Protein AF-0000000077538237 (afdb_homodimer)

Foldseek 3Di:
DFFAFPLPDPDPDFDWDKDWDWDDDPPAPAAIKIKIKIAGPPDAPLEEEEEADAAQAGDDDVSRQRRCVVVRYIYMTMRLRQVPVPDVDPVCSNLARLVQQAPDFVHGRVSSLQSSQADVLQVRLVVNQVVRCVVVVHGRPFYEYTEEARSLLHLLSCLVPVLQSGQEYEYELYCAQVLQALLQLQVLVLLLVVQCVQARDALVLLVVLLVVQLVVACCVQPDNQFFHQDLVPRPDQSVVQAQPKDQDPLAPVRIDGNHPSSRRSLCCQQATDAAPVGHHRDGHAGSNARQEDAQFRFYWHADHNGGIDTDGRSSNQNCCCCPQSNHPPDGPSPDHSNNSVVSSVVSCVPPCVRHNSQPLASVVSVVSNHAYEYEYESSERRRHVVVVVVSPVSNCVNPVCCCLHYWYWYWTQAYRSGDGQTFRQSCRVVQRCCCSVVVNHDQWTWGAGPVGQIEIIGTPPWGKHQQPDPDPSHNVRIDTD/DFFAFDLPDPDPDFDWDKDWDWDDDPPAPAAIKIKIKIAGPPDAPLEEEEEADAAQAGDDDVSRQRRCVVVRYIYMTMRLRQVPVPDPDPVCSNLARLVQQAPDFVHGRVSSLQSSQADVLQVRLVVNQVVVCVVVVHGRPFYEYTEEARSLLHLLSCLVPVLQSGQEYEYELYCAQVLQALLQLQVLVLLLVVQCVQARDALVLLVVLLVVQLVVACCVQPDNQAFHQDLVPRPDQSVVQAQPKDQDPLAPVRIDGNHPSSRRSLCCQQATDAAPVGHHRDGHAGSNARQEDAQFRFYWHADHNGGIDTDGRSSNQNCCCCPQSNHPPDGPSPDHSNNSVVSSVVSCVPPCVRHNSQPLASVVSVVSNHAYEYEYESSERRRHVVVVVVSPVSNCVNPVCCCLHYWYWYWTQAYRSGDGQTFRQSCRVVQRCCCSVVVNHDQWTWGAGPVGQIEIIGTPPWGKHQQPDPDPSHNVRIDTD

pLDDT: mean 94.21, std 9.21, range [36.06, 98.94]

Solvent-accessible surface area (backbone atoms only — not comparable to full-atom values): 48344 Å² total; per-residue (Å²): 113,63,67,70,51,77,62,86,57,85,80,71,86,80,59,63,48,78,48,72,49,75,46,73,63,67,69,61,90,54,51,67,23,43,30,41,29,36,35,34,72,62,67,57,68,48,34,34,35,37,42,42,21,40,66,52,22,41,21,60,46,65,69,74,53,49,47,47,31,80,75,8,27,25,25,25,20,25,15,28,28,55,43,54,86,71,47,96,37,67,75,51,34,29,34,41,52,80,91,49,40,48,53,31,81,70,32,63,27,62,62,37,46,36,22,58,40,49,52,33,57,54,51,36,44,54,50,36,47,52,51,45,18,66,75,72,73,44,62,57,79,43,34,34,37,48,21,31,32,39,6,7,25,47,32,51,31,36,39,58,76,36,28,76,64,39,42,32,29,30,18,27,36,47,47,42,39,34,30,64,48,42,56,48,43,36,47,17,42,46,49,20,54,71,58,23,77,84,54,46,56,54,49,48,45,47,51,50,50,28,49,51,30,37,69,71,31,16,47,76,66,75,47,79,68,76,35,40,69,54,53,86,75,52,77,73,57,58,69,79,51,54,62,41,75,42,76,18,86,71,35,80,77,39,51,47,54,31,43,72,22,45,33,49,14,51,49,35,40,34,68,18,42,52,42,87,86,63,49,77,77,46,63,27,30,36,68,56,26,60,39,47,51,95,59,7,34,51,16,37,49,59,40,84,88,47,56,32,38,86,40,63,18,49,48,28,43,38,44,38,16,38,72,57,68,20,28,94,81,56,61,62,84,74,52,48,66,64,56,44,45,54,41,48,53,48,29,42,48,59,30,38,38,45,42,12,60,71,73,40,72,43,61,66,17,48,74,57,68,23,37,37,44,34,38,28,21,50,24,12,37,73,54,37,47,58,58,55,52,52,48,53,52,46,22,37,72,69,33,79,66,41,70,78,34,43,45,48,30,60,30,39,18,12,15,64,57,45,62,61,54,18,38,44,56,49,53,52,59,60,45,48,47,38,24,66,78,67,68,45,70,73,64,59,48,58,13,34,20,93,88,60,39,42,34,70,32,19,39,61,92,34,38,65,39,64,69,74,42,92,49,80,61,40,42,83,17,45,42,69,86,112,61,66,70,49,76,65,85,57,85,80,72,87,79,58,64,47,76,50,74,49,75,46,73,62,68,69,59,88,54,52,67,22,43,28,42,29,38,35,34,73,62,68,57,68,49,34,34,35,37,41,42,22,40,66,53,24,42,21,61,47,65,68,73,52,48,46,47,32,80,74,8,27,24,25,24,21,26,14,28,29,54,40,61,80,68,51,98,36,66,72,52,34,26,33,42,52,78,91,50,40,46,54,31,81,70,32,64,26,61,64,39,46,38,23,57,41,51,53,33,58,56,51,36,44,55,50,38,46,52,51,45,18,67,73,71,72,44,63,56,78,43,33,34,36,48,22,28,33,39,5,6,23,46,32,52,32,35,40,58,76,36,28,75,65,39,42,32,29,31,18,27,38,47,47,43,38,34,31,66,49,42,56,48,43,38,46,17,41,47,50,20,55,71,58,24,76,83,54,48,57,56,48,46,44,47,51,49,49,27,49,51,30,35,70,70,32,16,47,76,64,77,48,79,68,76,36,40,69,55,54,87,74,50,78,74,56,59,69,80,51,53,63,42,77,42,75,18,86,71,33,80,78,40,52,48,54,31,43,71,21,44,34,49,14,51,49,36,39,35,67,17,40,51,41,86,86,63,49,77,78,46,63,25,31,36,67,58,27,63,40,46,49,94,59,8,33,51,17,37,48,59,40,87,88,47,56,33,39,86,40,62,20,50,48,28,42,40,45,38,15,40,70,57,66,20,28,94,82,55,59,61,82,74,52,47,67,65,56,44,46,54,41,48,53,47,28,42,48,61,30,38,38,45,42,12,62,70,75,40,71,43,62,66,16,48,73,57,68,23,36,37,43,34,38,28,21,50,24,12,39,72,55,36,46,56,56,55,52,53,47,52,51,46,23,38,72,70,34,78,65,41,70,79,35,44,44,49,31,60,30,40,19,12,14,64,57,44,61,60,54,17,37,44,57,48,52,51,60,58,45,49,47,38,24,68,77,66,67,46,71,72,63,58,47,58,13,34,21,92,89,60,40,41,34,68,31,18,39,61,91,32,39,65,37,65,70,75,41,94,49,80,64,40,43,84,18,46,44,69,86

Structure (mmCIF, N/CA/C/O backbone):
data_AF-0000000077538237-model_v1
#
loop_
_entity.id
_entity.type
_entity.pdbx_description
1 polymer 'Carboxylic ester hydrolase'
#
loop_
_atom_site.group_PDB
_atom_site.id
_atom_site.type_symbol
_atom_site.label_atom_id
_atom_site.label_alt_id
_atom_site.label_comp_id
_atom_site.label_asym_id
_atom_site.label_entity_id
_atom_site.label_seq_id
_atom_site.pdbx_PDB_ins_code
_atom_site.Cartn_x
_atom_site.Cartn_y
_atom_site.Cartn_z
_atom_site.occupancy
_atom_site.B_iso_or_equiv
_atom_site.auth_seq_id
_atom_site.auth_comp_id
_atom_site.auth_asym_id
_atom_site.auth_atom_id
_atom_site.pdbx_PDB_model_num
ATOM 1 N N . MET A 1 1 ? 2.092 29.438 8.43 1 36.06 1 MET A N 1
ATOM 2 C CA . MET A 1 1 ? 3.404 30.078 8.492 1 36.06 1 MET A CA 1
ATOM 3 C C . MET A 1 1 ? 4.512 29.031 8.625 1 36.06 1 MET A C 1
ATOM 5 O O . MET A 1 1 ? 4.43 28.141 9.469 1 36.06 1 MET A O 1
ATOM 9 N N . ARG A 1 2 ? 5.145 28.641 7.562 1 47.03 2 ARG A N 1
ATOM 10 C CA . ARG A 1 2 ? 6.305 27.766 7.508 1 47.03 2 ARG A CA 1
ATOM 11 C C . ARG A 1 2 ? 7.387 28.219 8.484 1 47.03 2 ARG A C 1
ATOM 13 O O . ARG A 1 2 ? 7.43 29.391 8.867 1 47.03 2 ARG A O 1
ATOM 20 N N . ASN A 1 3 ? 8.055 27.25 9.133 1 50.91 3 ASN A N 1
ATOM 21 C CA . ASN A 1 3 ? 9.031 27.406 10.211 1 50.91 3 ASN A CA 1
ATOM 22 C C . ASN A 1 3 ? 9.781 28.734 10.102 1 50.91 3 ASN A C 1
ATOM 24 O O . ASN A 1 3 ? 9.703 29.578 10.992 1 50.91 3 ASN A O 1
ATOM 28 N N . SER A 1 4 ? 10.75 28.797 9.234 1 55.16 4 SER A N 1
ATOM 29 C CA . SER A 1 4 ? 11.984 29.547 9.445 1 55.16 4 SER A CA 1
ATOM 30 C C . SER A 1 4 ? 11.953 30.875 8.711 1 55.16 4 SER A C 1
ATOM 32 O O . SER A 1 4 ? 12.836 31.719 8.898 1 55.16 4 SER A O 1
ATOM 34 N N . PHE A 1 5 ? 10.891 31.172 7.891 1 55.94 5 PHE A N 1
ATOM 35 C CA . PHE A 1 5 ? 11.016 32.438 7.199 1 55.94 5 PHE A CA 1
ATOM 36 C C . PHE A 1 5 ? 9.727 33.25 7.312 1 55.94 5 PHE A C 1
ATOM 38 O O . PHE A 1 5 ? 8.727 32.906 6.668 1 55.94 5 PHE A O 1
ATOM 45 N N . PRO A 1 6 ? 9.719 34.031 8.477 1 50.16 6 PRO A N 1
ATOM 46 C CA . PRO A 1 6 ? 8.492 34.844 8.594 1 50.16 6 PRO A CA 1
ATOM 47 C C . PRO A 1 6 ? 8.18 35.625 7.336 1 50.16 6 PRO A C 1
ATOM 49 O O . PRO A 1 6 ? 9.062 36.312 6.797 1 50.16 6 PRO A O 1
ATOM 52 N N . VAL A 1 7 ? 7.195 35.312 6.57 1 48.25 7 VAL A N 1
ATOM 53 C CA . VAL A 1 7 ? 6.75 35.906 5.32 1 48.25 7 VAL A CA 1
ATOM 54 C C . VAL A 1 7 ? 6.289 37.344 5.57 1 48.25 7 VAL A C 1
ATOM 56 O O . VAL A 1 7 ? 6.094 38.125 4.629 1 48.25 7 VAL A O 1
ATOM 59 N N . ASP A 1 8 ? 6.012 37.781 6.742 1 46.97 8 ASP A N 1
ATOM 60 C CA . ASP A 1 8 ? 5.348 39.062 6.914 1 46.97 8 ASP A CA 1
ATOM 61 C C . ASP A 1 8 ? 6.34 40.219 6.762 1 46.97 8 ASP A C 1
ATOM 63 O O . ASP A 1 8 ? 6.004 41.375 7.043 1 46.97 8 ASP A O 1
ATOM 67 N N . ARG A 1 9 ? 7.621 39.938 6.352 1 55.03 9 ARG A N 1
ATOM 68 C CA . ARG A 1 9 ? 8.539 41.062 6.203 1 55.03 9 ARG A CA 1
ATOM 69 C C . ARG A 1 9 ? 8.445 41.656 4.809 1 55.03 9 ARG A C 1
ATOM 71 O O . ARG A 1 9 ? 8.289 40.938 3.82 1 55.03 9 ARG A O 1
ATOM 78 N N . ASN A 1 10 ? 7.98 42.844 4.773 1 62.12 10 ASN A N 1
ATOM 79 C CA . ASN A 1 10 ? 8.094 43.625 3.531 1 62.12 10 ASN A CA 1
ATOM 80 C C . ASN A 1 10 ? 9.469 43.438 2.895 1 62.12 10 ASN A C 1
ATOM 82 O O . ASN A 1 10 ? 10.469 43.906 3.436 1 62.12 10 ASN A O 1
ATOM 86 N N . LEU A 1 11 ? 9.5 42.406 2.01 1 70.56 11 LEU A N 1
ATOM 87 C CA . LEU A 1 11 ? 10.758 42.188 1.312 1 70.56 11 LEU A CA 1
ATOM 88 C C . LEU A 1 11 ? 10.961 43.219 0.206 1 70.56 11 LEU A C 1
ATOM 90 O O . LEU A 1 11 ? 10.133 43.344 -0.699 1 70.56 11 LEU A O 1
ATOM 94 N N . THR A 1 12 ? 11.758 44.188 0.49 1 73.44 12 THR A N 1
ATOM 95 C CA . THR A 1 12 ? 12.07 45.188 -0.533 1 73.44 12 THR A CA 1
ATOM 96 C C . THR A 1 12 ? 13.477 44.969 -1.094 1 73.44 12 THR A C 1
ATOM 98 O O . THR A 1 12 ? 14.352 44.438 -0.394 1 73.44 12 THR A O 1
ATOM 101 N N . GLY A 1 13 ? 13.57 45.188 -2.361 1 77.31 13 GLY A N 1
ATOM 102 C CA . GLY A 1 13 ? 14.875 45.25 -2.994 1 77.31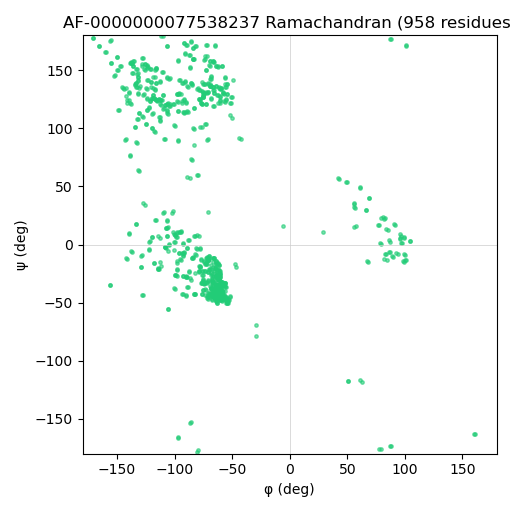 13 GLY A CA 1
ATOM 103 C C . GLY A 1 13 ? 15.461 43.875 -3.293 1 77.31 13 GLY A C 1
ATOM 104 O O . GLY A 1 13 ? 16.688 43.688 -3.283 1 77.31 13 GLY A O 1
ATOM 105 N N . LEU A 1 14 ? 14.477 42.906 -3.404 1 84.25 14 LEU A N 1
ATOM 106 C CA . LEU A 1 14 ? 15 41.594 -3.736 1 84.25 14 LEU A CA 1
ATOM 107 C C . LEU A 1 14 ? 15.375 41.5 -5.211 1 84.25 14 LEU A C 1
ATOM 109 O O . LEU A 1 14 ? 14.602 41.906 -6.078 1 84.25 14 LEU A O 1
ATOM 113 N N . SER A 1 15 ? 16.594 41.219 -5.57 1 89.88 15 SER A N 1
ATOM 114 C CA . SER A 1 15 ? 17.078 40.969 -6.926 1 89.88 15 SER A CA 1
ATOM 115 C C . SER A 1 15 ? 17.359 39.469 -7.133 1 89.88 15 SER A C 1
ATOM 117 O O . SER A 1 15 ? 18.25 38.906 -6.492 1 89.88 15 SER A O 1
ATOM 119 N N . TYR A 1 16 ? 16.547 38.875 -7.988 1 93.88 16 TYR A N 1
ATOM 120 C CA . TYR A 1 16 ? 16.703 37.438 -8.211 1 93.88 16 TYR A CA 1
ATOM 121 C C . TYR A 1 16 ? 16.359 37.062 -9.648 1 93.88 16 TYR A C 1
ATOM 123 O O . TYR A 1 16 ? 15.734 37.844 -10.367 1 93.88 16 TYR A O 1
ATOM 131 N N . CYS A 1 17 ? 16.938 36 -10.117 1 95.94 17 CYS A N 1
ATOM 132 C CA . CYS A 1 17 ? 16.578 35.375 -11.375 1 95.94 17 CYS A CA 1
ATOM 133 C C . CYS A 1 17 ? 15.617 34.219 -11.141 1 95.94 17 CYS A C 1
ATOM 135 O O . CYS A 1 17 ? 15.836 33.375 -10.25 1 95.94 17 CYS A O 1
ATOM 137 N N . ASN A 1 18 ? 14.547 34.188 -11.852 1 94.81 18 ASN A N 1
ATOM 138 C CA . ASN A 1 18 ? 13.617 33.062 -11.82 1 94.81 18 ASN A CA 1
ATOM 139 C C . ASN A 1 18 ? 13.734 32.219 -13.078 1 94.81 18 ASN A C 1
ATOM 141 O O . ASN A 1 18 ? 13.617 32.719 -14.195 1 94.81 18 ASN A O 1
ATOM 145 N N . VAL A 1 19 ? 14.039 30.969 -12.859 1 96.44 19 VAL A N 1
ATOM 146 C CA . VAL A 1 19 ? 13.977 29.969 -13.922 1 96.44 19 VAL A CA 1
ATOM 147 C C . VAL A 1 19 ? 12.812 29.016 -13.672 1 96.44 19 VAL A C 1
ATOM 149 O O . VAL A 1 19 ? 12.766 28.328 -12.641 1 96.44 19 VAL A O 1
ATOM 152 N N . THR A 1 20 ? 11.883 29 -14.539 1 94.56 20 THR A N 1
ATOM 153 C CA . THR A 1 20 ? 10.758 28.078 -14.461 1 94.56 20 THR A CA 1
ATOM 154 C C . THR A 1 20 ? 10.859 27 -15.547 1 94.56 20 THR A C 1
ATOM 156 O O . THR A 1 20 ? 10.938 27.312 -16.734 1 94.56 20 THR A O 1
ATOM 159 N N . VAL A 1 21 ? 10.922 25.781 -15.086 1 95.5 21 VAL A N 1
ATOM 160 C CA . VAL A 1 21 ? 10.977 24.641 -15.992 1 95.5 21 VAL A CA 1
ATOM 161 C C . VAL A 1 21 ? 9.617 23.953 -16.031 1 95.5 21 VAL A C 1
ATOM 163 O O . VAL A 1 21 ? 9.086 23.531 -14.992 1 95.5 21 VAL A O 1
ATOM 166 N N . THR A 1 22 ? 8.977 23.875 -17.172 1 94.5 22 THR A N 1
ATOM 167 C CA . THR A 1 22 ? 7.723 23.156 -17.375 1 94.5 22 THR A CA 1
ATOM 168 C C . THR A 1 22 ? 7.977 21.797 -18.016 1 94.5 22 THR A C 1
ATOM 170 O O . THR A 1 22 ? 8.602 21.719 -19.078 1 94.5 22 THR A O 1
ATOM 173 N N . THR A 1 23 ? 7.562 20.75 -17.312 1 93.75 23 THR A N 1
ATOM 174 C CA . THR A 1 23 ? 7.824 19.391 -17.797 1 93.75 23 THR A CA 1
ATOM 175 C C . THR A 1 23 ? 6.539 18.578 -17.828 1 93.75 23 THR A C 1
ATOM 177 O O . THR A 1 23 ? 5.516 19 -17.281 1 93.75 23 THR A O 1
ATOM 180 N N . ARG A 1 24 ? 6.559 17.5 -18.609 1 92.81 24 ARG A N 1
ATOM 181 C CA . ARG A 1 24 ? 5.629 16.375 -18.578 1 92.81 24 ARG A CA 1
ATOM 182 C C . ARG A 1 24 ? 6.363 15.055 -18.688 1 92.81 24 ARG A C 1
ATOM 184 O O . ARG A 1 24 ? 7.41 14.969 -19.328 1 92.81 24 ARG A O 1
ATOM 191 N N . HIS A 1 25 ? 5.82 14.078 -18.062 1 94.38 25 HIS A N 1
ATOM 192 C CA . HIS A 1 25 ? 6.383 12.75 -18.297 1 94.38 25 HIS A CA 1
ATOM 193 C C . HIS A 1 25 ? 5.918 12.172 -19.625 1 94.38 25 HIS A C 1
ATOM 195 O O . HIS A 1 25 ? 4.715 12.094 -19.891 1 94.38 25 HIS A O 1
ATOM 201 N N . PRO A 1 26 ? 6.848 11.781 -20.469 1 94.25 26 PRO A N 1
ATOM 202 C CA . PRO A 1 26 ? 6.438 11.32 -21.797 1 94.25 26 PRO A CA 1
ATOM 203 C C . PRO A 1 26 ? 5.422 10.18 -21.734 1 94.25 26 PRO A C 1
ATOM 205 O O . PRO A 1 26 ? 5.633 9.195 -21.031 1 94.25 26 PRO A O 1
ATOM 208 N N . GLY A 1 27 ? 4.309 10.328 -22.359 1 93.62 27 GLY A N 1
ATOM 209 C CA . GLY A 1 27 ? 3.258 9.328 -22.438 1 93.62 27 GLY A CA 1
ATOM 210 C C . GLY A 1 27 ? 2.139 9.555 -21.438 1 93.62 27 GLY A C 1
ATOM 211 O O . GLY A 1 27 ? 1.062 8.961 -21.562 1 93.62 27 GLY A O 1
ATOM 212 N N . TYR A 1 28 ? 2.383 10.375 -20.5 1 92.62 28 TYR A N 1
ATOM 213 C CA . TYR A 1 28 ? 1.348 10.672 -19.516 1 92.62 28 TYR A CA 1
ATOM 214 C C . TYR A 1 28 ? 0.437 11.797 -20 1 92.62 28 TYR A C 1
ATOM 216 O O . TYR A 1 28 ? 0.841 12.617 -20.828 1 92.62 28 TYR A O 1
ATOM 224 N N . ALA A 1 29 ? -0.793 11.797 -19.547 1 88.94 29 ALA A N 1
ATOM 225 C CA . ALA A 1 29 ? -1.764 12.852 -19.812 1 88.94 29 ALA A CA 1
ATOM 226 C C . ALA A 1 29 ? -1.905 13.781 -18.609 1 88.94 29 ALA A C 1
ATOM 228 O O . ALA A 1 29 ? -2.938 14.438 -18.438 1 88.94 29 ALA A O 1
ATOM 229 N N . GLU A 1 30 ? -0.957 13.938 -17.859 1 84.88 30 GLU A N 1
ATOM 230 C CA . GLU A 1 30 ? -0.931 14.758 -16.656 1 84.88 30 GLU A CA 1
ATOM 231 C C . GLU A 1 30 ? -0.898 16.25 -17 1 84.88 30 GLU A C 1
ATOM 233 O O . GLU A 1 30 ? -0.63 16.609 -18.141 1 84.88 30 GLU A O 1
ATOM 238 N N . GLY A 1 31 ? -1.232 17.109 -16.031 1 85.12 31 GLY A N 1
ATOM 239 C CA . GLY A 1 31 ? -1.032 18.531 -16.203 1 85.12 31 GLY A CA 1
ATOM 240 C C . GLY A 1 31 ? 0.431 18.922 -16.281 1 85.12 31 GLY A C 1
ATOM 241 O O . GLY A 1 31 ? 1.301 18.203 -15.781 1 85.12 31 GLY A O 1
ATOM 242 N N . ALA A 1 32 ? 0.622 20.016 -16.875 1 90.94 32 ALA A N 1
ATOM 243 C CA . ALA A 1 32 ? 1.995 20.5 -16.969 1 90.94 32 ALA A CA 1
ATOM 244 C C . ALA A 1 32 ? 2.582 20.766 -15.578 1 90.94 32 ALA A C 1
ATOM 246 O O . ALA A 1 32 ? 1.952 21.422 -14.75 1 90.94 32 ALA A O 1
ATOM 247 N N . ILE A 1 33 ? 3.713 20.234 -15.328 1 93.5 33 ILE A N 1
ATOM 248 C CA . ILE A 1 33 ? 4.395 20.406 -14.055 1 93.5 33 ILE A CA 1
ATOM 249 C C . ILE A 1 33 ? 5.344 21.609 -14.133 1 93.5 33 ILE A C 1
ATOM 251 O O . ILE A 1 33 ? 6.301 21.594 -14.914 1 93.5 33 ILE A O 1
ATOM 255 N N . SER A 1 34 ? 5.031 22.625 -13.383 1 93.44 34 SER A N 1
ATOM 256 C CA . SER A 1 34 ? 5.863 23.812 -13.312 1 93.44 34 SER A CA 1
ATOM 257 C C . SER A 1 34 ? 6.789 23.766 -12.102 1 93.44 34 SER A C 1
ATOM 259 O O . SER A 1 34 ? 6.324 23.719 -10.961 1 93.44 34 SER A O 1
ATOM 261 N N . THR A 1 35 ? 8.078 23.703 -12.336 1 94.62 35 THR A N 1
ATOM 262 C CA . THR A 1 35 ? 9.086 23.781 -11.289 1 94.62 35 THR A CA 1
ATOM 263 C C . THR A 1 35 ? 9.789 25.141 -11.336 1 94.62 35 THR A C 1
ATOM 265 O O . THR A 1 35 ? 10.469 25.469 -12.312 1 94.62 35 THR A O 1
ATOM 268 N N . GLY A 1 36 ? 9.594 25.922 -10.258 1 94.38 36 GLY A N 1
ATOM 269 C CA . GLY A 1 36 ? 10.242 27.219 -10.148 1 94.38 36 GLY A CA 1
ATOM 270 C C . GLY A 1 36 ? 11.531 27.172 -9.344 1 94.38 36 GLY A C 1
ATOM 271 O O . GLY A 1 36 ? 11.57 26.578 -8.258 1 94.38 36 GLY A O 1
ATOM 272 N N . VAL A 1 37 ? 12.586 27.703 -9.883 1 96.44 37 VAL A N 1
ATOM 273 C CA . VAL A 1 37 ? 13.859 27.906 -9.203 1 96.44 37 VAL A CA 1
ATOM 274 C C . VAL A 1 37 ? 14.172 29.391 -9.117 1 96.44 37 VAL A C 1
ATOM 276 O O . VAL A 1 37 ? 14.164 30.094 -10.133 1 96.44 37 VAL A O 1
ATOM 279 N N . TYR A 1 38 ? 14.414 29.891 -7.922 1 95.75 38 TYR A N 1
ATOM 280 C CA . TYR A 1 38 ? 14.68 31.297 -7.664 1 95.75 38 TYR A CA 1
ATOM 281 C C . TYR A 1 38 ? 16.094 31.5 -7.137 1 95.75 38 TYR A C 1
ATOM 283 O O . TYR A 1 38 ? 16.469 30.906 -6.125 1 95.75 38 TYR A O 1
ATOM 291 N N . LEU A 1 39 ? 16.797 32.344 -7.84 1 96.94 39 LEU A N 1
ATOM 292 C CA . LEU A 1 39 ? 18.25 32.438 -7.648 1 96.94 39 LEU A CA 1
ATOM 293 C C . LEU A 1 39 ? 18.641 33.875 -7.309 1 96.94 39 LEU A C 1
ATOM 295 O O . LEU A 1 39 ? 18.562 34.781 -8.156 1 96.94 39 LEU A O 1
ATOM 299 N N . PRO A 1 40 ? 19.188 34.031 -6.051 1 95.25 40 PRO A N 1
ATOM 300 C CA . PRO A 1 40 ? 19.703 35.375 -5.754 1 95.25 40 PRO A CA 1
ATOM 301 C C . PRO A 1 40 ? 20.812 35.812 -6.707 1 95.25 40 PRO A C 1
ATOM 303 O O . PRO A 1 40 ? 21.719 35 -7.016 1 95.25 40 PRO A O 1
ATOM 306 N N . LEU A 1 41 ? 20.688 37.094 -7.18 1 95.94 41 LEU A N 1
ATOM 307 C CA . LEU A 1 41 ? 21.719 37.594 -8.094 1 95.94 41 LEU A CA 1
ATOM 308 C C . LEU A 1 41 ? 23 37.938 -7.332 1 95.94 41 LEU A C 1
ATOM 310 O O . LEU A 1 41 ? 24.094 37.875 -7.898 1 95.94 41 LEU A O 1
ATOM 314 N N . LYS A 1 42 ? 22.766 38.312 -6.129 1 94.19 42 LYS A N 1
ATOM 315 C CA . LYS A 1 42 ? 23.891 38.594 -5.254 1 94.19 42 LYS A CA 1
ATOM 316 C C . LYS A 1 42 ? 23.734 37.906 -3.898 1 94.19 42 LYS A C 1
ATOM 318 O O . LYS A 1 42 ? 22.609 37.719 -3.43 1 94.19 42 LYS A O 1
ATOM 323 N N . GLY A 1 43 ? 24.828 37.469 -3.354 1 94.38 43 GLY A N 1
ATOM 324 C CA . GLY A 1 43 ? 24.844 37.031 -1.973 1 94.38 43 GLY A CA 1
ATOM 325 C C . GLY A 1 43 ? 24.359 35.594 -1.807 1 94.38 43 GLY A C 1
ATOM 326 O O . GLY A 1 43 ? 23.828 35.25 -0.758 1 94.38 43 GLY A O 1
ATOM 327 N N . TRP A 1 44 ? 24.438 34.812 -2.871 1 96.75 44 TRP A N 1
ATOM 328 C CA . TRP A 1 44 ? 24.078 33.406 -2.719 1 96.75 44 TRP A CA 1
ATOM 329 C C . TRP A 1 44 ? 24.938 32.719 -1.66 1 96.75 44 TRP A C 1
ATOM 331 O O . TRP A 1 44 ? 26.172 32.875 -1.672 1 96.75 44 TRP A O 1
ATOM 341 N N . ASN A 1 45 ? 24.328 32.031 -0.743 1 96.81 45 ASN A N 1
ATOM 342 C CA . ASN A 1 45 ? 25.047 31.453 0.388 1 96.81 45 ASN A CA 1
ATOM 343 C C . ASN A 1 45 ? 25.438 30 0.125 1 96.81 45 ASN A C 1
ATOM 345 O O . ASN A 1 45 ? 25.719 29.25 1.061 1 96.81 45 ASN A O 1
ATOM 349 N N . GLU A 1 46 ? 25.281 29.516 -1.157 1 98.19 46 GLU A N 1
ATOM 350 C CA . GLU A 1 46 ? 25.688 28.203 -1.651 1 98.19 46 GLU A CA 1
ATOM 351 C C . GLU A 1 46 ? 24.719 27.109 -1.206 1 98.19 46 GLU A C 1
ATOM 353 O O . GLU A 1 46 ? 25.062 25.922 -1.209 1 98.19 46 GLU A O 1
ATOM 358 N N . ARG A 1 47 ? 23.531 27.531 -0.765 1 98.12 47 ARG A N 1
ATOM 359 C CA . ARG A 1 47 ? 22.531 26.578 -0.317 1 98.12 47 ARG A CA 1
ATOM 360 C C . ARG A 1 47 ? 21.297 26.625 -1.208 1 98.12 47 ARG A C 1
ATOM 362 O O . ARG A 1 47 ? 21.016 27.641 -1.848 1 98.12 47 ARG A O 1
ATOM 369 N N . MET A 1 48 ? 20.609 25.516 -1.299 1 98.25 48 MET A N 1
ATOM 370 C CA . MET A 1 48 ? 19.328 25.406 -1.974 1 98.25 48 MET A CA 1
ATOM 371 C C . MET A 1 48 ? 18.25 24.922 -1.008 1 98.25 48 MET A C 1
ATOM 373 O O . MET A 1 48 ? 18.484 24.031 -0.188 1 98.25 48 MET A O 1
ATOM 377 N N . LEU A 1 49 ? 17.109 25.578 -1.079 1 97.25 49 LEU A N 1
ATOM 378 C CA . LEU A 1 49 ? 15.992 25.25 -0.205 1 97.25 49 LEU A CA 1
ATOM 379 C C . LEU A 1 49 ? 14.781 24.812 -1.019 1 97.25 49 LEU A C 1
ATOM 381 O O . LEU A 1 49 ? 14.266 25.578 -1.833 1 97.25 49 LEU A O 1
ATOM 385 N N . GLY A 1 50 ? 14.422 23.469 -0.854 1 97.12 50 GLY A N 1
ATOM 386 C CA . GLY A 1 50 ? 13.109 23.062 -1.33 1 97.12 50 GLY A CA 1
ATOM 387 C C . GLY A 1 50 ? 11.977 23.531 -0.437 1 97.12 50 GLY A C 1
ATOM 388 O O . GLY A 1 50 ? 12.094 23.5 0.79 1 97.12 50 GLY A O 1
ATOM 389 N N . ILE A 1 51 ? 10.906 24 -1.067 1 94.31 51 ILE A N 1
ATOM 390 C CA . ILE A 1 51 ? 9.766 24.562 -0.336 1 94.31 51 ILE A CA 1
ATOM 391 C C . ILE A 1 51 ? 8.547 23.656 -0.53 1 94.31 51 ILE A C 1
ATOM 393 O O . ILE A 1 51 ? 8.125 23.422 -1.662 1 94.31 51 ILE A O 1
ATOM 397 N N . GLY A 1 52 ? 7.98 23.234 0.585 1 92.69 52 GLY A N 1
ATOM 398 C CA . GLY A 1 52 ? 6.855 22.312 0.554 1 92.69 52 GLY A CA 1
ATOM 399 C C . GLY A 1 52 ? 5.523 23 0.325 1 92.69 52 GLY A C 1
ATOM 400 O O . GLY A 1 52 ? 5.461 24.234 0.262 1 92.69 52 GLY A O 1
ATOM 401 N N . GLY A 1 53 ? 4.516 22.188 0.112 1 91.94 53 GLY A N 1
ATOM 402 C CA . GLY A 1 53 ? 3.182 22.688 -0.179 1 91.94 53 GLY A CA 1
ATOM 403 C C . GLY A 1 53 ? 2.283 22.734 1.043 1 91.94 53 GLY A C 1
ATOM 404 O O . GLY A 1 53 ? 2.768 22.828 2.172 1 91.94 53 GLY A O 1
ATOM 405 N N . SER A 1 54 ? 0.984 22.891 0.796 1 91.44 54 SER A N 1
ATOM 406 C CA . SER A 1 54 ? -0.094 22.953 1.777 1 91.44 54 SER A CA 1
ATOM 407 C C . SER A 1 54 ? -1.374 22.328 1.239 1 91.44 54 SER A C 1
ATOM 409 O O . SER A 1 54 ? -1.789 22.625 0.114 1 91.44 54 SER A O 1
ATOM 411 N N . GLY A 1 55 ? -2.016 21.531 2.043 1 93.38 55 GLY A N 1
ATOM 412 C CA . GLY A 1 55 ? -3.215 20.859 1.563 1 93.38 55 GLY A CA 1
ATOM 413 C C . GLY A 1 55 ? -3.014 20.156 0.233 1 93.38 55 GLY A C 1
ATOM 414 O O . GLY A 1 55 ? -2.107 19.344 0.089 1 93.38 55 GLY A O 1
ATOM 415 N N . PHE A 1 56 ? -3.771 20.625 -0.784 1 94.38 56 PHE A N 1
ATOM 416 C CA . PHE A 1 56 ? -3.707 19.984 -2.096 1 94.38 56 PHE A CA 1
ATOM 417 C C . PHE A 1 56 ? -2.779 20.766 -3.025 1 94.38 56 PHE A C 1
ATOM 419 O O . PHE A 1 56 ? -2.639 20.422 -4.199 1 94.38 56 PHE A O 1
ATOM 426 N N . VAL A 1 57 ? -2.115 21.75 -2.486 1 91.5 57 VAL A N 1
ATOM 427 C CA . VAL A 1 57 ? -1.103 22.484 -3.238 1 91.5 57 VAL A CA 1
ATOM 428 C C . VAL A 1 57 ? 0.274 21.875 -2.982 1 91.5 57 VAL A C 1
ATOM 430 O O . VAL A 1 57 ? 0.731 21.812 -1.838 1 91.5 57 VAL A O 1
ATOM 433 N N . ALA A 1 58 ? 0.905 21.484 -4.043 1 92.38 58 ALA A N 1
ATOM 434 C CA . ALA A 1 58 ? 2.195 20.812 -3.92 1 92.38 58 ALA A CA 1
ATOM 435 C C . ALA A 1 58 ? 3.305 21.797 -3.592 1 92.38 58 ALA A C 1
ATOM 437 O O . ALA A 1 58 ? 4.297 21.453 -2.953 1 92.38 58 ALA A O 1
ATOM 438 N N . GLY A 1 59 ? 3.199 22.984 -4.035 1 88.88 59 GLY A N 1
ATOM 439 C CA . GLY A 1 59 ? 4.195 24.031 -3.846 1 88.88 59 GLY A CA 1
ATOM 440 C C . GLY A 1 59 ? 4.07 25.172 -4.848 1 88.88 59 GLY A C 1
ATOM 441 O O . GLY A 1 59 ? 2.98 25.438 -5.355 1 88.88 59 GLY A O 1
ATOM 442 N N . ASN A 1 60 ? 5.223 25.922 -4.867 1 72.5 60 ASN A N 1
ATOM 443 C CA . ASN A 1 60 ? 5.469 27 -5.812 1 72.5 60 ASN A CA 1
ATOM 444 C C . ASN A 1 60 ? 4.562 28.203 -5.543 1 72.5 60 ASN A C 1
ATOM 446 O O . ASN A 1 60 ? 4.012 28.797 -6.477 1 72.5 60 ASN A O 1
ATOM 450 N N . LEU A 1 61 ? 4.461 28.391 -4.254 1 69.25 61 LEU A N 1
ATOM 451 C CA . LEU A 1 61 ? 3.74 29.594 -3.842 1 69.25 61 LEU A CA 1
ATOM 452 C C . LEU A 1 61 ? 4.695 30.766 -3.652 1 69.25 61 LEU A C 1
ATOM 454 O O . LEU A 1 61 ? 5.68 30.656 -2.916 1 69.25 61 LEU A O 1
ATOM 458 N N . ARG A 1 62 ? 4.422 31.766 -4.289 1 68.94 62 ARG A N 1
ATOM 459 C CA . ARG A 1 62 ? 5.352 32.875 -4.492 1 68.94 62 ARG A CA 1
ATOM 460 C C . ARG A 1 62 ? 5.879 33.406 -3.16 1 68.94 62 ARG A C 1
ATOM 462 O O . ARG A 1 62 ? 7.09 33.531 -2.969 1 68.94 62 ARG A O 1
ATOM 469 N N . PRO A 1 63 ? 4.977 33.688 -2.236 1 67.88 63 PRO A N 1
ATOM 470 C CA . PRO A 1 63 ? 5.547 34.281 -1.014 1 67.88 63 PRO A CA 1
ATOM 471 C C . PRO A 1 63 ? 6.477 33.312 -0.285 1 67.88 63 PRO A C 1
ATOM 473 O O . PRO A 1 63 ? 7.469 33.719 0.313 1 67.88 63 PRO A O 1
ATOM 476 N N . ASP A 1 64 ? 6.254 32.094 -0.417 1 76.06 64 ASP A N 1
ATOM 477 C CA . ASP A 1 64 ? 7.027 31.078 0.306 1 76.06 64 ASP A CA 1
ATOM 478 C C . ASP A 1 64 ? 8.406 30.891 -0.317 1 76.06 64 ASP A C 1
ATOM 480 O O . ASP A 1 64 ? 9.375 30.594 0.385 1 76.06 64 ASP A O 1
ATOM 484 N N . VAL A 1 65 ? 8.438 31.203 -1.57 1 78.75 65 VAL A N 1
ATOM 485 C CA . VAL A 1 65 ? 9.672 30.891 -2.273 1 78.75 65 VAL A CA 1
ATOM 486 C C . VAL A 1 65 ? 10.578 32.125 -2.297 1 78.75 65 VAL A C 1
ATOM 488 O O . VAL A 1 65 ? 11.781 32.031 -2.539 1 78.75 65 VAL A O 1
ATOM 491 N N . LEU A 1 66 ? 10.047 33.281 -1.942 1 81.81 66 LEU A N 1
ATOM 492 C CA . LEU A 1 66 ? 10.844 34.5 -2.09 1 81.81 66 LEU A CA 1
ATOM 493 C C . LEU A 1 66 ? 11.469 34.906 -0.759 1 81.81 66 LEU A C 1
ATOM 495 O O . LEU A 1 66 ? 12.547 35.5 -0.731 1 81.81 66 LEU A O 1
ATOM 499 N N . ALA A 1 67 ? 10.875 34.531 0.342 1 83.56 67 ALA A N 1
ATOM 500 C CA . ALA A 1 67 ? 11.359 34.969 1.65 1 83.56 67 ALA A CA 1
ATOM 501 C C . ALA A 1 67 ? 12.773 34.469 1.916 1 83.56 67 ALA A C 1
ATOM 503 O O . ALA A 1 67 ? 13.641 35.219 2.357 1 83.56 67 ALA A O 1
ATOM 504 N N . PRO A 1 68 ? 13.062 33.281 1.58 1 89.44 68 PRO A N 1
ATOM 505 C CA . PRO A 1 68 ? 14.414 32.781 1.855 1 89.44 68 PRO A CA 1
ATOM 506 C C . PRO A 1 68 ? 15.477 33.438 0.982 1 89.44 68 PRO A C 1
ATOM 508 O O . PRO A 1 68 ? 16.656 33.406 1.324 1 89.44 68 PRO A O 1
ATOM 511 N N . ILE A 1 69 ? 15.117 34 -0.146 1 89.75 69 ILE A N 1
ATOM 512 C CA . ILE A 1 69 ? 16.062 34.594 -1.083 1 89.75 69 ILE A CA 1
ATOM 513 C C . ILE A 1 69 ? 16.781 35.75 -0.417 1 89.75 69 ILE A C 1
ATOM 515 O O . ILE A 1 69 ? 17.969 36 -0.666 1 89.75 69 ILE A O 1
ATOM 519 N N . ALA A 1 70 ? 16 36.438 0.425 1 86.62 70 ALA A N 1
ATOM 520 C CA . ALA A 1 70 ? 16.562 37.594 1.136 1 86.62 70 ALA A CA 1
ATOM 521 C C . ALA A 1 70 ? 17.734 37.156 2.014 1 86.62 70 ALA A C 1
ATOM 523 O O . ALA A 1 70 ? 18.625 37.969 2.322 1 86.62 70 ALA A O 1
ATOM 524 N N . SER A 1 71 ? 17.734 35.938 2.381 1 89.38 71 SER A N 1
ATOM 525 C CA . SER A 1 71 ? 18.812 35.406 3.227 1 89.38 71 SER A CA 1
ATOM 526 C C . SER A 1 71 ? 19.828 34.656 2.402 1 89.38 71 SER A C 1
ATOM 528 O O . SER A 1 71 ? 20.656 33.906 2.955 1 89.38 71 SER A O 1
ATOM 530 N N . GLY A 1 72 ? 19.703 34.719 1.049 1 92.94 72 GLY A N 1
ATOM 531 C CA . GLY A 1 72 ? 20.734 34.219 0.156 1 92.94 72 GLY A CA 1
ATOM 532 C C . GLY A 1 72 ? 20.453 32.812 -0.333 1 92.94 72 GLY A C 1
ATOM 533 O O . GLY A 1 72 ? 21.297 32.188 -1 1 92.94 72 GLY A O 1
ATOM 534 N N . TRP A 1 73 ? 19.312 32.281 -0.053 1 95.31 73 TRP A N 1
ATOM 535 C CA . TRP A 1 73 ? 18.984 30.938 -0.487 1 95.31 73 TRP A CA 1
ATOM 536 C C . TRP A 1 73 ? 18.547 30.922 -1.949 1 95.31 73 TRP A C 1
ATOM 538 O O . TRP A 1 73 ? 17.797 31.781 -2.385 1 95.31 73 TRP A O 1
ATOM 548 N N . ALA A 1 74 ? 19.062 29.984 -2.691 1 97.06 74 ALA A N 1
ATOM 549 C CA . ALA A 1 74 ? 18.281 29.578 -3.857 1 97.06 74 ALA A CA 1
ATOM 550 C C . ALA A 1 74 ? 17.109 28.688 -3.449 1 97.06 74 ALA A C 1
ATOM 552 O O . ALA A 1 74 ? 17.234 27.844 -2.553 1 97.06 74 ALA A O 1
ATOM 553 N N . THR A 1 75 ? 15.992 28.875 -4.055 1 96.31 75 THR A N 1
ATOM 554 C CA . THR A 1 75 ? 14.844 28.078 -3.668 1 96.31 75 THR A CA 1
ATOM 555 C C . THR A 1 75 ? 14.305 27.297 -4.863 1 96.31 75 THR A C 1
ATOM 557 O O . THR A 1 75 ? 14.508 27.688 -6.012 1 96.31 75 THR A O 1
ATOM 560 N N . VAL A 1 76 ? 13.711 26.156 -4.629 1 96.75 76 VAL A N 1
ATOM 561 C CA . VAL A 1 76 ? 13.039 25.344 -5.641 1 96.75 76 VAL A CA 1
ATOM 562 C C . VAL A 1 76 ? 11.688 24.875 -5.113 1 96.75 76 VAL A C 1
ATOM 564 O O . VAL A 1 76 ? 11.555 24.531 -3.936 1 96.75 76 VAL A O 1
ATOM 567 N N . SER A 1 77 ? 10.672 24.922 -5.93 1 94.5 77 SER A N 1
ATOM 568 C CA . SER A 1 77 ? 9.328 24.453 -5.598 1 94.5 77 SER A CA 1
ATOM 569 C C . SER A 1 77 ? 8.578 24 -6.848 1 94.5 77 SER A C 1
ATOM 571 O O . SER A 1 77 ? 8.812 24.531 -7.941 1 94.5 77 SER A O 1
ATOM 573 N N . SER A 1 78 ? 7.762 23 -6.688 1 94.31 78 SER A N 1
ATOM 574 C CA . SER A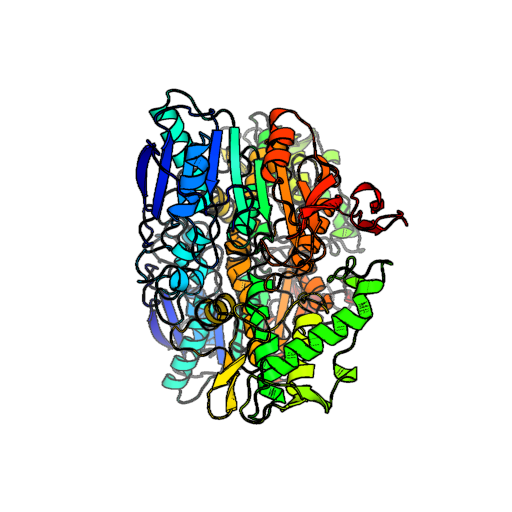 1 78 ? 7.047 22.406 -7.816 1 94.31 78 SER A CA 1
ATOM 575 C C . SER A 1 78 ? 5.535 22.531 -7.633 1 94.31 78 SER A C 1
ATOM 577 O O . SER A 1 78 ? 5.023 22.375 -6.523 1 94.31 78 SER A O 1
ATOM 579 N N . SER A 1 79 ? 4.855 22.75 -8.773 1 92.06 79 SER A N 1
ATOM 580 C CA . SER A 1 79 ? 3.396 22.703 -8.781 1 92.06 79 SER A CA 1
ATOM 581 C C . SER A 1 79 ? 2.887 21.266 -8.789 1 92.06 79 SER A C 1
ATOM 583 O O . SER A 1 79 ? 1.71 21.016 -8.523 1 92.06 79 SER A O 1
ATOM 585 N N . ALA A 1 80 ? 3.74 20.344 -9.164 1 94.06 80 ALA A N 1
ATOM 586 C CA . ALA A 1 80 ? 3.426 18.938 -9.367 1 94.06 80 ALA A CA 1
ATOM 587 C C . ALA A 1 80 ? 2.297 18.766 -10.375 1 94.06 80 ALA A C 1
ATOM 589 O O . ALA A 1 80 ? 1.603 17.734 -10.375 1 94.06 80 ALA A O 1
ATOM 590 N N . GLY A 1 81 ? 2.023 19.797 -11.094 1 91.25 81 GLY A N 1
ATOM 591 C CA . GLY A 1 81 ? 0.969 19.734 -12.094 1 91.25 81 GLY A CA 1
ATOM 592 C C . GLY A 1 81 ? -0.421 19.875 -11.508 1 91.25 81 GLY A C 1
ATOM 593 O O . GLY A 1 81 ? -1.419 19.734 -12.219 1 91.25 81 GLY A O 1
ATOM 594 N N . VAL A 1 82 ? -0.564 20.047 -10.25 1 87 82 VAL A N 1
ATOM 595 C CA . VAL A 1 82 ? -1.871 20.078 -9.602 1 87 82 VAL A CA 1
ATOM 596 C C . VAL A 1 82 ? -2.158 21.484 -9.078 1 87 82 VAL A C 1
ATOM 598 O O . VAL A 1 82 ? -3.287 21.781 -8.688 1 87 82 VAL A O 1
ATOM 601 N N . SER A 1 83 ? -1.159 22.25 -8.953 1 65.56 83 SER A N 1
ATOM 602 C CA . SER A 1 83 ? -1.304 23.578 -8.375 1 65.56 83 SER A CA 1
ATOM 603 C C . SER A 1 83 ? -1.682 24.594 -9.445 1 65.56 83 SER A C 1
ATOM 605 O O . SER A 1 83 ? -0.807 25.203 -10.07 1 65.56 83 SER A O 1
ATOM 607 N N . VAL A 1 84 ? -2.842 24.312 -10.164 1 58.28 84 VAL A N 1
ATOM 608 C CA . VAL A 1 84 ? -3.055 25.125 -11.352 1 58.28 84 VAL A CA 1
ATOM 609 C C . VAL A 1 84 ? -3.711 26.453 -10.953 1 58.28 84 VAL A C 1
ATOM 611 O O . VAL A 1 84 ? -4.52 26.5 -10.023 1 58.28 84 VAL A O 1
ATOM 614 N N . GLY A 1 85 ? -2.875 27.5 -10.555 1 58.06 85 GLY A N 1
ATOM 615 C CA . GLY A 1 85 ? -3.426 28.844 -10.625 1 58.06 85 GLY A CA 1
ATOM 616 C C . GLY A 1 85 ? -4.797 28.891 -11.273 1 58.06 85 GLY A C 1
ATOM 617 O O . GLY A 1 85 ? -5.188 29.906 -11.836 1 58.06 85 GLY A O 1
ATOM 618 N N . THR A 1 86 ? -5.297 27.594 -11.281 1 49.12 86 THR A N 1
ATOM 619 C CA . THR A 1 86 ? -6.547 27.562 -12.039 1 49.12 86 THR A CA 1
ATOM 620 C C . THR A 1 86 ? -7.715 28.016 -11.164 1 49.12 86 THR A C 1
ATOM 622 O O . THR A 1 86 ? -8.773 28.375 -11.68 1 49.12 86 THR A O 1
ATOM 625 N N . MET A 1 87 ? -7.402 27.797 -9.898 1 52.16 87 MET A N 1
ATOM 626 C CA . MET A 1 87 ? -8.484 28.297 -9.055 1 52.16 87 MET A CA 1
ATOM 627 C C . MET A 1 87 ? -8.195 29.719 -8.586 1 52.16 87 MET A C 1
ATOM 629 O O . MET A 1 87 ? -7.035 30.109 -8.438 1 52.16 87 MET A O 1
ATOM 633 N N . ALA A 1 88 ? -9.148 30.516 -8.781 1 51.28 88 ALA A N 1
ATOM 634 C CA . ALA A 1 88 ? -9.086 31.969 -8.609 1 51.28 88 ALA A CA 1
ATOM 635 C C . ALA A 1 88 ? -8.406 32.312 -7.289 1 51.28 88 ALA A C 1
ATOM 637 O O . ALA A 1 88 ? -7.863 33.438 -7.145 1 51.28 88 ALA A O 1
ATOM 638 N N . ASN A 1 89 ? -8.391 31.297 -6.398 1 64.5 89 ASN A N 1
ATOM 639 C CA . ASN A 1 89 ? -7.961 31.656 -5.051 1 64.5 89 ASN A CA 1
ATOM 640 C C . ASN A 1 89 ? -7.117 30.547 -4.418 1 64.5 89 ASN A C 1
ATOM 642 O O . ASN A 1 89 ? -7.5 29.375 -4.438 1 64.5 89 ASN A O 1
ATOM 646 N N . ARG A 1 90 ? -6.039 30.953 -3.977 1 67.88 90 ARG A N 1
ATOM 647 C CA . ARG A 1 90 ? -5.098 30.078 -3.301 1 67.88 90 ARG A CA 1
ATOM 648 C C . ARG A 1 90 ? -5.781 29.297 -2.174 1 67.88 90 ARG A C 1
ATOM 650 O O . ARG A 1 90 ? -5.562 28.109 -2.012 1 67.88 90 ARG A O 1
ATOM 657 N N . THR A 1 91 ? -6.512 30.062 -1.504 1 69.56 91 THR A N 1
ATOM 658 C CA . THR A 1 91 ? -7.188 29.453 -0.358 1 69.56 91 THR A CA 1
ATOM 659 C C . THR A 1 91 ? -8.086 28.312 -0.801 1 69.56 91 THR A C 1
ATOM 661 O O . THR A 1 91 ? -8.164 27.281 -0.128 1 69.56 91 THR A O 1
ATOM 664 N N . THR A 1 92 ? -8.562 28.531 -1.945 1 75.31 92 THR A N 1
ATOM 665 C CA . THR A 1 92 ? -9.445 27.5 -2.469 1 75.31 92 THR A CA 1
ATOM 666 C C . THR A 1 92 ? -8.633 26.297 -2.977 1 75.31 92 THR A C 1
ATOM 668 O O . THR A 1 92 ? -9 25.156 -2.738 1 75.31 92 THR A O 1
ATOM 671 N N . GLU A 1 93 ? -7.488 26.578 -3.471 1 79.75 93 GLU A N 1
ATOM 672 C CA . GLU A 1 93 ? -6.668 25.516 -4.047 1 79.75 93 GLU A CA 1
ATOM 673 C C . GLU A 1 93 ? -6.113 24.594 -2.963 1 79.75 93 GLU A C 1
ATOM 675 O O . GLU A 1 93 ? -5.98 23.391 -3.176 1 79.75 93 GLU A O 1
ATOM 680 N N . VAL A 1 94 ? -5.906 25.156 -1.858 1 83.19 94 VAL A N 1
ATOM 681 C CA . VAL A 1 94 ? -5.352 24.391 -0.743 1 83.19 94 VAL A CA 1
ATOM 682 C C . VAL A 1 94 ? -6.367 23.359 -0.268 1 83.19 94 VAL A C 1
ATOM 684 O O . VAL A 1 94 ? -5.992 22.25 0.13 1 83.19 94 VAL A O 1
ATOM 687 N N . GLN A 1 95 ? -7.605 23.688 -0.436 1 87.5 95 GLN A N 1
ATOM 688 C CA . GLN A 1 95 ? -8.625 22.844 0.17 1 87.5 95 GLN A CA 1
ATOM 689 C C . GLN A 1 95 ? -9.359 22.016 -0.888 1 87.5 95 GLN A C 1
ATOM 691 O O . GLN A 1 95 ? -10.227 21.203 -0.56 1 87.5 95 GLN A O 1
ATOM 696 N N . ASN A 1 96 ? -9.008 22.234 -2.111 1 92.25 96 ASN A N 1
ATOM 697 C CA . ASN A 1 96 ? -9.867 21.703 -3.164 1 92.25 96 ASN A CA 1
ATOM 698 C C . ASN A 1 96 ? -9.055 21.094 -4.301 1 92.25 96 ASN A C 1
ATOM 700 O O . ASN A 1 96 ? -8.281 21.797 -4.957 1 92.25 96 ASN A O 1
ATOM 704 N N . SER A 1 97 ? -9.297 19.812 -4.543 1 94.62 97 SER A N 1
ATOM 705 C CA . SER A 1 97 ? -8.578 19.109 -5.594 1 94.62 97 SER A CA 1
ATOM 706 C C . SER A 1 97 ? -9.461 18.859 -6.809 1 94.62 97 SER A C 1
ATOM 708 O O . SER A 1 97 ? -9.117 18.062 -7.688 1 94.62 97 SER A O 1
ATOM 710 N N . ASP A 1 98 ? -10.602 19.5 -6.977 1 94.12 98 ASP A N 1
ATOM 711 C CA . ASP A 1 98 ? -11.602 19.234 -8 1 94.12 98 ASP A CA 1
ATOM 712 C C . ASP A 1 98 ? -11.008 19.375 -9.398 1 94.12 98 ASP A C 1
ATOM 714 O O . ASP A 1 98 ? -11.406 18.656 -10.328 1 94.12 98 ASP A O 1
ATOM 718 N N . ALA A 1 99 ? -10.078 20.25 -9.516 1 91.31 99 ALA A N 1
ATOM 719 C CA . ALA A 1 99 ? -9.562 20.594 -10.836 1 91.31 99 ALA A CA 1
ATOM 720 C C . ALA A 1 99 ? -8.672 19.5 -11.391 1 91.31 99 ALA A C 1
ATOM 722 O O . ALA A 1 99 ? -8.391 19.453 -12.594 1 91.31 99 ALA A O 1
ATOM 723 N N . TRP A 1 100 ? -8.234 18.531 -10.523 1 92.94 100 TRP A N 1
ATOM 724 C CA . TRP A 1 100 ? -7.234 17.594 -11.047 1 92.94 100 TRP A CA 1
ATOM 725 C C . TRP A 1 100 ? -7.473 16.188 -10.531 1 92.94 100 TRP A C 1
ATOM 727 O O . TRP A 1 100 ? -6.891 15.227 -11.031 1 92.94 100 TRP A O 1
ATOM 737 N N . ALA A 1 101 ? -8.289 15.961 -9.578 1 96.25 101 ALA A N 1
ATOM 738 C CA . ALA A 1 101 ? -8.398 14.695 -8.852 1 96.25 101 ALA A CA 1
ATOM 739 C C . ALA A 1 101 ? -8.953 13.594 -9.75 1 96.25 101 ALA A C 1
ATOM 741 O O . ALA A 1 101 ? -8.508 12.445 -9.68 1 96.25 101 ALA A O 1
ATOM 742 N N . LEU A 1 102 ? -9.906 13.938 -10.594 1 97.12 102 LEU A N 1
ATOM 743 C CA . LEU A 1 102 ? -10.617 12.922 -11.375 1 97.12 102 LEU A CA 1
ATOM 744 C C . LEU A 1 102 ? -10.445 13.172 -12.867 1 97.12 102 LEU A C 1
ATOM 746 O O . LEU A 1 102 ? -10.469 14.32 -13.32 1 97.12 102 LEU A O 1
ATOM 750 N N . ARG A 1 103 ? -10.266 12.07 -13.625 1 96.38 103 ARG A N 1
ATOM 751 C CA . ARG A 1 103 ? -10.398 12.125 -15.078 1 96.38 103 ARG A CA 1
ATOM 752 C C . ARG A 1 103 ? -11.867 12.195 -15.5 1 96.38 103 ARG A C 1
ATOM 754 O O . ARG A 1 103 ? -12.211 12.852 -16.484 1 96.38 103 ARG A O 1
ATOM 761 N N . SER A 1 104 ? -12.664 11.477 -14.812 1 96.88 104 SER A N 1
ATOM 762 C CA . SER A 1 104 ? -14.117 11.414 -14.906 1 96.88 104 SER A CA 1
ATOM 763 C C . SER A 1 104 ? -14.727 10.82 -13.633 1 96.88 104 SER A C 1
ATOM 765 O O . SER A 1 104 ? -14 10.352 -12.758 1 96.88 104 SER A O 1
ATOM 767 N N . THR A 1 105 ? -16.031 10.984 -13.477 1 97.31 105 THR A N 1
ATOM 768 C CA . THR A 1 105 ? -16.688 10.406 -12.305 1 97.31 105 THR A CA 1
ATOM 769 C C . THR A 1 105 ? -16.312 8.93 -12.156 1 97.31 105 THR A C 1
ATOM 771 O O . THR A 1 105 ? -16.375 8.164 -13.117 1 97.31 105 THR A O 1
ATOM 774 N N . GLY A 1 106 ? -15.82 8.555 -10.969 1 96.75 106 GLY A N 1
ATOM 775 C CA . GLY A 1 106 ? -15.445 7.18 -10.68 1 96.75 106 GLY A CA 1
ATOM 776 C C . GLY A 1 106 ? -14.008 6.863 -11.039 1 96.75 106 GLY A C 1
ATOM 777 O O . GLY A 1 106 ? -13.492 5.801 -10.68 1 96.75 106 GLY A O 1
ATOM 778 N N . ASN A 1 107 ? -13.312 7.793 -11.758 1 97.19 107 ASN A N 1
ATOM 779 C CA . ASN A 1 107 ? -11.977 7.512 -12.281 1 97.19 107 ASN A CA 1
ATOM 780 C C . ASN A 1 107 ? -10.961 8.555 -11.828 1 97.19 107 ASN A C 1
ATOM 782 O O . ASN A 1 107 ? -10.891 9.648 -12.398 1 97.19 107 ASN A O 1
ATOM 786 N N . VAL A 1 108 ? -10.102 8.219 -10.852 1 97.88 108 VAL A N 1
ATOM 787 C CA . VAL A 1 108 ? -9.086 9.102 -10.297 1 97.88 108 VAL A CA 1
ATOM 788 C C . VAL A 1 108 ? -7.965 9.32 -11.312 1 97.88 108 VAL A C 1
ATOM 790 O O . VAL A 1 108 ? -7.582 8.391 -12.023 1 97.88 108 VAL A O 1
ATOM 793 N N . ASP A 1 109 ? -7.492 10.539 -11.43 1 97.31 109 ASP A N 1
ATOM 794 C CA . ASP A 1 109 ? -6.293 10.82 -12.211 1 97.31 109 ASP A CA 1
ATOM 795 C C . ASP A 1 109 ? -5.043 10.297 -11.508 1 97.31 109 ASP A C 1
ATOM 797 O O . ASP A 1 109 ? -4.379 11.031 -10.773 1 97.31 109 ASP A O 1
ATOM 801 N N . LEU A 1 110 ? -4.703 9.078 -11.82 1 97.5 110 LEU A N 1
ATOM 802 C CA . LEU A 1 110 ? -3.629 8.383 -11.109 1 97.5 110 LEU A CA 1
ATOM 803 C C . LEU A 1 110 ? -2.283 9.047 -11.383 1 97.5 110 LEU A C 1
ATOM 805 O O . LEU A 1 110 ? -1.41 9.07 -10.508 1 97.5 110 LEU A O 1
ATOM 809 N N . GLU A 1 111 ? -2.068 9.547 -12.539 1 96.75 111 GLU A N 1
ATOM 810 C CA . GLU A 1 111 ? -0.814 10.211 -12.883 1 96.75 111 GLU A CA 1
ATOM 811 C C . GLU A 1 111 ? -0.629 11.492 -12.07 1 96.75 111 GLU A C 1
ATOM 813 O O . GLU A 1 111 ? 0.449 11.734 -11.531 1 96.75 111 GLU A O 1
ATOM 818 N N . ALA A 1 112 ? -1.682 12.297 -11.945 1 96.25 112 ALA A N 1
ATOM 819 C CA . ALA A 1 112 ? -1.624 13.516 -11.141 1 96.25 112 ALA A CA 1
ATOM 820 C C . ALA A 1 112 ? -1.389 13.188 -9.672 1 96.25 112 ALA A C 1
ATOM 822 O O . ALA A 1 112 ? -0.623 13.875 -8.992 1 96.25 112 ALA A O 1
ATOM 823 N N . LEU A 1 113 ? -2.096 12.148 -9.234 1 97.62 113 LEU A N 1
ATOM 824 C CA . LEU A 1 113 ? -1.926 11.758 -7.836 1 97.62 113 LEU A CA 1
ATOM 825 C C . LEU A 1 113 ? -0.493 11.305 -7.57 1 97.62 113 LEU A C 1
ATOM 827 O O . LEU A 1 113 ? 0.068 11.602 -6.512 1 97.62 113 LEU A O 1
ATOM 831 N N . ALA A 1 114 ? 0.106 10.586 -8.523 1 97.44 114 ALA A N 1
ATOM 832 C CA . ALA A 1 114 ? 1.502 10.18 -8.391 1 97.44 114 ALA A CA 1
ATOM 833 C C . ALA A 1 114 ? 2.426 11.391 -8.328 1 97.44 114 ALA A C 1
ATOM 835 O O . ALA A 1 114 ? 3.352 11.43 -7.512 1 97.44 114 ALA A O 1
ATOM 836 N N . ASP A 1 115 ? 2.174 12.367 -9.172 1 96.81 115 ASP A N 1
ATOM 837 C CA . ASP A 1 115 ? 2.977 13.586 -9.164 1 96.81 115 ASP A CA 1
ATOM 838 C C . ASP A 1 115 ? 2.84 14.328 -7.832 1 96.81 115 ASP A C 1
ATOM 840 O O . ASP A 1 115 ? 3.838 14.758 -7.25 1 96.81 115 ASP A O 1
ATOM 844 N N . PHE A 1 116 ? 1.582 14.445 -7.352 1 97 116 PHE A N 1
ATOM 845 C CA . PHE A 1 116 ? 1.317 15.117 -6.086 1 97 116 PHE A CA 1
ATOM 846 C C . PHE A 1 116 ? 1.957 14.367 -4.926 1 97 116 PHE A C 1
ATOM 848 O O . PHE A 1 116 ? 2.525 14.977 -4.02 1 97 116 PHE A O 1
ATOM 855 N N . GLY A 1 117 ? 1.879 13.07 -4.988 1 97.75 117 GLY A N 1
ATOM 856 C CA . GLY A 1 117 ? 2.307 12.242 -3.877 1 97.75 117 GLY A CA 1
ATOM 857 C C . GLY A 1 117 ? 3.814 12.125 -3.766 1 97.75 117 GLY A C 1
ATOM 858 O O . GLY A 1 117 ? 4.367 12.195 -2.666 1 97.75 117 GLY A O 1
ATOM 859 N N . TYR A 1 118 ? 4.535 11.945 -4.938 1 97.38 118 TYR A N 1
ATOM 860 C CA . TYR A 1 118 ? 5.938 11.602 -4.734 1 97.38 118 TYR A CA 1
ATOM 861 C C . TYR A 1 118 ? 6.773 11.984 -5.949 1 97.38 118 TYR A C 1
ATOM 863 O O . TYR A 1 118 ? 7.914 12.43 -5.809 1 97.38 118 TYR A O 1
ATOM 871 N N . ARG A 1 119 ? 6.297 11.906 -7.184 1 96.81 119 ARG A N 1
ATOM 872 C CA . ARG A 1 119 ? 7.145 11.938 -8.367 1 96.81 119 ARG A CA 1
ATOM 873 C C . ARG A 1 119 ? 7.734 13.328 -8.586 1 96.81 119 ARG A C 1
ATOM 875 O O . ARG A 1 119 ? 8.922 13.461 -8.883 1 96.81 119 ARG A O 1
ATOM 882 N N . ALA A 1 120 ? 6.895 14.297 -8.453 1 96.69 120 ALA A N 1
ATOM 883 C CA . ALA A 1 120 ? 7.348 15.664 -8.719 1 96.69 120 ALA A CA 1
ATOM 884 C C . ALA A 1 120 ? 8.398 16.094 -7.703 1 96.69 120 ALA A C 1
ATOM 886 O O . ALA A 1 120 ? 9.172 17.031 -7.961 1 96.69 120 ALA A O 1
ATOM 887 N N . LEU A 1 121 ? 8.43 15.477 -6.543 1 98.06 121 LEU A N 1
ATOM 888 C CA . LEU A 1 121 ? 9.43 15.805 -5.531 1 98.06 121 LEU A CA 1
ATOM 889 C C . LEU A 1 121 ? 10.828 15.469 -6.027 1 98.06 121 LEU A C 1
ATOM 891 O O . LEU A 1 121 ? 11.742 16.281 -5.91 1 98.06 121 LEU A O 1
ATOM 895 N N . GLY A 1 122 ? 10.984 14.258 -6.578 1 97.62 122 GLY A N 1
ATOM 896 C CA . GLY A 1 122 ? 12.266 13.883 -7.152 1 97.62 122 GLY A CA 1
ATOM 897 C C . GLY A 1 122 ? 12.656 14.727 -8.352 1 97.62 122 GLY A C 1
ATOM 898 O O . GLY A 1 122 ? 13.805 15.164 -8.461 1 97.62 122 GLY A O 1
ATOM 899 N N . ASP A 1 123 ? 11.695 15.023 -9.227 1 97.38 123 ASP A N 1
ATOM 900 C CA . ASP A 1 123 ? 11.93 15.859 -10.398 1 97.38 123 ASP A CA 1
ATOM 901 C C . ASP A 1 123 ? 12.438 17.234 -9.992 1 97.38 123 ASP A C 1
ATOM 903 O O . ASP A 1 123 ? 13.422 17.734 -10.555 1 97.38 123 ASP A O 1
ATOM 907 N N . ALA A 1 124 ? 11.734 17.812 -9.023 1 97.75 124 ALA A N 1
ATOM 908 C CA . ALA A 1 124 ? 12.062 19.172 -8.617 1 97.75 124 ALA A CA 1
ATOM 909 C C . ALA A 1 124 ? 13.445 19.234 -7.984 1 97.75 124 ALA A C 1
ATOM 911 O O . ALA A 1 124 ? 14.188 20.203 -8.195 1 97.75 124 ALA A O 1
ATOM 912 N N . ALA A 1 125 ? 13.766 18.266 -7.16 1 98.44 125 ALA A N 1
ATOM 913 C CA . ALA A 1 125 ? 15.094 18.219 -6.555 1 98.44 125 ALA A CA 1
ATOM 914 C C . ALA A 1 125 ? 16.188 18.156 -7.621 1 98.44 125 ALA A C 1
ATOM 916 O O . ALA A 1 125 ? 17.172 18.891 -7.551 1 98.44 125 ALA A O 1
ATOM 917 N N . ALA A 1 126 ? 16.016 17.281 -8.641 1 98.25 126 ALA A N 1
ATOM 918 C CA . ALA A 1 126 ? 16.984 17.125 -9.703 1 98.25 126 ALA A CA 1
ATOM 919 C C . ALA A 1 126 ? 17.094 18.391 -10.555 1 98.25 126 ALA A C 1
ATOM 921 O O . ALA A 1 126 ? 18.188 18.844 -10.867 1 98.25 126 ALA A O 1
ATOM 922 N N . ILE A 1 127 ? 15.953 18.953 -10.914 1 98.12 127 ILE A N 1
ATOM 923 C CA . ILE A 1 127 ? 15.906 20.172 -11.727 1 98.12 127 ILE A CA 1
ATOM 924 C C . ILE A 1 127 ? 16.547 21.328 -10.961 1 98.12 127 ILE A C 1
ATOM 926 O O . ILE A 1 127 ? 17.359 22.078 -11.516 1 98.12 127 ILE A O 1
ATOM 930 N N . GLY A 1 128 ? 16.109 21.484 -9.664 1 98.31 128 GLY A N 1
ATOM 931 C CA . GLY A 1 128 ? 16.688 22.547 -8.844 1 98.31 128 GLY A CA 1
ATOM 932 C C . GLY A 1 128 ? 18.203 22.484 -8.781 1 98.31 128 GLY A C 1
ATOM 933 O O . GLY A 1 128 ? 18.875 23.5 -9 1 98.31 128 GLY A O 1
ATOM 934 N N . LYS A 1 129 ? 18.766 21.344 -8.516 1 98.44 129 LYS A N 1
ATOM 935 C CA . LYS A 1 129 ? 20.219 21.156 -8.445 1 98.44 129 LYS A CA 1
ATOM 936 C C . LYS A 1 129 ? 20.891 21.531 -9.766 1 98.44 129 LYS A C 1
ATOM 938 O O . LYS A 1 129 ? 21.891 22.234 -9.773 1 98.44 129 LYS A O 1
ATOM 943 N N . ALA A 1 130 ? 20.328 21.078 -10.883 1 98.56 130 ALA A N 1
ATOM 944 C CA . ALA A 1 130 ? 20.906 21.312 -12.203 1 98.56 130 ALA A CA 1
ATOM 945 C C . ALA A 1 130 ? 20.875 22.812 -12.547 1 98.56 130 ALA A C 1
ATOM 947 O O . ALA A 1 130 ? 21.844 23.344 -13.094 1 98.56 130 ALA A O 1
ATOM 948 N N . VAL A 1 131 ? 19.766 23.438 -12.258 1 98.56 131 VAL A N 1
ATOM 949 C CA . VAL A 1 131 ? 19.609 24.859 -12.578 1 98.56 131 VAL A CA 1
ATOM 950 C C . VAL A 1 131 ? 20.562 25.688 -11.734 1 98.56 131 VAL A C 1
ATOM 952 O O . VAL A 1 131 ? 21.219 26.594 -12.242 1 98.56 131 VAL A O 1
ATOM 955 N N . VAL A 1 132 ? 20.656 25.391 -10.445 1 98.62 132 VAL A N 1
ATOM 956 C CA . VAL A 1 132 ? 21.562 26.109 -9.555 1 98.62 132 VAL A CA 1
ATOM 957 C C . VAL A 1 132 ? 23 25.953 -10.039 1 98.62 132 VAL A C 1
ATOM 959 O O . VAL A 1 132 ? 23.75 26.922 -10.125 1 98.62 132 VAL A O 1
ATOM 962 N N . GLU A 1 133 ? 23.375 24.719 -10.352 1 98.56 133 GLU A N 1
ATOM 963 C CA . GLU A 1 133 ? 24.719 24.438 -10.828 1 98.56 133 GLU A CA 1
ATOM 964 C C . GLU A 1 133 ? 25.016 25.203 -12.117 1 98.56 133 GLU A C 1
ATOM 966 O O . GLU A 1 133 ? 26.094 25.766 -12.281 1 98.56 133 GLU A O 1
ATOM 971 N N . SER A 1 134 ? 24.109 25.219 -12.992 1 98.44 134 SER A N 1
ATOM 972 C CA . SER A 1 134 ? 24.281 25.906 -14.266 1 98.44 134 SER A CA 1
ATOM 973 C C . SER A 1 134 ? 24.422 27.406 -14.062 1 98.44 134 SER A C 1
ATOM 975 O O . SER A 1 134 ? 25.219 28.062 -14.734 1 98.44 134 SER A O 1
ATOM 977 N N . PHE A 1 135 ? 23.625 27.984 -13.227 1 98.25 135 PHE A N 1
ATOM 978 C CA . PHE A 1 135 ? 23.562 29.438 -13.031 1 98.25 135 PHE A CA 1
ATOM 979 C C . PHE A 1 135 ? 24.797 29.938 -12.297 1 98.25 135 PHE A C 1
ATOM 981 O O . PHE A 1 135 ? 25.375 30.953 -12.672 1 98.25 135 PHE A O 1
ATOM 988 N N . TYR A 1 136 ? 25.219 29.266 -11.266 1 98.19 136 TYR A N 1
ATOM 989 C CA . TYR A 1 136 ? 26.297 29.766 -10.406 1 98.19 136 TYR A CA 1
ATOM 990 C C . TYR A 1 136 ? 27.625 29.141 -10.789 1 98.19 136 TYR A C 1
ATOM 992 O O . TYR A 1 136 ? 28.672 29.547 -10.266 1 98.19 136 TYR A O 1
ATOM 1000 N N . GLY A 1 137 ? 27.641 28.047 -11.602 1 98.06 137 GLY A N 1
ATOM 1001 C CA . GLY A 1 137 ? 28.875 27.406 -12.031 1 98.06 137 GLY A CA 1
ATOM 1002 C C . GLY A 1 137 ? 29.375 26.359 -11.047 1 98.06 137 GLY A C 1
ATOM 1003 O O . GLY A 1 137 ? 30.453 25.797 -11.242 1 98.06 137 GLY A O 1
ATOM 1004 N N . GLN A 1 138 ? 28.609 26.172 -10.031 1 97.56 138 GLN A N 1
ATOM 1005 C CA . GLN A 1 138 ? 28.891 25.141 -9.039 1 97.56 138 GLN A CA 1
ATOM 1006 C C . GLN A 1 138 ? 27.609 24.594 -8.422 1 97.56 138 GLN A C 1
ATOM 1008 O O . GLN A 1 138 ? 26.609 25.312 -8.312 1 97.56 138 GLN A O 1
ATOM 1013 N N . PRO A 1 139 ? 27.609 23.344 -8 1 97.75 139 PRO A N 1
ATOM 1014 C CA . PRO A 1 139 ? 26.438 22.797 -7.328 1 97.75 139 PRO A CA 1
ATOM 1015 C C . PRO A 1 139 ? 26.203 23.406 -5.945 1 97.75 139 PRO A C 1
ATOM 1017 O O . PRO A 1 139 ? 27.141 23.938 -5.34 1 97.75 139 PRO A O 1
ATOM 1020 N N . PRO A 1 140 ? 24.984 23.328 -5.477 1 98.5 140 PRO A N 1
ATOM 1021 C CA . PRO A 1 140 ? 24.812 23.734 -4.078 1 98.5 140 PRO A CA 1
ATOM 1022 C C . PRO A 1 140 ? 25.641 22.875 -3.115 1 98.5 140 PRO A C 1
ATOM 1024 O O . PRO A 1 140 ? 25.656 21.641 -3.234 1 98.5 140 PRO A O 1
ATOM 1027 N N . ARG A 1 141 ? 26.266 23.547 -2.25 1 98.38 141 ARG A N 1
ATOM 1028 C CA . ARG A 1 141 ? 27.031 22.844 -1.233 1 98.38 141 ARG A CA 1
ATOM 1029 C C . ARG A 1 141 ? 26.109 22.047 -0.308 1 98.38 141 ARG A C 1
ATOM 1031 O O . ARG A 1 141 ? 26.453 20.938 0.106 1 98.38 141 ARG A O 1
ATOM 1038 N N . TYR A 1 142 ? 25.016 22.672 0.054 1 98.56 142 TYR A N 1
ATOM 1039 C CA . TYR A 1 142 ? 24.016 22.016 0.893 1 98.56 142 TYR A CA 1
ATOM 1040 C C . TYR A 1 142 ? 22.609 22.188 0.312 1 98.56 142 TYR A C 1
ATOM 1042 O O . TYR A 1 142 ? 22.281 23.25 -0.214 1 98.56 142 TYR A O 1
ATOM 1050 N N . ARG A 1 143 ? 21.812 21.188 0.394 1 98.81 143 ARG A N 1
ATOM 1051 C CA . ARG A 1 143 ? 20.422 21.156 -0.02 1 98.81 143 ARG A CA 1
ATOM 1052 C C . ARG A 1 143 ? 19.5 20.812 1.152 1 98.81 143 ARG A C 1
ATOM 1054 O O . ARG A 1 143 ? 19.719 19.812 1.839 1 98.81 143 ARG A O 1
ATOM 1061 N N . TYR A 1 144 ? 18.516 21.703 1.369 1 98.38 144 TYR A N 1
ATOM 1062 C CA . TYR A 1 144 ? 17.594 21.516 2.48 1 98.38 144 TYR A CA 1
ATOM 1063 C C . TYR A 1 144 ? 16.156 21.531 1.994 1 98.38 144 TYR A C 1
ATOM 1065 O O . TYR A 1 144 ? 15.859 22.031 0.908 1 98.38 144 TYR A O 1
ATOM 1073 N N . TRP A 1 145 ? 15.328 20.922 2.713 1 98 145 TRP A N 1
ATOM 1074 C CA . TRP A 1 145 ? 13.883 20.984 2.551 1 98 145 TRP A CA 1
ATOM 1075 C C . TRP A 1 145 ? 13.227 21.609 3.775 1 98 145 TRP A C 1
ATOM 1077 O O . TRP A 1 145 ? 13.625 21.344 4.91 1 98 145 TRP A O 1
ATOM 1087 N N . ASN A 1 146 ? 12.25 22.438 3.537 1 95.62 146 ASN A N 1
ATOM 1088 C CA . ASN A 1 146 ? 11.461 23.062 4.586 1 95.62 146 ASN A CA 1
ATOM 1089 C C . ASN A 1 146 ? 9.961 22.922 4.32 1 95.62 146 ASN A C 1
ATOM 1091 O O . ASN A 1 146 ? 9.445 23.469 3.342 1 95.62 146 ASN A O 1
ATOM 1095 N N . GLY A 1 147 ? 9.328 22.172 5.172 1 95.62 147 GLY A N 1
ATOM 1096 C CA . GLY A 1 147 ? 7.902 21.984 4.965 1 95.62 147 GLY A CA 1
ATOM 1097 C C . GLY A 1 147 ? 7.156 21.641 6.238 1 95.62 147 GLY A C 1
ATOM 1098 O O . GLY A 1 147 ? 7.762 21.188 7.211 1 95.62 147 GLY A O 1
ATOM 1099 N N . CYS A 1 148 ? 5.883 21.906 6.289 1 95.62 148 CYS A N 1
ATOM 1100 C CA . CYS A 1 148 ? 4.914 21.547 7.32 1 95.62 148 CYS A CA 1
ATOM 1101 C C . CYS A 1 148 ? 3.615 21.047 6.695 1 95.62 148 CYS A C 1
ATOM 1103 O O . CYS A 1 148 ? 3.314 21.359 5.543 1 95.62 148 CYS A O 1
ATOM 1105 N N . SER A 1 149 ? 2.844 20.172 7.438 1 96.94 149 SER A N 1
ATOM 1106 C CA . SER A 1 149 ? 1.601 19.656 6.887 1 96.94 149 SER A CA 1
ATOM 1107 C C . SER A 1 149 ? 1.858 18.828 5.637 1 96.94 149 SER A C 1
ATOM 1109 O O . SER A 1 149 ? 2.646 17.875 5.664 1 96.94 149 SER A O 1
ATOM 1111 N N . THR A 1 150 ? 1.322 19.25 4.469 1 96.31 150 THR A N 1
ATOM 1112 C CA . THR A 1 150 ? 1.663 18.625 3.201 1 96.31 150 THR A CA 1
ATOM 1113 C C . THR A 1 150 ? 3.164 18.703 2.938 1 96.31 150 THR A C 1
ATOM 1115 O O . THR A 1 150 ? 3.777 17.734 2.482 1 96.31 150 THR A O 1
ATOM 1118 N N . GLY A 1 151 ? 3.738 19.828 3.281 1 96.31 151 GLY A N 1
ATOM 1119 C CA . GLY A 1 151 ? 5.18 19.969 3.146 1 96.31 151 GLY A CA 1
ATOM 1120 C C . GLY A 1 151 ? 5.957 19.031 4.047 1 96.31 151 GLY A C 1
ATOM 1121 O O . GLY A 1 151 ? 7.051 18.578 3.697 1 96.31 151 GLY A O 1
ATOM 1122 N N . GLY A 1 152 ? 5.391 18.797 5.297 1 98.06 152 GLY A N 1
ATOM 1123 C CA . GLY A 1 152 ? 5.992 17.797 6.176 1 98.06 152 GLY A CA 1
ATOM 1124 C C . GLY A 1 152 ? 5.914 16.391 5.625 1 98.06 152 GLY A C 1
ATOM 1125 O O . GLY A 1 152 ? 6.883 15.633 5.715 1 98.06 152 GLY A O 1
ATOM 1126 N N . ARG A 1 153 ? 4.77 16.016 5.047 1 98.62 153 ARG A N 1
ATOM 1127 C CA . ARG A 1 153 ? 4.629 14.727 4.371 1 98.62 153 ARG A CA 1
ATOM 1128 C C . ARG A 1 153 ? 5.66 14.57 3.258 1 98.62 153 ARG A C 1
ATOM 1130 O O . ARG A 1 153 ? 6.273 13.516 3.113 1 98.62 153 ARG A O 1
ATOM 1137 N N . GLN A 1 154 ? 5.824 15.648 2.51 1 98.62 154 GLN A N 1
ATOM 1138 C CA . GLN A 1 154 ? 6.766 15.641 1.395 1 98.62 154 GLN A CA 1
ATOM 1139 C C . GLN A 1 154 ? 8.195 15.445 1.885 1 98.62 154 GLN A C 1
ATOM 1141 O O . GLN A 1 154 ? 8.992 14.773 1.233 1 98.62 154 GLN A O 1
ATOM 1146 N N . ALA A 1 155 ? 8.531 16.016 3.043 1 98.81 155 ALA A N 1
ATOM 1147 C CA . ALA A 1 155 ? 9.852 15.781 3.627 1 98.81 155 ALA A CA 1
ATOM 1148 C C . ALA A 1 155 ? 10.094 14.297 3.873 1 98.81 155 ALA A C 1
ATOM 1150 O O . ALA A 1 155 ? 11.133 13.758 3.492 1 98.81 155 ALA A O 1
ATOM 1151 N N . LEU A 1 156 ? 9.109 13.68 4.453 1 98.94 156 LEU A N 1
ATOM 1152 C CA . LEU A 1 156 ? 9.258 12.258 4.77 1 98.94 156 LEU A CA 1
ATOM 1153 C C . LEU A 1 156 ? 9.203 11.414 3.506 1 98.94 156 LEU A C 1
ATOM 1155 O O . LEU A 1 156 ? 9.867 10.375 3.418 1 98.94 156 LEU A O 1
ATOM 1159 N N . MET A 1 157 ? 8.438 11.828 2.512 1 98.88 157 MET A N 1
ATOM 1160 C CA . MET A 1 157 ? 8.438 11.125 1.231 1 98.88 157 MET A CA 1
ATOM 1161 C C . MET A 1 157 ? 9.805 11.211 0.564 1 98.88 157 MET A C 1
ATOM 1163 O O . MET A 1 157 ? 10.289 10.219 0.007 1 98.88 157 MET A O 1
ATOM 1167 N N . LEU A 1 158 ? 10.422 12.375 0.62 1 98.88 158 LEU A N 1
ATOM 1168 C CA . LEU A 1 158 ? 11.773 12.547 0.096 1 98.88 158 LEU A CA 1
ATOM 1169 C C . LEU A 1 158 ? 12.75 11.609 0.8 1 98.88 158 LEU A C 1
ATOM 1171 O O . LEU A 1 158 ? 13.578 10.969 0.15 1 98.88 158 LEU A O 1
ATOM 1175 N N . ALA A 1 159 ? 12.633 11.453 2.088 1 98.88 159 ALA A N 1
ATOM 1176 C CA . ALA A 1 159 ? 13.508 10.555 2.84 1 98.88 159 ALA A CA 1
ATOM 1177 C C . ALA A 1 159 ? 13.305 9.109 2.414 1 98.88 159 ALA A C 1
ATOM 1179 O O . ALA A 1 159 ? 14.258 8.32 2.375 1 98.88 159 ALA A O 1
ATOM 1180 N N . GLN A 1 160 ? 12.117 8.789 2.08 1 98.5 160 GLN A N 1
ATOM 1181 C CA . GLN A 1 160 ? 11.742 7.41 1.798 1 98.5 160 GLN A CA 1
ATOM 1182 C C . GLN A 1 160 ? 12.094 7.031 0.361 1 98.5 160 GLN A C 1
ATOM 1184 O O . GLN A 1 160 ? 12.648 5.957 0.113 1 98.5 160 GLN A O 1
ATOM 1189 N N . ARG A 1 161 ? 11.852 7.898 -0.624 1 98.12 161 ARG A N 1
ATOM 1190 C CA . ARG A 1 161 ? 11.898 7.484 -2.023 1 98.12 161 ARG A CA 1
ATOM 1191 C C . ARG A 1 161 ? 13.047 8.172 -2.754 1 98.12 161 ARG A C 1
ATOM 1193 O O . ARG A 1 161 ? 13.469 7.719 -3.824 1 98.12 161 ARG A O 1
ATOM 1200 N N . TYR A 1 162 ? 13.508 9.273 -2.225 1 98.12 162 TYR A N 1
ATOM 1201 C CA . TYR A 1 162 ? 14.609 10.023 -2.828 1 98.12 162 TYR A CA 1
ATOM 1202 C C . TYR A 1 162 ? 15.672 10.367 -1.788 1 98.12 162 TYR A C 1
ATOM 1204 O O . TYR A 1 162 ? 15.977 11.539 -1.57 1 98.12 162 TYR A O 1
ATOM 1212 N N . PRO A 1 163 ? 16.266 9.336 -1.247 1 97.5 163 PRO A N 1
ATOM 1213 C CA . PRO A 1 163 ? 17.109 9.516 -0.057 1 97.5 163 PRO A CA 1
ATOM 1214 C C . PRO A 1 163 ? 18.328 10.406 -0.316 1 97.5 163 PRO A C 1
ATOM 1216 O O . PRO A 1 163 ? 18.922 10.938 0.627 1 97.5 163 PRO A O 1
ATOM 1219 N N . ASP A 1 164 ? 18.734 10.672 -1.584 1 97.06 164 ASP A N 1
ATOM 1220 C CA . ASP A 1 164 ? 19.953 11.438 -1.865 1 97.06 164 ASP A CA 1
ATOM 1221 C C . ASP A 1 164 ? 19.609 12.844 -2.352 1 97.06 164 ASP A C 1
ATOM 1223 O O . ASP A 1 164 ? 20.5 13.602 -2.75 1 97.06 164 ASP A O 1
ATOM 1227 N N . ALA A 1 165 ? 18.344 13.219 -2.314 1 98.62 165 ALA A N 1
ATOM 1228 C CA . ALA A 1 165 ? 17.906 14.477 -2.918 1 98.62 165 ALA A CA 1
ATOM 1229 C C . ALA A 1 165 ? 18.328 15.672 -2.07 1 98.62 165 ALA A C 1
ATOM 1231 O O . ALA A 1 165 ? 18.625 16.734 -2.604 1 98.62 165 ALA A O 1
ATOM 1232 N N . TYR A 1 166 ? 18.375 15.516 -0.78 1 98.88 166 TYR A N 1
ATOM 1233 C CA . TYR A 1 166 ? 18.688 16.609 0.135 1 98.88 166 TYR A CA 1
ATOM 1234 C C . TYR A 1 166 ? 19.625 16.141 1.242 1 98.88 166 TYR A C 1
ATOM 1236 O O . TYR A 1 166 ? 19.688 14.953 1.551 1 98.88 166 TYR A O 1
ATOM 1244 N N . HIS A 1 167 ? 20.359 17.109 1.814 1 98.88 167 HIS A N 1
ATOM 1245 C CA . HIS A 1 167 ? 21.219 16.828 2.955 1 98.88 167 HIS A CA 1
ATOM 1246 C C . HIS A 1 167 ? 20.453 16.938 4.27 1 98.88 167 HIS A C 1
ATOM 1248 O O . HIS A 1 167 ? 20.828 16.312 5.262 1 98.88 167 HIS A O 1
ATOM 1254 N N . GLY A 1 168 ? 19.469 17.75 4.297 1 98.81 168 GLY A N 1
ATOM 1255 C CA . GLY A 1 168 ? 18.625 17.938 5.469 1 98.81 168 GLY A CA 1
ATOM 1256 C C . GLY A 1 168 ? 17.172 18.172 5.125 1 98.81 168 GLY A C 1
ATOM 1257 O O . GLY A 1 168 ? 16.844 18.953 4.227 1 98.81 168 GLY A O 1
ATOM 1258 N N . LEU A 1 169 ? 16.266 17.5 5.809 1 98.88 169 LEU A N 1
ATOM 1259 C CA . LEU A 1 169 ? 14.828 17.609 5.629 1 98.88 169 LEU A CA 1
ATOM 1260 C C . LEU A 1 169 ? 14.148 18.047 6.922 1 98.88 169 LEU A C 1
ATOM 1262 O O . LEU A 1 169 ? 14.336 17.422 7.969 1 98.88 169 LEU A O 1
ATOM 1266 N N . LEU A 1 170 ? 13.43 19.125 6.859 1 98.5 170 LEU A N 1
ATOM 1267 C CA . LEU A 1 170 ? 12.609 19.594 7.977 1 98.5 170 LEU A CA 1
ATOM 1268 C C . LEU A 1 170 ? 11.133 19.359 7.695 1 98.5 170 LEU A C 1
ATOM 1270 O O . LEU A 1 170 ? 10.602 19.828 6.684 1 98.5 170 LEU A O 1
ATOM 1274 N N . GLY A 1 171 ? 10.477 18.609 8.539 1 98.25 171 GLY A N 1
ATOM 1275 C CA . GLY A 1 171 ? 9.055 18.359 8.414 1 98.25 171 GLY A CA 1
ATOM 1276 C C . GLY A 1 171 ? 8.289 18.641 9.695 1 98.25 171 GLY A C 1
ATOM 1277 O O . GLY A 1 171 ? 8.438 17.938 10.688 1 98.25 171 GLY A O 1
ATOM 1278 N N . GLY A 1 172 ? 7.461 19.703 9.703 1 97.56 172 GLY A N 1
ATOM 1279 C CA . GLY A 1 172 ? 6.566 19.984 10.82 1 97.56 172 GLY A CA 1
ATOM 1280 C C . GLY A 1 172 ? 5.18 19.406 10.633 1 97.56 172 GLY A C 1
ATOM 1281 O O . GLY A 1 172 ? 4.652 19.375 9.516 1 97.56 172 GLY A O 1
ATOM 1282 N N . CYS A 1 173 ? 4.598 18.859 11.648 1 98.06 173 CYS A N 1
ATOM 1283 C CA . CYS A 1 173 ? 3.234 18.344 11.633 1 98.06 173 CYS A CA 1
ATOM 1284 C C . CYS A 1 173 ? 2.955 17.578 10.344 1 98.06 173 CYS A C 1
ATOM 1286 O O . CYS A 1 173 ? 1.982 17.875 9.641 1 98.06 173 CYS A O 1
ATOM 1288 N N . PRO A 1 174 ? 3.773 16.562 10.07 1 98.5 174 PRO A N 1
ATOM 1289 C CA . PRO A 1 174 ? 3.705 15.922 8.75 1 98.5 174 PRO A CA 1
ATOM 1290 C C . PRO A 1 174 ? 2.375 15.211 8.508 1 98.5 174 PRO A C 1
ATOM 1292 O O . PRO A 1 174 ? 1.94 14.406 9.336 1 98.5 174 PRO A O 1
ATOM 1295 N N . ALA A 1 175 ? 1.807 15.516 7.352 1 98.38 175 ALA A N 1
ATOM 1296 C CA . ALA A 1 175 ? 0.562 14.867 6.945 1 98.38 175 ALA A CA 1
ATOM 1297 C C . ALA A 1 175 ? 0.829 13.477 6.375 1 98.38 175 ALA A C 1
ATOM 1299 O O . ALA A 1 175 ? 0.392 13.156 5.266 1 98.38 175 ALA A O 1
ATOM 1300 N N . ILE A 1 176 ? 1.414 12.555 7.125 1 98.5 176 ILE A N 1
ATOM 1301 C CA . ILE A 1 176 ? 1.705 11.188 6.707 1 98.5 176 ILE A CA 1
ATOM 1302 C C . ILE A 1 176 ? 0.539 10.273 7.078 1 98.5 176 ILE A C 1
ATOM 1304 O O . ILE A 1 176 ? -0.431 10.719 7.699 1 98.5 176 ILE A O 1
ATOM 1308 N N . ASN A 1 177 ? 0.645 9.008 6.609 1 98.31 177 ASN A N 1
ATOM 1309 C CA . ASN A 1 177 ? -0.458 8.062 6.758 1 98.31 177 ASN A CA 1
ATOM 1310 C C . ASN A 1 177 ? -1.746 8.602 6.145 1 98.31 177 ASN A C 1
ATOM 1312 O O . ASN A 1 177 ? -2.836 8.367 6.672 1 98.31 177 ASN A O 1
ATOM 1316 N N . TRP A 1 178 ? -1.586 9.336 5.051 1 98.06 178 TRP A N 1
ATOM 1317 C CA . TRP A 1 178 ? -2.678 10.086 4.438 1 98.06 178 TRP A CA 1
ATOM 1318 C C . TRP A 1 178 ? -3.852 9.164 4.117 1 98.06 178 TRP A C 1
ATOM 1320 O O . TRP A 1 178 ? -5.012 9.531 4.336 1 98.06 178 TRP A O 1
ATOM 1330 N N . ALA A 1 179 ? -3.576 7.98 3.713 1 96.88 179 ALA A N 1
ATOM 1331 C CA . ALA A 1 179 ? -4.621 7.035 3.326 1 96.88 179 ALA A CA 1
ATOM 1332 C C . ALA A 1 179 ? -5.445 6.605 4.535 1 96.88 179 ALA A C 1
ATOM 1334 O O . ALA A 1 179 ? -6.621 6.258 4.398 1 96.88 179 ALA A O 1
ATOM 1335 N N . ARG A 1 180 ? -4.848 6.695 5.699 1 96.88 180 ARG A N 1
ATOM 1336 C CA . ARG A 1 180 ? -5.512 6.273 6.93 1 96.88 180 ARG A CA 1
ATOM 1337 C C . ARG A 1 180 ? -6.07 7.469 7.691 1 96.88 180 ARG A C 1
ATOM 1339 O O . ARG A 1 180 ? -7.152 7.395 8.273 1 96.88 180 ARG A O 1
ATOM 1346 N N . PHE A 1 181 ? -5.336 8.531 7.656 1 96.31 181 PHE A N 1
ATOM 1347 C CA . PHE A 1 181 ? -5.605 9.586 8.625 1 96.31 181 PHE A CA 1
ATOM 1348 C C . PHE A 1 181 ? -6.621 10.578 8.07 1 96.31 181 PHE A C 1
ATOM 1350 O O . PHE A 1 181 ? -7.598 10.914 8.742 1 96.31 181 PHE A O 1
ATOM 1357 N N . LEU A 1 182 ? -6.535 11.031 6.82 1 97.38 182 LEU A N 1
ATOM 1358 C CA . LEU A 1 182 ? -7.172 12.266 6.379 1 97.38 182 LEU A CA 1
ATOM 1359 C C . LEU A 1 182 ? -8.688 12.109 6.344 1 97.38 182 LEU A C 1
ATOM 1361 O O . LEU A 1 182 ? -9.414 12.977 6.848 1 97.38 182 LEU A O 1
ATOM 1365 N N . SER A 1 183 ? -9.133 10.977 5.848 1 97.94 183 SER A N 1
ATOM 1366 C CA . SER A 1 183 ? -10.578 10.797 5.734 1 97.94 183 SER A CA 1
ATOM 1367 C C . SER A 1 183 ? -11.234 10.781 7.109 1 97.94 183 SER A C 1
ATOM 1369 O O . SER A 1 183 ? -12.391 11.188 7.254 1 97.94 183 SER A O 1
ATOM 1371 N N . THR A 1 184 ? -10.523 10.383 8.117 1 98.38 184 THR A N 1
ATOM 1372 C CA . THR A 1 184 ? -11.117 10.219 9.445 1 98.38 184 THR A CA 1
ATOM 1373 C C . THR A 1 184 ? -11.469 11.57 10.055 1 98.38 184 THR A C 1
ATOM 1375 O O . THR A 1 184 ? -12.242 11.648 11.008 1 98.38 184 THR A O 1
ATOM 1378 N N . ASP A 1 185 ? -10.977 12.625 9.484 1 98.38 185 ASP A N 1
ATOM 1379 C CA . ASP A 1 185 ? -11.203 13.969 10.023 1 98.38 185 ASP A CA 1
ATOM 1380 C C . ASP A 1 185 ? -12.656 14.398 9.836 1 98.38 185 ASP A C 1
ATOM 1382 O O . ASP A 1 185 ? -13.102 15.383 10.43 1 98.38 185 ASP A O 1
ATOM 1386 N N . ILE A 1 186 ? -13.453 13.633 9.055 1 98.38 186 ILE A N 1
ATOM 1387 C CA . ILE A 1 186 ? -14.844 14.039 8.906 1 98.38 186 ILE A CA 1
ATOM 1388 C C . ILE A 1 186 ? -15.719 13.266 9.891 1 98.38 186 ILE A C 1
ATOM 1390 O O . ILE A 1 186 ? -16.906 13.562 10.055 1 98.38 186 ILE A O 1
ATOM 1394 N N . VAL A 1 187 ? -15.18 12.289 10.602 1 98.62 187 VAL A N 1
ATOM 1395 C CA . VAL A 1 187 ? -15.961 11.367 11.414 1 98.62 187 VAL A CA 1
ATOM 1396 C C . VAL A 1 187 ? -16.641 12.133 12.547 1 98.62 187 VAL A C 1
ATOM 1398 O O . VAL A 1 187 ? -17.828 11.93 12.82 1 98.62 187 VAL A O 1
ATOM 1401 N N . PRO A 1 188 ? -15.945 13.086 13.266 1 98.56 188 PRO A N 1
ATOM 1402 C CA . PRO A 1 188 ? -16.656 13.852 14.297 1 98.56 188 PRO A CA 1
ATOM 1403 C C . PRO A 1 188 ? -17.891 14.578 13.75 1 98.56 188 PRO A C 1
ATOM 1405 O O . PRO A 1 188 ? -18.891 14.719 14.453 1 98.56 188 PRO A O 1
ATOM 1408 N N . GLN A 1 189 ? -17.812 15.016 12.492 1 98.62 189 GLN A N 1
ATOM 1409 C CA . GLN A 1 189 ? -18.953 15.672 11.836 1 98.62 189 GLN A CA 1
ATOM 1410 C C . GLN A 1 189 ? -20.094 14.695 11.609 1 98.62 189 GLN A C 1
ATOM 1412 O O . GLN A 1 189 ? -21.266 15.023 11.844 1 98.62 189 GLN A O 1
ATOM 1417 N N . LEU A 1 190 ? -19.766 13.5 11.141 1 98.62 190 LEU A N 1
ATOM 1418 C CA . LEU A 1 190 ? -20.781 12.477 10.898 1 98.62 190 LEU A CA 1
ATOM 1419 C C . LEU A 1 190 ? -21.438 12.055 12.203 1 98.62 190 LEU A C 1
ATOM 1421 O O . LEU A 1 190 ? -22.672 11.898 12.25 1 98.62 190 LEU A O 1
ATOM 1425 N N . VAL A 1 191 ? -20.641 11.898 13.227 1 98.5 191 VAL A N 1
ATOM 1426 C CA . VAL A 1 191 ? -21.172 11.531 14.539 1 98.5 191 VAL A CA 1
ATOM 1427 C C . VAL A 1 191 ? -22.094 12.641 15.055 1 98.5 191 VAL A C 1
ATOM 1429 O O . VAL A 1 191 ? -23.203 12.375 15.531 1 98.5 191 VAL A O 1
ATOM 1432 N N . MET A 1 192 ? -21.625 13.883 14.953 1 98.62 192 MET A N 1
ATOM 1433 C CA . MET A 1 192 ? -22.406 15.047 15.344 1 98.62 192 MET A CA 1
ATOM 1434 C C . MET A 1 192 ? -23.766 15.062 14.641 1 98.62 192 MET A C 1
ATOM 1436 O O . MET A 1 192 ? -24.797 15.203 15.281 1 98.62 192 MET A O 1
ATOM 1440 N N . ARG A 1 193 ? -23.719 14.891 13.344 1 98.19 193 ARG A N 1
ATOM 1441 C CA . ARG A 1 193 ? -24.922 14.875 12.516 1 98.19 193 ARG A CA 1
ATOM 1442 C C . ARG A 1 193 ? -25.906 13.82 13.008 1 98.19 193 ARG A C 1
ATOM 1444 O O . ARG A 1 193 ? -27.094 14.102 13.172 1 98.19 193 ARG A O 1
ATOM 1451 N N . ASP A 1 194 ? -25.453 12.648 13.258 1 97.81 194 ASP A N 1
ATOM 1452 C CA . ASP A 1 194 ? -26.297 11.508 13.594 1 97.81 194 ASP A CA 1
ATOM 1453 C C . ASP A 1 194 ? -26.969 11.703 14.953 1 97.81 194 ASP A C 1
ATOM 1455 O O . ASP A 1 194 ? -28.094 11.242 15.164 1 97.81 194 ASP A O 1
ATOM 1459 N N . VAL A 1 195 ? -26.266 12.383 15.852 1 97.5 195 VAL A N 1
ATOM 1460 C CA . VAL A 1 195 ? -26.766 12.562 17.203 1 97.5 195 VAL A CA 1
ATOM 1461 C C . VAL A 1 195 ? -27.609 13.828 17.281 1 97.5 195 VAL A C 1
ATOM 1463 O O . VAL A 1 195 ? -28.531 13.93 18.109 1 97.5 195 VAL A O 1
ATOM 1466 N N . ALA A 1 196 ? -27.359 14.781 16.484 1 93.44 196 ALA A N 1
ATOM 1467 C CA . ALA A 1 196 ? -27.938 16.109 16.562 1 93.44 196 ALA A CA 1
ATOM 1468 C C . ALA A 1 196 ? -29.438 16.078 16.281 1 93.44 196 ALA A C 1
ATOM 1470 O O . ALA A 1 196 ? -30.188 16.938 16.766 1 93.44 196 ALA A O 1
ATOM 1471 N N . GLY A 1 197 ? -29.938 15.094 15.508 1 90.06 197 GLY A N 1
ATOM 1472 C CA . GLY A 1 197 ? -31.344 15.023 15.164 1 90.06 197 GLY A CA 1
ATOM 1473 C C . GLY A 1 197 ? -31.859 16.281 14.508 1 90.06 197 GLY A C 1
ATOM 1474 O O . GLY A 1 197 ? -32.969 16.75 14.82 1 90.06 197 GLY A O 1
ATOM 1475 N N . GLY A 1 198 ? -30.969 16.938 13.758 1 87.88 198 GLY A N 1
ATOM 1476 C CA . GLY A 1 198 ? -31.391 18.125 13.047 1 87.88 198 GLY A CA 1
ATOM 1477 C C . GLY A 1 198 ? -30.984 19.406 13.742 1 87.88 198 GLY A C 1
ATOM 1478 O O . GLY A 1 198 ? -31.062 20.5 13.164 1 87.88 198 GLY A O 1
ATOM 1479 N N . HIS A 1 199 ? -30.562 19.328 14.977 1 92.69 199 HIS A N 1
ATOM 1480 C CA . HIS A 1 199 ? -30.125 20.516 15.719 1 92.69 199 HIS A CA 1
ATOM 1481 C C . HIS A 1 199 ? -28.609 20.5 15.922 1 92.69 199 HIS A C 1
ATOM 1483 O O . HIS A 1 199 ? -28.125 20.078 16.969 1 92.69 199 HIS A O 1
ATOM 1489 N N . VAL A 1 200 ? -27.906 21.094 14.977 1 98 200 VAL A N 1
ATOM 1490 C CA . VAL A 1 200 ? -26.453 21.156 14.992 1 98 200 VAL A CA 1
ATOM 1491 C C . VAL A 1 200 ? -25.984 22.125 16.062 1 98 200 VAL A C 1
ATOM 1493 O O . VAL A 1 200 ? -26.469 23.25 16.156 1 98 200 VAL A O 1
ATOM 1496 N N . PRO A 1 201 ? -25.031 21.688 16.906 1 98.31 201 PRO A N 1
ATOM 1497 C CA . PRO A 1 201 ? -24.531 22.562 17.969 1 98.31 201 PRO A CA 1
ATOM 1498 C C . PRO A 1 201 ? -23.859 23.828 17.422 1 98.31 201 PRO A C 1
ATOM 1500 O O . PRO A 1 201 ? -23.344 23.828 16.297 1 98.31 201 PRO A O 1
ATOM 1503 N N . ALA A 1 202 ? -23.906 24.875 18.297 1 98.25 202 ALA A N 1
ATOM 1504 C CA . ALA A 1 202 ? -23.188 26.094 17.969 1 98.25 202 ALA A CA 1
ATOM 1505 C C . ALA A 1 202 ? -21.719 25.984 18.375 1 98.25 202 ALA A C 1
ATOM 1507 O O . ALA A 1 202 ? -21.375 25.203 19.25 1 98.25 202 ALA A O 1
ATOM 1508 N N . PRO A 1 203 ? -20.844 26.844 17.766 1 98.19 203 PRO A N 1
ATOM 1509 C CA . PRO A 1 203 ? -19.422 26.812 18.094 1 98.19 203 PRO A CA 1
ATOM 1510 C C . PRO A 1 203 ? -19.141 27.016 19.578 1 98.19 203 PRO A C 1
ATOM 1512 O O . PRO A 1 203 ? -18.172 26.453 20.109 1 98.19 203 PRO A O 1
ATOM 1515 N N . CYS A 1 204 ? -19.984 27.828 20.266 1 98.44 204 CYS A N 1
ATOM 1516 C CA . CYS A 1 204 ? -19.766 28.141 21.672 1 98.44 204 CYS A CA 1
ATOM 1517 C C . CYS A 1 204 ? -19.797 26.875 22.516 1 98.44 204 CYS A C 1
ATOM 1519 O O . CYS A 1 204 ? -19.125 26.797 23.547 1 98.44 204 CYS A O 1
ATOM 1521 N N . GLU A 1 205 ? -20.594 25.891 22.094 1 98.62 205 GLU A N 1
ATOM 1522 C CA . GLU A 1 205 ? -20.641 24.625 22.844 1 98.62 205 GLU A CA 1
ATOM 1523 C C . GLU A 1 205 ? -19.281 23.938 22.859 1 98.62 205 GLU A C 1
ATOM 1525 O O . GLU A 1 205 ? -18.828 23.484 23.906 1 98.62 205 GLU A O 1
ATOM 1530 N N . PHE A 1 206 ? -18.594 23.938 21.75 1 98.5 206 PHE A N 1
ATOM 1531 C CA . PHE A 1 206 ? -17.281 23.312 21.641 1 98.5 206 PHE A CA 1
ATOM 1532 C C . PHE A 1 206 ? -16.234 24.125 22.359 1 98.5 206 PHE A C 1
ATOM 1534 O O . PHE A 1 206 ? -15.328 23.578 22.984 1 98.5 206 PHE A O 1
ATOM 1541 N N . ARG A 1 207 ? -16.328 25.453 22.266 1 97.81 207 ARG A N 1
ATOM 1542 C CA . ARG A 1 207 ? -15.422 26.297 23.031 1 97.81 207 ARG A CA 1
ATOM 1543 C C . ARG A 1 207 ? -15.547 26.016 24.531 1 97.81 207 ARG A C 1
ATOM 1545 O O . ARG A 1 207 ? -14.547 25.953 25.25 1 97.81 207 ARG A O 1
ATOM 1552 N N . ALA A 1 208 ? -16.781 25.875 24.938 1 98.38 208 ALA A N 1
ATOM 1553 C CA . ALA A 1 208 ? -17.031 25.609 26.359 1 98.38 208 ALA A CA 1
ATOM 1554 C C . ALA A 1 208 ? -16.469 24.266 26.781 1 98.38 208 ALA A C 1
ATOM 1556 O O . ALA A 1 208 ? -15.867 24.141 27.844 1 98.38 208 ALA A O 1
ATOM 1557 N N . ILE A 1 209 ? -16.672 23.266 25.953 1 98.56 209 ILE A N 1
ATOM 1558 C CA . ILE A 1 209 ? -16.188 21.922 26.234 1 98.56 209 ILE A CA 1
ATOM 1559 C C . ILE A 1 209 ? -14.664 21.938 26.328 1 98.56 209 ILE A C 1
ATOM 1561 O O . ILE A 1 209 ? -14.086 21.422 27.281 1 98.56 209 ILE A O 1
ATOM 1565 N N . THR A 1 210 ? -13.961 22.578 25.406 1 97.25 210 THR A N 1
ATOM 1566 C CA . THR A 1 210 ? -12.5 22.609 25.375 1 97.25 210 THR A CA 1
ATOM 1567 C C . THR A 1 210 ? -11.953 23.438 26.531 1 97.25 210 THR A C 1
ATOM 1569 O O . THR A 1 210 ? -10.922 23.094 27.109 1 97.25 210 THR A O 1
ATOM 1572 N N . ALA A 1 211 ? -12.695 24.5 26.859 1 97.31 211 ALA A N 1
ATOM 1573 C CA . ALA A 1 211 ? -12.297 25.312 28 1 97.31 211 ALA A CA 1
ATOM 1574 C C . ALA A 1 211 ? -12.375 24.5 29.297 1 97.31 211 ALA A C 1
ATOM 1576 O O . ALA A 1 211 ? -11.508 24.641 30.156 1 97.31 211 ALA A O 1
ATOM 1577 N N . ALA A 1 212 ? -13.422 23.75 29.406 1 98.38 212 ALA A N 1
ATOM 1578 C CA . ALA A 1 212 ? -13.57 22.906 30.594 1 98.38 212 ALA A CA 1
ATOM 1579 C C . ALA A 1 212 ? -12.445 21.875 30.688 1 98.38 212 ALA A C 1
ATOM 1581 O O . ALA A 1 212 ? -11.922 21.625 31.781 1 98.38 212 ALA A O 1
ATOM 1582 N N . ALA A 1 213 ? -12.102 21.297 29.594 1 98.38 213 ALA A N 1
ATOM 1583 C CA . ALA A 1 213 ? -10.992 20.344 29.562 1 98.38 213 ALA A CA 1
ATOM 1584 C C . ALA A 1 213 ? -9.688 21.016 29.984 1 98.38 213 ALA A C 1
ATOM 1586 O O . ALA A 1 213 ? -8.922 20.453 30.766 1 98.38 213 ALA A O 1
ATOM 1587 N N . LEU A 1 214 ? -9.453 22.188 29.438 1 97.88 214 LEU A N 1
ATOM 1588 C CA . LEU A 1 214 ? -8.227 22.922 29.766 1 97.88 214 LEU A CA 1
ATOM 1589 C C . LEU A 1 214 ? -8.18 23.266 31.25 1 97.88 214 LEU A C 1
ATOM 1591 O O . LEU A 1 214 ? -7.137 23.141 31.891 1 97.88 214 LEU A O 1
ATOM 1595 N N . GLU A 1 215 ? -9.312 23.719 31.75 1 97.62 215 GLU A N 1
ATOM 1596 C CA . GLU A 1 215 ? -9.391 24.062 33.156 1 97.62 215 GLU A CA 1
ATOM 1597 C C . GLU A 1 215 ? -9.039 22.875 34.031 1 97.62 215 GLU A C 1
ATOM 1599 O O . GLU A 1 215 ? -8.336 23.016 35.062 1 97.62 215 GLU A O 1
ATOM 1604 N N . GLU A 1 216 ? -9.469 21.781 33.656 1 97.94 216 GLU A N 1
ATOM 1605 C CA . GLU A 1 216 ? -9.242 20.578 34.438 1 97.94 216 GLU A CA 1
ATOM 1606 C C . GLU A 1 216 ? -7.797 20.094 34.344 1 97.94 216 GLU A C 1
ATOM 1608 O O . GLU A 1 216 ? -7.238 19.547 35.281 1 97.94 216 GLU A O 1
ATOM 1613 N N . CYS A 1 217 ? -7.164 20.297 33.188 1 98.19 217 CYS A N 1
ATOM 1614 C CA . CYS A 1 217 ? -5.973 19.516 32.906 1 98.19 217 CYS A CA 1
ATOM 1615 C C . CYS A 1 217 ? -4.73 20.391 32.844 1 98.19 217 CYS A C 1
ATOM 1617 O O . CYS A 1 217 ? -3.607 19.891 32.938 1 98.19 217 CYS A O 1
ATOM 1619 N N . ASP A 1 218 ? -4.844 21.688 32.625 1 97.5 218 ASP A N 1
ATOM 1620 C CA . ASP A 1 218 ? -3.711 22.562 32.406 1 97.5 218 ASP A CA 1
ATOM 1621 C C . ASP A 1 218 ? -2.715 22.5 33.562 1 97.5 218 ASP A C 1
ATOM 1623 O O . ASP A 1 218 ? -1.502 22.484 33.344 1 97.5 218 ASP A O 1
ATOM 1627 N N . GLY A 1 219 ? -3.15 22.359 34.781 1 96 219 GLY A N 1
ATOM 1628 C CA . GLY A 1 219 ? -2.303 22.422 35.969 1 96 219 GLY A CA 1
ATOM 1629 C C . GLY A 1 219 ? -1.697 21.078 36.344 1 96 219 GLY A C 1
ATOM 1630 O O . GLY A 1 219 ? -0.954 20.984 37.312 1 96 219 GLY A O 1
ATOM 1631 N N . LEU A 1 220 ? -1.937 20.047 35.531 1 96.19 220 LEU A N 1
ATOM 1632 C CA . LEU A 1 220 ? -1.515 18.688 35.875 1 96.19 220 LEU A CA 1
ATOM 1633 C C . LEU A 1 220 ? 0.004 18.609 35.969 1 96.19 220 LEU A C 1
ATOM 1635 O O . LEU A 1 220 ? 0.535 17.719 36.656 1 96.19 220 LEU A O 1
ATOM 1639 N N . ASP A 1 221 ? 0.715 19.531 35.344 1 94.12 221 ASP A N 1
ATOM 1640 C CA . ASP A 1 221 ? 2.174 19.5 35.375 1 94.12 221 ASP A CA 1
ATOM 1641 C C . ASP A 1 221 ? 2.717 20.484 36.406 1 94.12 221 ASP A C 1
ATOM 1643 O O . ASP A 1 221 ? 3.928 20.703 36.5 1 94.12 221 ASP A O 1
ATOM 1647 N N . GLY A 1 222 ? 1.828 21.172 37.125 1 94.44 222 GLY A N 1
ATOM 1648 C CA . GLY A 1 222 ? 2.223 22.109 38.156 1 94.44 222 GLY A CA 1
ATOM 1649 C C . GLY A 1 222 ? 2.273 23.547 37.688 1 94.44 222 GLY A C 1
ATOM 1650 O O . GLY A 1 222 ? 2.609 24.438 38.469 1 94.44 222 GLY A O 1
ATOM 1651 N N . VAL A 1 223 ? 1.939 23.781 36.438 1 94.88 223 VAL A N 1
ATOM 1652 C CA . VAL A 1 223 ? 1.954 25.125 35.875 1 94.88 223 VAL A CA 1
ATOM 1653 C C . VAL A 1 223 ? 0.655 25.391 35.125 1 94.88 223 VAL A C 1
ATOM 1655 O O . VAL A 1 223 ? 0.214 24.562 34.344 1 94.88 223 VAL A O 1
ATOM 1658 N N . VAL A 1 224 ? 0.008 26.469 35.375 1 95.31 224 VAL A N 1
ATOM 1659 C CA . VAL A 1 224 ? -1.154 26.906 34.625 1 95.31 224 VAL A CA 1
ATOM 1660 C C . VAL A 1 224 ? -0.742 27.969 33.625 1 95.31 224 VAL A C 1
ATOM 1662 O O . VAL A 1 224 ? -0.481 29.125 34 1 95.31 224 VAL A O 1
ATOM 1665 N N . ASP A 1 225 ? -0.615 27.594 32.406 1 94.31 225 ASP A N 1
ATOM 1666 C CA . ASP A 1 225 ? -0.086 28.531 31.406 1 94.31 225 ASP A CA 1
ATOM 1667 C C . ASP A 1 225 ? -0.841 28.406 30.094 1 94.31 225 ASP A C 1
ATOM 1669 O O . ASP A 1 225 ? -0.354 28.844 29.047 1 94.31 225 ASP A O 1
ATOM 1673 N N . GLY A 1 226 ? -1.954 27.656 30.078 1 95.25 226 GLY A N 1
ATOM 1674 C CA . GLY A 1 226 ? -2.873 27.734 28.953 1 95.25 226 GLY A CA 1
ATOM 1675 C C . GLY A 1 226 ? -2.773 26.531 28.031 1 95.25 226 GLY A C 1
ATOM 1676 O O . GLY A 1 226 ? -3.41 26.5 26.969 1 95.25 226 GLY A O 1
ATOM 1677 N N . TYR A 1 227 ? -1.967 25.547 28.312 1 95.62 227 TYR A N 1
ATOM 1678 C CA . TYR A 1 227 ? -1.92 24.312 27.547 1 95.62 227 TYR A CA 1
ATOM 1679 C C . TYR A 1 227 ? -1.512 23.141 28.438 1 95.62 227 TYR A C 1
ATOM 1681 O O . TYR A 1 227 ? -1.054 23.344 29.578 1 95.62 227 TYR A O 1
ATOM 1689 N N . VAL A 1 228 ? -1.799 21.938 27.969 1 96.06 228 VAL A N 1
ATOM 1690 C CA . VAL A 1 228 ? -1.445 20.719 28.688 1 96.06 228 VAL A CA 1
ATOM 1691 C C . VAL A 1 228 ? -0.131 20.156 28.141 1 96.06 228 VAL A C 1
ATOM 1693 O O . VAL A 1 228 ? -0.016 19.875 26.953 1 96.06 228 VAL A O 1
ATOM 1696 N N . THR A 1 229 ? 0.809 20 28.984 1 94.5 229 THR A N 1
ATOM 1697 C CA . THR A 1 229 ? 2.139 19.578 28.562 1 94.5 229 THR A CA 1
ATOM 1698 C C . THR A 1 229 ? 2.123 18.125 28.109 1 94.5 229 THR A C 1
ATOM 1700 O O . THR A 1 229 ? 2.766 17.766 27.125 1 94.5 229 THR A O 1
ATOM 1703 N N . ASP A 1 230 ? 1.443 17.297 28.812 1 94.12 230 ASP A N 1
ATOM 1704 C CA . ASP A 1 230 ? 1.287 15.883 28.484 1 94.12 230 ASP A CA 1
ATOM 1705 C C . ASP A 1 230 ? -0.177 15.539 28.219 1 94.12 230 ASP A C 1
ATOM 1707 O O . ASP A 1 230 ? -0.911 15.18 29.141 1 94.12 230 ASP A O 1
ATOM 1711 N N . PRO A 1 231 ? -0.519 15.516 26.969 1 94.44 231 PRO A N 1
ATOM 1712 C CA . PRO A 1 231 ? -1.934 15.289 26.656 1 94.44 231 PRO A CA 1
ATOM 1713 C C . PRO A 1 231 ? -2.438 13.938 27.156 1 94.44 231 PRO A C 1
ATOM 1715 O O . PRO A 1 231 ? -3.627 13.789 27.438 1 94.44 231 PRO A O 1
ATOM 1718 N N . GLU A 1 232 ? -1.619 12.961 27.312 1 93 232 GLU A N 1
ATOM 1719 C CA . GLU A 1 232 ? -2.033 11.633 27.734 1 93 232 GLU A CA 1
ATOM 1720 C C . GLU A 1 232 ? -2.496 11.641 29.203 1 93 232 GLU A C 1
ATOM 1722 O O . GLU A 1 232 ? -3.26 10.773 29.625 1 93 232 GLU A O 1
ATOM 1727 N N . ALA A 1 233 ? -2.07 12.633 29.922 1 95.06 233 ALA A N 1
ATOM 1728 C CA . ALA A 1 233 ? -2.42 12.734 31.328 1 95.06 233 ALA A CA 1
ATOM 1729 C C . ALA A 1 233 ? -3.836 13.273 31.516 1 95.06 233 ALA A C 1
ATOM 1731 O O . ALA A 1 233 ? -4.445 13.102 32.562 1 95.06 233 ALA A O 1
ATOM 1732 N N . CYS A 1 234 ? -4.344 13.992 30.516 1 97.06 234 CYS A N 1
ATOM 1733 C CA . CYS A 1 234 ? -5.676 14.578 30.609 1 97.06 234 CYS A CA 1
ATOM 1734 C C . CYS A 1 234 ? -6.75 13.523 30.391 1 97.06 234 CYS A C 1
ATOM 1736 O O . CYS A 1 234 ? -6.789 12.883 29.344 1 97.06 234 CYS A O 1
ATOM 1738 N N . LYS A 1 235 ? -7.648 13.344 31.375 1 96.62 235 LYS A N 1
ATOM 1739 C CA . LYS A 1 235 ? -8.695 12.328 31.297 1 96.62 235 LYS A CA 1
ATOM 1740 C C . LYS A 1 235 ? -10.078 12.969 31.297 1 96.62 235 LYS A C 1
ATOM 1742 O O . LYS A 1 235 ? -11.07 12.328 31.656 1 96.62 235 LYS A O 1
ATOM 1747 N N . PHE A 1 236 ? -10.133 14.195 30.938 1 98 236 PHE A N 1
ATOM 1748 C CA . PHE A 1 236 ? -11.391 14.922 30.906 1 98 236 PHE A CA 1
ATOM 1749 C C . PHE A 1 236 ? -12.422 14.195 30.047 1 98 236 PHE A C 1
ATOM 1751 O O . PHE A 1 236 ? -12.086 13.672 28.984 1 98 236 PHE A O 1
ATOM 1758 N N . ASN A 1 237 ? -13.617 14.164 30.531 1 97.81 237 ASN A N 1
ATOM 1759 C CA . ASN A 1 237 ? -14.758 13.602 29.812 1 97.81 237 ASN A CA 1
ATOM 1760 C C . ASN A 1 237 ? -15.797 14.664 29.484 1 97.81 237 ASN A C 1
ATOM 1762 O O . ASN A 1 237 ? -16.359 15.289 30.391 1 97.81 237 ASN A O 1
ATOM 1766 N N . ALA A 1 238 ? -16.141 14.82 28.25 1 98.31 238 ALA A N 1
ATOM 1767 C CA . ALA A 1 238 ? -17.031 15.883 27.812 1 98.31 238 ALA A CA 1
ATOM 1768 C C . ALA A 1 238 ? -18.422 15.727 28.438 1 98.31 238 ALA A C 1
ATOM 1770 O O . ALA A 1 238 ? -19.156 16.703 28.578 1 98.31 238 ALA A O 1
ATOM 1771 N N . SER A 1 239 ? -18.781 14.531 28.812 1 98.19 239 SER A N 1
ATOM 1772 C CA . SER A 1 239 ? -20.109 14.281 29.375 1 98.19 239 SER A CA 1
ATOM 1773 C C . SER A 1 239 ? -20.281 15 30.703 1 98.19 239 SER A C 1
ATOM 1775 O O . SER A 1 239 ? -21.406 15.211 31.156 1 98.19 239 SER A O 1
ATOM 1777 N N . SER A 1 240 ? -19.219 15.359 31.328 1 98.38 240 SER A N 1
ATOM 1778 C CA . SER A 1 240 ? -19.281 16.016 32.625 1 98.38 240 SER A CA 1
ATOM 1779 C C . SER A 1 240 ? -19.906 17.406 32.531 1 98.38 240 SER A C 1
ATOM 1781 O O . SER A 1 240 ? -20.359 17.969 33.531 1 98.38 240 SER A O 1
ATOM 1783 N N . VAL A 1 241 ? -19.922 17.969 31.312 1 98.56 241 VAL A N 1
ATOM 1784 C CA . VAL A 1 241 ? -20.453 19.312 31.172 1 98.56 241 VAL A CA 1
ATOM 1785 C C . VAL A 1 241 ? -21.75 19.281 30.359 1 98.56 241 VAL A C 1
ATOM 1787 O O . VAL A 1 241 ? -22.281 20.328 29.984 1 98.56 241 VAL A O 1
ATOM 1790 N N . LEU A 1 242 ? -22.188 18.062 30.062 1 98.69 242 LEU A N 1
ATOM 1791 C CA . LEU A 1 242 ? -23.453 17.938 29.344 1 98.69 242 LEU A CA 1
ATOM 1792 C C . LEU A 1 242 ? -24.578 18.672 30.062 1 98.69 242 LEU A C 1
ATOM 1794 O O . LEU A 1 242 ? -24.719 18.562 31.281 1 98.69 242 LEU A O 1
ATOM 1798 N N . GLY A 1 243 ? -25.312 19.5 29.328 1 98.38 243 GLY A N 1
ATOM 1799 C CA . GLY A 1 243 ? -26.5 20.141 29.875 1 98.38 243 GLY A CA 1
ATOM 1800 C C . GLY A 1 243 ? -26.203 21.438 30.594 1 98.38 243 GLY A C 1
ATOM 1801 O O . GLY A 1 243 ? -27.109 22.172 30.969 1 98.38 243 GLY A O 1
ATOM 1802 N N . LYS A 1 244 ? -24.969 21.766 30.766 1 98.5 244 LYS A N 1
ATOM 1803 C CA . LYS A 1 244 ? -24.609 23.016 31.406 1 98.5 244 LYS A CA 1
ATOM 1804 C C . LYS A 1 244 ? -25.016 24.219 30.547 1 98.5 244 LYS A C 1
ATOM 1806 O O . LYS A 1 244 ? -24.812 24.203 29.328 1 98.5 244 LYS A O 1
ATOM 1811 N N . THR A 1 245 ? -25.594 25.203 31.172 1 98.56 245 THR A N 1
ATOM 1812 C CA . THR A 1 245 ? -25.938 26.453 30.484 1 98.56 245 THR A CA 1
ATOM 1813 C C . THR A 1 245 ? -24.703 27.344 30.328 1 98.56 245 THR A C 1
ATOM 1815 O O . THR A 1 245 ? -23.938 27.531 31.281 1 98.56 245 THR A O 1
ATOM 1818 N N . ILE A 1 246 ? -24.531 27.859 29.125 1 98.5 246 ILE A N 1
ATOM 1819 C CA . ILE A 1 246 ? -23.359 28.672 28.844 1 98.5 246 ILE A CA 1
ATOM 1820 C C . ILE A 1 246 ? -23.766 29.922 28.062 1 98.5 246 ILE A C 1
ATOM 1822 O O . ILE A 1 246 ? -24.812 29.938 27.406 1 98.5 246 ILE A O 1
ATOM 1826 N N . ASP A 1 247 ? -22.906 30.922 28.141 1 97.75 247 ASP A N 1
ATOM 1827 C CA . ASP A 1 247 ? -23.031 32.062 27.25 1 97.75 247 ASP A CA 1
ATOM 1828 C C . ASP A 1 247 ? -22.688 31.688 25.812 1 97.75 247 ASP A C 1
ATOM 1830 O O . ASP A 1 247 ? -21.75 30.922 25.562 1 97.75 247 ASP A O 1
ATOM 1834 N N . CYS A 1 248 ? -23.516 32.188 24.922 1 97.75 248 CYS A N 1
ATOM 1835 C CA . CYS A 1 248 ? -23.328 31.797 23.531 1 97.75 248 CYS A CA 1
ATOM 1836 C C . CYS A 1 248 ? -23.609 32.969 22.594 1 97.75 248 CYS A C 1
ATOM 1838 O O . CYS A 1 248 ? -24.672 33.031 22 1 97.75 248 CYS A O 1
ATOM 1840 N N . PRO A 1 249 ? -22.578 33.719 22.312 1 94.88 249 PRO A N 1
ATOM 1841 C CA . PRO A 1 249 ? -22.766 34.875 21.438 1 94.88 249 PRO A CA 1
ATOM 1842 C C . PRO A 1 249 ? -23.047 34.5 20 1 94.88 249 PRO A C 1
ATOM 1844 O O . PRO A 1 249 ? -23.469 35.344 19.188 1 94.88 249 PRO A O 1
ATOM 1847 N N . ASP A 1 250 ? -22.859 33.219 19.625 1 94.88 250 ASP A N 1
ATOM 1848 C CA . ASP A 1 250 ? -23.094 32.719 18.266 1 94.88 250 ASP A CA 1
ATOM 1849 C C . ASP A 1 250 ? -24.594 32.625 17.969 1 94.88 250 ASP A C 1
ATOM 1851 O O . ASP A 1 250 ? -24.984 32.5 16.812 1 94.88 250 ASP A O 1
ATOM 1855 N N . LEU A 1 251 ? -25.375 32.656 19.047 1 96.5 251 LEU A N 1
ATOM 1856 C CA . LEU A 1 251 ? -26.812 32.469 18.891 1 96.5 251 LEU A CA 1
ATOM 1857 C C . LEU A 1 251 ? -27.578 33.719 19.312 1 96.5 251 LEU A C 1
ATOM 1859 O O . LEU A 1 251 ? -27.156 34.438 20.219 1 96.5 251 LEU A O 1
ATOM 1863 N N . PRO A 1 252 ? -28.734 33.906 18.719 1 95.88 252 PRO A N 1
ATOM 1864 C CA . PRO A 1 252 ? -29.531 35.094 19.062 1 95.88 252 PRO A CA 1
ATOM 1865 C C . PRO A 1 252 ? -29.953 35.094 20.516 1 95.88 252 PRO A C 1
ATOM 1867 O O . PRO A 1 252 ? -30.062 36.188 21.125 1 95.88 252 PRO A O 1
ATOM 1870 N N . ALA A 1 253 ? -30.125 33.969 21.094 1 94.38 253 ALA A N 1
ATOM 1871 C CA . ALA A 1 253 ? -30.594 33.906 22.469 1 94.38 253 ALA A CA 1
ATOM 1872 C C . ALA A 1 253 ? -29.5 34.312 23.453 1 94.38 253 ALA A C 1
ATOM 1874 O O . ALA A 1 253 ? -29.781 34.594 24.609 1 94.38 253 ALA A O 1
ATOM 1875 N N . GLY A 1 254 ? -28.359 34.188 23 1 96.25 254 GLY A N 1
ATOM 1876 C CA . GLY A 1 254 ? -27.25 34.625 23.828 1 96.25 254 GLY A CA 1
ATOM 1877 C C . GLY A 1 254 ? -26.812 33.562 24.828 1 96.25 254 GLY A C 1
ATOM 1878 O O . GLY A 1 254 ? -25.797 33.719 25.516 1 96.25 254 GLY A O 1
ATOM 1879 N N . THR A 1 255 ? -27.594 32.562 25.016 1 97.31 255 THR A N 1
ATOM 1880 C CA . THR A 1 255 ? -27.281 31.422 25.859 1 97.31 255 THR A CA 1
ATOM 1881 C C . THR A 1 255 ? -27.719 30.109 25.203 1 97.31 255 THR A C 1
ATOM 1883 O O . THR A 1 255 ? -28.531 30.125 24.281 1 97.31 255 THR A O 1
ATOM 1886 N N . THR A 1 256 ? -27.062 29.062 25.625 1 97.5 256 THR A N 1
ATOM 1887 C CA . THR A 1 256 ? -27.469 27.719 25.219 1 97.5 256 THR A CA 1
ATOM 1888 C C . THR A 1 256 ? -27.016 26.688 26.234 1 97.5 256 THR A C 1
ATOM 1890 O O . THR A 1 256 ? -26.453 27.031 27.266 1 97.5 256 THR A O 1
ATOM 1893 N N . THR A 1 257 ? -27.406 25.469 26 1 97.81 257 THR A N 1
ATOM 1894 C CA . THR A 1 257 ? -26.938 24.344 26.797 1 97.81 257 THR A CA 1
ATOM 1895 C C . THR A 1 257 ? -26.062 23.422 25.969 1 97.81 257 THR A C 1
ATOM 1897 O O . THR A 1 257 ? -26.312 23.219 24.781 1 97.81 257 THR A O 1
ATOM 1900 N N . ILE A 1 258 ? -25.031 22.938 26.562 1 98.69 258 ILE A N 1
ATOM 1901 C CA . ILE A 1 258 ? -24.188 21.969 25.859 1 98.69 258 ILE A CA 1
ATOM 1902 C C . ILE A 1 258 ? -24.984 20.734 25.5 1 98.69 258 ILE A C 1
ATOM 1904 O O . ILE A 1 258 ? -25.547 20.062 26.391 1 98.69 258 ILE A O 1
ATOM 1908 N N . SER A 1 259 ? -25.047 20.422 24.297 1 98.62 259 SER A N 1
ATOM 1909 C CA . SER A 1 259 ? -25.938 19.391 23.766 1 98.62 259 SER A CA 1
ATOM 1910 C C . SER A 1 259 ? -25.25 18.031 23.734 1 98.62 259 SER A C 1
ATOM 1912 O O . SER A 1 259 ? -24.031 17.938 23.875 1 98.62 259 SER A O 1
ATOM 1914 N N . LYS A 1 260 ? -26.078 16.953 23.578 1 98.5 260 LYS A N 1
ATOM 1915 C CA . LYS A 1 260 ? -25.562 15.602 23.391 1 98.5 260 LYS A CA 1
ATOM 1916 C C . LYS A 1 260 ? -24.719 15.508 22.125 1 98.5 260 LYS A C 1
ATOM 1918 O O . LYS A 1 260 ? -23.719 14.789 22.094 1 98.5 260 LYS A O 1
ATOM 1923 N N . ALA A 1 261 ? -25.109 16.219 21.094 1 98.75 261 ALA A N 1
ATOM 1924 C CA . ALA A 1 261 ? -24.375 16.203 19.828 1 98.75 261 ALA A CA 1
ATOM 1925 C C . ALA A 1 261 ? -22.984 16.797 19.984 1 98.75 261 ALA A C 1
ATOM 1927 O O . ALA A 1 261 ? -22.016 16.266 19.438 1 98.75 261 ALA A O 1
ATOM 1928 N N . ALA A 1 262 ? -22.891 17.859 20.719 1 98.81 262 ALA A N 1
ATOM 1929 C CA . ALA A 1 262 ? -21.594 18.469 20.953 1 98.81 262 ALA A CA 1
ATOM 1930 C C . ALA A 1 262 ? -20.656 17.531 21.719 1 98.81 262 ALA A C 1
ATOM 1932 O O . ALA A 1 262 ? -19.484 17.391 21.375 1 98.81 262 ALA A O 1
ATOM 1933 N N . VAL A 1 263 ? -21.219 16.922 22.719 1 98.81 263 VAL A N 1
ATOM 1934 C CA . VAL A 1 263 ? -20.453 15.984 23.531 1 98.81 263 VAL A CA 1
ATOM 1935 C C . VAL A 1 263 ? -19.984 14.812 22.672 1 98.81 263 VAL A C 1
ATOM 1937 O O . VAL A 1 263 ? -18.812 14.43 22.719 1 98.81 263 VAL A O 1
ATOM 1940 N N . ALA A 1 264 ? -20.875 14.289 21.859 1 98.62 264 ALA A N 1
ATOM 1941 C CA . ALA A 1 264 ? -20.531 13.141 21.016 1 98.62 264 ALA A CA 1
ATOM 1942 C C . ALA A 1 264 ? -19.438 13.5 20.016 1 98.62 264 ALA A C 1
ATOM 1944 O O . ALA A 1 264 ? -18.5 12.727 19.797 1 98.62 264 ALA A O 1
ATOM 1945 N N . ALA A 1 265 ? -19.562 14.633 19.453 1 98.62 265 ALA A N 1
ATOM 1946 C CA . ALA A 1 265 ? -18.578 15.086 18.469 1 98.62 265 ALA A CA 1
ATOM 1947 C C . ALA A 1 265 ? -17.203 15.297 19.125 1 98.62 265 ALA A C 1
ATOM 1949 O O . ALA A 1 265 ? -16.172 14.914 18.562 1 98.62 265 ALA A O 1
ATOM 1950 N N . ALA A 1 266 ? -17.219 15.93 20.266 1 98.69 266 ALA A N 1
ATOM 1951 C CA . ALA A 1 266 ? -15.969 16.156 20.969 1 98.69 266 ALA A CA 1
ATOM 1952 C C . ALA A 1 266 ? -15.273 14.844 21.312 1 98.69 266 ALA A C 1
ATOM 1954 O O . ALA A 1 266 ? -14.078 14.688 21.062 1 98.69 266 ALA A O 1
ATOM 1955 N N . GLU A 1 267 ? -16.031 13.922 21.812 1 98.38 267 GLU A N 1
ATOM 1956 C CA . GLU A 1 267 ? -15.453 12.625 22.172 1 98.38 267 GLU A CA 1
ATOM 1957 C C . GLU A 1 267 ? -14.945 11.891 20.938 1 98.38 267 GLU A C 1
ATOM 1959 O O . GLU A 1 267 ? -13.906 11.227 20.984 1 98.38 267 GLU A O 1
ATOM 1964 N N . ALA A 1 268 ? -15.68 12.016 19.828 1 98 268 ALA A N 1
ATOM 1965 C CA . ALA A 1 268 ? -15.227 11.391 18.578 1 98 268 ALA A CA 1
ATOM 1966 C C . ALA A 1 268 ? -13.914 12.008 18.109 1 98 268 ALA A C 1
ATOM 1968 O O . ALA A 1 268 ? -13.031 11.297 17.625 1 98 268 ALA A O 1
ATOM 1969 N N . ALA A 1 269 ? -13.766 13.312 18.219 1 98 269 ALA A N 1
ATOM 1970 C CA . ALA A 1 269 ? -12.555 14.008 17.812 1 98 269 ALA A CA 1
ATOM 1971 C C . ALA A 1 269 ? -11.359 13.578 18.656 1 98 269 ALA A C 1
ATOM 1973 O O . ALA A 1 269 ? -10.242 13.453 18.141 1 98 269 ALA A O 1
ATOM 1974 N N . TRP A 1 270 ? -11.602 13.297 19.953 1 97.06 270 TRP A N 1
ATOM 1975 C CA . TRP A 1 270 ? -10.516 13.008 20.891 1 97.06 270 TRP A CA 1
ATOM 1976 C C . TRP A 1 270 ? -10.172 11.523 20.891 1 97.06 270 TRP A C 1
ATOM 1978 O O . TRP A 1 270 ? -9 11.148 21 1 97.06 270 TRP A O 1
ATOM 1988 N N . ALA A 1 271 ? -11.164 10.672 20.75 1 95.75 271 ALA A N 1
ATOM 1989 C CA . ALA A 1 271 ? -10.969 9.227 20.797 1 95.75 271 ALA A CA 1
ATOM 1990 C C . ALA A 1 271 ? -10.359 8.711 19.5 1 95.75 271 ALA A C 1
ATOM 1992 O O . ALA A 1 271 ? -9.719 7.652 19.5 1 95.75 271 ALA A O 1
ATOM 1993 N N . GLY A 1 272 ? -10.531 9.469 18.453 1 96.94 272 GLY A N 1
ATOM 1994 C CA . GLY A 1 272 ? -10.094 8.992 17.156 1 96.94 272 GLY A CA 1
ATOM 1995 C C . GLY A 1 272 ? -11.148 8.164 16.438 1 96.94 272 GLY A C 1
ATOM 1996 O O . GLY A 1 272 ? -12.305 8.133 16.844 1 96.94 272 GLY A O 1
ATOM 1997 N N . TYR A 1 273 ? -10.805 7.582 15.344 1 98.12 273 TYR A N 1
ATOM 1998 C CA . TYR A 1 273 ? -11.734 6.875 14.477 1 98.12 273 TYR A CA 1
ATOM 1999 C C . TYR A 1 273 ? -11.969 5.453 14.977 1 98.12 273 TYR A C 1
ATOM 2001 O O . TYR A 1 273 ? -11.023 4.664 15.078 1 98.12 273 TYR A O 1
ATOM 2009 N N . HIS A 1 274 ? -13.18 5.18 15.32 1 98.12 274 HIS A N 1
ATOM 2010 C CA . HIS A 1 274 ? -13.688 3.846 15.609 1 98.12 274 HIS A CA 1
ATOM 2011 C C . HIS A 1 274 ? -14.781 3.445 14.625 1 98.12 274 HIS A C 1
ATOM 2013 O O . HIS A 1 274 ? -15.664 4.246 14.312 1 98.12 274 HIS A O 1
ATOM 2019 N N . THR A 1 275 ? -14.672 2.25 14.133 1 97.44 275 THR A N 1
ATOM 2020 C CA . THR A 1 275 ? -15.711 1.743 13.25 1 97.44 275 THR A CA 1
ATOM 2021 C C . THR A 1 275 ? -17.031 1.593 13.992 1 97.44 275 THR A C 1
ATOM 2023 O O . THR A 1 275 ? -17.078 1.76 15.211 1 97.44 275 THR A O 1
ATOM 2026 N N . VAL A 1 276 ? -18.078 1.317 13.227 1 96.56 276 VAL A N 1
ATOM 2027 C CA . VAL A 1 276 ? -19.406 1.168 13.812 1 96.56 276 VAL A CA 1
ATOM 2028 C C . VAL A 1 276 ? -19.406 0.016 14.82 1 96.56 276 VAL A C 1
ATOM 2030 O O . VAL A 1 276 ? -20.188 0.011 15.773 1 96.56 276 VAL A O 1
ATOM 2033 N N . ASN A 1 277 ? -18.453 -0.914 14.672 1 93.88 277 ASN A N 1
ATOM 2034 C CA . ASN A 1 277 ? -18.359 -2.043 15.594 1 93.88 277 ASN A CA 1
ATOM 2035 C C . ASN A 1 277 ? -17.406 -1.748 16.75 1 93.88 277 ASN A C 1
ATOM 2037 O O . ASN A 1 277 ? -17.078 -2.641 17.531 1 93.88 277 ASN A O 1
ATOM 2041 N N . GLY A 1 278 ? -16.844 -0.571 16.781 1 96 278 GLY A N 1
ATOM 2042 C CA . GLY A 1 278 ? -16.062 -0.122 17.922 1 96 278 GLY A CA 1
ATOM 2043 C C . GLY A 1 278 ? -14.578 -0.35 17.766 1 96 278 GLY A C 1
ATOM 2044 O O . GLY A 1 278 ? -13.805 -0.094 18.703 1 96 278 GLY A O 1
ATOM 2045 N N . GLU A 1 279 ? -14.195 -0.796 16.656 1 96.69 279 GLU A N 1
ATOM 2046 C CA . GLU A 1 279 ? -12.773 -1.062 16.438 1 96.69 279 GLU A CA 1
ATOM 2047 C C . GLU A 1 279 ? -12.008 0.228 16.156 1 96.69 279 GLU A C 1
ATOM 2049 O O . GLU A 1 279 ? -12.359 0.98 15.25 1 96.69 279 GLU A O 1
ATOM 2054 N N . TRP A 1 280 ? -10.969 0.469 16.953 1 97.62 280 TRP A N 1
ATOM 2055 C CA . TRP A 1 280 ? -10.109 1.627 16.719 1 97.62 280 TRP A CA 1
ATOM 2056 C C . TRP A 1 280 ? -9.305 1.47 15.438 1 97.62 280 TRP A C 1
ATOM 2058 O O . TRP A 1 280 ? -8.758 0.398 15.164 1 97.62 280 TRP A O 1
ATOM 2068 N N . ARG A 1 281 ? -9.242 2.604 14.641 1 97.25 281 ARG A N 1
ATOM 2069 C CA . ARG A 1 281 ? -8.531 2.504 13.367 1 97.25 281 ARG A CA 1
ATOM 2070 C C . ARG A 1 281 ? -7.508 3.627 13.227 1 97.25 281 ARG A C 1
ATOM 2072 O O . ARG A 1 281 ? -6.551 3.506 12.461 1 97.25 281 ARG A O 1
ATOM 2079 N N . TYR A 1 282 ? -7.641 4.707 13.984 1 98 282 TYR A N 1
ATOM 2080 C CA . TYR A 1 282 ? -6.672 5.793 13.875 1 98 282 TYR A CA 1
ATOM 2081 C C . TYR A 1 282 ? -6.789 6.754 15.047 1 98 282 TYR A C 1
ATOM 2083 O O . TYR A 1 282 ? -7.785 6.738 15.773 1 98 282 TYR A O 1
ATOM 2091 N N . TYR A 1 283 ? -5.957 7.637 15.227 1 97.81 283 TYR A N 1
ATOM 2092 C CA . TYR A 1 283 ? -5.801 8.484 16.391 1 97.81 283 TYR A CA 1
ATOM 2093 C C . TYR A 1 283 ? -6.734 9.688 16.328 1 97.81 283 TYR A C 1
ATOM 2095 O O . TYR A 1 283 ? -7.25 10.023 15.258 1 97.81 283 TYR A O 1
ATOM 2103 N N . GLY A 1 284 ? -6.973 10.281 17.5 1 97.12 284 GLY A N 1
ATOM 2104 C CA . GLY A 1 284 ? -7.641 11.57 17.609 1 97.12 284 GLY A CA 1
ATOM 2105 C C . GLY A 1 284 ? -6.723 12.672 18.094 1 97.12 284 GLY A C 1
ATOM 2106 O O . GLY A 1 284 ? -5.523 12.453 18.297 1 97.12 284 GLY A O 1
ATOM 2107 N N . VAL A 1 285 ? -7.309 13.875 18.188 1 97.31 285 VAL A N 1
ATOM 2108 C CA . VAL A 1 285 ? -6.547 15.008 18.719 1 97.31 285 VAL A CA 1
ATOM 2109 C C . VAL A 1 285 ? -6.594 15.008 20.234 1 97.31 285 VAL A C 1
ATOM 2111 O O . VAL A 1 285 ? -7.348 14.234 20.844 1 97.31 285 VAL A O 1
ATOM 2114 N N . SER A 1 286 ? -5.766 15.844 20.859 1 95.31 286 SER A N 1
ATOM 2115 C CA . SER A 1 286 ? -5.73 15.922 22.328 1 95.31 286 SER A CA 1
ATOM 2116 C C . SER A 1 286 ? -7.039 16.484 22.875 1 95.31 286 SER A C 1
ATOM 2118 O O . SER A 1 286 ? -7.77 17.172 22.172 1 95.31 286 SER A O 1
ATOM 2120 N N . ARG A 1 287 ? -7.355 16.203 24.141 1 95.62 287 ARG A N 1
ATOM 2121 C CA . ARG A 1 287 ? -8.617 16.578 24.75 1 95.62 287 ARG A CA 1
ATOM 2122 C C . ARG A 1 287 ? -8.68 18.094 24.969 1 95.62 287 ARG A C 1
ATOM 2124 O O . ARG A 1 287 ? -9.758 18.641 25.234 1 95.62 287 ARG A O 1
ATOM 2131 N N . THR A 1 288 ? -7.578 18.75 24.859 1 93.94 288 THR A N 1
ATOM 2132 C CA . THR A 1 288 ? -7.578 20.203 25.062 1 93.94 288 THR A CA 1
ATOM 2133 C C . THR A 1 288 ? -7.383 20.938 23.734 1 93.94 288 THR A C 1
ATOM 2135 O O . THR A 1 288 ? -7.348 22.156 23.703 1 93.94 288 THR A O 1
ATOM 2138 N N . THR A 1 289 ? -7.211 20.188 22.672 1 95.56 289 THR A N 1
ATOM 2139 C CA . THR A 1 289 ? -7.094 20.781 21.344 1 95.56 289 THR A CA 1
ATOM 2140 C C . THR A 1 289 ? -8.391 21.484 20.938 1 95.56 289 THR A C 1
ATOM 2142 O O . THR A 1 289 ? -9.484 20.953 21.188 1 95.56 289 THR A O 1
ATOM 2145 N N . ASN A 1 290 ? -8.195 22.641 20.391 1 94.94 290 ASN A N 1
ATOM 2146 C CA . ASN A 1 290 ? -9.352 23.344 19.828 1 94.94 290 ASN A CA 1
ATOM 2147 C C . ASN A 1 290 ? -10.016 22.531 18.719 1 94.94 290 ASN A C 1
ATOM 2149 O O . ASN A 1 290 ? -9.359 22.156 17.734 1 94.94 290 ASN A O 1
ATOM 2153 N N . ILE A 1 291 ? -11.328 22.281 18.781 1 97.31 291 ILE A N 1
ATOM 2154 C CA . ILE A 1 291 ? -11.977 21.422 17.797 1 97.31 291 ILE A CA 1
ATOM 2155 C C . ILE A 1 291 ? -13.055 22.219 17.047 1 97.31 291 ILE A C 1
ATOM 2157 O O . ILE A 1 291 ? -13.844 21.641 16.297 1 97.31 291 ILE A O 1
ATOM 2161 N N . THR A 1 292 ? -13.141 23.5 17.281 1 96.62 292 THR A N 1
ATOM 2162 C CA . THR A 1 292 ? -14.078 24.344 16.562 1 96.62 292 THR A CA 1
ATOM 2163 C C . THR A 1 292 ? -13.352 25.5 15.883 1 96.62 292 THR A C 1
ATOM 2165 O O . THR A 1 292 ? -12.25 25.875 16.281 1 96.62 292 THR A O 1
ATOM 2168 N N . GLY A 1 293 ? -13.906 26.016 14.812 1 93.38 293 GLY A N 1
ATOM 2169 C CA . GLY A 1 293 ? -13.273 27 13.961 1 93.38 293 GLY A CA 1
ATOM 2170 C C . GLY A 1 293 ? -12.688 26.422 12.695 1 93.38 293 GLY A C 1
ATOM 2171 O O . GLY A 1 293 ? -12.555 25.203 12.562 1 93.38 293 GLY A O 1
ATOM 2172 N N . GLY A 1 294 ? -12.242 27.281 11.758 1 86.31 294 GLY A N 1
ATOM 2173 C CA . GLY A 1 294 ? -11.812 26.844 10.445 1 86.31 294 GLY A CA 1
ATOM 2174 C C . GLY A 1 294 ? -10.711 25.797 10.492 1 86.31 294 GLY A C 1
ATOM 2175 O O . GLY A 1 294 ? -9.688 26 11.148 1 86.31 294 GLY A O 1
ATOM 2176 N N . GLY A 1 295 ? -11.023 24.641 9.859 1 90.12 295 GLY A N 1
ATOM 2177 C CA . GLY A 1 295 ? -10.039 23.578 9.695 1 90.12 295 GLY A CA 1
ATOM 2178 C C . GLY A 1 295 ? -10.078 22.547 10.812 1 90.12 295 GLY A C 1
ATOM 2179 O O . GLY A 1 295 ? -9.398 21.531 10.742 1 90.12 295 GLY A O 1
ATOM 2180 N N . SER A 1 296 ? -10.883 22.812 11.859 1 95.88 296 SER A N 1
ATOM 2181 C CA . SER A 1 296 ? -10.945 21.906 12.992 1 95.88 296 SER A CA 1
ATOM 2182 C C . SER A 1 296 ? -11.945 20.781 12.742 1 95.88 296 SER A C 1
ATOM 2184 O O . SER A 1 296 ? -12.641 20.766 11.719 1 95.88 296 SER A O 1
ATOM 2186 N N . LEU A 1 297 ? -12.008 19.828 13.648 1 97.94 297 LEU A N 1
ATOM 2187 C CA . LEU A 1 297 ? -12.641 18.547 13.367 1 97.94 297 LEU A CA 1
ATOM 2188 C C . LEU A 1 297 ? -14.133 18.609 13.656 1 97.94 297 LEU A C 1
ATOM 2190 O O . LEU A 1 297 ? -14.906 17.812 13.102 1 97.94 297 LEU A O 1
ATOM 2194 N N . ALA A 1 298 ? -14.594 19.547 14.531 1 98.31 298 ALA A N 1
ATOM 2195 C CA . ALA A 1 298 ? -16 19.609 14.914 1 98.31 298 ALA A CA 1
ATOM 2196 C C . ALA A 1 298 ? -16.578 21 14.672 1 98.31 298 ALA A C 1
ATOM 2198 O O .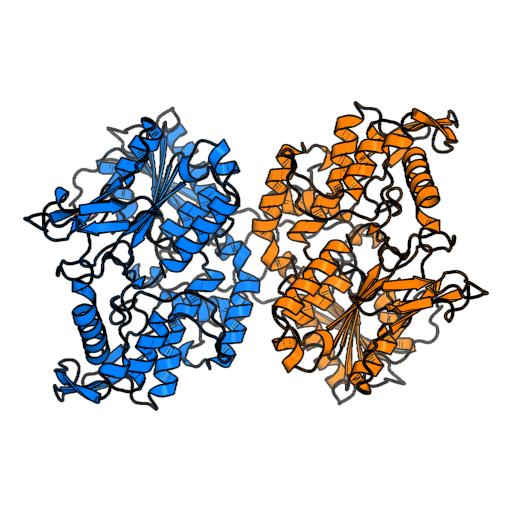 ALA A 1 298 ? -17.422 21.484 15.43 1 98.31 298 ALA A O 1
ATOM 2199 N N . ASN A 1 299 ? -16.109 21.641 13.656 1 98.06 299 ASN A N 1
ATOM 2200 C CA . ASN A 1 299 ? -16.547 23 13.352 1 98.06 299 ASN A CA 1
ATOM 2201 C C . ASN A 1 299 ? -18 23.031 12.898 1 98.06 299 ASN A C 1
ATOM 2203 O O . ASN A 1 299 ? -18.5 22.078 12.297 1 98.06 299 ASN A O 1
ATOM 2207 N N . THR A 1 300 ? -18.719 24.094 13.273 1 98.25 300 THR A N 1
ATOM 2208 C CA . THR A 1 300 ? -20.062 24.438 12.812 1 98.25 300 THR A CA 1
ATOM 2209 C C . THR A 1 300 ? -20.172 25.922 12.516 1 98.25 300 THR A C 1
ATOM 2211 O O . THR A 1 300 ? -19.328 26.719 12.945 1 98.25 300 THR A O 1
ATOM 2214 N N . ILE A 1 301 ? -21.094 26.266 11.695 1 97.62 301 ILE A N 1
ATOM 2215 C CA . ILE A 1 301 ? -21.344 27.656 11.352 1 97.62 301 ILE A CA 1
ATOM 2216 C C . ILE A 1 301 ? -22.812 27.984 11.578 1 97.62 301 ILE A C 1
ATOM 2218 O O . ILE A 1 301 ? -23.703 27.297 11.078 1 97.62 301 ILE A O 1
ATOM 2222 N N . CYS A 1 302 ? -23.047 29.047 12.281 1 96.94 302 CYS A N 1
ATOM 2223 C CA . CYS A 1 302 ? -24.422 29.438 12.586 1 96.94 302 CYS A CA 1
ATOM 2224 C C . CYS A 1 302 ? -24.844 30.656 11.758 1 96.94 302 CYS A C 1
ATOM 2226 O O . CYS A 1 302 ? -24.031 31.562 11.539 1 96.94 302 CYS A O 1
ATOM 2228 N N . GLN A 1 303 ? -26.078 30.641 11.375 1 96.06 303 GLN A N 1
ATOM 2229 C CA . GLN A 1 303 ? -26.688 31.781 10.695 1 96.06 303 GLN A CA 1
ATOM 2230 C C . GLN A 1 303 ? -27.312 32.75 11.695 1 96.06 303 GLN A C 1
ATOM 2232 O O . GLN A 1 303 ? -27.438 32.438 12.883 1 96.06 303 GLN A O 1
ATOM 2237 N N . ALA A 1 304 ? -27.688 33.812 11.125 1 94.81 304 ALA A N 1
ATOM 2238 C CA . ALA A 1 304 ? -28.234 34.875 11.961 1 94.81 304 ALA A CA 1
ATOM 2239 C C . ALA A 1 304 ? -29.516 34.438 12.656 1 94.81 304 ALA A C 1
ATOM 2241 O O . ALA A 1 304 ? -29.812 34.875 13.766 1 94.81 304 ALA A O 1
ATOM 2242 N N . ASN A 1 305 ? -30.266 33.562 12.047 1 94.94 305 ASN A N 1
ATOM 2243 C CA . ASN A 1 305 ? -31.531 33.094 12.594 1 94.94 305 ASN A CA 1
ATOM 2244 C C . ASN A 1 305 ? -31.344 32.031 13.648 1 94.94 305 ASN A C 1
ATOM 2246 O O . ASN A 1 305 ? -32.312 31.5 14.195 1 94.94 305 ASN A O 1
ATOM 2250 N N . GLY A 1 306 ? -30.062 31.641 13.852 1 93.75 306 GLY A N 1
ATOM 2251 C CA . GLY A 1 306 ? -29.766 30.688 14.906 1 93.75 306 GLY A CA 1
ATOM 2252 C C . GLY A 1 306 ? -29.594 29.266 14.398 1 93.75 306 GLY A C 1
ATOM 2253 O O . GLY A 1 306 ? -29.172 28.391 15.148 1 93.75 306 GLY A O 1
ATOM 2254 N N . THR A 1 307 ? -29.906 29.094 13.133 1 95.69 307 THR A N 1
ATOM 2255 C CA . THR A 1 307 ? -29.688 27.781 12.562 1 95.69 307 THR A CA 1
ATOM 2256 C C . THR A 1 307 ? -28.203 27.531 12.305 1 95.69 307 THR A C 1
ATOM 2258 O O . THR A 1 307 ? -27.531 28.344 11.68 1 95.69 307 THR A O 1
ATOM 2261 N N . CYS A 1 308 ? -27.75 26.391 12.812 1 97.44 308 CYS A N 1
ATOM 2262 C CA . CYS A 1 308 ? -26.344 26.031 12.609 1 97.44 308 CYS A CA 1
ATOM 2263 C C . CYS A 1 308 ? -26.219 24.844 11.656 1 97.44 308 CYS A C 1
ATOM 2265 O O . CYS A 1 308 ? -27.125 24 11.578 1 97.44 308 CYS A O 1
ATOM 2267 N N . ASN A 1 309 ? -25.109 24.859 10.914 1 97.31 309 ASN A N 1
ATOM 2268 C CA . ASN A 1 309 ? -24.812 23.797 9.953 1 97.31 309 ASN A CA 1
ATOM 2269 C C . ASN A 1 309 ? -23.438 23.188 10.195 1 97.31 309 ASN A C 1
ATOM 2271 O O . ASN A 1 309 ? -22.547 23.828 10.742 1 97.31 309 ASN A O 1
ATOM 2275 N N . LEU A 1 310 ? -23.359 21.906 9.828 1 97.75 310 LEU A N 1
ATOM 2276 C CA . LEU A 1 310 ? -22.047 21.25 9.812 1 97.75 310 LEU A CA 1
ATOM 2277 C C . LEU A 1 310 ? -21.078 22.016 8.93 1 97.75 310 LEU A C 1
ATOM 2279 O O . LEU A 1 310 ? -21.469 22.625 7.934 1 97.75 310 LEU A O 1
ATOM 2283 N N . ALA A 1 311 ? -19.828 22.062 9.328 1 97.62 311 ALA A N 1
ATOM 2284 C CA . ALA A 1 311 ? -18.75 22.656 8.555 1 97.62 311 ALA A CA 1
ATOM 2285 C C . ALA A 1 311 ? -17.484 21.812 8.625 1 97.62 311 ALA A C 1
ATOM 2287 O O . ALA A 1 311 ? -16.531 22.156 9.312 1 97.62 311 ALA A O 1
ATOM 2288 N N . PRO A 1 312 ? -17.469 20.688 7.855 1 97.31 312 PRO A N 1
ATOM 2289 C CA . PRO A 1 312 ? -16.312 19.781 7.926 1 97.31 312 PRO A CA 1
ATOM 2290 C C . PRO A 1 312 ? -15.023 20.438 7.434 1 97.31 312 PRO A C 1
ATOM 2292 O O . PRO A 1 312 ? -15.07 21.406 6.668 1 97.31 312 PRO A O 1
ATOM 2295 N N . PHE A 1 313 ? -13.852 19.938 7.965 1 96.88 313 PHE A N 1
ATOM 2296 C CA . PHE A 1 313 ? -12.547 20.328 7.445 1 96.88 313 PHE A CA 1
ATOM 2297 C C . PHE A 1 313 ? -12.492 20.156 5.934 1 96.88 313 PHE A C 1
ATOM 2299 O O . PHE A 1 313 ? -12.656 19.047 5.422 1 96.88 313 PHE A O 1
ATOM 2306 N N . GLY A 1 314 ? -12.211 21.25 5.25 1 96 314 GLY A N 1
ATOM 2307 C CA . GLY A 1 314 ? -12.344 21.297 3.803 1 96 314 GLY A CA 1
ATOM 2308 C C . GLY A 1 314 ? -11.477 20.281 3.09 1 96 314 GLY A C 1
ATOM 2309 O O . GLY A 1 314 ? -11.922 19.625 2.156 1 96 314 GLY A O 1
ATOM 2310 N N . ILE A 1 315 ? -10.25 20.078 3.463 1 96.75 315 ILE A N 1
ATOM 2311 C CA . ILE A 1 315 ? -9.312 19.172 2.812 1 96.75 315 ILE A CA 1
ATOM 2312 C C . ILE A 1 315 ? -9.789 17.719 2.99 1 96.75 315 ILE A C 1
ATOM 2314 O O . ILE A 1 315 ? -9.805 16.938 2.035 1 96.75 315 ILE A O 1
ATOM 2318 N N . ALA A 1 316 ? -10.234 17.406 4.18 1 97.81 316 ALA A N 1
ATOM 2319 C CA . ALA A 1 316 ? -10.695 16.062 4.473 1 97.81 316 ALA A CA 1
ATOM 2320 C C . ALA A 1 316 ? -11.977 15.734 3.701 1 97.81 316 ALA A C 1
ATOM 2322 O O . ALA A 1 316 ? -12.094 14.664 3.102 1 97.81 316 ALA A O 1
ATOM 2323 N N . SER A 1 317 ? -12.906 16.672 3.756 1 97.81 317 SER A N 1
ATOM 2324 C CA . SER A 1 317 ? -14.164 16.484 3.043 1 97.81 317 SER A CA 1
ATOM 2325 C C . SER A 1 317 ? -13.938 16.328 1.544 1 97.81 317 SER A C 1
ATOM 2327 O O . SER A 1 317 ? -14.562 15.477 0.901 1 97.81 317 SER A O 1
ATOM 2329 N N . ASN A 1 318 ? -13.062 17.125 1.023 1 97.81 318 ASN A N 1
ATOM 2330 C CA . ASN A 1 318 ? -12.734 17.047 -0.396 1 97.81 318 ASN A CA 1
ATOM 2331 C C . ASN A 1 318 ? -12.062 15.727 -0.748 1 97.81 318 ASN A C 1
ATOM 2333 O O . ASN A 1 318 ? -12.344 15.148 -1.795 1 97.81 318 ASN A O 1
ATOM 2337 N N . TRP A 1 319 ? -11.172 15.203 0.074 1 98.19 319 TRP A N 1
ATOM 2338 C CA . TRP A 1 319 ? -10.539 13.914 -0.154 1 98.19 319 TRP A CA 1
ATOM 2339 C C . TRP A 1 319 ? -11.57 12.797 -0.214 1 98.19 319 TRP A C 1
ATOM 2341 O O . TRP A 1 319 ? -11.539 11.961 -1.117 1 98.19 319 TRP A O 1
ATOM 2351 N N . VAL A 1 320 ? -12.508 12.797 0.733 1 98.69 320 VAL A N 1
ATOM 2352 C CA . VAL A 1 320 ? -13.555 11.781 0.739 1 98.69 320 VAL A CA 1
ATOM 2353 C C . VAL A 1 320 ? -14.383 11.891 -0.538 1 98.69 320 VAL A C 1
ATOM 2355 O O . VAL A 1 320 ? -14.672 10.883 -1.187 1 98.69 320 VAL A O 1
ATOM 2358 N N . LYS A 1 321 ? -14.688 13.094 -0.936 1 98.56 321 LYS A N 1
ATOM 2359 C CA . LYS A 1 321 ? -15.492 13.367 -2.121 1 98.56 321 LYS A CA 1
ATOM 2360 C C . LYS A 1 321 ? -14.797 12.867 -3.387 1 98.56 321 LYS A C 1
ATOM 2362 O O . LYS A 1 321 ? -15.391 12.117 -4.172 1 98.56 321 LYS A O 1
ATOM 2367 N N . ASN A 1 322 ? -13.547 13.234 -3.549 1 98.12 322 ASN A N 1
ATOM 2368 C CA . ASN A 1 322 ? -12.875 13.07 -4.836 1 98.12 322 ASN A CA 1
ATOM 2369 C C . ASN A 1 322 ? -12.133 11.742 -4.918 1 98.12 322 ASN A C 1
ATOM 2371 O O . ASN A 1 322 ? -11.977 11.18 -6.004 1 98.12 322 ASN A O 1
ATOM 2375 N N . PHE A 1 323 ? -11.68 11.148 -3.807 1 98.56 323 PHE A N 1
ATOM 2376 C CA . PHE A 1 323 ? -10.773 10 -3.895 1 98.56 323 PHE A CA 1
ATOM 2377 C C . PHE A 1 323 ? -11.414 8.758 -3.279 1 98.56 323 PHE A C 1
ATOM 2379 O O . PHE A 1 323 ? -10.938 7.645 -3.486 1 98.56 323 PHE A O 1
ATOM 2386 N N . LEU A 1 324 ? -12.453 8.945 -2.51 1 98.44 324 LEU A N 1
ATOM 2387 C CA . LEU A 1 324 ? -13.148 7.781 -1.976 1 98.44 324 LEU A CA 1
ATOM 2388 C C . LEU A 1 324 ? -14.477 7.562 -2.693 1 98.44 324 LEU A C 1
ATOM 2390 O O . LEU A 1 324 ? -14.695 6.508 -3.295 1 98.44 324 LEU A O 1
ATOM 2394 N N . VAL A 1 325 ? -15.336 8.648 -2.688 1 98.5 325 VAL A N 1
ATOM 2395 C CA . VAL A 1 325 ? -16.609 8.547 -3.393 1 98.5 325 VAL A CA 1
ATOM 2396 C C . VAL A 1 325 ? -16.375 8.68 -4.898 1 98.5 325 VAL A C 1
ATOM 2398 O O . VAL A 1 325 ? -17.094 8.078 -5.699 1 98.5 325 VAL A O 1
ATOM 2401 N N . LYS A 1 326 ? -15.391 9.461 -5.281 1 98.31 326 LYS A N 1
ATOM 2402 C CA . LYS A 1 326 ? -14.953 9.688 -6.656 1 98.31 326 LYS A CA 1
ATOM 2403 C C . LYS A 1 326 ? -16.078 10.289 -7.5 1 98.31 326 LYS A C 1
ATOM 2405 O O . LYS A 1 326 ? -16.359 9.805 -8.602 1 98.31 326 LYS A O 1
ATOM 2410 N N . ASP A 1 327 ? -16.656 11.305 -6.973 1 98.56 327 ASP A N 1
ATOM 2411 C CA . ASP A 1 327 ? -17.75 12.07 -7.578 1 98.56 327 ASP A CA 1
ATOM 2412 C C . ASP A 1 327 ? -17.703 13.531 -7.145 1 98.56 327 ASP A C 1
ATOM 2414 O O . ASP A 1 327 ? -17.906 13.844 -5.973 1 98.56 327 ASP A O 1
ATOM 2418 N N . LEU A 1 328 ? -17.469 14.469 -8.102 1 97.25 328 LEU A N 1
ATOM 2419 C CA . LEU A 1 328 ? -17.266 15.883 -7.812 1 97.25 328 LEU A CA 1
ATOM 2420 C C . LEU A 1 328 ? -18.547 16.516 -7.27 1 97.25 328 LEU A C 1
ATOM 2422 O O . LEU A 1 328 ? -18.516 17.609 -6.719 1 97.25 328 LEU A O 1
ATOM 2426 N N . GLU A 1 329 ? -19.656 15.75 -7.383 1 97.94 329 GLU A N 1
ATOM 2427 C CA . GLU A 1 329 ? -20.938 16.297 -6.945 1 97.94 329 GLU A CA 1
ATOM 2428 C C . GLU A 1 329 ? -21.359 15.688 -5.617 1 97.94 329 GLU A C 1
ATOM 2430 O O . GLU A 1 329 ? -22.406 16.047 -5.07 1 97.94 329 GLU A O 1
ATOM 2435 N N . ALA A 1 330 ? -20.547 14.805 -5.102 1 98.25 330 ALA A N 1
ATOM 2436 C CA . ALA A 1 330 ? -20.922 14.102 -3.881 1 98.25 330 ALA A CA 1
ATOM 2437 C C . ALA A 1 330 ? -20.844 15.016 -2.664 1 98.25 330 ALA A C 1
ATOM 2439 O O . ALA A 1 330 ? -20.062 15.977 -2.656 1 98.25 330 ALA A O 1
ATOM 2440 N N . ASP A 1 331 ? -21.641 14.766 -1.702 1 98.38 331 ASP A N 1
ATOM 2441 C CA . ASP A 1 331 ? -21.578 15.391 -0.385 1 98.38 331 ASP A CA 1
ATOM 2442 C C . ASP A 1 331 ? -21.188 14.375 0.685 1 98.38 331 ASP A C 1
ATOM 2444 O O . ASP A 1 331 ? -22.016 13.602 1.146 1 98.38 331 ASP A O 1
ATOM 2448 N N . PRO A 1 332 ? -20 14.422 1.184 1 98.25 332 PRO A N 1
ATOM 2449 C CA . PRO A 1 332 ? -19.531 13.43 2.154 1 98.25 332 PRO A CA 1
ATOM 2450 C C . PRO A 1 332 ? -20.344 13.43 3.439 1 98.25 332 PRO A C 1
ATOM 2452 O O . PRO A 1 332 ? -20.328 12.445 4.188 1 98.25 332 PRO A O 1
ATOM 2455 N N . MET A 1 333 ? -21.094 14.477 3.717 1 98 333 MET A N 1
ATOM 2456 C CA . MET A 1 333 ? -21.859 14.547 4.961 1 98 333 MET A CA 1
ATOM 2457 C C . MET A 1 333 ? -23.125 13.688 4.875 1 98 333 MET A C 1
ATOM 2459 O O . MET A 1 333 ? -23.797 13.477 5.879 1 98 333 MET A O 1
ATOM 2463 N N . THR A 1 334 ? -23.391 13.078 3.717 1 98 334 THR A N 1
ATOM 2464 C CA . THR A 1 334 ? -24.562 12.211 3.574 1 98 334 THR A CA 1
ATOM 2465 C C . THR A 1 334 ? -24.188 10.758 3.857 1 98 334 THR A C 1
ATOM 2467 O O . THR A 1 334 ? -25.062 9.898 3.941 1 98 334 THR A O 1
ATOM 2470 N N . LEU A 1 335 ? -22.953 10.484 4.027 1 98.5 335 LEU A N 1
ATOM 2471 C CA . LEU A 1 335 ? -22.5 9.125 4.281 1 98.5 335 LEU A CA 1
ATOM 2472 C C . LEU A 1 335 ? -22.953 8.648 5.656 1 98.5 335 LEU A C 1
ATOM 2474 O O . LEU A 1 335 ? -22.891 9.406 6.629 1 98.5 335 LEU A O 1
ATOM 2478 N N . THR A 1 336 ? -23.422 7.434 5.742 1 98.44 336 THR A N 1
ATOM 2479 C CA . THR A 1 336 ? -23.562 6.793 7.043 1 98.44 336 THR A CA 1
ATOM 2480 C C . THR A 1 336 ? -22.203 6.359 7.586 1 98.44 336 THR A C 1
ATOM 2482 O O . THR A 1 336 ? -21.234 6.246 6.828 1 98.44 336 THR A O 1
ATOM 2485 N N . LEU A 1 337 ? -22.172 6.18 8.875 1 98.31 337 LEU A N 1
ATOM 2486 C CA . LEU A 1 337 ? -20.922 5.727 9.477 1 98.31 337 LEU A CA 1
ATOM 2487 C C . LEU A 1 337 ? -20.531 4.355 8.938 1 98.31 337 LEU A C 1
ATOM 2489 O O . LEU A 1 337 ? -19.344 4.07 8.766 1 98.31 337 LEU A O 1
ATOM 2493 N N . SER A 1 338 ? -21.484 3.486 8.656 1 97.69 338 SER A N 1
ATOM 2494 C CA . SER A 1 338 ? -21.203 2.18 8.07 1 97.69 338 SER A CA 1
ATOM 2495 C C . SER A 1 338 ? -20.609 2.314 6.668 1 97.69 338 SER A C 1
ATOM 2497 O O . SER A 1 338 ? -19.672 1.605 6.312 1 97.69 338 SER A O 1
ATOM 2499 N N . GLU A 1 339 ? -21.219 3.176 5.871 1 97.88 339 GLU A N 1
ATOM 2500 C CA . GLU A 1 339 ? -20.672 3.449 4.543 1 97.88 339 GLU A CA 1
ATOM 2501 C C . GLU A 1 339 ? -19.25 3.996 4.637 1 97.88 339 GLU A C 1
ATOM 2503 O O . GLU A 1 339 ? -18.375 3.615 3.854 1 97.88 339 GLU A O 1
ATOM 2508 N N . PHE A 1 340 ? -19.031 4.863 5.598 1 98.5 340 PHE A N 1
ATOM 2509 C CA . PHE A 1 340 ? -17.703 5.438 5.77 1 98.5 340 PHE A CA 1
ATOM 2510 C C . PHE A 1 340 ? -16.688 4.363 6.133 1 98.5 340 PHE A C 1
ATOM 2512 O O . PHE A 1 340 ? -15.562 4.375 5.641 1 98.5 340 PHE A O 1
ATOM 2519 N N . ASP A 1 341 ? -17.094 3.414 6.996 1 97.94 341 ASP A N 1
ATOM 2520 C CA . ASP A 1 341 ? -16.219 2.311 7.359 1 97.94 341 ASP A CA 1
ATOM 2521 C C . ASP A 1 341 ? -15.68 1.603 6.117 1 97.94 341 ASP A C 1
ATOM 2523 O O . ASP A 1 341 ? -14.477 1.342 6.012 1 97.94 341 ASP A O 1
ATOM 2527 N N . ARG A 1 342 ? -16.516 1.306 5.223 1 97.44 342 ARG A N 1
ATOM 2528 C CA . ARG A 1 342 ? -16.109 0.625 3.994 1 97.44 342 ARG A CA 1
ATOM 2529 C C . ARG A 1 342 ? -15.227 1.519 3.137 1 97.44 342 ARG A C 1
ATOM 2531 O O . ARG A 1 342 ? -14.211 1.065 2.605 1 97.44 342 ARG A O 1
ATOM 2538 N N . LEU A 1 343 ? -15.602 2.766 3.021 1 98 343 LEU A N 1
ATOM 2539 C CA . LEU A 1 343 ? -14.82 3.689 2.201 1 98 343 LEU A CA 1
ATOM 2540 C C . LEU A 1 343 ? -13.422 3.881 2.775 1 98 343 LEU A C 1
ATOM 2542 O O . LEU A 1 343 ? -12.461 4.039 2.025 1 98 343 LEU A O 1
ATOM 2546 N N . TRP A 1 344 ? -13.359 3.906 4.098 1 98.25 344 TRP A N 1
ATOM 2547 C CA . TRP A 1 344 ? -12.047 4.035 4.727 1 98.25 344 TRP A CA 1
ATOM 2548 C C . TRP A 1 344 ? -11.148 2.863 4.352 1 98.25 344 TRP A C 1
ATOM 2550 O O . TRP A 1 344 ? -9.961 3.053 4.051 1 98.25 344 TRP A O 1
ATOM 2560 N N . GLN A 1 345 ? -11.672 1.617 4.391 1 97.31 345 GLN A N 1
ATOM 2561 C CA . GLN A 1 345 ? -10.906 0.444 3.979 1 97.31 345 GLN A CA 1
ATOM 2562 C C . GLN A 1 345 ? -10.438 0.572 2.531 1 97.31 345 GLN A C 1
ATOM 2564 O O . GLN A 1 345 ? -9.289 0.248 2.213 1 97.31 345 GLN A O 1
ATOM 2569 N N . VAL A 1 346 ? -11.32 1.061 1.729 1 95.38 346 VAL A N 1
ATOM 2570 C CA . VAL A 1 346 ? -11.008 1.253 0.317 1 95.38 346 VAL A CA 1
ATOM 2571 C C . VAL A 1 346 ? -9.898 2.295 0.172 1 95.38 346 VAL A C 1
ATOM 2573 O O . VAL A 1 346 ? -9.016 2.158 -0.676 1 95.38 346 VAL A O 1
ATOM 2576 N N . SER A 1 347 ? -9.953 3.33 1.008 1 97.62 347 SER A N 1
ATOM 2577 C CA . SER A 1 347 ? -8.898 4.344 1.01 1 97.62 347 SER A CA 1
ATOM 2578 C C . SER A 1 347 ? -7.527 3.719 1.226 1 97.62 347 SER A C 1
ATOM 2580 O O . SER A 1 347 ? -6.578 4.023 0.501 1 97.62 347 SER A O 1
ATOM 2582 N N . VAL A 1 348 ? -7.469 2.84 2.156 1 97.56 348 VAL A N 1
ATOM 2583 C CA . VAL A 1 348 ? -6.207 2.184 2.486 1 97.56 348 VAL A CA 1
ATOM 2584 C C . VAL A 1 348 ? -5.789 1.258 1.346 1 97.56 348 VAL A C 1
ATOM 2586 O O . VAL A 1 348 ? -4.633 1.269 0.919 1 97.56 348 VAL A O 1
ATOM 2589 N N . GLN A 1 349 ? -6.73 0.507 0.794 1 97 349 GLN A N 1
ATOM 2590 C CA . GLN A 1 349 ? -6.453 -0.421 -0.299 1 97 349 GLN A CA 1
ATOM 2591 C C . GLN A 1 349 ? -5.883 0.31 -1.511 1 97 349 GLN A C 1
ATOM 2593 O O . GLN A 1 349 ? -4.934 -0.166 -2.139 1 97 349 GLN A O 1
ATOM 2598 N N . GLU A 1 350 ? -6.387 1.495 -1.742 1 97.38 350 GLU A N 1
ATOM 2599 C CA . GLU A 1 350 ? -6.137 2.096 -3.049 1 97.38 350 GLU A CA 1
ATOM 2600 C C . GLU A 1 350 ? -5 3.111 -2.982 1 97.38 350 GLU A C 1
ATOM 2602 O O . GLU A 1 350 ? -4.273 3.303 -3.961 1 97.38 350 GLU A O 1
ATOM 2607 N N . TRP A 1 351 ? -4.75 3.734 -1.815 1 98.38 351 TRP A N 1
ATOM 2608 C CA . TRP A 1 351 ? -3.982 4.973 -1.913 1 98.38 351 TRP A CA 1
ATOM 2609 C C . TRP A 1 351 ? -2.701 4.887 -1.089 1 98.38 351 TRP A C 1
ATOM 2611 O O . TRP A 1 351 ? -1.896 5.816 -1.084 1 98.38 351 TRP A O 1
ATOM 2621 N N . VAL A 1 352 ? -2.369 3.791 -0.45 1 97.69 352 VAL A N 1
ATOM 2622 C CA . VAL A 1 352 ? -1.19 3.674 0.402 1 97.69 352 VAL A CA 1
ATOM 2623 C C . VAL A 1 352 ? 0.071 3.895 -0.429 1 97.69 352 VAL A C 1
ATOM 2625 O O . VAL A 1 352 ? 0.995 4.586 0.004 1 97.69 352 VAL A O 1
ATOM 2628 N N . SER A 1 353 ? 0.117 3.42 -1.632 1 97.88 353 SER A N 1
ATOM 2629 C CA . SER A 1 353 ? 1.313 3.525 -2.461 1 97.88 353 SER A CA 1
ATOM 2630 C C . SER A 1 353 ? 1.553 4.965 -2.908 1 97.88 353 SER A C 1
ATOM 2632 O O . SER A 1 353 ? 2.686 5.344 -3.211 1 97.88 353 SER A O 1
ATOM 2634 N N . PHE A 1 354 ? 0.51 5.766 -2.934 1 98.12 354 PHE A N 1
ATOM 2635 C CA . PHE A 1 354 ? 0.608 7.129 -3.439 1 98.12 354 PHE A CA 1
ATOM 2636 C C . PHE A 1 354 ? 0.893 8.109 -2.307 1 98.12 354 PHE A C 1
ATOM 2638 O O . PHE A 1 354 ? 1.744 8.984 -2.439 1 98.12 354 PHE A O 1
ATOM 2645 N N . MET A 1 355 ? 0.125 7.828 -1.158 1 98.19 355 MET A N 1
ATOM 2646 C CA . MET A 1 355 ? -0.009 8.977 -0.269 1 98.19 355 MET A CA 1
ATOM 2647 C C . MET A 1 355 ? 0.364 8.602 1.162 1 98.19 355 MET A C 1
ATOM 2649 O O . MET A 1 355 ? 0.474 9.477 2.025 1 98.19 355 MET A O 1
ATOM 2653 N N . ALA A 1 356 ? 0.557 7.359 1.497 1 97.5 356 ALA A N 1
ATOM 2654 C CA . ALA A 1 356 ? 0.703 6.98 2.9 1 97.5 356 ALA A CA 1
ATOM 2655 C C . ALA A 1 356 ? 2.006 7.52 3.482 1 97.5 356 ALA A C 1
ATOM 2657 O O . ALA A 1 356 ? 2.043 7.969 4.629 1 97.5 356 ALA A O 1
ATOM 2658 N N . THR A 1 357 ? 3.088 7.512 2.635 1 98.38 357 THR A N 1
ATOM 2659 C CA . THR A 1 357 ? 4.371 7.992 3.133 1 98.38 357 THR A CA 1
ATOM 2660 C C . THR A 1 357 ? 4.711 7.348 4.473 1 98.38 357 THR A C 1
ATOM 2662 O O . THR A 1 357 ? 5.047 8.039 5.438 1 98.38 357 THR A O 1
ATOM 2665 N N . ASP A 1 358 ? 4.688 5.992 4.508 1 98.06 358 ASP A N 1
ATOM 2666 C CA . ASP A 1 358 ? 4.785 5.352 5.816 1 98.06 358 ASP A CA 1
ATOM 2667 C C . ASP A 1 358 ? 5.805 4.215 5.797 1 98.06 358 ASP A C 1
ATOM 2669 O O . ASP A 1 358 ? 5.742 3.303 6.625 1 98.06 358 ASP A O 1
ATOM 2673 N N . ASP A 1 359 ? 6.699 4.203 4.773 1 98.25 359 ASP A N 1
ATOM 2674 C CA . ASP A 1 359 ? 7.781 3.221 4.793 1 98.25 359 ASP A CA 1
ATOM 2675 C C . ASP A 1 359 ? 8.742 3.486 5.949 1 98.25 359 ASP A C 1
ATOM 2677 O O . ASP A 1 359 ? 9.414 4.52 5.977 1 98.25 359 ASP A O 1
ATOM 2681 N N . PRO A 1 360 ? 8.898 2.559 6.852 1 98.44 360 PRO A N 1
ATOM 2682 C CA . PRO A 1 360 ? 9.734 2.83 8.023 1 98.44 360 PRO A CA 1
ATOM 2683 C C . PRO A 1 360 ? 11.219 2.572 7.758 1 98.44 360 PRO A C 1
ATOM 2685 O O . PRO A 1 360 ? 12.062 2.898 8.594 1 98.44 360 PRO A O 1
ATOM 2688 N N . ASP A 1 361 ? 11.523 1.936 6.637 1 98.12 361 ASP A N 1
ATOM 2689 C CA . ASP A 1 361 ? 12.93 1.639 6.363 1 98.12 361 ASP A CA 1
ATOM 2690 C C . ASP A 1 361 ? 13.633 2.838 5.727 1 98.12 361 ASP A C 1
ATOM 2692 O O . ASP A 1 361 ? 13.625 2.986 4.504 1 98.12 361 ASP A O 1
ATOM 2696 N N . LEU A 1 362 ? 14.375 3.588 6.531 1 98.62 362 LEU A N 1
ATOM 2697 C CA . LEU A 1 362 ? 15.047 4.801 6.078 1 98.62 362 LEU A CA 1
ATOM 2698 C C . LEU A 1 362 ? 16.562 4.574 5.98 1 98.62 362 LEU A C 1
ATOM 2700 O O . LEU A 1 362 ? 17.328 5.535 5.914 1 98.62 362 LEU A O 1
ATOM 2704 N N . ARG A 1 363 ? 17.047 3.369 6.012 1 97.75 363 ARG A N 1
ATOM 2705 C CA . ARG A 1 363 ? 18.469 3.043 6.008 1 97.75 363 ARG A CA 1
ATOM 2706 C C . ARG A 1 363 ? 19.141 3.547 4.734 1 97.75 363 ARG A C 1
ATOM 2708 O O . ARG A 1 363 ? 20.281 4 4.77 1 97.75 363 ARG A O 1
ATOM 2715 N N . PRO A 1 364 ? 18.375 3.531 3.51 1 97.06 364 PRO A N 1
ATOM 2716 C CA . PRO A 1 364 ? 19 4.199 2.361 1 97.06 364 PRO A CA 1
ATOM 2717 C C . PRO A 1 364 ? 19.266 5.68 2.613 1 97.06 364 PRO A C 1
ATOM 2719 O O . PRO A 1 364 ? 20.281 6.215 2.162 1 97.06 364 PRO A O 1
ATOM 2722 N N . PHE A 1 365 ? 18.391 6.34 3.322 1 98.5 365 PHE A N 1
ATOM 2723 C CA . PHE A 1 365 ? 18.531 7.738 3.697 1 98.5 365 PHE A CA 1
ATOM 2724 C C . PHE A 1 365 ? 19.75 7.93 4.602 1 98.5 365 PHE A C 1
ATOM 2726 O O . PHE A 1 365 ? 20.516 8.875 4.422 1 98.5 365 PHE A O 1
ATOM 2733 N N . ASP A 1 366 ? 19.891 7.023 5.527 1 98.25 366 ASP A N 1
ATOM 2734 C CA . ASP A 1 366 ? 21.062 7.031 6.406 1 98.25 366 ASP A CA 1
ATOM 2735 C C . ASP A 1 366 ? 22.344 6.871 5.605 1 98.25 366 ASP A C 1
ATOM 2737 O O . ASP A 1 366 ? 23.312 7.605 5.824 1 98.25 366 ASP A O 1
ATOM 2741 N N . ARG A 1 367 ? 22.375 5.953 4.672 1 96.81 367 ARG A N 1
ATOM 2742 C CA . ARG A 1 367 ? 23.562 5.68 3.877 1 96.81 367 ARG A CA 1
ATOM 2743 C C . ARG A 1 367 ? 23.953 6.887 3.029 1 96.81 367 ARG A C 1
ATOM 2745 O O . ARG A 1 367 ? 25.125 7.102 2.732 1 96.81 367 ARG A O 1
ATOM 2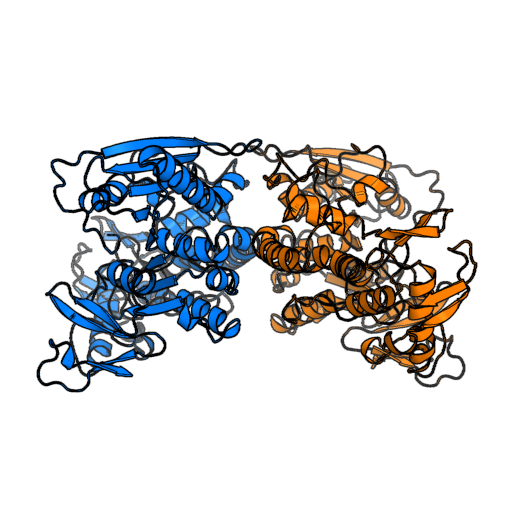752 N N . ALA A 1 368 ? 22.953 7.68 2.705 1 97.62 368 ALA A N 1
ATOM 2753 C CA . ALA A 1 368 ? 23.203 8.883 1.923 1 97.62 368 ALA A CA 1
ATOM 2754 C C . ALA A 1 368 ? 23.797 9.992 2.793 1 97.62 368 ALA A C 1
ATOM 2756 O O . ALA A 1 368 ? 24.25 11.023 2.281 1 97.62 368 ALA A O 1
ATOM 2757 N N . GLY A 1 369 ? 23.766 9.82 4.102 1 98.06 369 GLY A N 1
ATOM 2758 C CA . GLY A 1 369 ? 24.359 10.766 5.027 1 98.06 369 GLY A CA 1
ATOM 2759 C C . GLY A 1 369 ? 23.453 11.93 5.355 1 98.06 369 GLY A C 1
ATOM 2760 O O . GLY A 1 369 ? 23.891 12.938 5.922 1 98.06 369 GLY A O 1
ATOM 2761 N N . ALA A 1 370 ? 22.156 11.875 5.031 1 98.56 370 ALA A N 1
ATOM 2762 C CA . ALA A 1 370 ? 21.203 12.977 5.211 1 98.56 370 ALA A CA 1
ATOM 2763 C C . ALA A 1 370 ? 20.594 12.953 6.609 1 98.56 370 ALA A C 1
ATOM 2765 O O . ALA A 1 370 ? 20.766 11.984 7.352 1 98.56 370 ALA A O 1
ATOM 2766 N N . LYS A 1 371 ? 20 14.102 6.996 1 98.94 371 LYS A N 1
ATOM 2767 C CA . LYS A 1 371 ? 19.359 14.242 8.305 1 98.94 371 LYS A CA 1
ATOM 2768 C C . LYS A 1 371 ? 17.906 14.656 8.172 1 98.94 371 LYS A C 1
ATOM 2770 O O . LYS A 1 371 ? 17.547 15.43 7.285 1 98.94 371 LYS A O 1
ATOM 2775 N N . LEU A 1 372 ? 17.109 14.094 9.023 1 98.94 372 LEU A N 1
ATOM 2776 C CA . LEU A 1 372 ? 15.68 14.367 9.07 1 98.94 372 LEU A CA 1
ATOM 2777 C C . LEU A 1 372 ? 15.273 14.883 10.445 1 98.94 372 LEU A C 1
ATOM 2779 O O . LEU A 1 372 ? 15.516 14.227 11.461 1 98.94 372 LEU A O 1
ATOM 2783 N N . LEU A 1 373 ? 14.781 16.094 10.523 1 98.81 373 LEU A N 1
ATOM 2784 C CA . LEU A 1 373 ? 14.234 16.688 11.734 1 98.81 373 LEU A CA 1
ATOM 2785 C C . LEU A 1 373 ? 12.727 16.891 11.617 1 98.81 373 LEU A C 1
ATOM 2787 O O . LEU A 1 373 ? 12.266 17.594 10.719 1 98.81 373 LEU A O 1
ATOM 2791 N N . VAL A 1 374 ? 11.953 16.266 12.492 1 98.81 374 VAL A N 1
ATOM 2792 C CA . VAL A 1 374 ? 10.492 16.344 12.484 1 98.81 374 VAL A CA 1
ATOM 2793 C C . VAL A 1 374 ? 10 16.844 13.836 1 98.81 374 VAL A C 1
ATOM 2795 O O . VAL A 1 374 ? 10.484 16.406 14.883 1 98.81 374 VAL A O 1
ATOM 2798 N N . TRP A 1 375 ? 9.133 17.75 13.836 1 98.31 375 TRP A N 1
ATOM 2799 C CA . TRP A 1 375 ? 8.414 18.109 15.055 1 98.31 375 TRP A CA 1
ATOM 2800 C C . TRP A 1 375 ? 6.902 18.094 14.812 1 98.31 375 TRP A C 1
ATOM 2802 O O . TRP A 1 375 ? 6.445 18.203 13.672 1 98.31 375 TRP A O 1
ATOM 2812 N N . HIS A 1 376 ? 6.121 17.875 15.844 1 98.44 376 HIS A N 1
ATOM 2813 C CA . HIS A 1 376 ? 4.664 17.844 15.75 1 98.44 376 HIS A CA 1
ATOM 2814 C C . HIS A 1 376 ? 4.02 18.531 16.953 1 98.44 376 HIS A C 1
ATOM 2816 O O . HIS A 1 376 ? 4.316 18.188 18.109 1 98.44 376 HIS A O 1
ATOM 2822 N N . GLY A 1 377 ? 3.176 19.516 16.672 1 97.62 377 GLY A N 1
ATOM 2823 C CA . GLY A 1 377 ? 2.406 20.125 17.75 1 97.62 377 GLY A CA 1
ATOM 2824 C C . GLY A 1 377 ? 1.398 19.172 18.375 1 97.62 377 GLY A C 1
ATOM 2825 O O . GLY A 1 377 ? 0.634 18.516 17.656 1 97.62 377 GLY A O 1
ATOM 2826 N N . LEU A 1 378 ? 1.361 19.109 19.656 1 97.75 378 LEU A N 1
ATOM 2827 C CA . LEU A 1 378 ? 0.486 18.172 20.344 1 97.75 378 LEU A CA 1
ATOM 2828 C C . LEU A 1 378 ? -0.937 18.703 20.438 1 97.75 378 LEU A C 1
ATOM 2830 O O . LEU A 1 378 ? -1.869 17.969 20.75 1 97.75 378 LEU A O 1
ATOM 2834 N N . ASP A 1 379 ? -1.114 19.984 20.062 1 97.06 379 ASP A N 1
ATOM 2835 C CA . ASP A 1 379 ? -2.447 20.562 19.938 1 97.06 379 ASP A CA 1
ATOM 2836 C C . ASP A 1 379 ? -2.814 20.812 18.484 1 97.06 379 ASP A C 1
ATOM 2838 O O . ASP A 1 379 ? -3.498 21.781 18.156 1 97.06 379 ASP A O 1
ATOM 2842 N N . ASP A 1 380 ? -2.229 20.016 17.641 1 97.44 380 ASP A N 1
ATOM 2843 C CA . ASP A 1 380 ? -2.584 20.062 16.234 1 97.44 380 ASP A CA 1
ATOM 2844 C C . ASP A 1 380 ? -4.078 19.812 16.031 1 97.44 380 ASP A C 1
ATOM 2846 O O . ASP A 1 380 ? -4.605 18.781 16.484 1 97.44 380 ASP A O 1
ATOM 2850 N N . ILE A 1 381 ? -4.699 20.688 15.273 1 96.88 381 ILE A N 1
ATOM 2851 C CA . ILE A 1 381 ? -6.156 20.656 15.18 1 96.88 381 ILE A CA 1
ATOM 2852 C C . ILE A 1 381 ? -6.586 19.781 14.008 1 96.88 381 ILE A C 1
ATOM 2854 O O . ILE A 1 381 ? -7.777 19.516 13.82 1 96.88 381 ILE A O 1
ATOM 2858 N N . GLN A 1 382 ? -5.59 19.328 13.203 1 95.31 382 GLN A N 1
ATOM 2859 C CA . GLN A 1 382 ? -5.938 18.672 11.945 1 95.31 382 GLN A CA 1
ATOM 2860 C C . GLN A 1 382 ? -5.258 17.312 11.82 1 95.31 382 GLN A C 1
ATOM 2862 O O . GLN A 1 382 ? -5.844 16.359 11.297 1 95.31 382 GLN A O 1
ATOM 2867 N N . ILE A 1 383 ? -3.977 17.25 12.188 1 97 383 ILE A N 1
ATOM 2868 C CA . ILE A 1 383 ? -3.201 16.031 12.047 1 97 383 ILE A CA 1
ATOM 2869 C C . ILE A 1 383 ? -2.873 15.469 13.43 1 97 383 ILE A C 1
ATOM 2871 O O . ILE A 1 383 ? -2.234 16.141 14.242 1 97 383 ILE A O 1
ATOM 2875 N N . HIS A 1 384 ? -3.236 14.266 13.641 1 92.5 384 HIS A N 1
ATOM 2876 C CA . HIS A 1 384 ? -3.082 13.609 14.938 1 92.5 384 HIS A CA 1
ATOM 2877 C C . HIS A 1 384 ? -1.62 13.273 15.211 1 92.5 384 HIS A C 1
ATOM 2879 O O . HIS A 1 384 ? -1.017 12.469 14.5 1 92.5 384 HIS A O 1
ATOM 2885 N N . ALA A 1 385 ? -1.097 13.797 16.281 1 95.94 385 ALA A N 1
ATOM 2886 C CA . ALA A 1 385 ? 0.319 13.609 16.578 1 95.94 385 ALA A CA 1
ATOM 2887 C C . ALA A 1 385 ? 0.639 12.133 16.797 1 95.94 385 ALA A C 1
ATOM 2889 O O . ALA A 1 385 ? 1.771 11.695 16.578 1 95.94 385 ALA A O 1
ATOM 2890 N N . GLY A 1 386 ? -0.394 11.391 17.234 1 97.19 386 GLY A N 1
ATOM 2891 C CA . GLY A 1 386 ? -0.206 9.961 17.438 1 97.19 386 GLY A CA 1
ATOM 2892 C C . GLY A 1 386 ? 0.276 9.234 16.203 1 97.19 386 GLY A C 1
ATOM 2893 O O . GLY A 1 386 ? 1.011 8.25 16.297 1 97.19 386 GLY A O 1
ATOM 2894 N N . GLY A 1 387 ? -0.162 9.641 15.023 1 98.06 387 GLY A N 1
ATOM 2895 C CA . GLY A 1 387 ? 0.285 9.039 13.781 1 98.06 387 GLY A CA 1
ATOM 2896 C C . GLY A 1 387 ? 1.767 9.227 13.523 1 98.06 387 GLY A C 1
ATOM 2897 O O . GLY A 1 387 ? 2.441 8.312 13.039 1 98.06 387 GLY A O 1
ATOM 2898 N N . THR A 1 388 ? 2.299 10.406 13.812 1 98.56 388 THR A N 1
ATOM 2899 C CA . THR A 1 388 ? 3.723 10.68 13.664 1 98.56 388 THR A CA 1
ATOM 2900 C C . THR A 1 388 ? 4.543 9.859 14.656 1 98.56 388 THR A C 1
ATOM 2902 O O . THR A 1 388 ? 5.582 9.305 14.297 1 98.56 388 THR A O 1
ATOM 2905 N N . GLU A 1 389 ? 4.047 9.789 15.867 1 98.31 389 GLU A N 1
ATOM 2906 C CA . GLU A 1 389 ? 4.715 8.984 16.891 1 98.31 389 GLU A CA 1
ATOM 2907 C C . GLU A 1 389 ? 4.777 7.516 16.484 1 98.31 389 GLU A C 1
ATOM 2909 O O . GLU A 1 389 ? 5.828 6.879 16.594 1 98.31 389 GLU A O 1
ATOM 2914 N N . GLU A 1 390 ? 3.656 7.023 16.047 1 98.44 390 GLU A N 1
ATOM 2915 C CA . GLU A 1 390 ? 3.604 5.641 15.586 1 98.44 390 GLU A CA 1
ATOM 2916 C C . GLU A 1 390 ? 4.633 5.383 14.492 1 98.44 390 GLU A C 1
ATOM 2918 O O . GLU A 1 390 ? 5.332 4.363 14.508 1 98.44 390 GLU A O 1
ATOM 2923 N N . TYR A 1 391 ? 4.695 6.27 13.531 1 98.69 391 TYR A N 1
ATOM 2924 C CA . TYR A 1 391 ? 5.641 6.109 12.43 1 98.69 391 TYR A CA 1
ATOM 2925 C C . TYR A 1 391 ? 7.078 6.102 12.945 1 98.69 391 TYR A C 1
ATOM 2927 O O . TYR A 1 391 ? 7.883 5.258 12.547 1 98.69 391 TYR A O 1
ATOM 2935 N N . TYR A 1 392 ? 7.398 7.02 13.781 1 98.88 392 TYR A N 1
ATOM 2936 C CA . TYR A 1 392 ? 8.742 7.09 14.344 1 98.88 392 TYR A CA 1
ATOM 2937 C C . TYR A 1 392 ? 9.109 5.789 15.047 1 98.88 392 TYR A C 1
ATOM 2939 O O . TYR A 1 392 ? 10.219 5.273 14.875 1 98.88 392 TYR A O 1
ATOM 2947 N N . LYS A 1 393 ? 8.227 5.27 15.82 1 98.75 393 LYS A N 1
ATOM 2948 C CA . LYS A 1 393 ? 8.469 4.012 16.516 1 98.75 393 LYS A CA 1
ATOM 2949 C C . LYS A 1 393 ? 8.703 2.871 15.531 1 98.75 393 LYS A C 1
ATOM 2951 O O . LYS A 1 393 ? 9.539 1.995 15.773 1 98.75 393 LYS A O 1
ATOM 2956 N N . ARG A 1 394 ? 7.98 2.871 14.445 1 98.69 394 ARG A N 1
ATOM 2957 C CA . ARG A 1 394 ? 8.188 1.85 13.422 1 98.69 394 ARG A CA 1
ATOM 2958 C C . ARG A 1 394 ? 9.57 1.978 12.797 1 98.69 394 ARG A C 1
ATOM 2960 O O . ARG A 1 394 ? 10.203 0.972 12.461 1 98.69 394 ARG A O 1
ATOM 2967 N N . VAL A 1 395 ? 10.008 3.211 12.57 1 98.88 395 VAL A N 1
ATOM 2968 C CA . VAL A 1 395 ? 11.344 3.432 12.031 1 98.88 395 VAL A CA 1
ATOM 2969 C C . VAL A 1 395 ? 12.391 2.879 13 1 98.88 395 VAL A C 1
ATOM 2971 O O . VAL A 1 395 ? 13.32 2.188 12.586 1 98.88 395 VAL A O 1
ATOM 2974 N N . LEU A 1 396 ? 12.211 3.102 14.32 1 98.69 396 LEU A N 1
ATOM 2975 C CA . LEU A 1 396 ? 13.148 2.617 15.328 1 98.69 396 LEU A CA 1
ATOM 2976 C C . LEU A 1 396 ? 13.141 1.094 15.391 1 98.69 396 LEU A C 1
ATOM 2978 O O . LEU A 1 396 ? 14.18 0.476 15.656 1 98.69 396 LEU A O 1
ATOM 2982 N N . ALA A 1 397 ? 12.023 0.514 15.125 1 98.19 397 ALA A N 1
ATOM 2983 C CA . ALA A 1 397 ? 11.922 -0.943 15.133 1 98.19 397 ALA A CA 1
ATOM 2984 C C . ALA A 1 397 ? 12.727 -1.554 13.992 1 98.19 397 ALA A C 1
ATOM 2986 O O . ALA A 1 397 ? 13.289 -2.643 14.125 1 98.19 397 ALA A O 1
ATOM 2987 N N . VAL A 1 398 ? 12.805 -0.84 12.922 1 97.56 398 VAL A N 1
ATOM 2988 C CA . VAL A 1 398 ? 13.547 -1.312 11.75 1 97.56 398 VAL A CA 1
ATOM 2989 C C . VAL A 1 398 ? 15.031 -1.025 11.938 1 97.56 398 VAL A C 1
ATOM 2991 O O . VAL A 1 398 ? 15.875 -1.873 11.633 1 97.56 398 VAL A O 1
ATOM 2994 N N . ASP A 1 399 ? 15.312 0.144 12.43 1 97.88 399 ASP A N 1
ATOM 2995 C CA . ASP A 1 399 ? 16.688 0.568 12.672 1 97.88 399 ASP A CA 1
ATOM 2996 C C . ASP A 1 399 ? 16.828 1.223 14.047 1 97.88 399 ASP A C 1
ATOM 2998 O O . ASP A 1 399 ? 16.562 2.418 14.195 1 97.88 399 ASP A O 1
ATOM 3002 N N . PRO A 1 400 ? 17.312 0.553 14.977 1 97.19 400 PRO A N 1
ATOM 3003 C CA . PRO A 1 400 ? 17.469 1.11 16.312 1 97.19 400 PRO A CA 1
ATOM 3004 C C . PRO A 1 400 ? 18.422 2.303 16.359 1 97.19 400 PRO A C 1
ATOM 3006 O O . PRO A 1 400 ? 18.406 3.08 17.312 1 97.19 400 PRO A O 1
ATOM 3009 N N . ASN A 1 401 ? 19.219 2.479 15.312 1 97.38 401 ASN A N 1
ATOM 3010 C CA . ASN A 1 401 ? 20.172 3.588 15.266 1 97.38 401 ASN A CA 1
ATOM 3011 C C . ASN A 1 401 ? 19.578 4.793 14.531 1 97.38 401 ASN A C 1
ATOM 3013 O O . ASN A 1 401 ? 20.297 5.754 14.242 1 97.38 401 ASN A O 1
ATOM 3017 N N . ALA A 1 402 ? 18.312 4.781 14.266 1 98.44 402 ALA A N 1
ATOM 3018 C CA . ALA A 1 402 ? 17.688 5.836 13.469 1 98.44 402 ALA A CA 1
ATOM 3019 C C . ALA A 1 402 ? 17.828 7.191 14.156 1 98.44 402 ALA A C 1
ATOM 3021 O O . ALA A 1 402 ? 17.797 8.234 13.5 1 98.44 402 ALA A O 1
ATOM 3022 N N . THR A 1 403 ? 18.031 7.266 15.445 1 97.38 403 THR A N 1
ATOM 3023 C CA . THR A 1 403 ? 18.156 8.531 16.172 1 97.38 403 THR A CA 1
ATOM 3024 C C . THR A 1 403 ? 19.391 9.289 15.695 1 97.38 403 THR A C 1
ATOM 3026 O O . THR A 1 403 ? 19.531 10.484 15.969 1 97.38 403 THR A O 1
ATOM 3029 N N . GLU A 1 404 ? 20.266 8.641 14.984 1 98 404 GLU A N 1
ATOM 3030 C CA . GLU A 1 404 ? 21.484 9.273 14.477 1 98 404 GLU A CA 1
ATOM 3031 C C . GLU A 1 404 ? 21.188 10.117 13.242 1 98 404 GLU A C 1
ATOM 3033 O O . GLU A 1 404 ? 22 10.961 12.859 1 98 404 GLU A O 1
ATOM 3038 N N . TYR A 1 405 ? 20.031 9.844 12.625 1 98.75 405 TYR A N 1
ATOM 3039 C CA . TYR A 1 405 ? 19.781 10.594 11.406 1 98.75 405 TYR A CA 1
ATOM 3040 C C . TYR A 1 405 ? 18.328 11.07 11.344 1 98.75 405 TYR A C 1
ATOM 3042 O O . TYR A 1 405 ? 17.953 11.836 10.461 1 98.75 405 TYR A O 1
ATOM 3050 N N . PHE A 1 406 ? 17.484 10.703 12.227 1 98.88 406 PHE A N 1
ATOM 3051 C CA . PHE A 1 406 ? 16.078 11.094 12.336 1 98.88 406 PHE A CA 1
ATOM 3052 C C . PHE A 1 406 ? 15.742 11.531 13.758 1 98.88 406 PHE A C 1
ATOM 3054 O O . PHE A 1 406 ? 15.656 10.695 14.664 1 98.88 406 PHE A O 1
ATOM 3061 N N . ARG A 1 407 ? 15.547 12.836 13.938 1 98.69 407 ARG A N 1
ATOM 3062 C CA . ARG A 1 407 ? 15.188 13.367 15.25 1 98.69 407 ARG A CA 1
ATOM 3063 C C . ARG A 1 407 ? 13.742 13.867 15.258 1 98.69 407 ARG A C 1
ATOM 3065 O O . ARG A 1 407 ? 13.328 14.602 14.359 1 98.69 407 ARG A O 1
ATOM 3072 N N . PHE A 1 408 ? 12.969 13.422 16.219 1 98.81 408 PHE A N 1
ATOM 3073 C CA . PHE A 1 408 ? 11.547 13.711 16.359 1 98.81 408 PHE A CA 1
ATOM 3074 C C . PHE A 1 408 ? 11.266 14.438 17.672 1 98.81 408 PHE A C 1
ATOM 3076 O O . PHE A 1 408 ? 11.695 14 18.734 1 98.81 408 PHE A O 1
ATOM 3083 N N . PHE A 1 409 ? 10.562 15.547 17.594 1 98.38 409 PHE A N 1
ATOM 3084 C CA . PHE A 1 409 ? 10.211 16.359 18.75 1 98.38 409 PHE A CA 1
ATOM 3085 C C . PHE A 1 409 ? 8.703 16.547 18.828 1 98.38 409 PHE A C 1
ATOM 3087 O O . PHE A 1 409 ? 8.07 17 17.875 1 98.38 409 PHE A O 1
ATOM 3094 N N . GLN A 1 410 ? 8.133 16.203 19.953 1 97.56 410 GLN A N 1
ATOM 3095 C CA . GLN A 1 410 ? 6.762 16.578 20.266 1 97.56 410 GLN A CA 1
ATOM 3096 C C . GLN A 1 410 ? 6.711 17.938 20.953 1 97.56 410 GLN A C 1
ATOM 3098 O O . GLN A 1 410 ? 7.523 18.234 21.828 1 97.56 410 GLN A O 1
ATOM 3103 N N . VAL A 1 411 ? 5.773 18.75 20.5 1 97.56 411 VAL A N 1
ATOM 3104 C CA . VAL A 1 411 ? 5.762 20.141 20.969 1 97.56 411 VAL A CA 1
ATOM 3105 C C . VAL A 1 411 ? 4.449 20.438 21.688 1 97.56 411 VAL A C 1
ATOM 3107 O O . VAL A 1 411 ? 3.459 20.812 21.062 1 97.56 411 VAL A O 1
ATOM 3110 N N . PRO A 1 412 ? 4.449 20.422 23.031 1 96.69 412 PRO A N 1
ATOM 3111 C CA . PRO A 1 412 ? 3.221 20.641 23.797 1 96.69 412 PRO A CA 1
ATOM 3112 C C . PRO A 1 412 ? 2.611 22.016 23.531 1 96.69 412 PRO A C 1
ATOM 3114 O O . PRO A 1 412 ? 3.334 23.016 23.469 1 96.69 412 PRO A O 1
ATOM 3117 N N . GLY A 1 413 ? 1.333 22.062 23.344 1 96.38 413 GLY A N 1
ATOM 3118 C CA . GLY A 1 413 ? 0.585 23.297 23.297 1 96.38 413 GLY A CA 1
ATOM 3119 C C . GLY A 1 413 ? 0.622 23.984 21.938 1 96.38 413 GLY A C 1
ATOM 3120 O O . GLY A 1 413 ? -0.092 24.953 21.703 1 96.38 413 GLY A O 1
ATOM 3121 N N . VAL A 1 414 ? 1.444 23.469 21.031 1 96.69 414 VAL A N 1
ATOM 3122 C CA . VAL A 1 414 ? 1.516 24.062 19.703 1 96.69 414 VAL A CA 1
ATOM 3123 C C . VAL A 1 414 ? 0.514 23.375 18.781 1 96.69 414 VAL A C 1
ATOM 3125 O O . VAL A 1 414 ? 0.315 22.156 18.859 1 96.69 414 VAL A O 1
ATOM 3128 N N . GLY A 1 415 ? -0.12 24.219 17.922 1 96 415 GLY A N 1
ATOM 3129 C CA . GLY A 1 415 ? -1.13 23.719 17 1 96 415 GLY A CA 1
ATOM 3130 C C . GLY A 1 415 ? -0.547 23.203 15.695 1 96 415 GLY A C 1
ATOM 3131 O O . GLY A 1 415 ? 0.542 22.625 15.68 1 96 415 GLY A O 1
ATOM 3132 N N . HIS A 1 416 ? -1.335 23.25 14.648 1 96.19 416 HIS A N 1
ATOM 3133 C CA . HIS A 1 416 ? -0.927 22.812 13.32 1 96.19 416 HIS A CA 1
ATOM 3134 C C . HIS A 1 416 ? 0.042 23.797 12.68 1 96.19 416 HIS A C 1
ATOM 3136 O O . HIS A 1 416 ? -0.37 24.859 12.203 1 96.19 416 HIS A O 1
ATOM 3142 N N . CYS A 1 417 ? 1.279 23.469 12.664 1 94.25 417 CYS A N 1
ATOM 3143 C CA . CYS A 1 417 ? 2.377 24.172 12.008 1 94.25 417 CYS A CA 1
ATOM 3144 C C . CYS A 1 417 ? 2.643 25.516 12.688 1 94.25 417 CYS A C 1
ATOM 3146 O O . CYS A 1 417 ? 3.674 26.141 12.445 1 94.25 417 CYS A O 1
ATOM 3148 N N . SER A 1 418 ? 1.668 25.953 13.516 1 91.94 418 SER A N 1
ATOM 3149 C CA . SER A 1 418 ? 1.81 27.172 14.281 1 91.94 418 SER A CA 1
ATOM 3150 C C . SER A 1 418 ? 0.686 27.328 15.305 1 91.94 418 SER A C 1
ATOM 3152 O O . SER A 1 418 ? -0.143 26.422 15.453 1 91.94 418 SER A O 1
ATOM 3154 N N . GLY A 1 419 ? 0.826 28.344 16 1 90.56 419 GLY A N 1
ATOM 3155 C CA . GLY A 1 419 ? -0.248 28.688 16.922 1 90.56 419 GLY A CA 1
ATOM 3156 C C . GLY A 1 419 ? -0.233 27.859 18.203 1 90.56 419 GLY A C 1
ATOM 3157 O O . GLY A 1 419 ? 0.74 27.156 18.469 1 90.56 419 GLY A O 1
ATOM 3158 N N . GLY A 1 420 ? -1.312 28.141 19.016 1 93.31 420 GLY A N 1
ATOM 3159 C CA . GLY A 1 420 ? -1.396 27.5 20.328 1 93.31 420 GLY A CA 1
ATOM 3160 C C . GLY A 1 420 ? -0.673 28.281 21.406 1 93.31 420 GLY A C 1
ATOM 3161 O O . GLY A 1 420 ? -0.056 29.312 21.141 1 93.31 420 GLY A O 1
ATOM 3162 N N . ALA A 1 421 ? -0.792 27.75 22.578 1 95.31 421 ALA A N 1
ATOM 3163 C CA . ALA A 1 421 ? -0.243 28.469 23.734 1 95.31 421 ALA A CA 1
ATOM 3164 C C . ALA A 1 421 ? 1.182 28.016 24.031 1 95.31 421 ALA A C 1
ATOM 3166 O O . ALA A 1 421 ? 1.877 28.625 24.844 1 95.31 421 ALA A O 1
ATOM 3167 N N . GLY A 1 422 ? 1.567 26.969 23.344 1 95.75 422 GLY A N 1
ATOM 3168 C CA . GLY A 1 422 ? 2.877 26.391 23.609 1 95.75 422 GLY A CA 1
ATOM 3169 C C . GLY A 1 422 ? 4.004 27.141 22.922 1 95.75 422 GLY A C 1
ATOM 3170 O O . GLY A 1 422 ? 3.785 28.188 22.328 1 95.75 422 GLY A O 1
ATOM 3171 N N . ALA A 1 423 ? 5.227 26.594 23.125 1 95.94 423 ALA A N 1
ATOM 3172 C CA . ALA A 1 423 ? 6.426 27.234 22.594 1 95.94 423 ALA A CA 1
ATOM 3173 C C . ALA A 1 423 ? 6.754 26.719 21.188 1 95.94 423 ALA A C 1
ATOM 3175 O O . ALA A 1 423 ? 7.137 25.547 21.031 1 95.94 423 ALA A O 1
ATOM 3176 N N . TYR A 1 424 ? 6.648 27.594 20.203 1 96.38 424 TYR A N 1
ATOM 3177 C CA . TYR A 1 424 ? 6.844 27.266 18.797 1 96.38 424 TYR A CA 1
ATOM 3178 C C . TYR A 1 424 ? 8.328 27.125 18.484 1 96.38 424 TYR A C 1
ATOM 3180 O O . TYR A 1 424 ? 9.133 27.984 18.828 1 96.38 424 TYR A O 1
ATOM 3188 N N . PRO A 1 425 ? 8.695 26.016 17.781 1 95.56 425 PRO A N 1
ATOM 3189 C CA . PRO A 1 425 ? 10.109 25.797 17.469 1 95.56 425 PRO A CA 1
ATOM 3190 C C . PRO A 1 425 ? 10.547 26.516 16.188 1 95.56 425 PRO A C 1
ATOM 3192 O O . PRO A 1 425 ? 10.945 25.875 15.219 1 95.56 425 PRO A O 1
ATOM 3195 N N . GLY A 1 426 ? 10.672 27.766 16.266 1 92.5 426 GLY A N 1
ATOM 3196 C CA . GLY A 1 426 ? 10.922 28.609 15.102 1 92.5 426 GLY A CA 1
ATOM 3197 C C . GLY A 1 426 ? 12.336 28.469 14.555 1 92.5 426 GLY A C 1
ATOM 3198 O O . GLY A 1 426 ? 12.602 28.844 13.414 1 92.5 426 GLY A O 1
ATOM 3199 N N . GLU A 1 427 ? 13.266 27.891 15.32 1 92 427 GLU A N 1
ATOM 3200 C CA . GLU A 1 427 ? 14.664 27.812 14.898 1 92 427 GLU A CA 1
ATOM 3201 C C . GLU A 1 427 ? 15.023 26.375 14.492 1 92 427 GLU A C 1
ATOM 3203 O O . GLU A 1 427 ? 16.203 26.016 14.461 1 92 427 GLU A O 1
ATOM 3208 N N . SER A 1 428 ? 14.047 25.609 14.18 1 96.06 428 SER A N 1
ATOM 3209 C CA . SER A 1 428 ? 14.273 24.203 13.852 1 96.06 428 SER A CA 1
ATOM 3210 C C . SER A 1 428 ? 15.156 24.062 12.617 1 96.06 428 SER A C 1
ATOM 3212 O O . SER A 1 428 ? 16 23.156 12.547 1 96.06 428 SER A O 1
ATOM 3214 N N . LEU A 1 429 ? 15 24.922 11.602 1 95.94 429 LEU A N 1
ATOM 3215 C CA . LEU A 1 429 ? 15.82 24.828 10.398 1 95.94 429 LEU A CA 1
ATOM 3216 C C . LEU A 1 429 ? 17.281 25.109 10.727 1 95.94 429 LEU A C 1
ATOM 3218 O O . LEU A 1 429 ? 18.172 24.422 10.211 1 95.94 429 LEU A O 1
ATOM 3222 N N . GLN A 1 430 ? 17.5 26.141 11.555 1 94.88 430 GLN A N 1
ATOM 3223 C CA . GLN A 1 430 ? 18.875 26.406 11.961 1 94.88 430 GLN A CA 1
ATOM 3224 C C . GLN A 1 430 ? 19.484 25.219 12.68 1 94.88 430 GLN A C 1
ATOM 3226 O O . GLN A 1 430 ? 20.641 24.875 12.453 1 94.88 430 GLN A O 1
ATOM 3231 N N . SER A 1 431 ? 18.703 24.594 13.562 1 96.75 431 SER A N 1
ATOM 3232 C CA . SER A 1 431 ? 19.188 23.406 14.266 1 96.75 431 SER A CA 1
ATOM 3233 C C . SER A 1 431 ? 19.547 22.297 13.297 1 96.75 431 SER A C 1
ATOM 3235 O O . SER A 1 431 ? 20.562 21.609 13.477 1 96.75 431 SER A O 1
ATOM 3237 N N . LEU A 1 432 ? 18.75 22.141 12.273 1 98.25 432 LEU A N 1
ATOM 3238 C CA . LEU A 1 432 ? 19.016 21.141 11.242 1 98.25 432 LEU A CA 1
ATOM 3239 C C . LEU A 1 432 ? 20.297 21.469 10.484 1 98.25 432 LEU A C 1
ATOM 3241 O O . LEU A 1 432 ? 21.109 20.594 10.227 1 98.25 432 LEU A O 1
ATOM 3245 N N . MET A 1 433 ? 20.5 22.688 10.141 1 97.62 433 MET A N 1
ATOM 3246 C CA . MET A 1 433 ? 21.703 23.109 9.414 1 97.62 433 MET A CA 1
ATOM 3247 C C . MET A 1 433 ? 22.953 22.859 10.25 1 97.62 433 MET A C 1
ATOM 3249 O O . MET A 1 433 ? 23.969 22.391 9.727 1 97.62 433 MET A O 1
ATOM 3253 N N . ASP A 1 434 ? 22.844 23.188 11.547 1 98 434 ASP A N 1
ATOM 3254 C CA . ASP A 1 434 ? 23.984 22.922 12.43 1 98 434 ASP A CA 1
ATOM 3255 C C . ASP A 1 434 ? 24.297 21.422 12.492 1 98 434 ASP A C 1
ATOM 3257 O O . ASP A 1 434 ? 25.469 21.031 12.562 1 98 434 ASP A O 1
ATOM 3261 N N . TRP A 1 435 ? 23.25 20.672 12.523 1 98.69 435 TRP A N 1
ATOM 3262 C CA . TRP A 1 435 ? 23.422 19.219 12.539 1 98.69 435 TRP A CA 1
ATOM 3263 C C . TRP A 1 435 ? 24.109 18.75 11.258 1 98.69 435 TRP A C 1
ATOM 3265 O O . TRP A 1 435 ? 25.078 17.984 11.312 1 98.69 435 TRP A O 1
ATOM 3275 N N . VAL A 1 436 ? 23.672 19.203 10.07 1 98.62 436 VAL A N 1
ATOM 3276 C CA . VAL A 1 436 ? 24.172 18.781 8.773 1 98.62 436 VAL A CA 1
ATOM 3277 C C . VAL A 1 436 ? 25.594 19.328 8.562 1 98.62 436 VAL A C 1
ATOM 3279 O O . VAL A 1 436 ? 26.484 18.578 8.156 1 98.62 436 VAL A O 1
ATOM 3282 N N . GLU A 1 437 ? 25.828 20.578 8.836 1 98.38 437 GLU A N 1
ATOM 3283 C CA . GLU A 1 437 ? 27.047 21.266 8.422 1 98.38 437 GLU A CA 1
ATOM 3284 C C . GLU A 1 437 ? 28.125 21.141 9.484 1 98.38 437 GLU A C 1
ATOM 3286 O O . GLU A 1 437 ? 29.328 21.141 9.172 1 98.38 437 GLU A O 1
ATOM 3291 N N . LYS A 1 438 ? 27.672 21 10.766 1 98.19 438 LYS A N 1
ATOM 3292 C CA . LYS A 1 438 ? 28.656 21.031 11.852 1 98.19 438 LYS A CA 1
ATOM 3293 C C . LYS A 1 438 ? 28.594 19.75 12.68 1 98.19 438 LYS A C 1
ATOM 3295 O O . LYS A 1 438 ? 29.312 19.625 13.664 1 98.19 438 LYS A O 1
ATOM 3300 N N . ASP A 1 439 ? 27.688 18.875 12.406 1 97.62 439 ASP A N 1
ATOM 3301 C CA . ASP A 1 439 ? 27.5 17.594 13.102 1 97.62 439 ASP A CA 1
ATOM 3302 C C . ASP A 1 439 ? 27.062 17.812 14.547 1 97.62 439 ASP A C 1
ATOM 3304 O O . ASP A 1 439 ? 27.438 17.062 15.438 1 97.62 439 ASP A O 1
ATOM 3308 N N . THR A 1 440 ? 26.359 18.906 14.766 1 97.62 440 THR A N 1
ATOM 3309 C CA . THR A 1 440 ? 25.766 19.172 16.078 1 97.62 440 THR A CA 1
ATOM 3310 C C . THR A 1 440 ? 24.297 18.734 16.109 1 97.62 440 THR A C 1
ATOM 3312 O O . THR A 1 440 ? 23.406 19.547 15.867 1 97.62 440 THR A O 1
ATOM 3315 N N . ALA A 1 441 ? 24.094 17.547 16.469 1 97.5 441 ALA A N 1
ATOM 3316 C CA . ALA A 1 441 ? 22.75 17 16.516 1 97.5 441 ALA A CA 1
ATOM 3317 C C . ALA A 1 441 ? 21.938 17.594 17.656 1 97.5 441 ALA A C 1
ATOM 3319 O O . ALA A 1 441 ? 22.406 17.625 18.797 1 97.5 441 ALA A O 1
ATOM 3320 N N . PRO A 1 442 ? 20.766 18.031 17.391 1 97.25 442 PRO A N 1
ATOM 3321 C CA . PRO A 1 442 ? 19.984 18.594 18.484 1 97.25 442 PRO A CA 1
ATOM 3322 C C . PRO A 1 442 ? 19.406 17.531 19.422 1 97.25 442 PRO A C 1
ATOM 3324 O O . PRO A 1 442 ? 18.719 16.625 18.969 1 97.25 442 PRO A O 1
ATOM 3327 N N . ASN A 1 443 ? 19.641 17.656 20.688 1 96.19 443 ASN A N 1
ATOM 3328 C CA . ASN A 1 443 ? 18.969 16.844 21.719 1 96.19 443 ASN A CA 1
ATOM 3329 C C . ASN A 1 443 ? 17.812 17.594 22.344 1 96.19 443 ASN A C 1
ATOM 3331 O O . ASN A 1 443 ? 16.938 16.984 22.984 1 96.19 443 ASN A O 1
ATOM 3335 N N . THR A 1 444 ? 17.906 18.844 22.203 1 96.38 444 THR A N 1
ATOM 3336 C CA . THR A 1 444 ? 16.875 19.766 22.656 1 96.38 444 THR A CA 1
ATOM 3337 C C . THR A 1 444 ? 16.672 20.891 21.641 1 96.38 444 THR A C 1
ATOM 3339 O O . THR A 1 444 ? 17.641 21.422 21.109 1 96.38 444 THR A O 1
ATOM 3342 N N . LEU A 1 445 ? 15.453 21.125 21.297 1 96.5 445 LEU A N 1
ATOM 3343 C CA . LEU A 1 445 ? 15.102 22.375 20.641 1 96.5 445 LEU A CA 1
ATOM 3344 C C . LEU A 1 445 ? 14.562 23.391 21.641 1 96.5 445 LEU A C 1
ATOM 3346 O O . LEU A 1 445 ? 14.18 23.031 22.75 1 96.5 445 LEU A O 1
ATOM 3350 N N . TYR A 1 446 ? 14.633 24.609 21.266 1 94.69 446 TYR A N 1
ATOM 3351 C CA . TYR A 1 446 ? 13.992 25.641 22.078 1 94.69 446 TYR A CA 1
ATOM 3352 C C . TYR A 1 446 ? 12.914 26.375 21.281 1 94.69 446 TYR A C 1
ATOM 3354 O O . TYR A 1 446 ? 13.141 26.75 20.125 1 94.69 446 TYR A O 1
ATOM 3362 N N . GLY A 1 447 ? 11.766 26.375 21.875 1 95.62 447 GLY A N 1
ATOM 3363 C CA . GLY A 1 447 ? 10.656 27.141 21.297 1 95.62 447 GLY A CA 1
ATOM 3364 C C . GLY A 1 447 ? 10.336 28.406 22.078 1 95.62 447 GLY A C 1
ATOM 3365 O O . GLY A 1 447 ? 10.914 28.656 23.125 1 95.62 447 GLY A O 1
ATOM 3366 N N . ARG A 1 448 ? 9.469 29.188 21.453 1 95.19 448 ARG A N 1
ATOM 3367 C CA . ARG A 1 448 ? 9 30.406 22.109 1 95.19 448 ARG A CA 1
ATOM 3368 C C . ARG A 1 448 ? 7.484 30.531 22.016 1 95.19 448 ARG A C 1
ATOM 3370 O O . ARG A 1 448 ? 6.898 30.234 20.969 1 95.19 448 ARG A O 1
ATOM 3377 N N . THR A 1 449 ? 6.902 30.891 23.141 1 94.69 449 THR A N 1
ATOM 3378 C CA . THR A 1 449 ? 5.477 31.203 23.125 1 94.69 449 THR A CA 1
ATOM 3379 C C . THR A 1 449 ? 5.211 32.531 22.438 1 94.69 449 THR A C 1
ATOM 3381 O O . THR A 1 449 ? 6.148 33.25 22.094 1 94.69 449 THR A O 1
ATOM 3384 N N . ALA A 1 450 ? 3.973 32.844 22.219 1 92.31 450 ALA A N 1
ATOM 3385 C CA . ALA A 1 450 ? 3.607 34.094 21.578 1 92.31 450 ALA A CA 1
ATOM 3386 C C . ALA A 1 450 ? 4.09 35.281 22.406 1 92.31 450 ALA A C 1
ATOM 3388 O O . ALA A 1 450 ? 4.426 36.344 21.859 1 92.31 450 ALA A O 1
ATOM 3389 N N . SER A 1 451 ? 4.211 35.094 23.734 1 92.06 451 SER A N 1
ATOM 3390 C CA . SER A 1 451 ? 4.652 36.156 24.625 1 92.06 451 SER A CA 1
ATOM 3391 C C . SER A 1 451 ? 6.172 36.156 24.766 1 92.06 451 SER A C 1
ATOM 3393 O O . SER A 1 451 ? 6.723 36.938 25.531 1 92.06 451 SER A O 1
ATOM 3395 N N . GLY A 1 452 ? 6.816 35.219 24.156 1 92.12 452 GLY A N 1
ATOM 3396 C CA . GLY A 1 452 ? 8.273 35.25 24.078 1 92.12 452 GLY A CA 1
ATOM 3397 C C . GLY A 1 452 ? 8.938 34.344 25.109 1 92.12 452 GLY A C 1
ATOM 3398 O O . GLY A 1 452 ? 10.164 34.312 25.219 1 92.12 452 GLY A O 1
ATOM 3399 N N . LYS A 1 453 ? 8.164 33.594 25.812 1 93.69 453 LYS A N 1
ATOM 3400 C CA . LYS A 1 453 ? 8.742 32.688 26.812 1 93.69 453 LYS A CA 1
ATOM 3401 C C . LYS A 1 453 ? 9.383 31.484 26.156 1 93.69 453 LYS A C 1
ATOM 3403 O O . LYS A 1 453 ? 8.758 30.812 25.328 1 93.69 453 LYS A O 1
ATOM 3408 N N . GLU A 1 454 ? 10.555 31.297 26.516 1 94.81 454 GLU A N 1
ATOM 3409 C CA . GLU A 1 454 ? 11.297 30.172 25.938 1 94.81 454 GLU A CA 1
ATOM 3410 C C . GLU A 1 454 ? 11.039 28.891 26.719 1 94.81 454 GLU A C 1
ATOM 3412 O O . GLU A 1 454 ? 10.938 28.906 27.953 1 94.81 454 GLU A O 1
ATOM 3417 N N . ARG A 1 455 ? 10.867 27.75 26.047 1 95.62 455 ARG A N 1
ATOM 3418 C CA . ARG A 1 455 ? 10.719 26.422 26.625 1 95.62 455 ARG A CA 1
ATOM 3419 C C . ARG A 1 455 ? 11.602 25.406 25.891 1 95.62 455 ARG A C 1
ATOM 3421 O O . ARG A 1 455 ? 11.734 25.469 24.672 1 95.62 455 ARG A O 1
ATOM 3428 N N . PRO A 1 456 ? 12.227 24.516 26.656 1 96.31 456 PRO A N 1
ATOM 3429 C CA . PRO A 1 456 ? 12.867 23.406 25.953 1 96.31 456 PRO A CA 1
ATOM 3430 C C . PRO A 1 456 ? 11.859 22.438 25.328 1 96.31 456 PRO A C 1
ATOM 3432 O O . PRO A 1 456 ? 10.766 22.266 25.859 1 96.31 456 PRO A O 1
ATOM 3435 N N . LEU A 1 457 ? 12.18 21.953 24.188 1 97.81 457 LEU A N 1
ATOM 3436 C CA . LEU A 1 457 ? 11.492 20.859 23.5 1 97.81 457 LEU A CA 1
ATOM 3437 C C . LEU A 1 457 ? 12.383 19.625 23.422 1 97.81 457 LEU A C 1
ATOM 3439 O O . LEU A 1 457 ? 13.484 19.688 22.875 1 97.81 457 LEU A O 1
ATOM 3443 N N . CYS A 1 458 ? 11.875 18.5 23.938 1 97.56 458 CYS A N 1
ATOM 3444 C CA . CYS A 1 458 ? 12.742 17.375 24.234 1 97.56 458 CYS A CA 1
ATOM 3445 C C . CYS A 1 458 ? 12.734 16.359 23.094 1 97.56 458 CYS A C 1
ATOM 3447 O O . CYS A 1 458 ? 11.688 16.125 22.469 1 97.56 458 CYS A O 1
ATOM 3449 N N . LEU A 1 459 ? 13.852 15.867 22.875 1 98 459 LEU A N 1
ATOM 3450 C CA . LEU A 1 459 ? 13.961 14.766 21.922 1 98 459 LEU A CA 1
ATOM 3451 C C . LEU A 1 459 ? 13.117 13.578 22.391 1 98 459 LEU A C 1
ATOM 3453 O O . LEU A 1 459 ? 13.242 13.117 23.516 1 98 459 LEU A O 1
ATOM 3457 N N . TYR A 1 460 ? 12.227 13.125 21.578 1 97.19 460 TYR A N 1
ATOM 3458 C CA . TYR A 1 460 ? 11.43 11.945 21.891 1 97.19 460 TYR A CA 1
ATOM 3459 C C . TYR A 1 460 ? 12.328 10.75 22.188 1 97.19 460 TYR A C 1
ATOM 3461 O O . TYR A 1 460 ? 13.312 10.508 21.5 1 97.19 460 TYR A O 1
ATOM 3469 N N . PRO A 1 461 ? 12.078 9.969 23.219 1 96.69 461 PRO A N 1
ATOM 3470 C CA . PRO A 1 461 ? 10.805 9.844 23.938 1 96.69 461 PRO A CA 1
ATOM 3471 C C . PRO A 1 461 ? 10.758 10.672 25.219 1 96.69 461 PRO A C 1
ATOM 3473 O O . PRO A 1 461 ? 9.836 10.523 26.016 1 96.69 461 PRO A O 1
ATOM 3476 N N . LYS A 1 462 ? 11.773 11.562 25.375 1 96.44 462 LYS A N 1
ATOM 3477 C CA . LYS A 1 462 ? 11.75 12.414 26.562 1 96.44 462 LYS A CA 1
ATOM 3478 C C . LYS A 1 462 ? 10.625 13.438 26.484 1 96.44 462 LYS A C 1
ATOM 3480 O O . LYS A 1 462 ? 10.188 13.812 25.391 1 96.44 462 LYS A O 1
ATOM 3485 N N . LYS A 1 463 ? 10.188 13.867 27.656 1 94.5 463 LYS A N 1
ATOM 3486 C CA . LYS A 1 463 ? 9.117 14.852 27.781 1 94.5 463 LYS A CA 1
ATOM 3487 C C . LYS A 1 463 ? 9.57 16.062 28.594 1 94.5 463 LYS A C 1
ATOM 3489 O O . LYS A 1 463 ? 10.484 15.953 29.422 1 94.5 463 LYS A O 1
ATOM 3494 N N . VAL A 1 464 ? 8.961 17.172 28.281 1 94.19 464 VAL A N 1
ATOM 3495 C CA . VAL A 1 464 ? 9.211 18.375 29.062 1 94.19 464 VAL A CA 1
ATOM 3496 C C . VAL A 1 464 ? 8.508 18.281 30.406 1 94.19 464 VAL A C 1
ATOM 3498 O O . VAL A 1 464 ? 7.316 17.969 30.469 1 94.19 464 VAL A O 1
ATOM 3501 N N . ILE A 1 465 ? 9.273 18.562 31.469 1 93.75 465 ILE A N 1
ATOM 3502 C CA . ILE A 1 465 ? 8.688 18.562 32.812 1 93.75 465 ILE A CA 1
ATOM 3503 C C . ILE A 1 465 ? 9.055 19.844 33.531 1 93.75 465 ILE A C 1
ATOM 3505 O O . ILE A 1 465 ? 10.188 20.328 33.438 1 93.75 465 ILE A O 1
ATOM 3509 N N . TYR A 1 466 ? 8.086 20.422 34.188 1 95 466 TYR A N 1
ATOM 3510 C CA . TYR A 1 466 ? 8.367 21.5 35.125 1 95 466 TYR A CA 1
ATOM 3511 C C . TYR A 1 466 ? 9.109 20.984 36.344 1 95 466 TYR A C 1
ATOM 3513 O O . TYR A 1 466 ? 8.664 20.031 37 1 95 466 TYR A O 1
ATOM 3521 N N . ASN A 1 467 ? 10.227 21.625 36.562 1 94 467 ASN A N 1
ATOM 3522 C CA . ASN A 1 467 ? 11.078 21.078 37.625 1 94 467 ASN A CA 1
ATOM 3523 C C . ASN A 1 467 ? 10.938 21.859 38.938 1 94 467 ASN A C 1
ATOM 3525 O O . ASN A 1 467 ? 11.773 21.734 39.812 1 94 467 ASN A O 1
ATOM 3529 N N . GLY A 1 468 ? 9.992 22.766 39.062 1 91 468 GLY A N 1
ATOM 3530 C CA . GLY A 1 468 ? 9.75 23.484 40.281 1 91 468 GLY A CA 1
ATOM 3531 C C . GLY A 1 468 ? 10.523 24.797 40.375 1 91 468 GLY A C 1
ATOM 3532 O O . GLY A 1 468 ? 10.656 25.375 41.438 1 91 468 GLY A O 1
ATOM 3533 N N . GLY A 1 469 ? 10.984 25.25 39.312 1 89.06 469 GLY A N 1
ATOM 3534 C CA . GLY A 1 469 ? 11.68 26.531 39.312 1 89.06 469 GLY A CA 1
ATOM 3535 C C . GLY A 1 469 ? 10.82 27.672 39.812 1 89.06 469 GLY A C 1
ATOM 3536 O O . GLY A 1 469 ? 9.586 27.609 39.75 1 89.06 469 GLY A O 1
ATOM 3537 N N . LYS A 1 470 ? 11.484 28.688 40.344 1 90.44 470 LYS A N 1
ATOM 3538 C CA . LYS A 1 470 ? 10.805 29.797 41 1 90.44 470 LYS A CA 1
ATOM 3539 C C . LYS A 1 470 ? 9.938 30.578 40 1 90.44 470 LYS A C 1
ATOM 3541 O O . LYS A 1 470 ? 8.82 30.969 40.344 1 90.44 470 LYS A O 1
ATOM 3546 N N . ASN A 1 471 ? 10.492 30.75 38.812 1 94.06 471 ASN A N 1
ATOM 3547 C CA . ASN A 1 471 ? 9.758 31.422 37.781 1 94.06 471 ASN A CA 1
ATOM 3548 C C . ASN A 1 471 ? 9.406 30.484 36.625 1 94.06 471 ASN A C 1
ATOM 3550 O O . ASN A 1 471 ? 10.273 30.109 35.812 1 94.06 471 ASN A O 1
ATOM 3554 N N . PRO A 1 472 ? 8.172 30.172 36.5 1 93.38 472 PRO A N 1
ATOM 3555 C CA . PRO A 1 472 ? 7.773 29.219 35.469 1 93.38 472 PRO A CA 1
ATOM 3556 C C . PRO A 1 472 ? 8.008 29.75 34.031 1 93.38 472 PRO A C 1
ATOM 3558 O O . PRO A 1 472 ? 7.926 28.984 33.062 1 93.38 472 PRO A O 1
ATOM 3561 N N . ASP A 1 473 ? 8.289 30.984 33.938 1 93.44 473 ASP A N 1
ATOM 3562 C CA . ASP A 1 473 ? 8.5 31.562 32.594 1 93.44 473 ASP A CA 1
ATOM 3563 C C . ASP A 1 473 ? 9.93 31.344 32.125 1 93.44 473 ASP A C 1
ATOM 3565 O O . ASP A 1 473 ? 10.242 31.547 30.953 1 93.44 473 ASP A O 1
ATOM 3569 N N . ASP A 1 474 ? 10.742 30.922 33.031 1 94.19 474 ASP A N 1
ATOM 3570 C CA . ASP A 1 474 ? 12.148 30.688 32.719 1 94.19 474 ASP A CA 1
ATOM 3571 C C . ASP A 1 474 ? 12.359 29.312 32.125 1 94.19 474 ASP A C 1
ATOM 3573 O O . ASP A 1 474 ? 11.836 28.312 32.625 1 94.19 474 ASP A O 1
ATOM 3577 N N . ALA A 1 475 ? 13.18 29.297 31.094 1 94.62 475 ALA A N 1
ATOM 3578 C CA . ALA A 1 475 ? 13.477 28.016 30.453 1 94.62 475 ALA A CA 1
ATOM 3579 C C . ALA A 1 475 ? 14.148 27.062 31.422 1 94.62 475 ALA A C 1
ATOM 3581 O O . ALA A 1 475 ? 13.945 25.844 31.328 1 94.62 475 ALA A O 1
ATOM 3582 N N . SER A 1 476 ? 14.859 27.578 32.406 1 94.81 476 SER A N 1
ATOM 3583 C CA . SER A 1 476 ? 15.594 26.766 33.344 1 94.81 476 SER A CA 1
ATOM 3584 C C . SER A 1 476 ? 14.641 26.062 34.312 1 94.81 476 SER A C 1
ATOM 3586 O O . SER A 1 476 ? 15.047 25.141 35.031 1 94.81 476 SER A O 1
ATOM 3588 N N . SER A 1 477 ? 13.422 26.484 34.281 1 95.94 477 SER A N 1
ATOM 3589 C CA . SER A 1 477 ? 12.43 25.875 35.156 1 95.94 477 SER A CA 1
ATOM 3590 C C . SER A 1 477 ? 11.891 24.578 34.562 1 95.94 477 SER A C 1
ATOM 3592 O O . SER A 1 477 ? 10.961 23.984 35.094 1 95.94 477 SER A O 1
ATOM 3594 N N . TYR A 1 478 ? 12.438 24.125 33.5 1 95.94 478 TYR A N 1
ATOM 3595 C CA . TYR A 1 478 ? 11.977 22.938 32.812 1 95.94 478 TYR A CA 1
ATOM 3596 C C . TYR A 1 478 ? 13.148 22.016 32.469 1 95.94 478 TYR A C 1
ATOM 3598 O O . TYR A 1 478 ? 14.266 22.469 32.25 1 95.94 478 TYR A O 1
ATOM 3606 N N . ASN A 1 479 ? 12.859 20.672 32.5 1 94.25 479 ASN A N 1
ATOM 3607 C CA . ASN A 1 479 ? 13.836 19.641 32.125 1 94.25 479 ASN A CA 1
ATOM 3608 C C . ASN A 1 479 ? 13.227 18.609 31.188 1 94.25 479 ASN A C 1
ATOM 3610 O O . ASN A 1 479 ? 12.008 18.438 31.156 1 94.25 479 ASN A O 1
ATOM 3614 N N . CYS A 1 480 ? 14.117 18.094 30.406 1 95.5 480 CYS A N 1
ATOM 3615 C CA . CYS A 1 480 ? 13.742 16.938 29.609 1 95.5 480 CYS A CA 1
ATOM 3616 C C . CYS A 1 480 ? 14.023 15.641 30.359 1 95.5 480 CYS A C 1
ATOM 3618 O O . CYS A 1 480 ? 15.156 15.398 30.781 1 95.5 480 CYS A O 1
ATOM 3620 N N . VAL A 1 481 ? 13.016 14.852 30.547 1 91.62 481 VAL A N 1
ATOM 3621 C CA . VAL A 1 481 ? 13.219 13.609 31.281 1 91.62 481 VAL A CA 1
ATOM 3622 C C . VAL A 1 481 ? 12.57 12.445 30.531 1 91.62 481 VAL A C 1
ATOM 3624 O O . VAL A 1 481 ? 11.586 12.641 29.812 1 91.62 481 VAL A O 1
ATOM 3627 N N . MET B 1 1 ? -3.189 -25.953 -16.062 1 37.22 1 MET B N 1
ATOM 3628 C CA . MET B 1 1 ? -4.473 -26.656 -16.047 1 37.22 1 MET B CA 1
ATOM 3629 C C . MET B 1 1 ? -5.336 -26.156 -14.891 1 37.22 1 MET B C 1
ATOM 3631 O O . MET B 1 1 ? -4.879 -26.094 -13.75 1 37.22 1 MET B O 1
ATOM 3635 N N . ARG B 1 2 ? -6.23 -25.266 -15.141 1 47.97 2 ARG B N 1
ATOM 3636 C CA . ARG B 1 2 ? -7.203 -24.781 -14.156 1 47.97 2 ARG B CA 1
ATOM 3637 C C . ARG B 1 2 ? -8 -25.922 -13.57 1 47.97 2 ARG B C 1
ATOM 3639 O O . ARG B 1 2 ? -8.133 -26.984 -14.188 1 47.97 2 ARG B O 1
ATOM 3646 N N . ASN B 1 3 ? -8.234 -25.906 -12.266 1 51.28 3 ASN B N 1
ATOM 3647 C CA . ASN B 1 3 ? -8.789 -26.922 -11.391 1 51.28 3 ASN B CA 1
ATOM 3648 C C . ASN B 1 3 ? -9.758 -27.828 -12.141 1 51.28 3 ASN B C 1
ATOM 3650 O O . ASN B 1 3 ? -9.609 -29.062 -12.125 1 51.28 3 ASN B O 1
ATOM 3654 N N . SER B 1 4 ? -10.891 -27.344 -12.531 1 55.72 4 SER B N 1
ATOM 3655 C CA . SER B 1 4 ? -12.094 -28.156 -12.602 1 55.72 4 SER B CA 1
ATOM 3656 C C . SER B 1 4 ? -12.453 -28.484 -14.047 1 55.72 4 SER B C 1
ATOM 3658 O O . SER B 1 4 ? -13.328 -29.312 -14.297 1 55.72 4 SER B O 1
ATOM 3660 N N . PHE B 1 5 ? -11.75 -27.938 -15.047 1 56.59 5 PHE B N 1
ATOM 3661 C CA . PHE B 1 5 ? -12.234 -28.266 -16.375 1 56.59 5 PHE B CA 1
ATOM 3662 C C . PHE B 1 5 ? -11.086 -28.672 -17.297 1 56.59 5 PHE B C 1
ATOM 3664 O O . PHE B 1 5 ? -10.289 -27.828 -17.719 1 56.59 5 PHE B O 1
ATOM 3671 N N . PRO B 1 6 ? -10.852 -30.047 -17.188 1 51.03 6 PRO B N 1
ATOM 3672 C CA . PRO B 1 6 ? -9.766 -30.469 -18.078 1 51.03 6 PRO B CA 1
ATOM 3673 C C . PRO B 1 6 ? -9.969 -30 -19.516 1 51.03 6 PRO B C 1
ATOM 3675 O O . PRO B 1 6 ? -11.055 -30.172 -20.078 1 51.03 6 PRO B O 1
ATOM 3678 N N . VAL B 1 7 ? -9.211 -29.109 -20.047 1 49.28 7 VAL B N 1
ATOM 3679 C CA . VAL B 1 7 ? -9.266 -28.516 -21.375 1 49.28 7 VAL B CA 1
ATOM 3680 C C . VAL B 1 7 ? -8.945 -29.562 -22.438 1 49.28 7 VAL B C 1
ATOM 3682 O O . VAL B 1 7 ? -9.172 -29.344 -23.641 1 49.28 7 VAL B O 1
ATOM 3685 N N . ASP B 1 8 ? -8.398 -30.688 -22.141 1 47.38 8 ASP B N 1
ATOM 3686 C CA . ASP B 1 8 ? -7.895 -31.562 -23.203 1 47.38 8 ASP B CA 1
ATOM 3687 C C . ASP B 1 8 ? -9.031 -32.344 -23.828 1 47.38 8 ASP B C 1
ATOM 3689 O O . ASP B 1 8 ? -8.789 -33.281 -24.594 1 47.38 8 ASP B O 1
ATOM 3693 N N . ARG B 1 9 ? -10.328 -32.031 -23.484 1 55.5 9 ARG B N 1
ATOM 3694 C CA . ARG B 1 9 ? -11.398 -32.812 -24.109 1 55.5 9 ARG B CA 1
ATOM 3695 C C . ARG B 1 9 ? -11.836 -32.188 -25.422 1 55.5 9 ARG B C 1
ATOM 3697 O O . ARG B 1 9 ? -11.875 -30.953 -25.547 1 55.5 9 ARG B O 1
ATOM 3704 N N . ASN B 1 10 ? -11.609 -32.875 -26.453 1 62.5 10 ASN B N 1
ATOM 3705 C CA . ASN B 1 10 ? -12.219 -32.5 -27.719 1 62.5 10 ASN B CA 1
ATOM 3706 C C . ASN B 1 10 ? -13.688 -32.125 -27.547 1 62.5 10 ASN B C 1
ATOM 3708 O O . ASN B 1 10 ? -14.523 -32.969 -27.266 1 62.5 10 ASN B O 1
ATOM 3712 N N . LEU B 1 11 ? -13.859 -30.797 -27.328 1 70.56 11 LEU B N 1
ATOM 3713 C CA . LEU B 1 11 ? -15.227 -30.312 -27.172 1 70.56 11 LEU B CA 1
ATOM 3714 C C . LEU B 1 11 ? -15.914 -30.203 -28.516 1 70.56 11 LEU B C 1
ATOM 3716 O O . LEU B 1 11 ? -15.445 -29.484 -29.406 1 70.56 11 LEU B O 1
ATOM 3720 N N . THR B 1 12 ? -16.719 -31.156 -28.828 1 73.56 12 THR B N 1
ATOM 3721 C CA . THR B 1 12 ? -17.484 -31.094 -30.078 1 73.56 12 THR B CA 1
ATOM 3722 C C . THR B 1 12 ? -18.938 -30.734 -29.812 1 73.56 12 THR B C 1
ATOM 3724 O O . THR B 1 12 ? -19.469 -31.047 -28.75 1 73.56 12 THR B O 1
ATOM 3727 N N . GLY B 1 13 ? -19.453 -29.969 -30.719 1 77.62 13 GLY B N 1
ATOM 3728 C CA . GLY B 1 13 ? -20.891 -29.734 -30.734 1 77.62 13 GLY B CA 1
ATOM 3729 C C . GLY B 1 13 ? -21.344 -28.703 -29.719 1 77.62 13 GLY B C 1
ATOM 3730 O O . GLY B 1 13 ? -22.469 -28.766 -29.219 1 77.62 13 GLY B O 1
ATOM 3731 N N . LEU B 1 14 ? -20.312 -27.859 -29.375 1 84.38 14 LEU B N 1
ATOM 3732 C CA . LEU B 1 14 ? -20.719 -26.812 -28.438 1 84.38 14 LEU B CA 1
ATOM 3733 C C . LEU B 1 14 ? -21.516 -25.719 -29.141 1 84.38 14 LEU B C 1
ATOM 3735 O O . LEU B 1 14 ? -21.109 -25.234 -30.203 1 84.38 14 LEU B O 1
ATOM 3739 N N . SER B 1 15 ? -22.734 -25.438 -28.766 1 89.94 15 SER B N 1
ATOM 3740 C CA . SER B 1 15 ? -23.562 -24.344 -29.234 1 89.94 15 SER B CA 1
ATOM 3741 C C . SER B 1 15 ? -23.688 -23.25 -28.172 1 89.94 15 SER B C 1
ATOM 3743 O O . SER B 1 15 ? -24.234 -23.484 -27.109 1 89.94 15 SER B O 1
ATOM 3745 N N . TYR B 1 16 ? -23.094 -22.109 -28.516 1 93.88 16 TYR B N 1
ATOM 3746 C CA . TYR B 1 16 ? -23.094 -21.016 -27.531 1 93.88 16 TYR B CA 1
ATOM 3747 C C . TYR B 1 16 ? -23.172 -19.672 -28.234 1 93.88 16 TYR B C 1
ATOM 3749 O O . TYR B 1 16 ? -22.922 -19.562 -29.438 1 93.88 16 TYR B O 1
ATOM 3757 N N . CYS B 1 17 ? -23.703 -18.703 -27.547 1 95.81 17 CYS B N 1
ATOM 3758 C CA . CYS B 1 17 ? -23.656 -17.297 -27.953 1 95.81 17 CYS B CA 1
ATOM 3759 C C . CYS B 1 17 ? -22.516 -16.562 -27.234 1 95.81 17 CYS B C 1
ATOM 3761 O O . CYS B 1 17 ? -22.344 -16.703 -26.031 1 95.81 17 CYS B O 1
ATOM 3763 N N . ASN B 1 18 ? -21.719 -15.875 -27.984 1 94.81 18 ASN B N 1
ATOM 3764 C CA . ASN B 1 18 ? -20.688 -15.023 -27.422 1 94.81 18 ASN B CA 1
ATOM 3765 C C . ASN B 1 18 ? -21.062 -13.547 -27.5 1 94.81 18 ASN B C 1
ATOM 3767 O O . ASN B 1 18 ? -21.359 -13.039 -28.578 1 94.81 18 ASN B O 1
ATOM 3771 N N . VAL B 1 19 ? -21.109 -12.93 -26.359 1 96.38 19 VAL B N 1
ATOM 3772 C CA . VAL B 1 19 ? -21.25 -11.484 -26.281 1 96.38 19 VAL B CA 1
ATOM 3773 C C . VAL B 1 19 ? -19.938 -10.875 -25.781 1 96.38 19 VAL B C 1
ATOM 3775 O O . VAL B 1 19 ? -19.484 -11.172 -24.672 1 96.38 19 VAL B O 1
ATOM 3778 N N . THR B 1 20 ? -19.312 -10.086 -26.578 1 94.5 20 THR B N 1
ATOM 3779 C CA . THR B 1 20 ? -18.094 -9.383 -26.203 1 94.5 20 THR B CA 1
ATOM 3780 C C . THR B 1 20 ? -18.375 -7.891 -26.016 1 94.5 20 THR B C 1
ATOM 3782 O O . THR B 1 20 ? -18.875 -7.23 -26.938 1 94.5 20 THR B O 1
ATOM 3785 N N . VAL B 1 21 ? -18.109 -7.434 -24.828 1 95.38 21 VAL B N 1
ATOM 3786 C CA . VAL B 1 21 ? -18.281 -6.02 -24.5 1 95.38 21 VAL B CA 1
ATOM 3787 C C . VAL B 1 21 ? -16.906 -5.344 -24.438 1 95.38 21 VAL B C 1
ATOM 3789 O O . VAL B 1 21 ? -16.031 -5.77 -23.688 1 95.38 21 VAL B O 1
ATOM 3792 N N . THR B 1 22 ? -16.656 -4.359 -25.266 1 94.38 22 THR B N 1
ATOM 3793 C CA . THR B 1 22 ? -15.43 -3.566 -25.234 1 94.38 22 THR B CA 1
ATOM 3794 C C . THR B 1 22 ? -15.672 -2.227 -24.547 1 94.38 22 THR B C 1
ATOM 3796 O O . THR B 1 22 ? -16.562 -1.478 -24.938 1 94.38 22 THR B O 1
ATOM 3799 N N . THR B 1 23 ? -14.922 -1.995 -23.469 1 93.62 23 THR B N 1
ATOM 3800 C CA . THR B 1 23 ? -15.133 -0.789 -22.672 1 93.62 23 THR B CA 1
ATOM 3801 C C . THR B 1 23 ? -13.812 -0.039 -22.484 1 93.62 23 THR B C 1
ATOM 3803 O O . THR B 1 23 ? -12.742 -0.567 -22.781 1 93.62 23 THR B O 1
ATOM 3806 N N . ARG B 1 24 ? -13.922 1.247 -22.141 1 92.88 24 ARG B N 1
ATOM 3807 C CA . ARG B 1 24 ? -12.875 2.096 -21.578 1 92.88 24 ARG B CA 1
ATOM 3808 C C . ARG B 1 24 ? -13.414 2.953 -20.453 1 92.88 24 ARG B C 1
ATOM 3810 O O . ARG B 1 24 ? -14.586 3.33 -20.453 1 92.88 24 ARG B O 1
ATOM 3817 N N . HIS B 1 25 ? -12.578 3.217 -19.516 1 94.44 25 HIS B N 1
ATOM 3818 C CA . HIS B 1 25 ? -12.984 4.176 -18.5 1 94.44 25 HIS B CA 1
ATOM 3819 C C . HIS B 1 25 ? -12.875 5.609 -19.016 1 94.44 25 HIS B C 1
ATOM 3821 O O . HIS B 1 25 ? -11.812 6.023 -19.484 1 94.44 25 HIS B O 1
ATOM 3827 N N . PRO B 1 26 ? -13.953 6.352 -18.953 1 94.38 26 PRO B N 1
ATOM 3828 C CA . PRO B 1 26 ? -13.914 7.695 -19.531 1 94.38 26 PRO B CA 1
ATOM 3829 C C . PRO B 1 26 ? -12.781 8.547 -18.969 1 94.38 26 PRO B C 1
ATOM 3831 O O . PRO B 1 26 ? -12.625 8.641 -17.75 1 94.38 26 PRO B O 1
ATOM 3834 N N . GLY B 1 27 ? -11.945 9.07 -19.797 1 93.75 27 GLY B N 1
ATOM 3835 C CA . GLY B 1 27 ? -10.836 9.938 -19.422 1 93.75 27 GLY B CA 1
ATOM 3836 C C . GLY B 1 27 ? -9.508 9.219 -19.344 1 93.75 27 GLY B C 1
ATOM 3837 O O . GLY B 1 27 ? -8.453 9.852 -19.312 1 93.75 27 GLY B O 1
ATOM 3838 N N . TYR B 1 28 ? -9.562 7.941 -19.312 1 92.75 28 TYR B N 1
ATOM 3839 C CA . TYR B 1 28 ? -8.328 7.168 -19.266 1 92.75 28 TYR B CA 1
ATOM 3840 C C . TYR B 1 28 ? -7.781 6.914 -20.672 1 92.75 28 TYR B C 1
ATOM 3842 O O . TYR B 1 28 ? -8.531 6.93 -21.641 1 92.75 28 TYR B O 1
ATOM 3850 N N . ALA B 1 29 ? -6.488 6.75 -20.766 1 89.12 29 ALA B N 1
ATOM 3851 C CA . ALA B 1 29 ? -5.809 6.391 -22.016 1 89.12 29 ALA B CA 1
ATOM 3852 C C . ALA B 1 29 ? -5.441 4.91 -22.031 1 89.12 29 ALA B C 1
ATOM 3854 O O . ALA B 1 29 ? -4.527 4.496 -22.75 1 89.12 29 ALA B O 1
ATOM 3855 N N . GLU B 1 30 ? -6.117 4.113 -21.375 1 85.06 30 GLU B N 1
ATOM 3856 C CA . GLU B 1 30 ? -5.891 2.678 -21.266 1 85.06 30 GLU B CA 1
ATOM 3857 C C . GLU B 1 30 ? -6.242 1.953 -22.562 1 85.06 30 GLU B C 1
ATOM 3859 O O . GLU B 1 30 ? -6.906 2.518 -23.422 1 85.06 30 GLU B O 1
ATOM 3864 N N . GLY B 1 31 ? -5.75 0.721 -22.719 1 85.38 31 GLY B N 1
ATOM 3865 C CA . GLY B 1 31 ? -6.195 -0.124 -23.812 1 85.38 31 GLY B CA 1
ATOM 3866 C C . GLY B 1 31 ? -7.652 -0.529 -23.703 1 85.38 31 GLY B C 1
ATOM 3867 O O . GLY B 1 31 ? -8.219 -0.543 -22.594 1 85.38 31 GLY B O 1
ATOM 3868 N N . ALA B 1 32 ? -8.164 -0.85 -24.797 1 90.88 32 ALA B N 1
ATOM 3869 C CA . ALA B 1 32 ? -9.555 -1.296 -24.797 1 90.88 32 ALA B CA 1
ATOM 3870 C C . ALA B 1 32 ? -9.711 -2.578 -23.984 1 90.88 32 ALA B C 1
ATOM 3872 O O . ALA B 1 32 ? -8.961 -3.537 -24.172 1 90.88 32 ALA B O 1
ATOM 3873 N N . ILE B 1 33 ? -10.617 -2.58 -23.094 1 93.44 33 ILE B N 1
ATOM 3874 C CA . ILE B 1 33 ? -10.891 -3.736 -22.25 1 93.44 33 ILE B CA 1
ATOM 3875 C C . ILE B 1 33 ? -11.977 -4.598 -22.891 1 93.44 33 ILE B C 1
ATOM 3877 O O . ILE B 1 33 ? -13.117 -4.156 -23.047 1 93.44 33 ILE B O 1
ATOM 3881 N N . SER B 1 34 ? -11.594 -5.777 -23.281 1 93.31 34 SER B N 1
ATOM 3882 C CA . SER B 1 34 ? -12.531 -6.738 -23.859 1 93.31 34 SER B CA 1
ATOM 3883 C C . SER B 1 34 ? -13.023 -7.73 -22.812 1 93.31 34 SER B C 1
ATOM 3885 O O . SER B 1 34 ? -12.227 -8.477 -22.234 1 93.31 34 SER B O 1
ATOM 3887 N N . THR B 1 35 ? -14.289 -7.695 -22.516 1 94.5 35 THR B N 1
ATOM 3888 C CA . THR B 1 35 ? -14.93 -8.672 -21.641 1 94.5 35 THR B CA 1
ATOM 3889 C C . THR B 1 35 ? -15.797 -9.625 -22.453 1 94.5 35 THR B C 1
ATOM 3891 O O . THR B 1 35 ? -16.781 -9.211 -23.062 1 94.5 35 THR B O 1
ATOM 3894 N N . GLY B 1 36 ? -15.391 -10.906 -22.438 1 94.38 36 GLY B N 1
ATOM 3895 C CA . GLY B 1 36 ? -16.156 -11.93 -23.141 1 94.38 36 GLY B CA 1
ATOM 3896 C C . GLY B 1 36 ? -17.109 -12.68 -22.219 1 94.38 36 GLY B C 1
ATOM 3897 O O . GLY B 1 36 ? -16.734 -13.094 -21.125 1 94.38 36 GLY B O 1
ATOM 3898 N N . VAL B 1 37 ? -18.344 -12.789 -22.609 1 96.44 37 VAL B N 1
ATOM 3899 C CA . VAL B 1 37 ? -19.375 -13.602 -21.969 1 96.44 37 VAL B CA 1
ATOM 3900 C C . VAL B 1 37 ? -19.844 -14.688 -22.922 1 96.44 37 VAL B C 1
ATOM 3902 O O . VAL B 1 37 ? -20.266 -14.406 -24.047 1 96.44 37 VAL B O 1
ATOM 3905 N N . TYR B 1 38 ? -19.781 -15.93 -22.484 1 95.81 38 TYR B N 1
ATOM 3906 C CA . TYR B 1 38 ? -20.156 -17.094 -23.297 1 95.81 38 TYR B CA 1
ATOM 3907 C C . TYR B 1 38 ? -21.344 -17.812 -22.703 1 95.81 38 TYR B C 1
ATOM 3909 O O . TYR B 1 38 ? -21.312 -18.219 -21.531 1 95.81 38 TYR B O 1
ATOM 3917 N N . LEU B 1 39 ? -22.359 -17.953 -23.516 1 96.94 39 LEU B N 1
ATOM 3918 C CA . LEU B 1 39 ? -23.672 -18.375 -23.031 1 96.94 39 LEU B CA 1
ATOM 3919 C C . LEU B 1 39 ? -24.141 -19.625 -23.766 1 96.94 39 LEU B C 1
ATOM 3921 O O . LEU B 1 39 ? -24.438 -19.578 -24.969 1 96.94 39 LEU B O 1
ATOM 3925 N N . PRO B 1 40 ? -24.281 -20.75 -22.969 1 95.31 40 PRO B N 1
ATOM 3926 C CA . PRO B 1 40 ? -24.859 -21.922 -23.609 1 95.31 40 PRO B CA 1
ATOM 3927 C C . PRO B 1 40 ? -26.266 -21.656 -24.156 1 95.31 40 PRO B C 1
ATOM 3929 O O . PRO B 1 40 ? -27.094 -21.031 -23.469 1 95.31 40 PRO B O 1
ATOM 3932 N N . LEU B 1 41 ? -26.484 -22.125 -25.422 1 95.94 41 LEU B N 1
ATOM 3933 C CA . LEU B 1 41 ? -27.797 -21.938 -26.016 1 95.94 41 LEU B CA 1
ATOM 3934 C C . LEU B 1 41 ? -28.812 -22.906 -25.422 1 95.94 41 LEU B C 1
ATOM 3936 O O . LEU B 1 41 ? -30.016 -22.625 -25.406 1 95.94 41 LEU B O 1
ATOM 3940 N N . LYS B 1 42 ? -28.281 -24.016 -25.047 1 94.19 42 LYS B N 1
ATOM 3941 C CA . LYS B 1 42 ? -29.109 -25.016 -24.391 1 94.19 42 LYS B CA 1
ATOM 3942 C C . LYS B 1 42 ? -28.438 -25.547 -23.125 1 94.19 42 LYS B C 1
ATOM 3944 O O . LYS B 1 42 ? -27.219 -25.594 -23.031 1 94.19 42 LYS B O 1
ATOM 3949 N N . GLY B 1 43 ? -29.25 -25.812 -22.141 1 94.56 43 GLY B N 1
ATOM 3950 C CA . GLY B 1 43 ? -28.766 -26.531 -20.969 1 94.56 43 GLY B CA 1
ATOM 3951 C C . GLY B 1 43 ? -28.062 -25.641 -19.969 1 94.56 43 GLY B C 1
ATOM 3952 O O . GLY B 1 43 ? -27.156 -26.094 -19.25 1 94.56 43 GLY B O 1
ATOM 3953 N N . TRP B 1 44 ? -28.344 -24.344 -20.016 1 96.81 44 TRP B N 1
ATOM 3954 C CA . TRP B 1 44 ? -27.75 -23.469 -19 1 96.81 44 TRP B CA 1
ATOM 3955 C C . TRP B 1 44 ? -28.141 -23.938 -17.594 1 96.81 44 TRP B C 1
ATOM 3957 O O . TRP B 1 44 ? -29.312 -24.188 -17.312 1 96.81 44 TRP B O 1
ATOM 3967 N N . ASN B 1 45 ? -27.188 -24.062 -16.703 1 96.88 45 ASN B N 1
ATOM 3968 C CA . ASN B 1 45 ? -27.438 -24.625 -15.383 1 96.88 45 ASN B CA 1
ATOM 3969 C C . ASN B 1 45 ? -27.672 -23.531 -14.344 1 96.88 45 ASN B C 1
ATOM 3971 O O . ASN B 1 45 ? -27.547 -23.766 -13.141 1 96.88 45 ASN B O 1
ATOM 3975 N N . GLU B 1 46 ? -27.844 -22.234 -14.805 1 98.25 46 GLU B N 1
ATOM 3976 C CA . GLU B 1 46 ? -28.203 -21.062 -14.008 1 98.25 46 GLU B CA 1
ATOM 3977 C C . GLU B 1 46 ? -27 -20.531 -13.234 1 98.25 46 GLU B C 1
ATOM 3979 O O . GLU B 1 46 ? -27.156 -19.797 -12.258 1 98.25 46 GLU B O 1
ATOM 3984 N N . ARG B 1 47 ? -25.812 -20.969 -13.656 1 98.12 47 ARG B N 1
ATOM 3985 C CA . ARG B 1 47 ? -24.594 -20.531 -12.992 1 98.12 47 ARG B CA 1
ATOM 3986 C C . ARG B 1 47 ? -23.703 -19.734 -13.945 1 98.12 47 ARG B C 1
ATOM 3988 O O . ARG B 1 47 ? -23.797 -19.891 -15.164 1 98.12 47 ARG B O 1
ATOM 3995 N N . MET B 1 48 ? -22.953 -18.828 -13.391 1 98.25 48 MET B N 1
ATOM 3996 C CA . MET B 1 48 ? -21.922 -18.062 -14.102 1 98.25 48 MET B CA 1
ATOM 3997 C C . MET B 1 48 ? -20.547 -18.312 -13.5 1 98.25 48 MET B C 1
ATOM 3999 O O . MET B 1 48 ? -20.406 -18.375 -12.281 1 98.25 48 MET B O 1
ATOM 4003 N N . LEU B 1 49 ? -19.594 -18.531 -14.367 1 97.31 49 LEU B N 1
ATOM 4004 C CA . LEU B 1 49 ? -18.234 -18.797 -13.945 1 97.31 49 LEU B CA 1
ATOM 4005 C C . LEU B 1 49 ? -17.281 -17.75 -14.484 1 97.31 49 LEU B C 1
ATOM 4007 O O . LEU B 1 49 ? -17.141 -17.578 -15.703 1 97.31 49 LEU B O 1
ATOM 4011 N N . GLY B 1 50 ? -16.719 -16.922 -13.516 1 97.12 50 GLY B N 1
ATOM 4012 C CA . GLY B 1 50 ? -15.57 -16.125 -13.906 1 97.12 50 GLY B CA 1
ATOM 4013 C C . GLY B 1 50 ? -14.297 -16.922 -14.062 1 97.12 50 GLY B C 1
ATOM 4014 O O . GLY B 1 50 ? -14.023 -17.828 -13.266 1 97.12 50 GLY B O 1
ATOM 4015 N N . ILE B 1 51 ? -13.531 -16.625 -15.117 1 94.38 51 ILE B N 1
ATOM 4016 C CA . ILE B 1 51 ? -12.312 -17.359 -15.43 1 94.38 51 ILE B CA 1
ATOM 4017 C C . ILE B 1 51 ? -11.094 -16.453 -15.266 1 94.38 51 ILE B C 1
ATOM 4019 O O . ILE B 1 51 ? -11.016 -15.398 -15.898 1 94.38 51 ILE B O 1
ATOM 4023 N N . GLY B 1 52 ? -10.164 -16.906 -14.453 1 92.69 52 GLY B N 1
ATOM 4024 C CA . GLY B 1 52 ? -8.984 -16.125 -14.141 1 92.69 52 GLY B CA 1
ATOM 4025 C C . GLY B 1 52 ? -7.898 -16.219 -15.195 1 92.69 52 GLY B C 1
ATOM 4026 O O . GLY B 1 52 ? -8.031 -16.984 -16.156 1 92.69 52 GLY B O 1
ATOM 4027 N N . GLY B 1 53 ? -6.902 -15.375 -15.031 1 91.88 53 GLY B N 1
ATOM 4028 C CA . GLY B 1 53 ? -5.809 -15.297 -15.984 1 91.88 53 GLY B CA 1
ATOM 4029 C C . GLY B 1 53 ? -4.59 -16.094 -15.562 1 91.88 53 GLY B C 1
ATOM 4030 O O . GLY B 1 53 ? -4.707 -17.062 -14.805 1 91.88 53 GLY B O 1
ATOM 4031 N N . SER B 1 54 ? -3.465 -15.844 -16.234 1 91.44 54 SER B N 1
ATOM 4032 C CA . SER B 1 54 ? -2.158 -16.453 -16.031 1 91.44 54 SER B CA 1
ATOM 4033 C C . SER B 1 54 ? -1.031 -15.461 -16.281 1 91.44 54 SER B C 1
ATOM 4035 O O . SER B 1 54 ? -1.024 -14.766 -17.312 1 91.44 54 SER B O 1
ATOM 4037 N N . GLY B 1 55 ? -0.069 -15.43 -15.398 1 93.31 55 GLY B N 1
ATOM 4038 C CA . GLY B 1 55 ? 1.007 -14.469 -15.562 1 93.31 55 GLY B CA 1
ATOM 4039 C C . GLY B 1 55 ? 0.51 -13.047 -15.781 1 93.31 55 GLY B C 1
ATOM 4040 O O . GLY B 1 55 ? -0.273 -12.531 -14.984 1 93.31 55 GLY B O 1
ATOM 4041 N N . PHE B 1 56 ? 0.845 -12.5 -16.969 1 94.38 56 PHE B N 1
ATOM 4042 C CA . PHE B 1 56 ? 0.47 -11.125 -17.266 1 94.38 56 PHE B CA 1
ATOM 4043 C C . PHE B 1 56 ? -0.8 -11.078 -18.109 1 94.38 56 PHE B C 1
ATOM 4045 O O . PHE B 1 56 ? -1.246 -10 -18.516 1 94.38 56 PHE B O 1
ATOM 4052 N N . VAL B 1 57 ? -1.396 -12.211 -18.312 1 91.44 57 VAL B N 1
ATOM 4053 C CA . VAL B 1 57 ? -2.684 -12.289 -18.984 1 91.44 57 VAL B CA 1
ATOM 4054 C C . VAL B 1 57 ? -3.814 -12.273 -17.969 1 91.44 57 VAL B C 1
ATOM 4056 O O . VAL B 1 57 ? -3.885 -13.148 -17.094 1 91.44 57 VAL B O 1
ATOM 4059 N N . ALA B 1 58 ? -4.676 -11.32 -18.109 1 92.31 58 ALA B N 1
ATOM 4060 C CA . ALA B 1 58 ? -5.758 -11.156 -17.141 1 92.31 58 ALA B CA 1
ATOM 4061 C C . ALA B 1 58 ? -6.836 -12.219 -17.328 1 92.31 58 ALA B C 1
ATOM 4063 O O . ALA B 1 58 ? -7.516 -12.594 -16.375 1 92.31 58 ALA B O 1
ATOM 4064 N N . GLY B 1 59 ? -7.047 -12.648 -18.516 1 88.94 59 GLY B N 1
ATOM 4065 C CA . GLY B 1 59 ? -8.07 -13.617 -18.859 1 88.94 59 GLY B CA 1
ATOM 4066 C C . GLY B 1 59 ? -8.422 -13.617 -20.328 1 88.94 59 GLY B C 1
ATOM 4067 O O . GLY B 1 59 ? -7.586 -13.281 -21.172 1 88.94 59 GLY B O 1
ATOM 4068 N N . ASN B 1 60 ? -9.617 -14.258 -20.547 1 72.38 60 ASN B N 1
ATOM 4069 C CA . ASN B 1 60 ? -10.289 -14.312 -21.844 1 72.38 60 ASN B CA 1
ATOM 4070 C C . ASN B 1 60 ? -9.523 -15.172 -22.844 1 72.38 60 ASN B C 1
ATOM 4072 O O . ASN B 1 60 ? -9.383 -14.797 -24 1 72.38 60 ASN B O 1
ATOM 4076 N N . LEU B 1 61 ? -9.062 -16.234 -22.234 1 69.06 61 LEU B N 1
ATOM 4077 C CA . LEU B 1 61 ? -8.43 -17.234 -23.094 1 69.06 61 LEU B CA 1
ATOM 4078 C C . LEU B 1 61 ? -9.438 -18.281 -23.562 1 69.06 61 LEU B C 1
ATOM 4080 O O . LEU B 1 61 ? -10.125 -18.891 -22.734 1 69.06 61 LEU B O 1
ATOM 4084 N N . ARG B 1 62 ? -9.531 -18.422 -24.766 1 68.88 62 ARG B N 1
ATOM 4085 C CA . ARG B 1 62 ? -10.633 -19.125 -25.422 1 68.88 62 ARG B CA 1
ATOM 4086 C C . ARG B 1 62 ? -10.781 -20.547 -24.859 1 68.88 62 ARG B C 1
ATOM 4088 O O . ARG B 1 62 ? -11.883 -20.938 -24.453 1 68.88 62 ARG B O 1
ATOM 4095 N N . PRO B 1 63 ? -9.695 -21.281 -24.797 1 67.88 63 PRO B N 1
ATOM 4096 C CA . PRO B 1 63 ? -9.93 -22.656 -24.297 1 67.88 63 PRO B CA 1
ATOM 4097 C C . PRO B 1 63 ? -10.445 -22.688 -22.859 1 67.88 63 PRO B C 1
ATOM 4099 O O . PRO B 1 63 ? -11.25 -23.547 -22.516 1 67.88 63 PRO B O 1
ATOM 4102 N N . ASP B 1 64 ? -10.102 -21.75 -22.125 1 76.12 64 ASP B N 1
ATOM 4103 C CA . ASP B 1 64 ? -10.469 -21.719 -20.703 1 76.12 64 ASP B CA 1
ATOM 4104 C C . ASP B 1 64 ? -11.93 -21.344 -20.516 1 76.12 64 ASP B C 1
ATOM 4106 O O . ASP B 1 64 ? -12.586 -21.812 -19.578 1 76.12 64 ASP B O 1
ATOM 4110 N N . VAL B 1 65 ? -12.383 -20.625 -21.5 1 78.56 65 VAL B N 1
ATOM 4111 C CA . VAL B 1 65 ? -13.727 -20.078 -21.312 1 78.56 65 VAL B CA 1
ATOM 4112 C C . VAL B 1 65 ? -14.758 -21.016 -21.953 1 78.56 65 VAL B C 1
ATOM 4114 O O . VAL B 1 65 ? -15.945 -20.938 -21.641 1 78.56 65 VAL B O 1
ATOM 4117 N N . LEU B 1 66 ? -14.305 -21.953 -22.766 1 81.56 66 LEU B N 1
ATOM 4118 C CA . LEU B 1 66 ? -15.273 -22.766 -23.5 1 81.56 66 LEU B CA 1
ATOM 4119 C C . LEU B 1 66 ? -15.5 -24.094 -22.797 1 81.56 66 LEU B C 1
ATOM 4121 O O . LEU B 1 66 ? -16.594 -24.672 -22.906 1 81.56 66 LEU B O 1
ATOM 4125 N N . ALA B 1 67 ? -14.555 -24.594 -22.062 1 83.75 67 ALA B N 1
ATOM 4126 C CA . ALA B 1 67 ? -14.656 -25.906 -21.453 1 83.75 67 ALA B CA 1
ATOM 4127 C C . ALA B 1 67 ? -15.836 -25.984 -20.484 1 83.75 67 ALA B C 1
ATOM 4129 O O . ALA B 1 67 ? -16.625 -26.922 -20.516 1 83.75 67 ALA B O 1
ATOM 4130 N N . PRO B 1 68 ? -16.047 -24.984 -19.703 1 89.5 68 PRO B N 1
ATOM 4131 C CA . PRO B 1 68 ? -17.156 -25.062 -18.766 1 89.5 68 PRO B CA 1
ATOM 4132 C C . PRO B 1 68 ? -18.531 -25 -19.438 1 89.5 68 PRO B C 1
ATOM 4134 O O . PRO B 1 68 ? -19.531 -25.391 -18.859 1 89.5 68 PRO B O 1
ATOM 4137 N N . ILE B 1 69 ? -18.625 -24.484 -20.641 1 89.81 69 ILE B N 1
ATOM 4138 C CA . ILE B 1 69 ? -19.891 -24.312 -21.359 1 89.81 69 ILE B CA 1
ATOM 4139 C C . ILE B 1 69 ? -20.516 -25.672 -21.609 1 89.81 69 ILE B C 1
ATOM 4141 O O . ILE B 1 69 ? -21.734 -25.812 -21.562 1 89.81 69 ILE B O 1
ATOM 4145 N N . ALA B 1 70 ? -19.625 -26.641 -21.844 1 86.75 70 ALA B N 1
ATOM 4146 C CA . ALA B 1 70 ? -20.094 -28 -22.078 1 86.75 70 ALA B CA 1
ATOM 4147 C C . ALA B 1 70 ? -20.875 -28.531 -20.875 1 86.75 70 ALA B C 1
ATOM 4149 O O . ALA B 1 70 ? -21.719 -29.422 -21.031 1 86.75 70 ALA B O 1
ATOM 4150 N N . SER B 1 71 ? -20.578 -28 -19.766 1 89.56 71 SER B N 1
ATOM 4151 C CA . SER B 1 71 ? -21.25 -28.438 -18.531 1 89.56 71 SER B CA 1
ATOM 4152 C C . SER B 1 71 ? -22.359 -27.469 -18.141 1 89.56 71 SER B C 1
ATOM 4154 O O . SER B 1 71 ? -22.859 -27.5 -17.016 1 89.56 71 SER B O 1
ATOM 4156 N N . GLY B 1 72 ? -22.656 -26.5 -19.062 1 93.12 72 GLY B N 1
ATOM 4157 C CA . GLY B 1 72 ? -23.828 -25.656 -18.906 1 93.12 72 GLY B CA 1
ATOM 4158 C C . GLY B 1 72 ? -23.531 -24.328 -18.234 1 93.12 72 GLY B C 1
ATOM 4159 O O . GLY B 1 72 ? -24.438 -23.547 -17.938 1 93.12 72 GLY B O 1
ATOM 4160 N N . TRP B 1 73 ? -22.297 -24.031 -18.047 1 95.38 73 TRP B N 1
ATOM 4161 C CA . TRP B 1 73 ? -21.922 -22.766 -17.406 1 95.38 73 TRP B CA 1
ATOM 4162 C C . TRP B 1 73 ? -21.969 -21.609 -18.391 1 95.38 73 TRP B C 1
ATOM 4164 O O . TRP B 1 73 ? -21.516 -21.75 -19.531 1 95.38 73 TRP B O 1
ATOM 4174 N N . ALA B 1 74 ? -22.547 -20.516 -18 1 97.12 74 ALA B N 1
ATOM 4175 C CA . ALA B 1 74 ? -22.109 -19.266 -18.625 1 97.12 74 ALA B CA 1
ATOM 4176 C C . ALA B 1 74 ? -20.766 -18.812 -18.094 1 97.12 74 ALA B C 1
ATOM 4178 O O . ALA B 1 74 ? -20.484 -18.953 -16.891 1 97.12 74 ALA B O 1
ATOM 4179 N N . THR B 1 75 ? -19.922 -18.359 -18.938 1 96.38 75 THR B N 1
ATOM 4180 C CA . THR B 1 75 ? -18.609 -17.953 -18.469 1 96.38 75 THR B CA 1
ATOM 4181 C C . THR B 1 75 ? -18.359 -16.469 -18.781 1 96.38 75 THR B C 1
ATOM 4183 O O . THR B 1 75 ? -18.953 -15.914 -19.688 1 96.38 75 THR B O 1
ATOM 4186 N N . VAL B 1 76 ? -17.562 -15.805 -17.984 1 96.75 76 VAL B N 1
ATOM 4187 C CA . VAL B 1 76 ? -17.125 -14.422 -18.203 1 96.75 76 VAL B CA 1
ATOM 4188 C C . VAL B 1 76 ? -15.625 -14.312 -17.953 1 96.75 76 VAL B C 1
ATOM 4190 O O . VAL B 1 76 ? -15.094 -14.938 -17.031 1 96.75 76 VAL B O 1
ATOM 4193 N N . SER B 1 77 ? -14.93 -13.602 -18.781 1 94.5 77 SER B N 1
ATOM 4194 C CA . SER B 1 77 ? -13.5 -13.344 -18.641 1 94.5 77 SER B CA 1
ATOM 4195 C C . SER B 1 77 ? -13.109 -12.023 -19.297 1 94.5 77 SER B C 1
ATOM 4197 O O . SER B 1 77 ? -13.734 -11.594 -20.266 1 94.5 77 SER B O 1
ATOM 4199 N N . SER B 1 78 ? -12.164 -11.352 -18.703 1 94.25 78 SER B N 1
ATOM 4200 C CA . SER B 1 78 ? -11.75 -10.031 -19.172 1 94.25 78 SER B CA 1
ATOM 4201 C C . SER B 1 78 ? -10.297 -10.031 -19.625 1 94.25 78 SER B C 1
ATOM 4203 O O . SER B 1 78 ? -9.453 -10.68 -19 1 94.25 78 SER B O 1
ATOM 4205 N N . SER B 1 79 ? -10.039 -9.242 -20.672 1 92 79 SER B N 1
ATOM 4206 C CA . SER B 1 79 ? -8.656 -9 -21.094 1 92 79 SER B CA 1
ATOM 4207 C C . SER B 1 79 ? -7.98 -7.973 -20.188 1 92 79 SER B C 1
ATOM 4209 O O . SER B 1 79 ? -6.754 -7.84 -20.203 1 92 79 SER B O 1
ATOM 4211 N N . ALA B 1 80 ? -8.773 -7.207 -19.484 1 93.88 80 ALA B N 1
ATOM 4212 C CA . ALA B 1 80 ? -8.336 -6.082 -18.656 1 93.88 80 ALA B CA 1
ATOM 4213 C C . ALA B 1 80 ? -7.566 -5.059 -19.484 1 93.88 80 ALA B C 1
ATOM 4215 O O . ALA B 1 80 ? -6.762 -4.297 -18.938 1 93.88 80 ALA B O 1
ATOM 4216 N N . GLY B 1 81 ? -7.688 -5.164 -20.75 1 91.06 81 GLY B N 1
ATOM 4217 C CA . GLY B 1 81 ? -6.992 -4.23 -21.641 1 91.06 81 GLY B CA 1
ATOM 4218 C C . GLY B 1 81 ? -5.527 -4.566 -21.812 1 91.06 81 GLY B C 1
ATOM 4219 O O . GLY B 1 81 ? -4.785 -3.811 -22.453 1 91.06 81 GLY B O 1
ATOM 4220 N N . VAL B 1 82 ? -5.043 -5.59 -21.234 1 86.38 82 VAL B N 1
ATOM 4221 C CA . VAL B 1 82 ? -3.619 -5.902 -21.281 1 86.38 82 VAL B CA 1
ATOM 4222 C C . VAL B 1 82 ? -3.389 -7.172 -22.094 1 86.38 82 VAL B C 1
ATOM 4224 O O . VAL B 1 82 ? -2.248 -7.504 -22.422 1 86.38 82 VAL B O 1
ATOM 4227 N N . SER B 1 83 ? -4.473 -7.891 -22.312 1 66.38 83 SER B N 1
ATOM 4228 C CA . SER B 1 83 ? -4.344 -9.164 -23.016 1 66.38 83 SER B CA 1
ATOM 4229 C C . SER B 1 83 ? -4.469 -8.984 -24.516 1 66.38 83 SER B C 1
ATOM 4231 O O . SER B 1 83 ? -5.578 -8.883 -25.047 1 66.38 83 SER B O 1
ATOM 4233 N N . VAL B 1 84 ? -3.59 -8.125 -25.203 1 56.81 84 VAL B N 1
ATOM 4234 C CA . VAL B 1 84 ? -3.822 -7.535 -26.516 1 56.81 84 VAL B CA 1
ATOM 4235 C C . VAL B 1 84 ? -3.725 -8.617 -27.594 1 56.81 84 VAL B C 1
ATOM 4237 O O . VAL B 1 84 ? -4.082 -8.383 -28.75 1 56.81 84 VAL B O 1
ATOM 4240 N N . GLY B 1 85 ? -4.066 -9.938 -27.172 1 56.81 85 GLY B N 1
ATOM 4241 C CA . GLY B 1 85 ? -3.879 -10.727 -28.391 1 56.81 85 GLY B CA 1
ATOM 4242 C C . GLY B 1 85 ? -2.832 -10.148 -29.312 1 56.81 85 GLY B C 1
ATOM 4243 O O . GLY B 1 85 ? -2.879 -10.375 -30.531 1 56.81 85 GLY B O 1
ATOM 4244 N N . THR B 1 86 ? -2.123 -9.164 -28.75 1 49 86 THR B N 1
ATOM 4245 C CA . THR B 1 86 ? -1.191 -8.422 -29.594 1 49 86 THR B CA 1
ATOM 4246 C C . THR B 1 86 ? 0.091 -9.219 -29.812 1 49 86 THR B C 1
ATOM 4248 O O . THR B 1 86 ? 0.864 -8.922 -30.734 1 49 86 THR B O 1
ATOM 4251 N N . MET B 1 87 ? 0.207 -10.094 -28.812 1 51.06 87 MET B N 1
ATOM 4252 C CA . MET B 1 87 ? 1.405 -10.898 -29.062 1 51.06 87 MET B CA 1
ATOM 4253 C C . MET B 1 87 ? 1.049 -12.227 -29.719 1 51.06 87 MET B C 1
ATOM 4255 O O . MET B 1 87 ? -0.042 -12.758 -29.5 1 51.06 87 MET B O 1
ATOM 4259 N N . ALA B 1 88 ? 1.724 -12.484 -30.766 1 51.22 88 ALA B N 1
ATOM 4260 C CA . ALA B 1 88 ? 1.491 -13.609 -31.688 1 51.22 88 ALA B CA 1
ATOM 4261 C C . ALA B 1 88 ? 1.316 -14.914 -30.906 1 51.22 88 ALA B C 1
ATOM 4263 O O . ALA B 1 88 ? 0.716 -15.859 -31.422 1 51.22 88 ALA B O 1
ATOM 4264 N N . ASN B 1 89 ? 1.753 -14.82 -29.641 1 64.12 89 ASN B N 1
ATOM 4265 C CA . ASN B 1 89 ? 1.854 -16.094 -28.922 1 64.12 89 ASN B CA 1
ATOM 4266 C C . ASN B 1 89 ? 1.421 -15.945 -27.469 1 64.12 89 ASN B C 1
ATOM 4268 O O . ASN B 1 89 ? 1.932 -15.094 -26.75 1 64.12 89 ASN B O 1
ATOM 4272 N N . ARG B 1 90 ? 0.483 -16.688 -27.156 1 67.38 90 ARG B N 1
ATOM 4273 C CA . ARG B 1 90 ? -0.058 -16.734 -25.797 1 67.38 90 ARG B CA 1
ATOM 4274 C C . ARG B 1 90 ? 1.05 -16.953 -24.766 1 67.38 90 ARG B C 1
ATOM 4276 O O . ARG B 1 90 ? 1.069 -16.312 -23.719 1 67.38 90 ARG B O 1
ATOM 4283 N N . THR B 1 91 ? 1.843 -17.828 -25.141 1 69.25 91 THR B N 1
ATOM 4284 C CA . THR B 1 91 ? 2.92 -18.172 -24.234 1 69.25 91 THR B CA 1
ATOM 4285 C C . THR B 1 91 ? 3.791 -16.953 -23.938 1 69.25 91 THR B C 1
ATOM 4287 O O . THR B 1 91 ? 4.219 -16.75 -22.797 1 69.25 91 THR B O 1
ATOM 4290 N N . THR B 1 92 ? 3.869 -16.219 -24.938 1 75.19 92 THR B N 1
ATOM 4291 C CA . THR B 1 92 ? 4.684 -15.016 -24.766 1 75.19 92 THR B CA 1
ATOM 4292 C C . THR B 1 92 ? 3.934 -13.961 -23.953 1 75.19 92 THR B C 1
ATOM 4294 O O . THR B 1 92 ? 4.512 -13.312 -23.078 1 75.19 92 THR B O 1
ATOM 4297 N N . GLU B 1 93 ? 2.664 -13.938 -24.109 1 79.38 93 GLU B N 1
ATOM 4298 C CA . GLU B 1 93 ? 1.866 -12.93 -23.422 1 79.38 93 GLU B CA 1
ATOM 4299 C C . GLU B 1 93 ? 1.806 -13.188 -21.922 1 79.38 93 GLU B C 1
ATOM 4301 O O . GLU B 1 93 ? 1.795 -12.25 -21.125 1 79.38 93 GLU B O 1
ATOM 4306 N N . VAL B 1 94 ? 1.865 -14.398 -21.609 1 82.88 94 VAL B N 1
ATOM 4307 C CA . VAL B 1 94 ? 1.792 -14.797 -20.203 1 82.88 94 VAL B CA 1
ATOM 4308 C C . VAL B 1 94 ? 3.041 -14.32 -19.469 1 82.88 94 VAL B C 1
ATOM 4310 O O . VAL B 1 94 ? 2.969 -13.945 -18.297 1 82.88 94 VAL B O 1
ATOM 4313 N N . GLN B 1 95 ? 4.109 -14.227 -20.203 1 87.38 95 GLN B N 1
ATOM 4314 C CA . GLN B 1 95 ? 5.375 -13.977 -19.516 1 87.38 95 GLN B CA 1
ATOM 4315 C C . GLN B 1 95 ? 5.855 -12.547 -19.781 1 87.38 95 GLN B C 1
ATOM 4317 O O . GLN B 1 95 ? 6.887 -12.133 -19.25 1 87.38 95 GLN B O 1
ATOM 4322 N N . ASN B 1 96 ? 5.117 -11.836 -20.562 1 92.06 96 ASN B N 1
ATOM 4323 C CA . ASN B 1 96 ? 5.676 -10.586 -21.062 1 92.06 96 ASN B CA 1
ATOM 4324 C C . ASN B 1 96 ? 4.645 -9.461 -21.047 1 92.06 96 ASN B C 1
ATOM 4326 O O . ASN B 1 96 ? 3.607 -9.555 -21.703 1 92.06 96 ASN B O 1
ATOM 4330 N N . SER B 1 97 ? 4.984 -8.398 -20.328 1 94.62 97 SER B N 1
ATOM 4331 C CA . SER B 1 97 ? 4.082 -7.254 -20.203 1 94.62 97 SER B CA 1
ATOM 4332 C C . SER B 1 97 ? 4.578 -6.07 -21.031 1 94.62 97 SER B C 1
ATOM 4334 O O . SER B 1 97 ? 4.098 -4.945 -20.859 1 94.62 97 SER B O 1
ATOM 4336 N N . ASP B 1 98 ? 5.516 -6.219 -21.953 1 94.12 98 ASP B N 1
ATOM 4337 C CA . ASP B 1 98 ? 6.18 -5.137 -22.672 1 94.12 98 ASP B CA 1
ATOM 4338 C C . ASP B 1 98 ? 5.168 -4.277 -23.438 1 94.12 98 ASP B C 1
ATOM 4340 O O . ASP B 1 98 ? 5.363 -3.068 -23.578 1 94.12 98 ASP B O 1
ATOM 4344 N N . ALA B 1 99 ? 4.137 -4.895 -23.875 1 91.31 99 ALA B N 1
ATOM 4345 C CA . ALA B 1 99 ? 3.197 -4.227 -24.766 1 91.31 99 ALA B CA 1
ATOM 4346 C C . ALA B 1 99 ? 2.342 -3.217 -24 1 91.31 99 ALA B C 1
ATOM 4348 O O . ALA B 1 99 ? 1.714 -2.346 -24.609 1 91.31 99 ALA B O 1
ATOM 4349 N N . TRP B 1 100 ? 2.328 -3.289 -22.641 1 92.94 100 TRP B N 1
ATOM 4350 C CA . TRP B 1 100 ? 1.36 -2.432 -21.969 1 92.94 100 TRP B CA 1
ATOM 4351 C C . TRP B 1 100 ? 1.949 -1.854 -20.688 1 92.94 100 TRP B C 1
ATOM 4353 O O . TRP B 1 100 ? 1.384 -0.929 -20.094 1 92.94 100 TRP B O 1
ATOM 4363 N N . ALA B 1 101 ? 3.039 -2.293 -20.188 1 96.38 101 ALA B N 1
ATOM 4364 C CA . ALA B 1 101 ? 3.545 -1.979 -18.859 1 96.38 101 ALA B CA 1
ATOM 4365 C C . ALA B 1 101 ? 3.949 -0.511 -18.75 1 96.38 101 ALA B C 1
ATOM 4367 O O . ALA B 1 101 ? 3.723 0.132 -17.719 1 96.38 101 ALA B O 1
ATOM 4368 N N . LEU B 1 102 ? 4.543 0.022 -19.797 1 97.12 102 LEU B N 1
ATOM 4369 C CA . LEU B 1 102 ? 5.113 1.363 -19.734 1 97.12 102 LEU B CA 1
ATOM 4370 C C . LEU B 1 102 ? 4.457 2.279 -20.766 1 97.12 102 LEU B C 1
ATOM 4372 O O . LEU B 1 102 ? 4.18 1.856 -21.891 1 97.12 102 LEU B O 1
ATOM 4376 N N . ARG B 1 103 ? 4.207 3.541 -20.359 1 96.38 103 ARG B N 1
ATOM 4377 C CA . ARG B 1 103 ? 3.873 4.594 -21.312 1 96.38 103 ARG B CA 1
ATOM 4378 C C . ARG B 1 103 ? 5.113 5.066 -22.062 1 96.38 103 ARG B C 1
ATOM 4380 O O . ARG B 1 103 ? 5.039 5.402 -23.25 1 96.38 103 ARG B O 1
ATOM 4387 N N . SER B 1 104 ? 6.176 5.156 -21.375 1 96.88 104 SER B N 1
ATOM 4388 C CA . SER B 1 104 ? 7.527 5.473 -21.828 1 96.88 104 SER B CA 1
ATOM 4389 C C . SER B 1 104 ? 8.57 5.008 -20.812 1 96.88 104 SER B C 1
ATOM 4391 O O . SER B 1 104 ? 8.227 4.574 -19.719 1 96.88 104 SER B O 1
ATOM 4393 N N . THR B 1 105 ? 9.828 4.973 -21.25 1 97.31 105 THR B N 1
ATOM 4394 C CA . THR B 1 105 ? 10.883 4.586 -20.312 1 97.31 105 THR B CA 1
ATOM 4395 C C . THR B 1 105 ? 10.797 5.391 -19.031 1 97.31 105 THR B C 1
ATOM 4397 O O . THR B 1 105 ? 10.672 6.617 -19.062 1 97.31 105 THR B O 1
ATOM 4400 N N . GLY B 1 106 ? 10.75 4.691 -17.875 1 96.75 106 GLY B N 1
ATOM 4401 C CA . GLY B 1 106 ? 10.688 5.332 -16.578 1 96.75 106 GLY B CA 1
ATOM 4402 C C . GLY B 1 106 ? 9.273 5.602 -16.109 1 96.75 106 GLY B C 1
ATOM 4403 O O . GLY B 1 106 ? 9.047 5.957 -14.953 1 96.75 106 GLY B O 1
ATOM 4404 N N . ASN B 1 107 ? 8.258 5.426 -17.016 1 97.19 107 ASN B N 1
ATOM 4405 C CA . ASN B 1 107 ? 6.883 5.809 -16.719 1 97.19 107 ASN B CA 1
ATOM 4406 C C . ASN B 1 107 ? 5.918 4.641 -16.906 1 97.19 107 ASN B C 1
ATOM 4408 O O . ASN B 1 107 ? 5.531 4.324 -18.031 1 97.19 107 ASN B O 1
ATOM 4412 N N . VAL B 1 108 ? 5.453 4.02 -15.805 1 97.88 108 VAL B N 1
ATOM 4413 C CA . VAL B 1 108 ? 4.547 2.877 -15.812 1 97.88 108 VAL B CA 1
ATOM 4414 C C . VAL B 1 108 ? 3.15 3.326 -16.25 1 97.88 108 VAL B C 1
ATOM 4416 O O . VAL B 1 108 ? 2.701 4.414 -15.875 1 97.88 108 VAL B O 1
ATOM 4419 N N . ASP B 1 109 ? 2.494 2.545 -17.062 1 97.31 109 ASP B N 1
ATOM 4420 C CA . ASP B 1 109 ? 1.083 2.758 -17.375 1 97.31 109 ASP B CA 1
ATOM 4421 C C . ASP B 1 109 ? 0.204 2.406 -16.172 1 97.31 109 ASP B C 1
ATOM 4423 O O . ASP B 1 109 ? -0.302 1.286 -16.078 1 97.31 109 ASP B O 1
ATOM 4427 N N . LEU B 1 110 ? -0.036 3.383 -15.344 1 97.56 110 LEU B N 1
ATOM 4428 C CA . LEU B 1 110 ? -0.729 3.168 -14.078 1 97.56 110 LEU B CA 1
ATOM 4429 C C . LEU B 1 110 ? -2.172 2.732 -14.312 1 97.56 110 LEU B C 1
ATOM 4431 O O . LEU B 1 110 ? -2.725 1.952 -13.539 1 97.56 110 LEU B O 1
ATOM 4435 N N . GLU B 1 111 ? -2.803 3.236 -15.32 1 96.81 111 GLU B N 1
ATOM 4436 C CA . GLU B 1 111 ? -4.184 2.875 -15.625 1 96.81 111 GLU B CA 1
ATOM 4437 C C . GLU B 1 111 ? -4.293 1.407 -16.031 1 96.81 111 GLU B C 1
ATOM 4439 O O . GLU B 1 111 ? -5.176 0.692 -15.555 1 96.81 111 GLU B O 1
ATOM 4444 N N . ALA B 1 112 ? -3.379 0.929 -16.875 1 96.19 112 ALA B N 1
ATOM 4445 C CA . ALA B 1 112 ? -3.361 -0.476 -17.266 1 96.19 112 ALA B CA 1
ATOM 4446 C C . ALA B 1 112 ? -3.082 -1.382 -16.078 1 96.19 112 ALA B C 1
ATOM 4448 O O . ALA B 1 112 ? -3.691 -2.445 -15.938 1 96.19 112 ALA B O 1
ATOM 4449 N N . LEU B 1 113 ? -2.133 -0.925 -15.266 1 97.69 113 LEU B N 1
ATOM 4450 C CA . LEU B 1 113 ? -1.808 -1.721 -14.086 1 97.69 113 LEU B CA 1
ATOM 4451 C C . LEU B 1 113 ? -3.01 -1.827 -13.156 1 97.69 113 LEU B C 1
ATOM 4453 O O . LEU B 1 113 ? -3.256 -2.885 -12.57 1 97.69 113 LEU B O 1
ATOM 4457 N N . ALA B 1 114 ? -3.762 -0.735 -13 1 97.5 114 ALA B N 1
ATOM 4458 C CA . ALA B 1 114 ? -4.977 -0.762 -12.188 1 97.5 114 ALA B CA 1
ATOM 4459 C C . ALA B 1 114 ? -6 -1.738 -12.766 1 97.5 114 ALA B C 1
ATOM 4461 O O . ALA B 1 114 ? -6.625 -2.5 -12.023 1 97.5 114 ALA B O 1
ATOM 4462 N N . ASP B 1 115 ? -6.16 -1.725 -14.07 1 96.81 115 ASP B N 1
ATOM 4463 C CA . ASP B 1 115 ? -7.09 -2.645 -14.719 1 96.81 115 ASP B CA 1
ATOM 4464 C C . ASP B 1 115 ? -6.66 -4.094 -14.516 1 96.81 115 ASP B C 1
ATOM 4466 O O . ASP B 1 115 ? -7.484 -4.949 -14.172 1 96.81 115 ASP B O 1
ATOM 4470 N N . PHE B 1 116 ? -5.348 -4.348 -14.695 1 96.94 116 PHE B N 1
ATOM 4471 C CA . PHE B 1 116 ? -4.805 -5.688 -14.516 1 96.94 116 PHE B CA 1
ATOM 4472 C C . PHE B 1 116 ? -4.945 -6.141 -13.07 1 96.94 116 PHE B C 1
ATOM 4474 O O . PHE B 1 116 ? -5.293 -7.293 -12.805 1 96.94 116 PHE B O 1
ATOM 4481 N N . GLY B 1 117 ? -4.699 -5.23 -12.172 1 97.75 117 GLY B N 1
ATOM 4482 C CA . GLY B 1 117 ? -4.637 -5.57 -10.766 1 97.75 117 GLY B CA 1
ATOM 4483 C C . GLY B 1 117 ? -6.004 -5.785 -10.141 1 97.75 117 GLY B C 1
ATOM 4484 O O . GLY B 1 117 ? -6.195 -6.719 -9.359 1 97.75 117 GLY B O 1
ATOM 4485 N N . TYR B 1 118 ? -7.012 -4.898 -10.484 1 97.38 118 TYR B N 1
ATOM 4486 C CA . TYR B 1 118 ? -8.219 -5.02 -9.68 1 97.38 118 TYR B CA 1
ATOM 4487 C C . TYR B 1 118 ? -9.438 -4.496 -10.43 1 97.38 118 TYR B C 1
ATOM 4489 O O . TYR B 1 118 ? -10.531 -5.051 -10.32 1 97.38 118 TYR B O 1
ATOM 4497 N N . ARG B 1 119 ? -9.359 -3.461 -11.258 1 96.81 119 ARG B N 1
ATOM 4498 C CA . ARG B 1 119 ? -10.531 -2.729 -11.734 1 96.81 119 ARG B CA 1
ATOM 4499 C C . ARG B 1 119 ? -11.352 -3.574 -12.703 1 96.81 119 ARG B C 1
ATOM 4501 O O . ARG B 1 119 ? -12.578 -3.613 -12.625 1 96.81 119 ARG B O 1
ATOM 4508 N N . ALA B 1 120 ? -10.656 -4.195 -13.609 1 96.62 120 ALA B N 1
ATOM 4509 C CA . ALA B 1 120 ? -11.359 -4.965 -14.633 1 96.62 120 ALA B CA 1
ATOM 4510 C C . ALA B 1 120 ? -12.094 -6.152 -14.023 1 96.62 120 ALA B C 1
ATOM 4512 O O . ALA B 1 120 ? -13.031 -6.688 -14.625 1 96.62 120 ALA B O 1
ATOM 4513 N N . LEU B 1 121 ? -11.68 -6.605 -12.859 1 98.06 121 LEU B N 1
ATOM 4514 C CA . LEU B 1 121 ? -12.352 -7.707 -12.18 1 98.06 121 LEU B CA 1
ATOM 4515 C C . LEU B 1 121 ? -13.781 -7.324 -11.805 1 98.06 121 LEU B C 1
ATOM 4517 O O . LEU B 1 121 ? -14.719 -8.078 -12.055 1 98.06 121 LEU B O 1
ATOM 4521 N N . GLY B 1 122 ? -13.922 -6.133 -11.188 1 97.62 122 GLY B N 1
ATOM 4522 C CA . GLY B 1 122 ? -15.25 -5.645 -10.859 1 97.62 122 GLY B CA 1
ATOM 4523 C C . GLY B 1 122 ? -16.109 -5.371 -12.078 1 97.62 122 GLY B C 1
ATOM 4524 O O . GLY B 1 122 ? -17.281 -5.742 -12.117 1 97.62 122 GLY B O 1
ATOM 4525 N N . ASP B 1 123 ? -15.508 -4.789 -13.117 1 97.38 123 ASP B N 1
ATOM 4526 C CA . ASP B 1 123 ? -16.203 -4.504 -14.367 1 97.38 123 ASP B CA 1
ATOM 4527 C C . ASP B 1 123 ? -16.766 -5.785 -14.992 1 97.38 123 ASP B C 1
ATOM 4529 O O . ASP B 1 123 ? -17.922 -5.84 -15.383 1 97.38 123 ASP B O 1
ATOM 4533 N N . ALA B 1 124 ? -15.891 -6.777 -15.055 1 97.69 124 ALA B N 1
ATOM 4534 C CA . ALA B 1 124 ? -16.266 -8.023 -15.719 1 97.69 124 ALA B CA 1
ATOM 4535 C C . ALA B 1 124 ? -17.375 -8.734 -14.961 1 97.69 124 ALA B C 1
ATOM 4537 O O . ALA B 1 124 ? -18.281 -9.32 -15.57 1 97.69 124 ALA B O 1
ATOM 4538 N N . ALA B 1 125 ? -17.297 -8.742 -13.641 1 98.44 125 ALA B N 1
ATOM 4539 C CA . ALA B 1 125 ? -18.344 -9.359 -12.844 1 98.44 125 ALA B CA 1
ATOM 4540 C C . ALA B 1 125 ? -19.688 -8.688 -13.102 1 98.44 125 ALA B C 1
ATOM 4542 O O . ALA B 1 125 ? -20.703 -9.367 -13.305 1 98.44 125 ALA B O 1
ATOM 4543 N N . ALA B 1 126 ? -19.719 -7.324 -13.109 1 98.25 126 ALA B N 1
ATOM 4544 C CA . ALA B 1 126 ? -20.953 -6.57 -13.328 1 98.25 126 ALA B CA 1
ATOM 4545 C C . ALA B 1 126 ? -21.484 -6.797 -14.742 1 98.25 126 ALA B C 1
ATOM 4547 O O . ALA B 1 126 ? -22.672 -7.027 -14.938 1 98.25 126 ALA B O 1
ATOM 4548 N N . ILE B 1 127 ? -20.609 -6.742 -15.734 1 98.12 127 ILE B N 1
ATOM 4549 C CA . ILE B 1 127 ? -20.984 -6.934 -17.125 1 98.12 127 ILE B CA 1
ATOM 4550 C C . ILE B 1 127 ? -21.5 -8.352 -17.328 1 98.12 127 ILE B C 1
ATOM 4552 O O . ILE B 1 127 ? -22.547 -8.555 -17.969 1 98.12 127 ILE B O 1
ATOM 4556 N N . GLY B 1 128 ? -20.719 -9.359 -16.812 1 98.31 128 GLY B N 1
ATOM 4557 C CA . GLY B 1 128 ? -21.156 -10.742 -16.922 1 98.31 128 GLY B CA 1
ATOM 4558 C C . GLY B 1 128 ? -22.547 -10.969 -16.375 1 98.31 128 GLY B C 1
ATOM 4559 O O . GLY B 1 128 ? -23.391 -11.57 -17.047 1 98.31 128 GLY B O 1
ATOM 4560 N N . LYS B 1 129 ? -22.844 -10.484 -15.188 1 98.44 129 LYS B N 1
ATOM 4561 C CA . LYS B 1 129 ? -24.156 -10.625 -14.562 1 98.44 129 LYS B CA 1
ATOM 4562 C C . LYS B 1 129 ? -25.25 -10 -15.43 1 98.44 129 LYS B C 1
ATOM 4564 O O . LYS B 1 129 ? -26.297 -10.602 -15.648 1 98.44 129 LYS B O 1
ATOM 4569 N N . ALA B 1 130 ? -25 -8.789 -15.93 1 98.56 130 ALA B N 1
ATOM 4570 C CA . ALA B 1 130 ? -25.984 -8.055 -16.734 1 98.56 130 ALA B CA 1
ATOM 4571 C C . ALA B 1 130 ? -26.281 -8.781 -18.047 1 98.56 130 ALA B C 1
ATOM 4573 O O . ALA B 1 130 ? -27.438 -8.875 -18.469 1 98.56 130 ALA B O 1
ATOM 4574 N N . VAL B 1 131 ? -25.219 -9.25 -18.688 1 98.62 131 VAL B N 1
ATOM 4575 C CA . VAL B 1 131 ? -25.375 -9.93 -19.969 1 98.62 131 VAL B CA 1
ATOM 4576 C C . VAL B 1 131 ? -26.141 -11.234 -19.781 1 98.62 131 VAL B C 1
ATOM 4578 O O . VAL B 1 131 ? -27.047 -11.555 -20.562 1 98.62 131 VAL B O 1
ATOM 4581 N N . VAL B 1 132 ? -25.797 -12.016 -18.766 1 98.62 132 VAL B N 1
ATOM 4582 C CA . VAL B 1 132 ? -26.469 -13.273 -18.484 1 98.62 132 VAL B CA 1
ATOM 4583 C C . VAL B 1 132 ? -27.953 -13.016 -18.203 1 98.62 132 VAL B C 1
ATOM 4585 O O . VAL B 1 132 ? -28.812 -13.703 -18.75 1 98.62 132 VAL B O 1
ATOM 4588 N N . GLU B 1 133 ? -28.219 -12.023 -17.359 1 98.56 133 GLU B N 1
ATOM 4589 C CA . GLU B 1 133 ? -29.594 -11.688 -17.031 1 98.56 133 GLU B CA 1
ATOM 4590 C C . GLU B 1 133 ? -30.375 -11.273 -18.281 1 98.56 133 GLU B C 1
ATOM 4592 O O . GLU B 1 133 ? -31.531 -11.688 -18.453 1 98.56 133 GLU B O 1
ATOM 4597 N N . SER B 1 134 ? -29.797 -10.5 -19.094 1 98.44 134 SER B N 1
ATOM 4598 C CA . SER B 1 134 ? -30.469 -10.031 -20.312 1 98.44 134 SER B CA 1
ATOM 4599 C C . SER B 1 134 ? -30.734 -11.195 -21.266 1 98.44 134 SER B C 1
ATOM 4601 O O . SER B 1 134 ? -31.797 -11.25 -21.891 1 98.44 134 SER B O 1
ATOM 4603 N N . PHE B 1 135 ? -29.812 -12.086 -21.422 1 98.25 135 PHE B N 1
ATOM 4604 C CA . PHE B 1 135 ? -29.891 -13.172 -22.406 1 98.25 135 PHE B CA 1
ATOM 4605 C C . PHE B 1 135 ? -30.891 -14.227 -21.953 1 98.25 135 PHE B C 1
ATOM 4607 O O . PHE B 1 135 ? -31.703 -14.703 -22.75 1 98.25 135 PHE B O 1
ATOM 4614 N N . TYR B 1 136 ? -30.891 -14.609 -20.719 1 98.19 136 TYR B N 1
ATOM 4615 C CA . TYR B 1 136 ? -31.688 -15.719 -20.234 1 98.19 136 TYR B CA 1
ATOM 4616 C C . TYR B 1 136 ? -33 -15.227 -19.594 1 98.19 136 TYR B C 1
ATOM 4618 O O . TYR B 1 136 ? -33.875 -16.016 -19.266 1 98.19 136 TYR B O 1
ATOM 4626 N N . GLY B 1 137 ? -33.094 -13.898 -19.266 1 98.06 137 GLY B N 1
ATOM 4627 C CA . GLY B 1 137 ? -34.281 -13.328 -18.672 1 98.06 137 GLY B CA 1
ATOM 4628 C C . GLY B 1 137 ? -34.312 -13.445 -17.156 1 98.06 137 GLY B C 1
ATOM 4629 O O . GLY B 1 137 ? -35.281 -13.078 -16.516 1 98.06 137 GLY B O 1
ATOM 4630 N N . GLN B 1 138 ? -33.25 -13.953 -16.641 1 97.56 138 GLN B N 1
ATOM 4631 C CA . GLN B 1 138 ? -33.062 -14.055 -15.195 1 97.56 138 GLN B CA 1
ATOM 4632 C C . GLN B 1 138 ? -31.578 -13.969 -14.82 1 97.56 138 GLN B C 1
ATOM 4634 O O . GLN B 1 138 ? -30.719 -14.375 -15.586 1 97.56 138 GLN B O 1
ATOM 4639 N N . PRO B 1 139 ? -31.281 -13.445 -13.641 1 97.81 139 PRO B N 1
ATOM 4640 C CA . PRO B 1 139 ? -29.891 -13.414 -13.203 1 97.81 139 PRO B CA 1
ATOM 4641 C C . PRO B 1 139 ? -29.344 -14.805 -12.891 1 97.81 139 PRO B C 1
ATOM 4643 O O . PRO B 1 139 ? -30.109 -15.734 -12.633 1 97.81 139 PRO B O 1
ATOM 4646 N N . PRO B 1 140 ? -28.016 -14.938 -12.938 1 98.5 140 PRO B N 1
ATOM 4647 C CA . PRO B 1 140 ? -27.484 -16.203 -12.445 1 98.5 140 PRO B CA 1
ATOM 4648 C C . PRO B 1 140 ? -27.844 -16.469 -10.984 1 98.5 140 PRO B C 1
ATOM 4650 O O . PRO B 1 140 ? -27.719 -15.578 -10.148 1 98.5 140 PRO B O 1
ATOM 4653 N N . ARG B 1 141 ? -28.266 -17.641 -10.781 1 98.38 141 ARG B N 1
ATOM 4654 C CA . ARG B 1 141 ? -28.578 -18.031 -9.406 1 98.38 141 ARG B CA 1
ATOM 4655 C C . ARG B 1 141 ? -27.312 -18.062 -8.547 1 98.38 141 ARG B C 1
ATOM 4657 O O . ARG B 1 141 ? -27.344 -17.688 -7.375 1 98.38 141 ARG B O 1
ATOM 4664 N N . TYR B 1 142 ? -26.266 -18.578 -9.125 1 98.56 142 TYR B N 1
ATOM 4665 C CA . TYR B 1 142 ? -24.969 -18.625 -8.438 1 98.56 142 TYR B CA 1
ATOM 4666 C C . TYR B 1 142 ? -23.859 -18.109 -9.344 1 98.56 142 TYR B C 1
ATOM 4668 O O . TYR B 1 142 ? -23.859 -18.375 -10.547 1 98.56 142 TYR B O 1
ATOM 4676 N N . ARG B 1 143 ? -22.953 -17.391 -8.805 1 98.81 143 ARG B N 1
ATOM 4677 C CA . ARG B 1 143 ? -21.75 -16.875 -9.461 1 98.81 143 ARG B CA 1
ATOM 4678 C C . ARG B 1 143 ? -20.484 -17.391 -8.781 1 98.81 143 ARG B C 1
ATOM 4680 O O . ARG B 1 143 ? -20.328 -17.266 -7.566 1 98.81 143 ARG B O 1
ATOM 4687 N N . TYR B 1 144 ? -19.625 -17.984 -9.609 1 98.44 144 TYR B N 1
ATOM 4688 C CA . TYR B 1 144 ? -18.375 -18.547 -9.094 1 98.44 144 TYR B CA 1
ATOM 4689 C C . TYR B 1 144 ? -17.172 -17.984 -9.836 1 98.44 144 TYR B C 1
ATOM 4691 O O . TYR B 1 144 ? -17.312 -17.484 -10.953 1 98.44 144 TYR B O 1
ATOM 4699 N N . TRP B 1 145 ? -16.094 -18 -9.211 1 98.06 145 TRP B N 1
ATOM 4700 C CA . TRP B 1 145 ? -14.789 -17.719 -9.797 1 98.06 145 TRP B CA 1
ATOM 4701 C C . TRP B 1 145 ? -13.883 -18.938 -9.734 1 98.06 145 TRP B C 1
ATOM 4703 O O . TRP B 1 145 ? -13.875 -19.656 -8.727 1 98.06 145 TRP B O 1
ATOM 4713 N N . ASN B 1 146 ? -13.156 -19.172 -10.781 1 95.75 146 ASN B N 1
ATOM 4714 C CA . ASN B 1 146 ? -12.18 -20.25 -10.867 1 95.75 146 ASN B CA 1
ATOM 4715 C C . ASN B 1 146 ? -10.836 -19.75 -11.383 1 95.75 146 ASN B C 1
ATOM 4717 O O . ASN B 1 146 ? -10.734 -19.312 -12.531 1 95.75 146 ASN B O 1
ATOM 4721 N N . GLY B 1 147 ? -9.867 -19.797 -10.508 1 95.62 147 GLY B N 1
ATOM 4722 C CA . GLY B 1 147 ? -8.562 -19.312 -10.93 1 95.62 147 GLY B CA 1
ATOM 4723 C C . GLY B 1 147 ? -7.422 -19.922 -10.141 1 95.62 147 GLY B C 1
ATOM 4724 O O . GLY B 1 147 ? -7.625 -20.422 -9.031 1 95.62 147 GLY B O 1
ATOM 4725 N N . CYS B 1 148 ? -6.242 -19.953 -10.703 1 95.69 148 CYS B N 1
ATOM 4726 C CA . CYS B 1 148 ? -4.961 -20.344 -10.125 1 95.69 148 CYS B CA 1
ATOM 4727 C C . CYS B 1 148 ? -3.863 -19.359 -10.523 1 95.69 148 CYS B C 1
ATOM 4729 O O . CYS B 1 148 ? -3.986 -18.672 -11.539 1 95.69 148 CYS B O 1
ATOM 4731 N N . SER B 1 149 ? -2.785 -19.234 -9.68 1 96.88 149 SER B N 1
ATOM 4732 C CA . SER B 1 149 ? -1.709 -18.297 -10 1 96.88 149 SER B CA 1
ATOM 4733 C C . SER B 1 149 ? -2.221 -16.859 -10.062 1 96.88 149 SER B C 1
ATOM 4735 O O . SER B 1 149 ? -2.816 -16.375 -9.102 1 96.88 149 SER B O 1
ATOM 4737 N N . THR B 1 150 ? -2.141 -16.219 -11.25 1 96.19 150 THR B N 1
ATOM 4738 C CA . THR B 1 150 ? -2.762 -14.914 -11.43 1 96.19 150 THR B CA 1
ATOM 4739 C C . THR B 1 150 ? -4.266 -14.992 -11.188 1 96.19 150 THR B C 1
ATOM 4741 O O . THR B 1 150 ? -4.848 -14.109 -10.555 1 96.19 150 THR B O 1
ATOM 4744 N N . GLY B 1 151 ? -4.859 -16.062 -11.641 1 96.38 151 GLY B N 1
ATOM 4745 C CA . GLY B 1 151 ? -6.277 -16.266 -11.375 1 96.38 151 GLY B CA 1
ATOM 4746 C C . GLY B 1 151 ? -6.59 -16.422 -9.898 1 96.38 151 GLY B C 1
ATOM 4747 O O . GLY B 1 151 ? -7.668 -16.016 -9.445 1 96.38 151 GLY B O 1
ATOM 4748 N N . GLY B 1 152 ? -5.645 -17.094 -9.148 1 98.06 152 GLY B N 1
ATOM 4749 C CA . GLY B 1 152 ? -5.797 -17.188 -7.707 1 98.06 152 GLY B CA 1
ATOM 4750 C C . GLY B 1 152 ? -5.695 -15.836 -7.02 1 98.06 152 GLY B C 1
ATOM 4751 O O . GLY B 1 152 ? -6.465 -15.531 -6.109 1 98.06 152 GLY B O 1
ATOM 4752 N N . ARG B 1 153 ? -4.738 -14.992 -7.434 1 98.62 153 ARG B N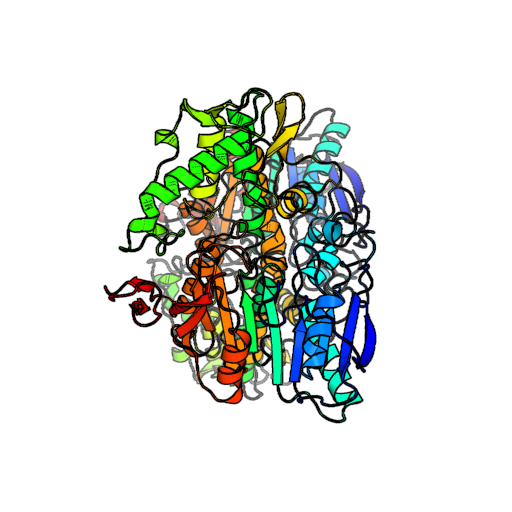 1
ATOM 4753 C CA . ARG B 1 153 ? -4.633 -13.625 -6.934 1 98.62 153 ARG B CA 1
ATOM 4754 C C . ARG B 1 153 ? -5.926 -12.852 -7.172 1 98.62 153 ARG B C 1
ATOM 4756 O O . ARG B 1 153 ? -6.395 -12.133 -6.285 1 98.62 153 ARG B O 1
ATOM 4763 N N . GLN B 1 154 ? -6.465 -13.023 -8.359 1 98.62 154 GLN B N 1
ATOM 4764 C CA . GLN B 1 154 ? -7.695 -12.336 -8.734 1 98.62 154 GLN B CA 1
ATOM 4765 C C . GLN B 1 154 ? -8.859 -12.773 -7.855 1 98.62 154 GLN B C 1
ATOM 4767 O O . GLN B 1 154 ? -9.719 -11.961 -7.5 1 98.62 154 GLN B O 1
ATOM 4772 N N . ALA B 1 155 ? -8.898 -14.047 -7.48 1 98.81 155 ALA B N 1
ATOM 4773 C CA . ALA B 1 155 ? -9.93 -14.516 -6.555 1 98.81 155 ALA B CA 1
ATOM 4774 C C . ALA B 1 155 ? -9.859 -13.758 -5.234 1 98.81 155 ALA B C 1
ATOM 4776 O O . ALA B 1 155 ? -10.883 -13.266 -4.746 1 98.81 155 ALA B O 1
ATOM 4777 N N . LEU B 1 156 ? -8.672 -13.633 -4.73 1 98.94 156 LEU B N 1
ATOM 4778 C CA . LEU B 1 156 ? -8.508 -12.961 -3.449 1 98.94 156 LEU B CA 1
ATOM 4779 C C . LEU B 1 156 ? -8.734 -11.453 -3.596 1 98.94 156 LEU B C 1
ATOM 4781 O O . LEU B 1 156 ? -9.234 -10.805 -2.678 1 98.94 156 LEU B O 1
ATOM 4785 N N . MET B 1 157 ? -8.375 -10.891 -4.734 1 98.88 157 MET B N 1
ATOM 4786 C CA . MET B 1 157 ? -8.672 -9.484 -4.984 1 98.88 157 MET B CA 1
ATOM 4787 C C . MET B 1 157 ? -10.18 -9.234 -5.023 1 98.88 157 MET B C 1
ATOM 4789 O O . MET B 1 157 ? -10.664 -8.25 -4.477 1 98.88 157 MET B O 1
ATOM 4793 N N . LEU B 1 158 ? -10.906 -10.133 -5.656 1 98.88 158 LEU B N 1
ATOM 4794 C CA . LEU B 1 158 ? -12.367 -10.055 -5.68 1 98.88 158 LEU B CA 1
ATOM 4795 C C . LEU B 1 158 ? -12.938 -10.094 -4.27 1 98.88 158 LEU B C 1
ATOM 4797 O O . LEU B 1 158 ? -13.82 -9.312 -3.928 1 98.88 158 LEU B O 1
ATOM 4801 N N . ALA B 1 159 ? -12.398 -10.93 -3.42 1 98.88 159 ALA B N 1
ATOM 4802 C CA . ALA B 1 159 ? -12.859 -11.016 -2.037 1 98.88 159 ALA B CA 1
ATOM 4803 C C . ALA B 1 159 ? -12.594 -9.719 -1.286 1 98.88 159 ALA B C 1
ATOM 4805 O O . ALA B 1 159 ? -13.391 -9.305 -0.438 1 98.88 159 ALA B O 1
ATOM 4806 N N . GLN B 1 160 ? -11.539 -9.094 -1.618 1 98.56 160 GLN B N 1
ATOM 4807 C CA . GLN B 1 160 ? -11.078 -7.922 -0.882 1 98.56 160 GLN B CA 1
ATOM 4808 C C . GLN B 1 160 ? -11.789 -6.66 -1.355 1 98.56 160 GLN B C 1
ATOM 4810 O O . GLN B 1 160 ? -12.234 -5.848 -0.541 1 98.56 160 GLN B O 1
ATOM 4815 N N . ARG B 1 161 ? -11.984 -6.465 -2.66 1 98.12 161 ARG B N 1
ATOM 4816 C CA . ARG B 1 161 ? -12.406 -5.168 -3.18 1 98.12 161 ARG B CA 1
ATOM 4817 C C . ARG B 1 161 ? -13.805 -5.242 -3.77 1 98.12 161 ARG B C 1
ATOM 4819 O O . ARG B 1 161 ? -14.469 -4.215 -3.951 1 98.12 161 ARG B O 1
ATOM 4826 N N . TYR B 1 162 ? -14.242 -6.43 -4.121 1 98.12 162 TYR B N 1
ATOM 4827 C CA . TYR B 1 162 ? -15.562 -6.633 -4.691 1 98.12 162 TYR B CA 1
ATOM 4828 C C . TYR B 1 162 ? -16.281 -7.781 -3.994 1 98.12 162 TYR B C 1
ATOM 4830 O O . TYR B 1 162 ? -16.688 -8.758 -4.637 1 98.12 162 TYR B O 1
ATOM 4838 N N . PRO B 1 163 ? -16.547 -7.59 -2.729 1 97.56 163 PRO B N 1
ATOM 4839 C CA . PRO B 1 163 ? -16.984 -8.711 -1.89 1 97.56 163 PRO B CA 1
ATOM 4840 C C . PRO B 1 163 ? -18.328 -9.281 -2.328 1 97.56 163 PRO B C 1
ATOM 4842 O O . PRO B 1 163 ? -18.672 -10.406 -1.971 1 97.56 163 PRO B O 1
ATOM 4845 N N . ASP B 1 164 ? -19.141 -8.578 -3.158 1 97.06 164 ASP B N 1
ATOM 4846 C CA . ASP B 1 164 ? -20.484 -9.047 -3.518 1 97.06 164 ASP B CA 1
ATOM 4847 C C . ASP B 1 164 ? -20.516 -9.562 -4.953 1 97.06 164 ASP B C 1
ATOM 4849 O O . ASP B 1 164 ? -21.578 -9.891 -5.477 1 97.06 164 ASP B O 1
ATOM 4853 N N . ALA B 1 165 ? -19.375 -9.656 -5.598 1 98.62 165 ALA B N 1
ATOM 4854 C CA . ALA B 1 165 ? -19.328 -9.969 -7.023 1 98.62 165 ALA B CA 1
ATOM 4855 C C . ALA B 1 165 ? -19.641 -11.445 -7.266 1 98.62 165 ALA B C 1
ATOM 4857 O O . ALA B 1 165 ? -20.234 -11.797 -8.281 1 98.62 165 ALA B O 1
ATOM 4858 N N . TYR B 1 166 ? -19.25 -12.305 -6.367 1 98.88 166 TYR B N 1
ATOM 4859 C CA . TYR B 1 166 ? -19.422 -13.75 -6.531 1 98.88 166 TYR B CA 1
ATOM 4860 C C . TYR B 1 166 ? -19.906 -14.391 -5.234 1 98.88 166 TYR B C 1
ATOM 4862 O O . TYR B 1 166 ? -19.688 -13.844 -4.152 1 98.88 166 TYR B O 1
ATOM 4870 N N . HIS B 1 167 ? -20.562 -15.547 -5.387 1 98.88 167 HIS B N 1
ATOM 4871 C CA . HIS B 1 167 ? -20.984 -16.328 -4.23 1 98.88 167 HIS B CA 1
ATOM 4872 C C . HIS B 1 167 ? -19.875 -17.25 -3.752 1 98.88 167 HIS B C 1
ATOM 4874 O O . HIS B 1 167 ? -19.828 -17.625 -2.578 1 98.88 167 HIS B O 1
ATOM 4880 N N . GLY B 1 168 ? -19.047 -17.688 -4.645 1 98.81 168 GLY B N 1
ATOM 4881 C CA . GLY B 1 168 ? -17.922 -18.547 -4.34 1 98.81 168 GLY B CA 1
ATOM 4882 C C . GLY B 1 168 ? -16.688 -18.234 -5.156 1 98.81 168 GLY B C 1
ATOM 4883 O O . GLY B 1 168 ? -16.766 -18.047 -6.371 1 98.81 168 GLY B O 1
ATOM 4884 N N . LEU B 1 169 ? -15.531 -18.172 -4.535 1 98.94 169 LEU B N 1
ATOM 4885 C CA . LEU B 1 169 ? -14.242 -17.906 -5.172 1 98.94 169 LEU B CA 1
ATOM 4886 C C . LEU B 1 169 ? -13.273 -19.062 -4.93 1 98.94 169 LEU B C 1
ATOM 4888 O O . LEU B 1 169 ? -13.031 -19.453 -3.785 1 98.94 169 LEU B O 1
ATOM 4892 N N . LEU B 1 170 ? -12.773 -19.625 -5.984 1 98.5 170 LEU B N 1
ATOM 4893 C CA . LEU B 1 170 ? -11.727 -20.625 -5.902 1 98.5 170 LEU B CA 1
ATOM 4894 C C . LEU B 1 170 ? -10.383 -20.062 -6.359 1 98.5 170 LEU B C 1
ATOM 4896 O O . LEU B 1 170 ? -10.266 -19.547 -7.477 1 98.5 170 LEU B O 1
ATOM 4900 N N . GLY B 1 171 ? -9.414 -20.094 -5.508 1 98.25 171 GLY B N 1
ATOM 4901 C CA . GLY B 1 171 ? -8.07 -19.641 -5.832 1 98.25 171 GLY B CA 1
ATOM 4902 C C . GLY B 1 171 ? -6.996 -20.656 -5.516 1 98.25 171 GLY B C 1
ATOM 4903 O O . GLY B 1 171 ? -6.727 -20.938 -4.344 1 98.25 171 GLY B O 1
ATOM 4904 N N . GLY B 1 172 ? -6.363 -21.25 -6.539 1 97.56 172 GLY B N 1
ATOM 4905 C CA . GLY B 1 172 ? -5.223 -22.125 -6.363 1 97.56 172 GLY B CA 1
ATOM 4906 C C . GLY B 1 172 ? -3.889 -21.406 -6.465 1 97.56 172 GLY B C 1
ATOM 4907 O O . GLY B 1 172 ? -3.73 -20.5 -7.277 1 97.56 172 GLY B O 1
ATOM 4908 N N . CYS B 1 173 ? -2.953 -21.719 -5.641 1 98.06 173 CYS B N 1
ATOM 4909 C CA . CYS B 1 173 ? -1.602 -21.172 -5.684 1 98.06 173 CYS B CA 1
ATOM 4910 C C . CYS B 1 173 ? -1.628 -19.672 -5.98 1 98.06 173 CYS B C 1
ATOM 4912 O O . CYS B 1 173 ? -0.973 -19.219 -6.918 1 98.06 173 CYS B O 1
ATOM 4914 N N . PRO B 1 174 ? -2.332 -18.922 -5.133 1 98.5 174 PRO B N 1
ATOM 4915 C CA . PRO B 1 174 ? -2.584 -17.516 -5.473 1 98.5 174 PRO B CA 1
ATOM 4916 C C . PRO B 1 174 ? -1.309 -16.688 -5.504 1 98.5 174 PRO B C 1
ATOM 4918 O O . PRO B 1 174 ? -0.53 -16.703 -4.547 1 98.5 174 PRO B O 1
ATOM 4921 N N . ALA B 1 175 ? -1.172 -15.953 -6.59 1 98.38 175 ALA B N 1
ATOM 4922 C CA . ALA B 1 175 ? -0.034 -15.047 -6.738 1 98.38 175 ALA B CA 1
ATOM 4923 C C . ALA B 1 175 ? -0.265 -13.742 -5.977 1 98.38 175 ALA B C 1
ATOM 4925 O O . ALA B 1 175 ? -0.151 -12.656 -6.547 1 98.38 175 ALA B O 1
ATOM 4926 N N . ILE B 1 176 ? -0.45 -13.781 -4.668 1 98.44 176 ILE B N 1
ATOM 4927 C CA . ILE B 1 176 ? -0.658 -12.609 -3.818 1 98.44 176 ILE B CA 1
ATOM 4928 C C . ILE B 1 176 ? 0.684 -12.117 -3.283 1 98.44 176 ILE B C 1
ATOM 4930 O O . ILE B 1 176 ? 1.725 -12.727 -3.537 1 98.44 176 ILE B O 1
ATOM 4934 N N . ASN B 1 177 ? 0.626 -10.953 -2.607 1 98.31 177 ASN B N 1
ATOM 4935 C CA . ASN B 1 177 ? 1.843 -10.281 -2.164 1 98.31 177 ASN B CA 1
ATOM 4936 C C . ASN B 1 177 ? 2.789 -10.008 -3.33 1 98.31 177 ASN B C 1
ATOM 4938 O O . ASN B 1 177 ? 4.008 -10.086 -3.178 1 98.31 177 ASN B O 1
ATOM 4942 N N . TRP B 1 178 ? 2.193 -9.695 -4.477 1 98.06 178 TRP B N 1
ATOM 4943 C CA . TRP B 1 178 ? 2.928 -9.578 -5.73 1 98.06 178 TRP B CA 1
ATOM 4944 C C . TRP B 1 178 ? 4.062 -8.562 -5.605 1 98.06 178 TRP B C 1
ATOM 4946 O O . TRP B 1 178 ? 5.172 -8.805 -6.09 1 98.06 178 TRP B O 1
ATOM 4956 N N . ALA B 1 179 ? 3.842 -7.523 -4.895 1 97 179 ALA B N 1
ATOM 4957 C CA . ALA B 1 179 ? 4.836 -6.465 -4.742 1 97 179 ALA B CA 1
ATOM 4958 C C . ALA B 1 179 ? 6.047 -6.957 -3.951 1 97 179 ALA B C 1
ATOM 4960 O O . ALA B 1 179 ? 7.16 -6.461 -4.137 1 97 179 ALA B O 1
ATOM 4961 N N . ARG B 1 180 ? 5.828 -7.957 -3.135 1 96.94 180 ARG B N 1
ATOM 4962 C CA . ARG B 1 180 ? 6.887 -8.492 -2.287 1 96.94 180 ARG B CA 1
ATOM 4963 C C . ARG B 1 180 ? 7.48 -9.766 -2.889 1 96.94 180 ARG B C 1
ATOM 4965 O O . ARG B 1 180 ? 8.695 -9.984 -2.816 1 96.94 180 ARG B O 1
ATOM 4972 N N . PHE B 1 181 ? 6.645 -10.555 -3.459 1 96.31 181 PHE B N 1
ATOM 4973 C CA . PHE B 1 181 ? 7.066 -11.922 -3.734 1 96.31 181 PHE B CA 1
ATOM 4974 C C . PHE B 1 181 ? 7.699 -12.023 -5.117 1 96.31 181 PHE B C 1
ATOM 4976 O O . PHE B 1 181 ? 8.781 -12.602 -5.27 1 96.31 181 PHE B O 1
ATOM 4983 N N . LEU B 1 182 ? 7.156 -11.406 -6.172 1 97.38 182 LEU B N 1
ATOM 4984 C CA . LEU B 1 182 ? 7.441 -11.805 -7.547 1 97.38 182 LEU B CA 1
ATOM 4985 C C . LEU B 1 182 ? 8.883 -11.461 -7.922 1 97.38 182 LEU B C 1
ATOM 4987 O O . LEU B 1 182 ? 9.594 -12.297 -8.477 1 97.38 182 LEU B O 1
ATOM 4991 N N . SER B 1 183 ? 9.305 -10.281 -7.516 1 97.94 183 SER B N 1
ATOM 4992 C CA . SER B 1 183 ? 10.656 -9.875 -7.895 1 97.94 183 SER B CA 1
ATOM 4993 C C . SER B 1 183 ? 11.703 -10.781 -7.266 1 97.94 183 SER B C 1
ATOM 4995 O O . SER B 1 183 ? 12.773 -10.992 -7.836 1 97.94 183 SER B O 1
ATOM 4997 N N . THR B 1 184 ? 11.398 -11.383 -6.148 1 98.38 184 THR B N 1
ATOM 4998 C CA . THR B 1 184 ? 12.391 -12.164 -5.418 1 98.38 184 THR B CA 1
ATOM 4999 C C . THR B 1 184 ? 12.719 -13.453 -6.168 1 98.38 184 THR B C 1
ATOM 5001 O O . THR B 1 184 ? 13.734 -14.094 -5.891 1 98.38 184 THR B O 1
ATOM 5004 N N . ASP B 1 185 ? 11.922 -13.797 -7.137 1 98.44 185 ASP B N 1
ATOM 5005 C CA . ASP B 1 185 ? 12.109 -15.039 -7.875 1 98.44 185 ASP B CA 1
ATOM 5006 C C . ASP B 1 185 ? 13.359 -14.977 -8.75 1 98.44 185 ASP B C 1
ATOM 5008 O O . ASP B 1 185 ? 13.82 -16 -9.258 1 98.44 185 ASP B O 1
ATOM 5012 N N . ILE B 1 186 ? 13.977 -13.789 -8.898 1 98.38 186 ILE B N 1
ATOM 5013 C CA . ILE B 1 186 ? 15.188 -13.742 -9.711 1 98.38 186 ILE B CA 1
ATOM 5014 C C . ILE B 1 186 ? 16.422 -13.836 -8.82 1 98.38 186 ILE B C 1
ATOM 5016 O O . ILE B 1 186 ? 17.547 -13.984 -9.312 1 98.38 186 ILE B O 1
ATOM 5020 N N . VAL B 1 187 ? 16.266 -13.797 -7.508 1 98.62 187 VAL B N 1
ATOM 5021 C CA . VAL B 1 187 ? 17.391 -13.68 -6.578 1 98.62 187 VAL B CA 1
ATOM 5022 C C . VAL B 1 187 ? 18.266 -14.93 -6.676 1 98.62 187 VAL B C 1
ATOM 5024 O O . VAL B 1 187 ? 19.5 -14.82 -6.727 1 98.62 187 VAL B O 1
ATOM 5027 N N . PRO B 1 188 ? 17.703 -16.172 -6.738 1 98.56 188 PRO B N 1
ATOM 5028 C CA . PRO B 1 188 ? 18.578 -17.344 -6.906 1 98.56 188 PRO B CA 1
ATOM 5029 C C . PRO B 1 188 ? 19.453 -17.234 -8.148 1 98.56 188 PRO B C 1
ATOM 5031 O O . PRO B 1 188 ? 20.609 -17.703 -8.141 1 98.56 188 PRO B O 1
ATOM 5034 N N . GLN B 1 189 ? 18.953 -16.609 -9.203 1 98.62 189 GLN B N 1
ATOM 5035 C CA . GLN B 1 189 ? 19.719 -16.391 -10.43 1 98.62 189 GLN B CA 1
ATOM 5036 C C . GLN B 1 189 ? 20.859 -15.422 -10.195 1 98.62 189 GLN B C 1
ATOM 5038 O O . GLN B 1 189 ? 21.984 -15.648 -10.656 1 98.62 189 GLN B O 1
ATOM 5043 N N . LEU B 1 190 ? 20.578 -14.336 -9.492 1 98.62 190 LEU B N 1
ATOM 5044 C CA . LEU B 1 190 ? 21.594 -13.344 -9.195 1 98.62 190 LEU B CA 1
ATOM 5045 C C . LEU B 1 190 ? 22.688 -13.93 -8.305 1 98.62 190 LEU B C 1
ATOM 5047 O O . LEU B 1 190 ? 23.875 -13.695 -8.539 1 98.62 190 LEU B O 1
ATOM 5051 N N . VAL B 1 191 ? 22.281 -14.703 -7.328 1 98.5 191 VAL B N 1
ATOM 5052 C CA . VAL B 1 191 ? 23.234 -15.359 -6.438 1 98.5 191 VAL B CA 1
ATOM 5053 C C . VAL B 1 191 ? 24.094 -16.344 -7.23 1 98.5 191 VAL B C 1
ATOM 5055 O O . VAL B 1 191 ? 25.312 -16.359 -7.086 1 98.5 191 VAL B O 1
ATOM 5058 N N . MET B 1 192 ? 23.453 -17.141 -8.07 1 98.62 192 MET B N 1
ATOM 5059 C CA . MET B 1 192 ? 24.141 -18.094 -8.938 1 98.62 192 MET B CA 1
ATOM 5060 C C . MET B 1 192 ? 25.203 -17.391 -9.789 1 98.62 192 MET B C 1
ATOM 5062 O O . MET B 1 192 ? 26.359 -17.812 -9.828 1 98.62 192 MET B O 1
ATOM 5066 N N . ARG B 1 193 ? 24.781 -16.328 -10.422 1 98.19 193 ARG B N 1
ATOM 5067 C CA . ARG B 1 193 ? 25.656 -15.531 -11.273 1 98.19 193 ARG B CA 1
ATOM 5068 C C . ARG B 1 193 ? 26.891 -15.062 -10.508 1 98.19 193 ARG B C 1
ATOM 5070 O O . ARG B 1 193 ? 28.016 -15.195 -10.984 1 98.19 193 ARG B O 1
ATOM 5077 N N . ASP B 1 194 ? 26.703 -14.539 -9.352 1 97.81 194 ASP B N 1
ATOM 5078 C CA . ASP B 1 194 ? 27.766 -13.914 -8.57 1 97.81 194 ASP B CA 1
ATOM 5079 C C . ASP B 1 194 ? 28.781 -14.953 -8.102 1 97.81 194 ASP B C 1
ATOM 5081 O O . ASP B 1 194 ? 29.969 -14.648 -7.977 1 97.81 194 ASP B O 1
ATOM 5085 N N . VAL B 1 195 ? 28.297 -16.172 -7.852 1 97.44 195 VAL B N 1
ATOM 5086 C CA . VAL B 1 195 ? 29.172 -17.219 -7.32 1 97.44 195 VAL B CA 1
ATOM 5087 C C . VAL B 1 195 ? 29.797 -17.984 -8.469 1 97.44 195 VAL B C 1
ATOM 5089 O O . VAL B 1 195 ? 30.891 -18.531 -8.328 1 97.44 195 VAL B O 1
ATOM 5092 N N . ALA B 1 196 ? 29.188 -18.047 -9.586 1 93.38 196 ALA B N 1
ATOM 5093 C CA . ALA B 1 196 ? 29.578 -18.922 -10.695 1 93.38 196 ALA B CA 1
ATOM 5094 C C . ALA B 1 196 ? 30.906 -18.469 -11.297 1 93.38 196 ALA B C 1
ATOM 5096 O O . ALA B 1 196 ? 31.625 -19.281 -11.891 1 93.38 196 ALA B O 1
ATOM 5097 N N . GLY B 1 197 ? 31.266 -17.172 -11.188 1 90 197 GLY B N 1
ATOM 5098 C CA . GLY B 1 197 ? 32.5 -16.672 -11.773 1 90 197 GLY B CA 1
ATOM 5099 C C . GLY B 1 197 ? 32.594 -16.938 -13.258 1 90 197 GLY B C 1
ATOM 5100 O O . GLY B 1 197 ? 33.656 -17.328 -13.75 1 90 197 GLY B O 1
ATOM 5101 N N . GLY B 1 198 ? 31.438 -16.938 -13.906 1 87.88 198 GLY B N 1
ATOM 5102 C CA . GLY B 1 198 ? 31.438 -17.141 -15.352 1 87.88 198 GLY B CA 1
ATOM 5103 C C . GLY B 1 198 ? 31.094 -18.562 -15.75 1 87.88 198 GLY B C 1
ATOM 5104 O O . GLY B 1 198 ? 30.828 -18.828 -16.922 1 87.88 198 GLY B O 1
ATOM 5105 N N . HIS B 1 199 ? 31.094 -19.484 -14.828 1 92.75 199 HIS B N 1
ATOM 5106 C CA . HIS B 1 199 ? 30.734 -20.875 -15.117 1 92.75 199 HIS B CA 1
ATOM 5107 C C . HIS B 1 199 ? 29.375 -21.234 -14.523 1 92.75 199 HIS B C 1
ATOM 5109 O O . HIS B 1 199 ? 29.312 -21.781 -13.43 1 92.75 199 HIS B O 1
ATOM 5115 N N . VAL B 1 200 ? 28.344 -21.031 -15.32 1 98 200 VAL B N 1
ATOM 5116 C CA . VAL B 1 200 ? 26.969 -21.281 -14.898 1 98 200 VAL B CA 1
ATOM 5117 C C . VAL B 1 200 ? 26.719 -22.797 -14.828 1 98 200 VAL B C 1
ATOM 5119 O O . VAL B 1 200 ? 27.047 -23.531 -15.758 1 98 200 VAL B O 1
ATOM 5122 N N . PRO B 1 201 ? 26.141 -23.25 -13.719 1 98.31 201 PRO B N 1
ATOM 5123 C CA . PRO B 1 201 ? 25.875 -24.672 -13.57 1 98.31 201 PRO B CA 1
ATOM 5124 C C . PRO B 1 201 ? 24.906 -25.203 -14.617 1 98.31 201 PRO B C 1
ATOM 5126 O O . PRO B 1 201 ? 24.062 -24.453 -15.125 1 98.31 201 PRO B O 1
ATOM 5129 N N . ALA B 1 202 ? 25.062 -26.531 -14.898 1 98.25 202 ALA B N 1
ATOM 5130 C CA . ALA B 1 202 ? 24.109 -27.203 -15.773 1 98.25 202 ALA B CA 1
ATOM 5131 C C . ALA B 1 202 ? 22.875 -27.641 -14.992 1 98.25 202 ALA B C 1
ATOM 5133 O O . ALA B 1 202 ? 22.922 -27.797 -13.773 1 98.25 202 ALA B O 1
ATOM 5134 N N . PRO B 1 203 ? 21.75 -27.875 -15.703 1 98.19 203 PRO B N 1
ATOM 5135 C CA . PRO B 1 203 ? 20.5 -28.297 -15.047 1 98.19 203 PRO B CA 1
ATOM 5136 C C . PRO B 1 203 ? 20.672 -29.562 -14.227 1 98.19 203 PRO B C 1
ATOM 5138 O O . PRO B 1 203 ? 20.016 -29.734 -13.195 1 98.19 203 PRO B O 1
ATOM 5141 N N . CYS B 1 204 ? 21.562 -30.5 -14.672 1 98.44 204 CYS B N 1
ATOM 5142 C CA . CYS B 1 204 ? 21.75 -31.766 -13.992 1 98.44 204 CYS B CA 1
ATOM 5143 C C . CYS B 1 204 ? 22.219 -31.562 -12.562 1 98.44 204 CYS B C 1
ATOM 5145 O O . CYS B 1 204 ? 21.906 -32.375 -11.68 1 98.44 204 CYS B O 1
ATOM 5147 N N . GLU B 1 205 ? 22.984 -30.484 -12.336 1 98.62 205 GLU B N 1
ATOM 5148 C CA . GLU B 1 205 ? 23.438 -30.203 -10.977 1 98.62 205 GLU B CA 1
ATOM 5149 C C . GLU B 1 205 ? 22.25 -29.953 -10.039 1 98.62 205 GLU B C 1
ATOM 5151 O O . GLU B 1 205 ? 22.203 -30.5 -8.93 1 98.62 205 GLU B O 1
ATOM 5156 N N . PHE B 1 206 ? 21.266 -29.234 -10.492 1 98.5 206 PHE B N 1
ATOM 5157 C CA . PHE B 1 206 ? 20.094 -28.922 -9.688 1 98.5 206 PHE B CA 1
ATOM 5158 C C . PHE B 1 206 ? 19.203 -30.141 -9.539 1 98.5 206 PHE B C 1
ATOM 5160 O O . PHE B 1 206 ? 18.625 -30.375 -8.469 1 98.5 206 PHE B O 1
ATOM 5167 N N . ARG B 1 207 ? 19.078 -30.938 -10.602 1 97.88 207 ARG B N 1
ATOM 5168 C CA . ARG B 1 207 ? 18.344 -32.188 -10.484 1 97.88 207 ARG B CA 1
ATOM 5169 C C . ARG B 1 207 ? 18.969 -33.094 -9.422 1 97.88 207 ARG B C 1
ATOM 5171 O O . ARG B 1 207 ? 18.25 -33.719 -8.633 1 97.88 207 ARG B O 1
ATOM 5178 N N . ALA B 1 208 ? 20.266 -33.125 -9.453 1 98.44 208 ALA B N 1
ATOM 5179 C CA . ALA B 1 208 ? 20.969 -33.969 -8.484 1 98.44 208 ALA B CA 1
ATOM 5180 C C . ALA B 1 208 ? 20.766 -33.469 -7.059 1 98.44 208 ALA B C 1
ATOM 5182 O O . ALA B 1 208 ? 20.547 -34.25 -6.141 1 98.44 208 ALA B O 1
ATOM 5183 N N . ILE B 1 209 ? 20.859 -32.156 -6.883 1 98.56 209 ILE B N 1
ATOM 5184 C CA . ILE B 1 209 ? 20.672 -31.578 -5.562 1 98.56 209 ILE B CA 1
ATOM 5185 C C . ILE B 1 209 ? 19.266 -31.859 -5.055 1 98.56 209 ILE B C 1
ATOM 5187 O O . ILE B 1 209 ? 19.078 -32.312 -3.92 1 98.56 209 ILE B O 1
ATOM 5191 N N . THR B 1 210 ? 18.234 -31.688 -5.852 1 97.31 210 THR B N 1
ATOM 5192 C CA . THR B 1 210 ? 16.844 -31.891 -5.453 1 97.31 210 THR B CA 1
ATOM 5193 C C . THR B 1 210 ? 16.562 -33.375 -5.191 1 97.31 210 THR B C 1
ATOM 5195 O O . THR B 1 210 ? 15.828 -33.719 -4.27 1 97.31 210 THR B O 1
ATOM 5198 N N . ALA B 1 211 ? 17.203 -34.219 -6.023 1 97.31 211 ALA B N 1
ATOM 5199 C CA . ALA B 1 211 ? 17.062 -35.656 -5.812 1 97.31 211 ALA B CA 1
ATOM 5200 C C . ALA B 1 211 ? 17.656 -36.062 -4.465 1 97.31 211 ALA B C 1
ATOM 5202 O O . ALA B 1 211 ? 17.094 -36.906 -3.77 1 97.31 211 ALA B O 1
ATOM 5203 N N . ALA B 1 212 ? 18.781 -35.5 -4.156 1 98.38 212 ALA B N 1
ATOM 5204 C CA . ALA B 1 212 ? 19.406 -35.781 -2.873 1 98.38 212 ALA B CA 1
ATOM 5205 C C . ALA B 1 212 ? 18.516 -35.344 -1.711 1 98.38 212 ALA B C 1
ATOM 5207 O O . ALA B 1 212 ? 18.391 -36.062 -0.712 1 98.38 212 ALA B O 1
ATOM 5208 N N . ALA B 1 213 ? 17.953 -34.219 -1.821 1 98.38 213 ALA B N 1
ATOM 5209 C CA . ALA B 1 213 ? 17.031 -33.719 -0.797 1 98.38 213 ALA B CA 1
ATOM 5210 C C . ALA B 1 213 ? 15.844 -34.656 -0.637 1 98.38 213 ALA B C 1
ATOM 5212 O O . ALA B 1 213 ? 15.445 -34.969 0.485 1 98.38 213 ALA B O 1
ATOM 5213 N N . LEU B 1 214 ? 15.289 -35.062 -1.76 1 97.81 214 LEU B N 1
ATOM 5214 C CA . LEU B 1 214 ? 14.133 -35.969 -1.729 1 97.81 214 LEU B CA 1
ATOM 5215 C C . LEU B 1 214 ? 14.5 -37.281 -1.084 1 97.81 214 LEU B C 1
ATOM 5217 O O . LEU B 1 214 ? 13.734 -37.812 -0.28 1 97.81 214 LEU B O 1
ATOM 5221 N N . GLU B 1 215 ? 15.656 -37.812 -1.468 1 97.62 215 GLU B N 1
ATOM 5222 C CA . GLU B 1 215 ? 16.125 -39.062 -0.897 1 97.62 215 GLU B CA 1
ATOM 5223 C C . GLU B 1 215 ? 16.219 -38.969 0.623 1 97.62 215 GLU B C 1
ATOM 5225 O O . GLU B 1 215 ? 15.852 -39.906 1.332 1 97.62 215 GLU B O 1
ATOM 5230 N N . GLU B 1 216 ? 16.656 -37.906 1.062 1 97.88 216 GLU B N 1
ATOM 5231 C CA . GLU B 1 216 ? 16.859 -37.719 2.496 1 97.88 216 GLU B CA 1
ATOM 5232 C C . GLU B 1 216 ? 15.531 -37.531 3.221 1 97.88 216 GLU B C 1
ATOM 5234 O O . GLU B 1 216 ? 15.375 -37.969 4.367 1 97.88 216 GLU B O 1
ATOM 5239 N N . CYS B 1 217 ? 14.547 -36.906 2.572 1 98.19 217 CYS B N 1
ATOM 5240 C CA . CYS B 1 217 ? 13.453 -36.344 3.354 1 98.19 217 CYS B CA 1
ATOM 5241 C C . CYS B 1 217 ? 12.141 -37.062 3.045 1 98.19 217 CYS B C 1
ATOM 5243 O O . CYS B 1 217 ? 11.18 -36.969 3.805 1 98.19 217 CYS B O 1
ATOM 5245 N N . ASP B 1 218 ? 12 -37.75 1.938 1 97.5 218 ASP B N 1
ATOM 5246 C CA . ASP B 1 218 ? 10.742 -38.312 1.487 1 97.5 218 ASP B CA 1
ATOM 5247 C C . ASP B 1 218 ? 10.172 -39.281 2.535 1 97.5 218 ASP B C 1
ATOM 5249 O O . ASP B 1 218 ? 8.961 -39.25 2.801 1 97.5 218 ASP B O 1
ATOM 5253 N N . GLY B 1 219 ? 10.984 -40.031 3.242 1 95.94 219 GLY B N 1
ATOM 5254 C CA . GLY B 1 219 ? 10.539 -41.062 4.16 1 95.94 219 GLY B CA 1
ATOM 5255 C C . GLY B 1 219 ? 10.281 -40.531 5.562 1 95.94 219 GLY B C 1
ATOM 5256 O O . GLY B 1 219 ? 9.891 -41.312 6.449 1 95.94 219 GLY B O 1
ATOM 5257 N N . LEU B 1 220 ? 10.398 -39.219 5.781 1 96.19 220 LEU B N 1
ATOM 5258 C CA . LEU B 1 220 ? 10.305 -38.656 7.121 1 96.19 220 LEU B CA 1
ATOM 5259 C C . LEU B 1 220 ? 8.922 -38.875 7.715 1 96.19 220 LEU B C 1
ATOM 5261 O O . LEU B 1 220 ? 8.75 -38.875 8.938 1 96.19 220 LEU B O 1
ATOM 5265 N N . ASP B 1 221 ? 7.918 -39.125 6.855 1 94.06 221 ASP B N 1
ATOM 5266 C CA . ASP B 1 221 ? 6.566 -39.344 7.355 1 94.06 221 ASP B CA 1
ATOM 5267 C C . ASP B 1 221 ? 6.227 -40.812 7.41 1 94.06 221 ASP B C 1
ATOM 5269 O O . ASP B 1 221 ? 5.082 -41.188 7.676 1 94.06 221 ASP B O 1
ATOM 5273 N N . GLY B 1 222 ? 7.188 -41.656 7.047 1 94.38 222 GLY B N 1
ATOM 5274 C CA . GLY B 1 222 ? 7.004 -43.125 7.109 1 94.38 222 GLY B CA 1
ATOM 5275 C C . GLY B 1 222 ? 6.609 -43.719 5.781 1 94.38 222 GLY B C 1
ATOM 5276 O O . GLY B 1 222 ? 6.398 -44.938 5.684 1 94.38 222 GLY B O 1
ATOM 5277 N N . VAL B 1 223 ? 6.504 -42.906 4.75 1 94.88 223 VAL B N 1
ATOM 5278 C CA . VAL B 1 223 ? 6.129 -43.375 3.428 1 94.88 223 VAL B CA 1
ATOM 5279 C C . VAL B 1 223 ? 7.078 -42.812 2.379 1 94.88 223 VAL B C 1
ATOM 5281 O O . VAL B 1 223 ? 7.363 -41.594 2.377 1 94.88 223 VAL B O 1
ATOM 5284 N N . VAL B 1 224 ? 7.613 -43.625 1.538 1 95.31 224 VAL B N 1
ATOM 5285 C CA . VAL B 1 224 ? 8.414 -43.156 0.401 1 95.31 224 VAL B CA 1
ATOM 5286 C C . VAL B 1 224 ? 7.562 -43.188 -0.869 1 95.31 224 VAL B C 1
ATOM 5288 O O . VAL B 1 224 ? 7.277 -44.281 -1.405 1 95.31 224 VAL B O 1
ATOM 5291 N N . ASP B 1 225 ? 7.125 -42.062 -1.268 1 94.19 225 ASP B N 1
ATOM 5292 C CA . ASP B 1 225 ? 6.191 -42.031 -2.389 1 94.19 225 ASP B CA 1
ATOM 5293 C C . ASP B 1 225 ? 6.512 -40.875 -3.328 1 94.19 225 ASP B C 1
ATOM 5295 O O . ASP B 1 225 ? 5.676 -40.469 -4.141 1 94.19 225 ASP B O 1
ATOM 5299 N N . GLY B 1 226 ? 7.656 -40.219 -3.115 1 95.19 226 GLY B N 1
ATOM 5300 C CA . GLY B 1 226 ? 8.164 -39.312 -4.125 1 95.19 226 GLY B CA 1
ATOM 5301 C C . GLY B 1 226 ? 7.953 -37.844 -3.768 1 95.19 226 GLY B C 1
ATOM 5302 O O . GLY B 1 226 ? 8.234 -36.938 -4.574 1 95.19 226 GLY B O 1
ATOM 5303 N N . TYR B 1 227 ? 7.418 -37.531 -2.627 1 95.56 227 TYR B N 1
ATOM 5304 C CA . TYR B 1 227 ? 7.312 -36.156 -2.15 1 95.56 227 TYR B CA 1
ATOM 5305 C C . TYR B 1 227 ? 7.367 -36.094 -0.629 1 95.56 227 TYR B C 1
ATOM 5307 O O . TYR B 1 227 ? 7.258 -37.125 0.041 1 95.56 227 TYR B O 1
ATOM 5315 N N . VAL B 1 228 ? 7.656 -34.906 -0.104 1 96 228 VAL B N 1
ATOM 5316 C CA . VAL B 1 228 ? 7.719 -34.688 1.336 1 96 228 VAL B CA 1
ATOM 5317 C C . VAL B 1 228 ? 6.391 -34.094 1.822 1 96 228 VAL B C 1
ATOM 5319 O O . VAL B 1 228 ? 5.953 -33.062 1.345 1 96 228 VAL B O 1
ATOM 5322 N N . THR B 1 229 ? 5.797 -34.75 2.734 1 94.5 229 THR B N 1
ATOM 5323 C CA . THR B 1 229 ? 4.473 -34.344 3.203 1 94.5 229 THR B CA 1
ATOM 5324 C C . THR B 1 229 ? 4.555 -33.062 4.004 1 94.5 229 THR B C 1
ATOM 5326 O O . THR B 1 229 ? 3.697 -32.188 3.869 1 94.5 229 THR B O 1
ATOM 5329 N N . ASP B 1 230 ? 5.535 -32.938 4.832 1 94.06 230 ASP B N 1
ATOM 5330 C CA . ASP B 1 230 ? 5.781 -31.734 5.629 1 94.06 230 ASP B CA 1
ATOM 5331 C C . ASP B 1 230 ? 7.125 -31.094 5.277 1 94.06 230 ASP B C 1
ATOM 5333 O O . ASP B 1 230 ? 8.156 -31.438 5.867 1 94.06 230 ASP B O 1
ATOM 5337 N N . PRO B 1 231 ? 7.062 -30.125 4.441 1 94.38 231 PRO B N 1
ATOM 5338 C CA . PRO B 1 231 ? 8.328 -29.547 3.986 1 94.38 231 PRO B CA 1
ATOM 5339 C C . PRO B 1 231 ? 9.148 -28.953 5.129 1 94.38 231 PRO B C 1
ATOM 5341 O O . PRO B 1 231 ? 10.383 -28.891 5.043 1 94.38 231 PRO B O 1
ATOM 5344 N N . GLU B 1 232 ? 8.57 -28.531 6.188 1 93 232 GLU B N 1
ATOM 5345 C CA . GLU B 1 232 ? 9.281 -27.906 7.305 1 93 232 GLU B CA 1
ATOM 5346 C C . GLU B 1 232 ? 10.164 -28.922 8.023 1 93 232 GLU B C 1
ATOM 5348 O O . GLU B 1 232 ? 11.133 -28.562 8.688 1 93 232 GLU B O 1
ATOM 5353 N N . ALA B 1 233 ? 9.844 -30.172 7.848 1 95.06 233 ALA B N 1
ATOM 5354 C CA . ALA B 1 233 ? 10.594 -31.234 8.508 1 95.06 233 ALA B CA 1
ATOM 5355 C C . ALA B 1 233 ? 11.906 -31.516 7.781 1 95.06 233 ALA B C 1
ATOM 5357 O O . ALA B 1 233 ? 12.836 -32.094 8.359 1 95.06 233 ALA B O 1
ATOM 5358 N N . CYS B 1 234 ? 11.977 -31.188 6.508 1 97.06 234 CYS B N 1
ATOM 5359 C CA . CYS B 1 234 ? 13.172 -31.453 5.719 1 97.06 234 CYS B CA 1
ATOM 5360 C C . CYS B 1 234 ? 14.266 -30.438 6.035 1 97.06 234 CYS B C 1
ATOM 5362 O O . CYS B 1 234 ? 14.062 -29.234 5.875 1 97.06 234 CYS B O 1
ATOM 5364 N N . LYS B 1 235 ? 15.438 -30.922 6.488 1 96.5 235 LYS B N 1
ATOM 5365 C CA . LYS B 1 235 ? 16.547 -30.047 6.863 1 96.5 235 LYS B CA 1
ATOM 5366 C C . LYS B 1 235 ? 17.75 -30.266 5.957 1 96.5 235 LYS B C 1
ATOM 5368 O O . LYS B 1 235 ? 18.891 -29.969 6.352 1 96.5 235 LYS B O 1
ATOM 5373 N N . PHE B 1 236 ? 17.531 -30.797 4.828 1 97.94 236 PHE B N 1
ATOM 5374 C CA . PHE B 1 236 ? 18.594 -31.078 3.879 1 97.94 236 PHE B CA 1
ATOM 5375 C C . PHE B 1 236 ? 19.406 -29.812 3.588 1 97.94 236 PHE B C 1
ATOM 5377 O O . PHE B 1 236 ? 18.828 -28.734 3.436 1 97.94 236 PHE B O 1
ATOM 5384 N N . ASN B 1 237 ? 20.672 -29.969 3.529 1 97.81 237 ASN B N 1
ATOM 5385 C CA . ASN B 1 237 ? 21.609 -28.922 3.166 1 97.81 237 ASN B CA 1
ATOM 5386 C C . ASN B 1 237 ? 22.328 -29.234 1.858 1 97.81 237 ASN B C 1
ATOM 5388 O O . ASN B 1 237 ? 23.062 -30.219 1.766 1 97.81 237 ASN B O 1
ATOM 5392 N N . ALA B 1 238 ? 22.25 -28.375 0.905 1 98.31 238 ALA B N 1
ATOM 5393 C CA . ALA B 1 238 ? 22.797 -28.609 -0.423 1 98.31 238 ALA B CA 1
ATOM 5394 C C . ALA B 1 238 ? 24.328 -28.766 -0.363 1 98.31 238 ALA B C 1
ATOM 5396 O O . ALA B 1 238 ? 24.922 -29.406 -1.229 1 98.31 238 ALA B O 1
ATOM 5397 N N . SER B 1 239 ? 24.953 -28.203 0.639 1 98.12 239 SER B N 1
ATOM 5398 C CA . SER B 1 239 ? 26.406 -28.281 0.759 1 98.12 239 SER B CA 1
ATOM 5399 C C . SER B 1 239 ? 26.875 -29.703 0.971 1 98.12 239 SER B C 1
ATOM 5401 O O . SER B 1 239 ? 28.047 -30.016 0.741 1 98.12 239 SER B O 1
ATOM 5403 N N . SER B 1 240 ? 26.016 -30.562 1.401 1 98.31 240 SER B N 1
ATOM 5404 C CA . SER B 1 240 ? 26.391 -31.938 1.679 1 98.31 240 SER B CA 1
ATOM 5405 C C . SER B 1 240 ? 26.734 -32.688 0.396 1 98.31 240 SER B C 1
ATOM 5407 O O . SER B 1 240 ? 27.391 -33.719 0.44 1 98.31 240 SER B O 1
ATOM 5409 N N . VAL B 1 241 ? 26.312 -32.156 -0.748 1 98.56 241 VAL B N 1
ATOM 5410 C CA . VAL B 1 241 ? 26.578 -32.875 -1.991 1 98.56 241 VAL B CA 1
ATOM 5411 C C . VAL B 1 241 ? 27.531 -32.062 -2.857 1 98.56 241 VAL B C 1
ATOM 5413 O O . VAL B 1 241 ? 27.781 -32.406 -4.02 1 98.56 241 VAL B O 1
ATOM 5416 N N . LEU B 1 242 ? 28.047 -30.984 -2.279 1 98.69 242 LEU B N 1
ATOM 5417 C CA . LEU B 1 242 ? 29.031 -30.188 -2.998 1 98.69 242 LEU B CA 1
ATOM 5418 C C . LEU B 1 242 ? 30.203 -31.047 -3.461 1 98.69 242 LEU B C 1
ATOM 5420 O O . LEU B 1 242 ? 30.719 -31.859 -2.688 1 98.69 242 LEU B O 1
ATOM 5424 N N . GLY B 1 243 ? 30.547 -30.938 -4.734 1 98.38 243 GLY B N 1
ATOM 5425 C CA . GLY B 1 243 ? 31.734 -31.609 -5.25 1 98.38 243 GLY B CA 1
ATOM 5426 C C . GLY B 1 243 ? 31.484 -33.031 -5.68 1 98.38 243 GLY B C 1
ATOM 5427 O O . GLY B 1 243 ? 32.375 -33.688 -6.27 1 98.38 243 GLY B O 1
ATOM 5428 N N . LYS B 1 244 ? 30.344 -33.531 -5.438 1 98.5 244 LYS B N 1
ATOM 5429 C CA . LYS B 1 244 ? 30.016 -34.906 -5.871 1 98.5 244 LYS B CA 1
ATOM 5430 C C . LYS B 1 244 ? 29.969 -35 -7.395 1 98.5 244 LYS B C 1
ATOM 5432 O O . LYS B 1 244 ? 29.406 -34.125 -8.062 1 98.5 244 LYS B O 1
ATOM 5437 N N . THR B 1 245 ? 30.562 -36.031 -7.93 1 98.56 245 THR B N 1
ATOM 5438 C CA . THR B 1 245 ? 30.5 -36.312 -9.359 1 98.56 245 THR B CA 1
ATOM 5439 C C . THR B 1 245 ? 29.156 -36.938 -9.734 1 98.56 245 THR B C 1
ATOM 5441 O O . THR B 1 245 ? 28.703 -37.875 -9.07 1 98.56 245 THR B O 1
ATOM 5444 N N . ILE B 1 246 ? 28.562 -36.406 -10.797 1 98.5 246 ILE B N 1
ATOM 5445 C CA . ILE B 1 246 ? 27.25 -36.906 -11.195 1 98.5 246 ILE B CA 1
ATOM 5446 C C . ILE B 1 246 ? 27.203 -37.094 -12.711 1 98.5 246 ILE B C 1
ATOM 5448 O O . ILE B 1 246 ? 28 -36.469 -13.438 1 98.5 246 ILE B O 1
ATOM 5452 N N . ASP B 1 247 ? 26.281 -37.938 -13.148 1 97.75 247 ASP B N 1
ATOM 5453 C CA . ASP B 1 247 ? 25.969 -38 -14.57 1 97.75 247 ASP B CA 1
ATOM 5454 C C . ASP B 1 247 ? 25.266 -36.75 -15.039 1 97.75 247 ASP B C 1
ATOM 5456 O O . ASP B 1 247 ? 24.406 -36.188 -14.336 1 97.75 247 ASP B O 1
ATOM 5460 N N . CYS B 1 248 ? 25.688 -36.312 -16.188 1 97.75 248 CYS B N 1
ATOM 5461 C CA . CYS B 1 248 ? 25.141 -35.031 -16.672 1 97.75 248 CYS B CA 1
ATOM 5462 C C . CYS B 1 248 ? 24.938 -35.094 -18.188 1 97.75 248 CYS B C 1
ATOM 5464 O O . CYS B 1 248 ? 25.75 -34.531 -18.938 1 97.75 248 CYS B O 1
ATOM 5466 N N . PRO B 1 249 ? 23.781 -35.5 -18.594 1 94.94 249 PRO B N 1
ATOM 5467 C CA . PRO B 1 249 ? 23.531 -35.594 -20.031 1 94.94 249 PRO B CA 1
ATOM 5468 C C . PRO B 1 249 ? 23.406 -34.219 -20.688 1 94.94 249 PRO B C 1
ATOM 5470 O O . PRO B 1 249 ? 23.422 -34.125 -21.922 1 94.94 249 PRO B O 1
ATOM 5473 N N . ASP B 1 250 ? 23.297 -33.156 -19.922 1 95.06 250 ASP B N 1
ATOM 5474 C CA . ASP B 1 250 ? 23.172 -31.797 -20.438 1 95.06 250 ASP B CA 1
ATOM 5475 C C . ASP B 1 250 ? 24.484 -31.297 -21 1 95.06 250 ASP B C 1
ATOM 5477 O O . ASP B 1 250 ? 24.516 -30.297 -21.719 1 95.06 250 ASP B O 1
ATOM 5481 N N . LEU B 1 251 ? 25.562 -31.984 -20.641 1 96.5 251 LEU B N 1
ATOM 5482 C CA . LEU B 1 251 ? 26.891 -31.547 -21.016 1 96.5 251 LEU B CA 1
ATOM 5483 C C . LEU B 1 251 ? 27.562 -32.562 -21.938 1 96.5 251 LEU B C 1
ATOM 5485 O O . LEU B 1 251 ? 27.344 -33.781 -21.797 1 96.5 251 LEU B O 1
ATOM 5489 N N . PRO B 1 252 ? 28.438 -32.094 -22.781 1 95.88 252 PRO B N 1
ATOM 5490 C CA . PRO B 1 252 ? 29.125 -33 -23.703 1 95.88 252 PRO B CA 1
ATOM 5491 C C . PRO B 1 252 ? 29.969 -34.062 -22.984 1 95.88 252 PRO B C 1
ATOM 5493 O O . PRO B 1 252 ? 30.094 -35.188 -23.453 1 95.88 252 PRO B O 1
ATOM 5496 N N . ALA B 1 253 ? 30.469 -33.719 -21.859 1 94.31 253 ALA B N 1
ATOM 5497 C CA . ALA B 1 253 ? 31.359 -34.625 -21.109 1 94.31 253 ALA B CA 1
ATOM 5498 C C . ALA B 1 253 ? 30.562 -35.75 -20.5 1 94.31 253 ALA B C 1
ATOM 5500 O O . ALA B 1 253 ? 31.141 -36.781 -20.094 1 94.31 253 ALA B O 1
ATOM 5501 N N . GLY B 1 254 ? 29.359 -35.531 -20.328 1 96.19 254 GLY B N 1
ATOM 5502 C CA . GLY B 1 254 ? 28.5 -36.562 -19.797 1 96.19 254 GLY B CA 1
ATOM 5503 C C . GLY B 1 254 ? 28.562 -36.656 -18.281 1 96.19 254 GLY B C 1
ATOM 5504 O O . GLY B 1 254 ? 27.797 -37.438 -17.672 1 96.19 254 GLY B O 1
ATOM 5505 N N . THR B 1 255 ? 29.5 -36.031 -17.672 1 97.31 255 THR B N 1
ATOM 5506 C CA . THR B 1 255 ? 29.625 -35.969 -16.234 1 97.31 255 THR B CA 1
ATOM 5507 C C . THR B 1 255 ? 30.016 -34.562 -15.789 1 97.31 255 THR B C 1
ATOM 5509 O O . THR B 1 255 ? 30.5 -33.75 -16.594 1 97.31 255 THR B O 1
ATOM 5512 N N . THR B 1 256 ? 29.703 -34.25 -14.555 1 97.44 256 THR B N 1
ATOM 5513 C CA . THR B 1 256 ? 30.141 -33 -13.938 1 97.44 256 THR B CA 1
ATOM 5514 C C . THR B 1 256 ? 30.172 -33.156 -12.414 1 97.44 256 THR B C 1
ATOM 5516 O O . THR B 1 256 ? 29.906 -34.219 -11.875 1 97.44 256 THR B O 1
ATOM 5519 N N . THR B 1 257 ? 30.641 -32.125 -11.781 1 97.81 257 THR B N 1
ATOM 5520 C CA . THR B 1 257 ? 30.609 -32.031 -10.328 1 97.81 257 THR B CA 1
ATOM 5521 C C . THR B 1 257 ? 29.656 -30.938 -9.867 1 97.81 257 THR B C 1
ATOM 5523 O O . THR B 1 257 ? 29.547 -29.891 -10.516 1 97.81 257 THR B O 1
ATOM 5526 N N . ILE B 1 258 ? 28.953 -31.203 -8.836 1 98.69 258 ILE B N 1
ATOM 5527 C CA . ILE B 1 258 ? 28.062 -30.188 -8.289 1 98.69 258 ILE B CA 1
ATOM 5528 C C . ILE B 1 258 ? 28.891 -28.984 -7.828 1 98.69 258 ILE B C 1
ATOM 5530 O O . ILE B 1 258 ? 29.766 -29.125 -6.984 1 98.69 258 ILE B O 1
ATOM 5534 N N . SER B 1 259 ? 28.609 -27.875 -8.352 1 98.62 259 SER B N 1
ATOM 5535 C CA . SER B 1 259 ? 29.438 -26.672 -8.18 1 98.62 259 SER B CA 1
ATOM 5536 C C . SER B 1 259 ? 28.984 -25.844 -6.98 1 98.62 259 SER B C 1
ATOM 5538 O O . SER B 1 259 ? 27.891 -26.062 -6.457 1 98.62 259 SER B O 1
ATOM 5540 N N . LYS B 1 260 ? 29.859 -24.906 -6.535 1 98.5 260 LYS B N 1
ATOM 5541 C CA . LYS B 1 260 ? 29.5 -23.953 -5.488 1 98.5 260 LYS B CA 1
ATOM 5542 C C . LYS B 1 260 ? 28.328 -23.078 -5.914 1 98.5 260 LYS B C 1
ATOM 5544 O O . LYS B 1 260 ? 27.469 -22.719 -5.094 1 98.5 260 LYS B O 1
ATOM 5549 N N . ALA B 1 261 ? 28.281 -22.75 -7.184 1 98.75 261 ALA B N 1
ATOM 5550 C CA . ALA B 1 261 ? 27.203 -21.891 -7.703 1 98.75 261 ALA B CA 1
ATOM 5551 C C . ALA B 1 261 ? 25.859 -22.594 -7.617 1 98.75 261 ALA B C 1
ATOM 5553 O O . ALA B 1 261 ? 24.859 -21.984 -7.254 1 98.75 261 ALA B O 1
ATOM 5554 N N . ALA B 1 262 ? 25.844 -23.859 -7.938 1 98.81 262 ALA B N 1
ATOM 5555 C CA . ALA B 1 262 ? 24.609 -24.625 -7.855 1 98.81 262 ALA B CA 1
ATOM 5556 C C . ALA B 1 262 ? 24.109 -24.703 -6.414 1 98.81 262 ALA B C 1
ATOM 5558 O O . ALA B 1 262 ? 22.922 -24.516 -6.148 1 98.81 262 ALA B O 1
ATOM 5559 N N . VAL B 1 263 ? 25.016 -24.938 -5.527 1 98.81 263 VAL B N 1
ATOM 5560 C CA . VAL B 1 263 ? 24.688 -25.047 -4.113 1 98.81 263 VAL B CA 1
ATOM 5561 C C . VAL B 1 263 ? 24.141 -23.703 -3.611 1 98.81 263 VAL B C 1
ATOM 5563 O O . VAL B 1 263 ? 23.109 -23.656 -2.941 1 98.81 263 VAL B O 1
ATOM 5566 N N . ALA B 1 264 ? 24.797 -22.625 -3.992 1 98.62 264 ALA B N 1
ATOM 5567 C CA . ALA B 1 264 ? 24.391 -21.297 -3.549 1 98.62 264 ALA B CA 1
ATOM 5568 C C . ALA B 1 264 ? 23 -20.938 -4.074 1 98.62 264 ALA B C 1
ATOM 5570 O O . ALA B 1 264 ? 22.172 -20.406 -3.34 1 98.62 264 ALA B O 1
ATOM 5571 N N . ALA B 1 265 ? 22.781 -21.266 -5.285 1 98.62 265 ALA B N 1
ATOM 5572 C CA . ALA B 1 265 ? 21.484 -20.984 -5.902 1 98.62 265 ALA B CA 1
ATOM 5573 C C . ALA B 1 265 ? 20.375 -21.797 -5.25 1 98.62 265 ALA B C 1
ATOM 5575 O O . ALA B 1 265 ? 19.281 -21.266 -4.984 1 98.62 265 ALA B O 1
ATOM 5576 N N . ALA B 1 266 ? 20.641 -23.047 -5.039 1 98.75 266 ALA B N 1
ATOM 5577 C CA . ALA B 1 266 ? 19.641 -23.906 -4.398 1 98.75 266 ALA B CA 1
ATOM 5578 C C . ALA B 1 266 ? 19.281 -23.391 -3.01 1 98.75 266 ALA B C 1
ATOM 5580 O O . ALA B 1 266 ? 18.109 -23.266 -2.67 1 98.75 266 ALA B O 1
ATOM 5581 N N . GLU B 1 267 ? 20.281 -23.047 -2.258 1 98.38 267 GLU B N 1
ATOM 5582 C CA . GLU B 1 267 ? 20.031 -22.531 -0.912 1 98.38 267 GLU B CA 1
ATOM 5583 C C . GLU B 1 267 ? 19.281 -21.203 -0.953 1 98.38 267 GLU B C 1
ATOM 5585 O O . GLU B 1 267 ? 18.406 -20.953 -0.118 1 98.38 267 GLU B O 1
ATOM 5590 N N . ALA B 1 268 ? 19.625 -20.359 -1.929 1 98 268 ALA B N 1
ATOM 5591 C CA . ALA B 1 268 ? 18.906 -19.109 -2.078 1 98 268 ALA B CA 1
ATOM 5592 C C . ALA B 1 268 ? 17.438 -19.344 -2.414 1 98 268 ALA B C 1
ATOM 5594 O O . ALA B 1 268 ? 16.547 -18.641 -1.909 1 98 268 ALA B O 1
ATOM 5595 N N . ALA B 1 269 ? 17.141 -20.312 -3.26 1 98 269 ALA B N 1
ATOM 5596 C CA . ALA B 1 269 ? 15.773 -20.641 -3.652 1 98 269 ALA B CA 1
ATOM 5597 C C . ALA B 1 269 ? 14.969 -21.141 -2.461 1 98 269 ALA B C 1
ATOM 5599 O O . ALA B 1 269 ? 13.773 -20.844 -2.34 1 98 269 ALA B O 1
ATOM 5600 N N . TRP B 1 270 ? 15.641 -21.875 -1.544 1 97 270 TRP B N 1
ATOM 5601 C CA . TRP B 1 270 ? 14.945 -22.531 -0.443 1 97 270 TRP B CA 1
ATOM 5602 C C . TRP B 1 270 ? 14.836 -21.609 0.763 1 97 270 TRP B C 1
ATOM 5604 O O . TRP B 1 270 ? 13.82 -21.609 1.462 1 97 270 TRP B O 1
ATOM 5614 N N . ALA B 1 271 ? 15.859 -20.812 1 1 95.69 271 ALA B N 1
ATOM 5615 C CA . ALA B 1 271 ? 15.891 -19.922 2.166 1 95.69 271 ALA B CA 1
ATOM 5616 C C . ALA B 1 271 ? 14.992 -18.719 1.963 1 95.69 271 ALA B C 1
ATOM 5618 O O . ALA B 1 271 ? 14.531 -18.109 2.932 1 95.69 271 ALA B O 1
ATOM 5619 N N . GLY B 1 272 ? 14.734 -18.406 0.707 1 97 272 GLY B N 1
ATOM 5620 C CA . GLY B 1 272 ? 13.984 -17.188 0.414 1 97 272 GLY B CA 1
ATOM 5621 C C . GLY B 1 272 ? 14.875 -15.969 0.277 1 97 272 GLY B C 1
ATOM 5622 O O . GLY B 1 272 ? 16.094 -16.094 0.209 1 97 272 GLY B O 1
ATOM 5623 N N . TYR B 1 273 ? 14.297 -14.836 0.154 1 98.12 273 TYR B N 1
ATOM 5624 C CA . TYR B 1 273 ? 15.008 -13.594 -0.128 1 98.12 273 TYR B CA 1
ATOM 5625 C C . TYR B 1 273 ? 15.578 -12.992 1.149 1 98.12 273 TYR B C 1
ATOM 5627 O O . TYR B 1 273 ? 14.836 -12.68 2.082 1 98.12 273 TYR B O 1
ATOM 5635 N N . HIS B 1 274 ? 16.859 -12.898 1.18 1 98.12 274 HIS B N 1
ATOM 5636 C CA . HIS B 1 274 ? 17.625 -12.164 2.184 1 98.12 274 HIS B CA 1
ATOM 5637 C C . HIS B 1 274 ? 18.406 -11.008 1.551 1 98.12 274 HIS B C 1
ATOM 5639 O O . HIS B 1 274 ? 19.016 -11.18 0.499 1 98.12 274 HIS B O 1
ATOM 5645 N N . THR B 1 275 ? 18.312 -9.883 2.17 1 97.44 275 THR B N 1
ATOM 5646 C CA . THR B 1 275 ? 19.094 -8.742 1.693 1 97.44 275 THR B CA 1
ATOM 5647 C C . THR B 1 275 ? 20.594 -9.008 1.842 1 97.44 275 THR B C 1
ATOM 5649 O O . THR B 1 275 ? 20.984 -10.016 2.43 1 97.44 275 THR B O 1
ATOM 5652 N N . VAL B 1 276 ? 21.375 -8.102 1.273 1 96.56 276 VAL B N 1
ATOM 5653 C CA . VAL B 1 276 ? 22.828 -8.25 1.326 1 96.56 276 VAL B CA 1
ATOM 5654 C C . VAL B 1 276 ? 23.297 -8.234 2.779 1 96.56 276 VAL B C 1
ATOM 5656 O O . VAL B 1 276 ? 24.328 -8.82 3.111 1 96.56 276 VAL B O 1
ATOM 5659 N N . ASN B 1 277 ? 22.5 -7.66 3.67 1 93.94 277 ASN B N 1
ATOM 5660 C CA . ASN B 1 277 ? 22.844 -7.613 5.086 1 93.94 277 ASN B CA 1
ATOM 5661 C C . ASN B 1 277 ? 22.266 -8.797 5.848 1 93.94 277 ASN B C 1
ATOM 5663 O O . ASN B 1 277 ? 22.312 -8.836 7.078 1 93.94 277 ASN B O 1
ATOM 5667 N N . GLY B 1 278 ? 21.578 -9.672 5.172 1 96 278 GLY B N 1
ATOM 5668 C CA . GLY B 1 278 ? 21.141 -10.93 5.762 1 96 278 GLY B CA 1
ATOM 5669 C C . GLY B 1 278 ? 19.719 -10.867 6.301 1 96 278 GLY B C 1
ATOM 5670 O O . GLY B 1 278 ? 19.234 -11.828 6.906 1 96 278 GLY B O 1
ATOM 5671 N N . GLU B 1 279 ? 19.078 -9.797 6.07 1 96.62 279 GLU B N 1
ATOM 5672 C CA . GLU B 1 279 ? 17.719 -9.664 6.578 1 96.62 279 GLU B CA 1
ATOM 5673 C C . GLU B 1 279 ? 16.734 -10.414 5.691 1 96.62 279 GLU B C 1
ATOM 5675 O O . GLU B 1 279 ? 16.672 -10.18 4.484 1 96.62 279 GLU B O 1
ATOM 5680 N N . TRP B 1 280 ? 15.953 -11.305 6.305 1 97.56 280 TRP B N 1
ATOM 5681 C CA . TRP B 1 280 ? 14.914 -12.023 5.582 1 97.56 280 TRP B CA 1
ATOM 5682 C C . TRP B 1 280 ? 13.781 -11.086 5.176 1 97.56 280 TRP B C 1
ATOM 5684 O O . TRP B 1 280 ? 13.344 -10.25 5.977 1 97.56 280 TRP B O 1
ATOM 5694 N N . ARG B 1 281 ? 13.305 -11.258 3.885 1 97.25 281 ARG B N 1
ATOM 5695 C CA . ARG B 1 281 ? 12.258 -10.352 3.416 1 97.25 281 ARG B CA 1
ATOM 5696 C C . ARG B 1 281 ? 11.094 -11.133 2.818 1 97.25 281 ARG B C 1
ATOM 5698 O O . ARG B 1 281 ? 9.969 -10.625 2.748 1 97.25 281 ARG B O 1
ATOM 5705 N N . TYR B 1 282 ? 11.289 -12.391 2.438 1 98 282 TYR B N 1
ATOM 5706 C CA . TYR B 1 282 ? 10.188 -13.156 1.868 1 98 282 TYR B CA 1
ATOM 5707 C C . TYR B 1 282 ? 10.523 -14.648 1.828 1 98 282 TYR B C 1
ATOM 5709 O O . TYR B 1 282 ? 11.688 -15.031 1.97 1 98 282 TYR B O 1
ATOM 5717 N N . TYR B 1 283 ? 9.68 -15.469 1.539 1 97.81 283 TYR B N 1
ATOM 5718 C CA . TYR B 1 283 ? 9.766 -16.922 1.661 1 97.81 283 TYR B CA 1
ATOM 5719 C C . TYR B 1 283 ? 10.453 -17.531 0.444 1 97.81 283 TYR B C 1
ATOM 5721 O O . TYR B 1 283 ? 10.555 -16.891 -0.604 1 97.81 283 TYR B O 1
ATOM 5729 N N . GLY B 1 284 ? 10.961 -18.75 0.632 1 97.12 284 GLY B N 1
ATOM 5730 C CA . GLY B 1 284 ? 11.438 -19.594 -0.452 1 97.12 284 GLY B CA 1
ATOM 5731 C C . GLY B 1 284 ? 10.555 -20.797 -0.697 1 97.12 284 GLY B C 1
ATOM 5732 O O . GLY B 1 284 ? 9.516 -20.969 -0.054 1 97.12 284 GLY B O 1
ATOM 5733 N N . VAL B 1 285 ? 10.969 -21.578 -1.705 1 97.31 285 VAL B N 1
ATOM 5734 C CA . VAL B 1 285 ? 10.25 -22.828 -1.992 1 97.31 285 VAL B CA 1
ATOM 5735 C C . VAL B 1 285 ? 10.773 -23.938 -1.092 1 97.31 285 VAL B C 1
ATOM 5737 O O . VAL B 1 285 ? 11.773 -23.766 -0.391 1 97.31 285 VAL B O 1
ATOM 5740 N N . SER B 1 286 ? 10.07 -25.078 -1.075 1 95.31 286 SER B N 1
ATOM 5741 C CA . SER B 1 286 ? 10.469 -26.203 -0.25 1 95.31 286 SER B CA 1
ATOM 5742 C C . SER B 1 286 ? 11.797 -26.797 -0.729 1 95.31 286 SER B C 1
ATOM 5744 O O . SER B 1 286 ? 12.164 -26.641 -1.896 1 95.31 286 SER B O 1
ATOM 5746 N N . ARG B 1 287 ? 12.523 -27.5 0.125 1 95.62 287 ARG B N 1
ATOM 5747 C CA . ARG B 1 287 ? 13.852 -28.031 -0.183 1 95.62 287 ARG B CA 1
ATOM 5748 C C . ARG B 1 287 ? 13.758 -29.172 -1.183 1 95.62 287 ARG B C 1
ATOM 5750 O O . ARG B 1 287 ? 14.766 -29.578 -1.768 1 95.62 287 ARG B O 1
ATOM 5757 N N . THR B 1 288 ? 12.594 -29.672 -1.397 1 93.94 288 THR B N 1
ATOM 5758 C CA . THR B 1 288 ? 12.445 -30.781 -2.342 1 93.94 288 THR B CA 1
ATOM 5759 C C . THR B 1 288 ? 11.75 -30.312 -3.615 1 93.94 288 THR B C 1
ATOM 5761 O O . THR B 1 288 ? 11.523 -31.109 -4.531 1 93.94 288 THR B O 1
ATOM 5764 N N . THR B 1 289 ? 11.359 -29.062 -3.656 1 95.62 289 THR B N 1
ATOM 5765 C CA . THR B 1 289 ? 10.758 -28.484 -4.852 1 95.62 289 THR B CA 1
ATOM 5766 C C . THR B 1 289 ? 11.758 -28.469 -6.004 1 95.62 289 THR B C 1
ATOM 5768 O O . THR B 1 289 ? 12.93 -28.141 -5.809 1 95.62 289 THR B O 1
ATOM 5771 N N . ASN B 1 290 ? 11.242 -28.844 -7.145 1 95.06 290 ASN B N 1
ATOM 5772 C CA . ASN B 1 290 ? 12.062 -28.719 -8.352 1 95.06 290 ASN B CA 1
ATOM 5773 C C . ASN B 1 290 ? 12.453 -27.281 -8.617 1 95.06 290 ASN B C 1
ATOM 5775 O O . ASN B 1 290 ? 11.594 -26.406 -8.727 1 95.06 290 ASN B O 1
ATOM 5779 N N . ILE B 1 291 ? 13.758 -26.984 -8.805 1 97.38 291 ILE B N 1
ATOM 5780 C CA . ILE B 1 291 ? 14.18 -25.594 -8.961 1 97.38 291 ILE B CA 1
ATOM 5781 C C . ILE B 1 291 ? 14.844 -25.406 -10.32 1 97.38 291 ILE B C 1
ATOM 5783 O O . ILE B 1 291 ? 15.438 -24.359 -10.594 1 97.38 291 ILE B O 1
ATOM 5787 N N . THR B 1 292 ? 14.812 -26.422 -11.156 1 96.69 292 THR B N 1
ATOM 5788 C CA . THR B 1 292 ? 15.352 -26.297 -12.508 1 96.69 292 THR B CA 1
ATOM 5789 C C . THR B 1 292 ? 14.297 -26.656 -13.547 1 96.69 292 THR B C 1
ATOM 5791 O O . THR B 1 292 ? 13.336 -27.375 -13.242 1 96.69 292 THR B O 1
ATOM 5794 N N . GLY B 1 293 ? 14.422 -26.125 -14.734 1 93.44 293 GLY B N 1
ATOM 5795 C CA . GLY B 1 293 ? 13.422 -26.234 -15.789 1 93.44 293 GLY B CA 1
ATOM 5796 C C . GLY B 1 293 ? 12.562 -25 -15.93 1 93.44 293 GLY B C 1
ATOM 5797 O O . GLY B 1 293 ? 12.594 -24.109 -15.078 1 93.44 293 GLY B O 1
ATOM 5798 N N . GLY B 1 294 ? 11.742 -24.953 -16.984 1 86.5 294 GLY B N 1
ATOM 5799 C CA . GLY B 1 294 ? 11 -23.734 -17.312 1 86.5 294 GLY B CA 1
ATOM 5800 C C . GLY B 1 294 ? 10.117 -23.25 -16.188 1 86.5 294 GLY B C 1
ATOM 5801 O O . GLY B 1 294 ? 9.328 -24.016 -15.633 1 86.5 294 GLY B O 1
ATOM 5802 N N . GLY B 1 295 ? 10.375 -21.969 -15.797 1 90.25 295 GLY B N 1
ATOM 5803 C CA . GLY B 1 295 ? 9.539 -21.312 -14.812 1 90.25 295 GLY B CA 1
ATOM 5804 C C . GLY B 1 295 ? 10.062 -21.438 -13.391 1 90.25 295 GLY B C 1
ATOM 5805 O O . GLY B 1 295 ? 9.539 -20.812 -12.469 1 90.25 295 GLY B O 1
ATOM 5806 N N . SER B 1 296 ? 11.109 -22.266 -13.211 1 95.94 296 SER B N 1
ATOM 5807 C CA . SER B 1 296 ? 11.648 -22.484 -11.875 1 95.94 296 SER B CA 1
ATOM 5808 C C . SER B 1 296 ? 12.664 -21.422 -11.5 1 95.94 296 SER B C 1
ATOM 5810 O O . SER B 1 296 ? 12.984 -20.547 -12.312 1 95.94 296 SER B O 1
ATOM 5812 N N . LEU B 1 297 ? 13.148 -21.469 -10.273 1 97.94 297 LEU B N 1
ATOM 5813 C CA . LEU B 1 297 ? 13.844 -20.328 -9.688 1 97.94 297 LEU B CA 1
ATOM 5814 C C . LEU B 1 297 ? 15.336 -20.359 -10.016 1 97.94 297 LEU B C 1
ATOM 5816 O O . LEU B 1 297 ? 16 -19.328 -10.008 1 97.94 297 LEU B O 1
ATOM 5820 N N . ALA B 1 298 ? 15.898 -21.578 -10.344 1 98.31 298 ALA B N 1
ATOM 5821 C CA . ALA B 1 298 ? 17.328 -21.688 -10.602 1 98.31 298 ALA B CA 1
ATOM 5822 C C . ALA B 1 298 ? 17.594 -22.359 -11.945 1 98.31 298 ALA B C 1
ATOM 5824 O O . ALA B 1 298 ? 18.562 -23.109 -12.102 1 98.31 298 ALA B O 1
ATOM 5825 N N . ASN B 1 299 ? 16.766 -22.094 -12.875 1 98.12 299 ASN B N 1
ATOM 5826 C CA . ASN B 1 299 ? 16.875 -22.688 -14.203 1 98.12 299 ASN B CA 1
ATOM 5827 C C . ASN B 1 299 ? 18.109 -22.172 -14.945 1 98.12 299 ASN B C 1
ATOM 5829 O O . ASN B 1 299 ? 18.516 -21.031 -14.75 1 98.12 299 ASN B O 1
ATOM 5833 N N . THR B 1 300 ? 18.734 -23.047 -15.727 1 98.25 300 THR B N 1
ATOM 5834 C CA . THR B 1 300 ? 19.812 -22.734 -16.656 1 98.25 300 THR B CA 1
ATOM 5835 C C . THR B 1 300 ? 19.625 -23.484 -17.984 1 98.25 300 THR B C 1
ATOM 5837 O O . THR B 1 300 ? 18.859 -24.453 -18.047 1 98.25 300 THR B O 1
ATOM 5840 N N . ILE B 1 301 ? 20.188 -22.984 -19 1 97.69 301 ILE B N 1
ATOM 5841 C CA . ILE B 1 301 ? 20.125 -23.609 -20.312 1 97.69 301 ILE B CA 1
ATOM 5842 C C . ILE B 1 301 ? 21.531 -23.781 -20.891 1 97.69 301 ILE B C 1
ATOM 5844 O O . ILE B 1 301 ? 22.297 -22.828 -20.953 1 97.69 301 ILE B O 1
ATOM 5848 N N . CYS B 1 302 ? 21.812 -24.969 -21.312 1 96.94 302 CYS B N 1
ATOM 5849 C CA . CYS B 1 302 ? 23.141 -25.25 -21.844 1 96.94 302 CYS B CA 1
ATOM 5850 C C . CYS B 1 302 ? 23.094 -25.391 -23.359 1 96.94 302 CYS B C 1
ATOM 5852 O O . CYS B 1 302 ? 22.156 -25.938 -23.922 1 96.94 302 CYS B O 1
ATOM 5854 N N . GLN B 1 303 ? 24.156 -24.906 -23.953 1 96 303 GLN B N 1
ATOM 5855 C CA . GLN B 1 303 ? 24.359 -25.062 -25.391 1 96 303 GLN B CA 1
ATOM 5856 C C . GLN B 1 303 ? 25.109 -26.359 -25.703 1 96 303 GLN B C 1
ATOM 5858 O O . GLN B 1 303 ? 25.641 -27 -24.797 1 96 303 GLN B O 1
ATOM 5863 N N . ALA B 1 304 ? 25.141 -26.594 -26.938 1 94.81 304 ALA B N 1
ATOM 5864 C CA . ALA B 1 304 ? 25.75 -27.844 -27.391 1 94.81 304 ALA B CA 1
ATOM 5865 C C . ALA B 1 304 ? 27.234 -27.859 -27.031 1 94.81 304 ALA B C 1
ATOM 5867 O O . ALA B 1 304 ? 27.812 -28.938 -26.797 1 94.81 304 ALA B O 1
ATOM 5868 N N . ASN B 1 305 ? 27.875 -26.734 -26.984 1 94.94 305 ASN B N 1
ATOM 5869 C CA . ASN B 1 305 ? 29.312 -26.656 -26.719 1 94.94 305 ASN B CA 1
ATOM 5870 C C . ASN B 1 305 ? 29.609 -26.75 -25.219 1 94.94 305 ASN B C 1
ATOM 5872 O O . ASN B 1 305 ? 30.766 -26.672 -24.812 1 94.94 305 ASN B O 1
ATOM 5876 N N . GLY B 1 306 ? 28.516 -26.828 -24.438 1 93.75 306 GLY B N 1
ATOM 5877 C CA . GLY B 1 306 ? 28.703 -27.031 -23 1 93.75 306 GLY B CA 1
ATOM 5878 C C . GLY B 1 306 ? 28.578 -25.734 -22.203 1 93.75 306 GLY B C 1
ATOM 5879 O O . GLY B 1 306 ? 28.547 -25.766 -20.984 1 93.75 306 GLY B O 1
ATOM 5880 N N . THR B 1 307 ? 28.516 -24.641 -22.938 1 95.69 307 THR B N 1
ATOM 5881 C CA . THR B 1 307 ? 28.328 -23.375 -22.234 1 95.69 307 THR B CA 1
ATOM 5882 C C . THR B 1 307 ? 26.891 -23.234 -21.75 1 95.69 307 THR B C 1
ATOM 5884 O O . THR B 1 307 ? 25.938 -23.422 -22.531 1 95.69 307 THR B O 1
ATOM 5887 N N . CYS B 1 308 ? 26.75 -22.922 -20.484 1 97.44 308 CYS B N 1
ATOM 5888 C CA . CYS B 1 308 ? 25.422 -22.734 -19.906 1 97.44 308 CYS B CA 1
ATOM 5889 C C . CYS B 1 308 ? 25.188 -21.266 -19.562 1 97.44 308 CYS B C 1
ATOM 5891 O O . CYS B 1 308 ? 26.125 -20.531 -19.266 1 97.44 308 CYS B O 1
ATOM 5893 N N . ASN B 1 309 ? 23.906 -20.891 -19.672 1 97.38 309 ASN B N 1
ATOM 5894 C CA . ASN B 1 309 ? 23.5 -19.531 -19.375 1 97.38 309 ASN B CA 1
ATOM 5895 C C . ASN B 1 309 ? 22.359 -19.484 -18.344 1 97.38 309 ASN B C 1
ATOM 5897 O O . ASN B 1 309 ? 21.594 -20.453 -18.234 1 97.38 309 ASN B O 1
ATOM 5901 N N . LEU B 1 310 ? 22.344 -18.406 -17.609 1 97.75 310 LEU B N 1
ATOM 5902 C CA . LEU B 1 310 ? 21.219 -18.141 -16.734 1 97.75 310 LEU B CA 1
ATOM 5903 C C . LEU B 1 310 ? 19.906 -18.125 -17.516 1 97.75 310 LEU B C 1
ATOM 5905 O O . LEU B 1 310 ? 19.891 -17.734 -18.688 1 97.75 310 LEU B O 1
ATOM 5909 N N . ALA B 1 311 ? 18.859 -18.625 -16.922 1 97.62 311 ALA B N 1
ATOM 5910 C CA . ALA B 1 311 ? 17.516 -18.609 -17.5 1 97.62 311 ALA B CA 1
ATOM 5911 C C . ALA B 1 311 ? 16.469 -18.266 -16.438 1 97.62 311 ALA B C 1
ATOM 5913 O O . ALA B 1 311 ? 15.734 -19.156 -15.984 1 97.62 311 ALA B O 1
ATOM 5914 N N . PRO B 1 312 ? 16.375 -16.969 -16.062 1 97.25 312 PRO B N 1
ATOM 5915 C CA . PRO B 1 312 ? 15.438 -16.594 -15.008 1 97.25 312 PRO B CA 1
ATOM 5916 C C . PRO B 1 312 ? 13.984 -16.844 -15.383 1 97.25 312 PRO B C 1
ATOM 5918 O O . PRO B 1 312 ? 13.648 -16.906 -16.578 1 97.25 312 PRO B O 1
ATOM 5921 N N . PHE B 1 313 ? 13.109 -17.062 -14.336 1 96.75 313 PHE B N 1
ATOM 5922 C CA . PHE B 1 313 ? 11.672 -17.125 -14.539 1 96.75 313 PHE B CA 1
ATOM 5923 C C . PHE B 1 313 ? 11.172 -15.906 -15.297 1 96.75 313 PHE B C 1
ATOM 5925 O O . PHE B 1 313 ? 11.328 -14.773 -14.828 1 96.75 313 PHE B O 1
ATOM 5932 N N . GLY B 1 314 ? 10.555 -16.156 -16.422 1 96 314 GLY B N 1
ATOM 5933 C CA . GLY B 1 314 ? 10.227 -15.102 -17.375 1 96 314 GLY B CA 1
ATOM 5934 C C . GLY B 1 314 ? 9.328 -14.031 -16.781 1 96 314 GLY B C 1
ATOM 5935 O O . GLY B 1 314 ? 9.555 -12.844 -16.984 1 96 314 GLY B O 1
ATOM 5936 N N . ILE B 1 315 ? 8.32 -14.352 -16.016 1 96.75 315 ILE B N 1
ATOM 5937 C CA . ILE B 1 315 ? 7.367 -13.406 -15.445 1 96.75 315 ILE B CA 1
ATOM 5938 C C . ILE B 1 315 ? 8.07 -12.523 -14.422 1 96.75 315 ILE B C 1
ATOM 5940 O O . ILE B 1 315 ? 7.902 -11.305 -14.422 1 96.75 315 ILE B O 1
ATOM 5944 N N . ALA B 1 316 ? 8.898 -13.133 -13.617 1 97.81 316 ALA B N 1
ATOM 5945 C CA . ALA B 1 316 ? 9.625 -12.391 -12.578 1 97.81 316 ALA B CA 1
ATOM 5946 C C . ALA B 1 316 ? 10.633 -11.43 -13.203 1 97.81 316 ALA B C 1
ATOM 5948 O O . ALA B 1 316 ? 10.711 -10.266 -12.805 1 97.81 316 ALA B O 1
ATOM 5949 N N . SER B 1 317 ? 11.391 -11.945 -14.148 1 97.81 317 SER B N 1
ATOM 5950 C CA . SER B 1 317 ? 12.383 -11.117 -14.828 1 97.81 317 SER B CA 1
ATOM 5951 C C . SER B 1 317 ? 11.727 -9.938 -15.531 1 97.81 317 SER B C 1
ATOM 5953 O O . SER B 1 317 ? 12.234 -8.812 -15.492 1 97.81 317 SER B O 1
ATOM 5955 N N . ASN B 1 318 ? 10.633 -10.203 -16.172 1 97.81 318 ASN B N 1
ATOM 5956 C CA . ASN B 1 318 ? 9.898 -9.156 -16.859 1 97.81 318 ASN B CA 1
ATOM 5957 C C . ASN B 1 318 ? 9.344 -8.117 -15.891 1 97.81 318 ASN B C 1
ATOM 5959 O O . ASN B 1 318 ? 9.367 -6.918 -16.172 1 97.81 318 ASN B O 1
ATOM 5963 N N . TRP B 1 319 ? 8.844 -8.516 -14.734 1 98.19 319 TRP B N 1
ATOM 5964 C CA . TRP B 1 319 ? 8.352 -7.586 -13.719 1 98.19 319 TRP B CA 1
ATOM 5965 C C . TRP B 1 319 ? 9.469 -6.66 -13.25 1 98.19 319 TRP B C 1
ATOM 5967 O O . TRP B 1 319 ? 9.281 -5.445 -13.164 1 98.19 319 TRP B O 1
ATOM 5977 N N . VAL B 1 320 ? 10.641 -7.223 -12.969 1 98.69 320 VAL B N 1
ATOM 5978 C CA . VAL B 1 320 ? 11.773 -6.41 -12.539 1 98.69 320 VAL B CA 1
ATOM 5979 C C . VAL B 1 320 ? 12.148 -5.418 -13.641 1 98.69 320 VAL B C 1
ATOM 5981 O O . VAL B 1 320 ? 12.359 -4.234 -13.375 1 98.69 320 VAL B O 1
ATOM 5984 N N . LYS B 1 321 ? 12.133 -5.871 -14.859 1 98.56 321 LYS B N 1
ATOM 5985 C CA . LYS B 1 321 ? 12.484 -5.062 -16.016 1 98.56 321 LYS B CA 1
ATOM 5986 C C . LYS B 1 321 ? 11.516 -3.898 -16.203 1 98.56 321 LYS B C 1
ATOM 5988 O O . LYS B 1 321 ? 11.93 -2.742 -16.297 1 98.56 321 LYS B O 1
ATOM 5993 N N . ASN B 1 322 ? 10.227 -4.195 -16.188 1 98.19 322 ASN B N 1
ATOM 5994 C CA . ASN B 1 322 ? 9.227 -3.234 -16.625 1 98.19 322 ASN B CA 1
ATOM 5995 C C . ASN B 1 322 ? 8.695 -2.4 -15.461 1 98.19 322 ASN B C 1
ATOM 5997 O O . ASN B 1 322 ? 8.297 -1.25 -15.648 1 98.19 322 ASN B O 1
ATOM 6001 N N . PHE B 1 323 ? 8.695 -2.898 -14.219 1 98.56 323 PHE B N 1
ATOM 6002 C CA . PHE B 1 323 ? 7.984 -2.209 -13.148 1 98.56 323 PHE B CA 1
ATOM 6003 C C . PHE B 1 323 ? 8.953 -1.756 -12.055 1 98.56 323 PHE B C 1
ATOM 6005 O O . PHE B 1 323 ? 8.594 -0.94 -11.203 1 98.56 323 PHE B O 1
ATOM 6012 N N . LEU B 1 324 ? 10.141 -2.295 -12.055 1 98.44 324 LEU B N 1
ATOM 6013 C CA . LEU B 1 324 ? 11.125 -1.825 -11.086 1 98.44 324 LEU B CA 1
ATOM 6014 C C . LEU B 1 324 ? 12.188 -0.961 -11.766 1 98.44 324 LEU B C 1
ATOM 6016 O O . LEU B 1 324 ? 12.352 0.21 -11.414 1 98.44 324 LEU B O 1
ATOM 6020 N N . VAL B 1 325 ? 12.844 -1.553 -12.828 1 98.5 325 VAL B N 1
ATOM 6021 C CA . VAL B 1 325 ? 13.836 -0.782 -13.57 1 98.5 325 VAL B CA 1
ATOM 6022 C C . VAL B 1 325 ? 13.133 0.206 -14.5 1 98.5 325 VAL B C 1
ATOM 6024 O O . VAL B 1 325 ? 13.648 1.296 -14.758 1 98.5 325 VAL B O 1
ATOM 6027 N N . LYS B 1 326 ? 11.961 -0.179 -15.008 1 98.31 326 LYS B N 1
ATOM 6028 C CA . LYS B 1 326 ? 11.094 0.623 -15.859 1 98.31 326 LYS B CA 1
ATOM 6029 C C . LYS B 1 326 ? 11.797 1.015 -17.156 1 98.31 326 LYS B C 1
ATOM 6031 O O . LYS B 1 326 ? 11.789 2.184 -17.547 1 98.31 326 LYS B O 1
ATOM 6036 N N . ASP B 1 327 ? 12.375 0.036 -17.766 1 98.56 327 ASP B N 1
ATOM 6037 C CA . ASP B 1 327 ? 13.102 0.138 -19.031 1 98.56 327 ASP B CA 1
ATOM 6038 C C . ASP B 1 327 ? 12.984 -1.153 -19.844 1 98.56 327 ASP B C 1
ATOM 6040 O O . ASP B 1 327 ? 13.508 -2.193 -19.438 1 98.56 327 ASP B O 1
ATOM 6044 N N . LEU B 1 328 ? 12.328 -1.097 -21.047 1 97.31 328 LEU B N 1
ATOM 6045 C CA . LEU B 1 328 ? 12.039 -2.273 -21.859 1 97.31 328 LEU B CA 1
ATOM 6046 C C . LEU B 1 328 ? 13.32 -2.898 -22.391 1 97.31 328 LEU B C 1
ATOM 6048 O O . LEU B 1 328 ? 13.312 -4.035 -22.859 1 97.31 328 LEU B O 1
ATOM 6052 N N . GLU B 1 329 ? 14.438 -2.143 -22.234 1 97.94 329 GLU B N 1
ATOM 6053 C CA . GLU B 1 329 ? 15.703 -2.643 -22.766 1 97.94 329 GLU B CA 1
ATOM 6054 C C . GLU B 1 329 ? 16.609 -3.164 -21.641 1 97.94 329 GLU B C 1
ATOM 6056 O O . GLU B 1 329 ? 17.703 -3.662 -21.906 1 97.94 329 GLU B O 1
ATOM 6061 N N . ALA B 1 330 ? 16.125 -3.082 -20.438 1 98.25 330 ALA B N 1
ATOM 6062 C CA . ALA B 1 330 ? 16.953 -3.467 -19.281 1 98.25 330 ALA B CA 1
ATOM 6063 C C . ALA B 1 330 ? 17.109 -4.98 -19.219 1 98.25 330 ALA B C 1
ATOM 6065 O O . ALA B 1 330 ? 16.234 -5.727 -19.672 1 98.25 330 ALA B O 1
ATOM 6066 N N . ASP B 1 331 ? 18.188 -5.418 -18.703 1 98.38 331 ASP B N 1
ATOM 6067 C CA . ASP B 1 331 ? 18.438 -6.812 -18.344 1 98.38 331 ASP B CA 1
ATOM 6068 C C . ASP B 1 331 ? 18.547 -6.992 -16.828 1 98.38 331 ASP B C 1
ATOM 6070 O O . ASP B 1 331 ? 19.594 -6.699 -16.25 1 98.38 331 ASP B O 1
ATOM 6074 N N . PRO B 1 332 ? 17.578 -7.566 -16.203 1 98.25 332 PRO B N 1
ATOM 6075 C CA . PRO B 1 332 ? 17.578 -7.699 -14.75 1 98.25 332 PRO B CA 1
ATOM 6076 C C . PRO B 1 332 ? 18.75 -8.531 -14.234 1 98.25 332 PRO B C 1
ATOM 6078 O O . PRO B 1 332 ? 19.109 -8.438 -13.055 1 98.25 332 PRO B O 1
ATOM 6081 N N . MET B 1 333 ? 19.391 -9.312 -15.07 1 98 333 MET B N 1
ATOM 6082 C CA . MET B 1 333 ? 20.484 -10.164 -14.617 1 98 333 MET B CA 1
ATOM 6083 C C . MET B 1 333 ? 21.766 -9.359 -14.422 1 98 333 MET B C 1
ATOM 6085 O O . MET B 1 333 ? 22.75 -9.867 -13.867 1 98 333 MET B O 1
ATOM 6089 N N . THR B 1 334 ? 21.75 -8.062 -14.75 1 97.94 334 THR B N 1
ATOM 6090 C CA . THR B 1 334 ? 22.922 -7.223 -14.562 1 97.94 334 THR B CA 1
ATOM 6091 C C . THR B 1 334 ? 22.875 -6.527 -13.203 1 97.94 334 THR B C 1
ATOM 6093 O O . THR B 1 334 ? 23.844 -5.898 -12.789 1 97.94 334 THR B O 1
ATOM 6096 N N . LEU B 1 335 ? 21.797 -6.652 -12.516 1 98.5 335 LEU B N 1
ATOM 6097 C CA . LEU B 1 335 ? 21.656 -6.004 -11.219 1 98.5 335 LEU B CA 1
ATOM 6098 C C . LEU B 1 335 ? 22.562 -6.645 -10.18 1 98.5 335 LEU B C 1
ATOM 6100 O O . LEU B 1 335 ? 22.703 -7.871 -10.141 1 98.5 335 LEU B O 1
ATOM 6104 N N . THR B 1 336 ? 23.219 -5.844 -9.375 1 98.44 336 THR B N 1
ATOM 6105 C CA . THR B 1 336 ? 23.844 -6.363 -8.164 1 98.44 336 THR B CA 1
ATOM 6106 C C . THR B 1 336 ? 22.781 -6.672 -7.102 1 98.44 336 THR B C 1
ATOM 6108 O O . THR B 1 336 ? 21.656 -6.18 -7.176 1 98.44 336 THR B O 1
ATOM 6111 N N . LEU B 1 337 ? 23.188 -7.508 -6.184 1 98.31 337 LEU B N 1
ATOM 6112 C CA . LEU B 1 337 ? 22.266 -7.828 -5.105 1 98.31 337 LEU B CA 1
ATOM 6113 C C . LEU B 1 337 ? 21.922 -6.582 -4.297 1 98.31 337 LEU B C 1
ATOM 6115 O O . LEU B 1 337 ? 20.781 -6.438 -3.82 1 98.31 337 LEU B O 1
ATOM 6119 N N . SER B 1 338 ? 22.844 -5.664 -4.117 1 97.69 338 SER B N 1
ATOM 6120 C CA . SER B 1 338 ? 22.594 -4.41 -3.414 1 97.69 338 SER B CA 1
ATOM 6121 C C . SER B 1 338 ? 21.594 -3.551 -4.176 1 97.69 338 SER B C 1
ATOM 6123 O O . SER B 1 338 ? 20.688 -2.953 -3.576 1 97.69 338 SER B O 1
ATOM 6125 N N . GLU B 1 339 ? 21.781 -3.445 -5.477 1 97.88 339 GLU B N 1
ATOM 6126 C CA . GLU B 1 339 ? 20.812 -2.725 -6.305 1 97.88 339 GLU B CA 1
ATOM 6127 C C . GLU B 1 339 ? 19.438 -3.355 -6.215 1 97.88 339 GLU B C 1
ATOM 6129 O O . GLU B 1 339 ? 18.422 -2.646 -6.129 1 97.88 339 GLU B O 1
ATOM 6134 N N . PHE B 1 340 ? 19.406 -4.668 -6.215 1 98.5 340 PHE B N 1
ATOM 6135 C CA . PHE B 1 340 ? 18.125 -5.363 -6.125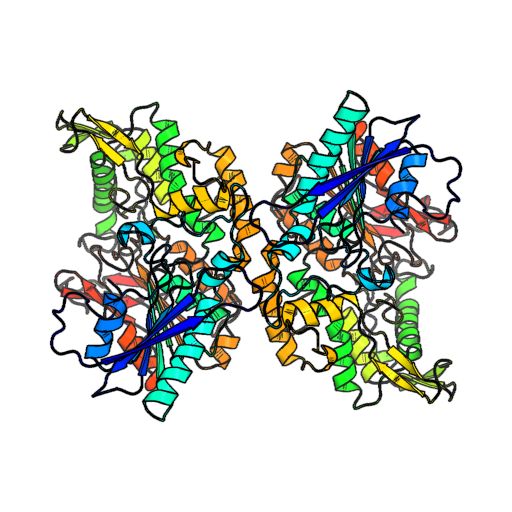 1 98.5 340 PHE B CA 1
ATOM 6136 C C . PHE B 1 340 ? 17.438 -5.062 -4.797 1 98.5 340 PHE B C 1
ATOM 6138 O O . PHE B 1 340 ? 16.219 -4.867 -4.754 1 98.5 340 PHE B O 1
ATOM 6145 N N . ASP B 1 341 ? 18.219 -5.023 -3.707 1 97.94 341 ASP B N 1
ATOM 6146 C CA . ASP B 1 341 ? 17.656 -4.691 -2.402 1 97.94 341 ASP B CA 1
ATOM 6147 C C . ASP B 1 341 ? 16.891 -3.379 -2.459 1 97.94 341 ASP B C 1
ATOM 6149 O O . ASP B 1 341 ? 15.758 -3.297 -1.958 1 97.94 341 ASP B O 1
ATOM 6153 N N . ARG B 1 342 ? 17.438 -2.4 -3.031 1 97.44 342 ARG B N 1
ATOM 6154 C CA . ARG B 1 342 ? 16.781 -1.101 -3.143 1 97.44 342 ARG B CA 1
ATOM 6155 C C . ARG B 1 342 ? 15.555 -1.181 -4.039 1 97.44 342 ARG B C 1
ATOM 6157 O O . ARG B 1 342 ? 14.5 -0.634 -3.709 1 97.44 342 ARG B O 1
ATOM 6164 N N . LEU B 1 343 ? 15.688 -1.873 -5.141 1 98 343 LEU B N 1
ATOM 6165 C CA . LEU B 1 343 ? 14.578 -1.981 -6.074 1 98 343 LEU B CA 1
ATOM 6166 C C . LEU B 1 343 ? 13.406 -2.73 -5.438 1 98 343 LEU B C 1
ATOM 6168 O O . LEU B 1 343 ? 12.242 -2.42 -5.711 1 98 343 LEU B O 1
ATOM 6172 N N . TRP B 1 344 ? 13.742 -3.734 -4.645 1 98.25 344 TRP B N 1
ATOM 6173 C CA . TRP B 1 344 ? 12.688 -4.469 -3.955 1 98.25 344 TRP B CA 1
ATOM 6174 C C . TRP B 1 344 ? 11.891 -3.545 -3.039 1 98.25 344 TRP B C 1
ATOM 6176 O O . TRP B 1 344 ? 10.656 -3.613 -3 1 98.25 344 TRP B O 1
ATOM 6186 N N . GLN B 1 345 ? 12.578 -2.674 -2.258 1 97.25 345 GLN B N 1
ATOM 6187 C CA . GLN B 1 345 ? 11.898 -1.704 -1.404 1 97.25 345 GLN B CA 1
ATOM 6188 C C . GLN B 1 345 ? 11 -0.787 -2.225 1 97.25 345 GLN B C 1
ATOM 6190 O O . GLN B 1 345 ? 9.867 -0.495 -1.824 1 97.25 345 GLN B O 1
ATOM 6195 N N . VAL B 1 346 ? 11.508 -0.394 -3.342 1 95.44 346 VAL B N 1
ATOM 6196 C CA . VAL B 1 346 ? 10.75 0.474 -4.238 1 95.44 346 VAL B CA 1
ATOM 6197 C C . VAL B 1 346 ? 9.516 -0.264 -4.75 1 95.44 346 VAL B C 1
ATOM 6199 O O . VAL B 1 346 ? 8.438 0.327 -4.883 1 95.44 346 VAL B O 1
ATOM 6202 N N . SER B 1 347 ? 9.672 -1.552 -5.027 1 97.62 347 SER B N 1
ATOM 6203 C CA . SER B 1 347 ? 8.547 -2.369 -5.453 1 97.62 347 SER B CA 1
ATOM 6204 C C . SER B 1 347 ? 7.406 -2.309 -4.441 1 97.62 347 SER B C 1
ATOM 6206 O O . SER B 1 347 ? 6.246 -2.105 -4.809 1 97.62 347 SER B O 1
ATOM 6208 N N . VAL B 1 348 ? 7.754 -2.432 -3.209 1 97.56 348 VAL B N 1
ATOM 6209 C CA . VAL B 1 348 ? 6.762 -2.422 -2.139 1 97.56 348 VAL B CA 1
ATOM 6210 C C . VAL B 1 348 ? 6.152 -1.028 -2.012 1 97.56 348 VAL B C 1
ATOM 6212 O O . VAL B 1 348 ? 4.93 -0.885 -1.918 1 97.56 348 VAL B O 1
ATOM 6215 N N . GLN B 1 349 ? 6.973 0.01 -2.082 1 97 349 GLN B N 1
ATOM 6216 C CA . GLN B 1 349 ? 6.508 1.39 -1.97 1 97 349 GLN B CA 1
ATOM 6217 C C . GLN B 1 349 ? 5.496 1.721 -3.062 1 97 349 GLN B C 1
ATOM 6219 O O . GLN B 1 349 ? 4.48 2.367 -2.799 1 97 349 GLN B O 1
ATOM 6224 N N . GLU B 1 350 ? 5.73 1.179 -4.227 1 97.38 350 GLU B N 1
ATOM 6225 C CA . GLU B 1 350 ? 5.012 1.713 -5.383 1 97.38 350 GLU B CA 1
ATOM 6226 C C . GLU B 1 350 ? 3.818 0.835 -5.742 1 97.38 350 GLU B C 1
ATOM 6228 O O . GLU B 1 350 ? 2.811 1.328 -6.254 1 97.38 350 GLU B O 1
ATOM 6233 N N . TRP B 1 351 ? 3.852 -0.475 -5.414 1 98.38 351 TRP B N 1
ATOM 6234 C CA . TRP B 1 351 ? 2.926 -1.327 -6.152 1 98.38 351 TRP B CA 1
ATOM 6235 C C . TRP B 1 351 ? 1.984 -2.059 -5.203 1 98.38 351 TRP B C 1
ATOM 6237 O O . TRP B 1 351 ? 1.092 -2.789 -5.641 1 98.38 351 TRP B O 1
ATOM 6247 N N . VAL B 1 352 ? 2.025 -1.862 -3.91 1 97.69 352 VAL B N 1
ATOM 6248 C CA . VAL B 1 352 ? 1.194 -2.588 -2.955 1 97.69 352 VAL B CA 1
ATOM 6249 C C . VAL B 1 352 ? -0.279 -2.293 -3.225 1 97.69 352 VAL B C 1
ATOM 6251 O O . VAL B 1 352 ? -1.117 -3.197 -3.186 1 97.69 352 VAL B O 1
ATOM 6254 N N . SER B 1 353 ? -0.621 -1.094 -3.58 1 97.94 353 SER B N 1
ATOM 6255 C CA . SER B 1 353 ? -2.016 -0.721 -3.785 1 97.94 353 SER B CA 1
ATOM 6256 C C . SER B 1 353 ? -2.584 -1.372 -5.043 1 97.94 353 SER B C 1
ATOM 6258 O O . SER B 1 353 ? -3.797 -1.557 -5.16 1 97.94 353 SER B O 1
ATOM 6260 N N . PHE B 1 354 ? -1.728 -1.736 -5.969 1 98.12 354 PHE B N 1
ATOM 6261 C CA . PHE B 1 354 ? -2.172 -2.277 -7.25 1 98.12 354 PHE B CA 1
ATOM 6262 C C . PHE B 1 354 ? -2.227 -3.799 -7.203 1 98.12 354 PHE B C 1
ATOM 6264 O O . PHE B 1 354 ? -3.193 -4.406 -7.672 1 98.12 354 PHE B O 1
ATOM 6271 N N . MET B 1 355 ? -1.107 -4.348 -6.551 1 98.12 355 MET B N 1
ATOM 6272 C CA . MET B 1 355 ? -0.871 -5.746 -6.902 1 98.12 355 MET B CA 1
ATOM 6273 C C . MET B 1 355 ? -0.724 -6.605 -5.648 1 98.12 355 MET B C 1
ATOM 6275 O O . MET B 1 355 ? -0.673 -7.832 -5.738 1 98.12 355 MET B O 1
ATOM 6279 N N . ALA B 1 356 ? -0.637 -6.059 -4.473 1 97.5 356 ALA B N 1
ATOM 6280 C CA . ALA B 1 356 ? -0.294 -6.859 -3.301 1 97.5 356 ALA B CA 1
ATOM 6281 C C . ALA B 1 356 ? -1.414 -7.84 -2.959 1 97.5 356 ALA B C 1
ATOM 6283 O O . ALA B 1 356 ? -1.152 -8.992 -2.607 1 97.5 356 ALA B O 1
ATOM 6284 N N . THR B 1 357 ? -2.693 -7.363 -3.117 1 98.38 357 THR B N 1
ATOM 6285 C CA . THR B 1 357 ? -3.814 -8.234 -2.783 1 98.38 357 THR B CA 1
ATOM 6286 C C . THR B 1 357 ? -3.627 -8.852 -1.398 1 98.38 357 THR B C 1
ATOM 6288 O O . THR B 1 357 ? -3.742 -10.062 -1.232 1 98.38 357 THR B O 1
ATOM 6291 N N . ASP B 1 358 ? -3.406 -7.988 -0.379 1 98.12 358 ASP B N 1
ATOM 6292 C CA . ASP B 1 358 ? -3.002 -8.547 0.906 1 98.12 358 ASP B CA 1
ATOM 6293 C C . ASP B 1 358 ? -3.801 -7.93 2.051 1 98.12 358 ASP B C 1
ATOM 6295 O O . ASP B 1 358 ? -3.357 -7.941 3.201 1 98.12 358 ASP B O 1
ATOM 6299 N N . ASP B 1 359 ? -4.965 -7.289 1.719 1 98.25 359 ASP B N 1
ATOM 6300 C CA . ASP B 1 359 ? -5.832 -6.812 2.791 1 98.25 359 ASP B CA 1
ATOM 6301 C C . ASP B 1 359 ? -6.422 -7.98 3.58 1 98.25 359 ASP B C 1
ATOM 6303 O O . ASP B 1 359 ? -7.195 -8.773 3.041 1 98.25 359 ASP B O 1
ATOM 6307 N N . PRO B 1 360 ? -6.152 -8.062 4.855 1 98.44 360 PRO B N 1
ATOM 6308 C CA . PRO B 1 360 ? -6.621 -9.227 5.609 1 98.44 360 PRO B CA 1
ATOM 6309 C C . PRO B 1 360 ? -8.062 -9.07 6.098 1 98.44 360 PRO B C 1
ATOM 6311 O O . PRO B 1 360 ? -8.648 -10.023 6.613 1 98.44 360 PRO B O 1
ATOM 6314 N N . ASP B 1 361 ? -8.594 -7.863 5.996 1 98.12 361 ASP B N 1
ATOM 6315 C CA . ASP B 1 361 ? -9.961 -7.664 6.484 1 98.12 361 ASP B CA 1
ATOM 6316 C C . ASP B 1 361 ? -10.984 -8.086 5.438 1 98.12 361 ASP B C 1
ATOM 6318 O O . ASP B 1 361 ? -11.391 -7.281 4.598 1 98.12 361 ASP B O 1
ATOM 6322 N N . LEU B 1 362 ? -11.539 -9.289 5.59 1 98.62 362 LEU B N 1
ATOM 6323 C CA . LEU B 1 362 ? -12.492 -9.844 4.637 1 98.62 362 LEU B CA 1
ATOM 6324 C C . LEU B 1 362 ? -13.906 -9.844 5.207 1 98.62 362 LEU B C 1
ATOM 6326 O O . LEU B 1 362 ? -14.789 -10.531 4.695 1 98.62 362 LEU B O 1
ATOM 6330 N N . ARG B 1 363 ? -14.188 -9.141 6.266 1 97.81 363 ARG B N 1
ATOM 6331 C CA . ARG B 1 363 ? -15.477 -9.133 6.945 1 97.81 363 ARG B CA 1
ATOM 6332 C C . ARG B 1 363 ? -16.578 -8.617 6.02 1 97.81 363 ARG B C 1
ATOM 6334 O O . ARG B 1 363 ? -17.703 -9.102 6.055 1 97.81 363 ARG B O 1
ATOM 6341 N N . PRO B 1 364 ? -16.234 -7.578 5.066 1 97.12 364 PRO B N 1
ATOM 6342 C CA . PRO B 1 364 ? -17.266 -7.254 4.074 1 97.12 364 PRO B CA 1
ATOM 6343 C C . PRO B 1 364 ? -17.656 -8.453 3.213 1 97.12 364 PRO B C 1
ATOM 6345 O O . PRO B 1 364 ? -18.828 -8.617 2.859 1 97.12 364 PRO B O 1
ATOM 6348 N N . PHE B 1 365 ? -16.703 -9.297 2.877 1 98.5 365 PHE B N 1
ATOM 6349 C CA . PHE B 1 365 ? -16.922 -10.516 2.111 1 98.5 365 PHE B CA 1
ATOM 6350 C C . PHE B 1 365 ? -17.812 -11.484 2.885 1 98.5 365 PHE B C 1
ATOM 6352 O O . PHE B 1 365 ? -18.734 -12.086 2.318 1 98.5 365 PHE B O 1
ATOM 6359 N N . ASP B 1 366 ? -17.531 -11.594 4.156 1 98.31 366 ASP B N 1
ATOM 6360 C CA . ASP B 1 366 ? -18.359 -12.414 5.035 1 98.31 366 ASP B CA 1
ATOM 6361 C C . ASP B 1 366 ? -19.797 -11.898 5.07 1 98.31 366 ASP B C 1
ATOM 6363 O O . ASP B 1 366 ? -20.75 -12.688 4.949 1 98.31 366 ASP B O 1
ATOM 6367 N N . ARG B 1 367 ? -19.984 -10.609 5.207 1 96.81 367 ARG B N 1
ATOM 6368 C CA . ARG B 1 367 ? -21.312 -10.016 5.297 1 96.81 367 ARG B CA 1
ATOM 6369 C C . ARG B 1 367 ? -22.094 -10.234 4.012 1 96.81 367 ARG B C 1
ATOM 6371 O O . ARG B 1 367 ? -23.328 -10.32 4.039 1 96.81 367 ARG B O 1
ATOM 6378 N N . ALA B 1 368 ? -21.375 -10.367 2.922 1 97.69 368 ALA B N 1
ATOM 6379 C CA . ALA B 1 368 ? -22.031 -10.617 1.64 1 97.69 368 ALA B CA 1
ATOM 6380 C C . ALA B 1 368 ? -22.484 -12.07 1.528 1 97.69 368 ALA B C 1
ATOM 6382 O O . ALA B 1 368 ? -23.203 -12.438 0.594 1 97.69 368 ALA B O 1
ATOM 6383 N N . GLY B 1 369 ? -22 -12.93 2.424 1 98.06 369 GLY B N 1
ATOM 6384 C CA . GLY B 1 369 ? -22.422 -14.32 2.461 1 98.06 369 GLY B CA 1
ATOM 6385 C C . GLY B 1 369 ? -21.625 -15.203 1.511 1 98.06 369 GLY B C 1
ATOM 6386 O O . GLY B 1 369 ? -22.016 -16.344 1.244 1 98.06 369 GLY B O 1
ATOM 6387 N N . ALA B 1 370 ? -20.516 -14.742 0.962 1 98.56 370 ALA B N 1
ATOM 6388 C CA . ALA B 1 370 ? -19.719 -15.461 -0.036 1 98.56 370 ALA B CA 1
ATOM 6389 C C . ALA B 1 370 ? -18.719 -16.391 0.628 1 98.56 370 ALA B C 1
ATOM 6391 O O . ALA B 1 370 ? -18.5 -16.328 1.842 1 98.56 370 ALA B O 1
ATOM 6392 N N . LYS B 1 371 ? -18.188 -17.344 -0.164 1 98.94 371 LYS B N 1
ATOM 6393 C CA . LYS B 1 371 ? -17.219 -18.312 0.321 1 98.94 371 LYS B CA 1
ATOM 6394 C C . LYS B 1 371 ? -15.938 -18.281 -0.514 1 98.94 371 LYS B C 1
ATOM 6396 O O . LYS B 1 371 ? -15.992 -18.094 -1.731 1 98.94 371 LYS B O 1
ATOM 6401 N N . LEU B 1 372 ? -14.859 -18.422 0.165 1 98.94 372 LEU B N 1
ATOM 6402 C CA . LEU B 1 372 ? -13.539 -18.438 -0.451 1 98.94 372 LEU B CA 1
ATOM 6403 C C . LEU B 1 372 ? -12.805 -19.734 -0.137 1 98.94 372 LEU B C 1
ATOM 6405 O O . LEU B 1 372 ? -12.625 -20.094 1.032 1 98.94 372 LEU B O 1
ATOM 6409 N N . LEU B 1 373 ? -12.477 -20.516 -1.123 1 98.81 373 LEU B N 1
ATOM 6410 C CA . LEU B 1 373 ? -11.672 -21.719 -1.001 1 98.81 373 LEU B CA 1
ATOM 6411 C C . LEU B 1 373 ? -10.32 -21.547 -1.689 1 98.81 373 LEU B C 1
ATOM 6413 O O . LEU B 1 373 ? -10.266 -21.281 -2.891 1 98.81 373 LEU B O 1
ATOM 6417 N N . VAL B 1 374 ? -9.242 -21.688 -0.947 1 98.81 374 VAL B N 1
ATOM 6418 C CA . VAL B 1 374 ? -7.891 -21.531 -1.46 1 98.81 374 VAL B CA 1
ATOM 6419 C C . VAL B 1 374 ? -7.078 -22.781 -1.173 1 98.81 374 VAL B C 1
ATOM 6421 O O . VAL B 1 374 ? -7.148 -23.344 -0.075 1 98.81 374 VAL B O 1
ATOM 6424 N N . TRP B 1 375 ? -6.375 -23.25 -2.104 1 98.38 375 TRP B N 1
ATOM 6425 C CA . TRP B 1 375 ? -5.375 -24.281 -1.868 1 98.38 375 TRP B CA 1
ATOM 6426 C C . TRP B 1 375 ? -4.027 -23.875 -2.457 1 98.38 375 TRP B C 1
ATOM 6428 O O . TRP B 1 375 ? -3.963 -23.047 -3.359 1 98.38 375 TRP B O 1
ATOM 6438 N N . HIS B 1 376 ? -2.947 -24.406 -1.93 1 98.5 376 HIS B N 1
ATOM 6439 C CA . HIS B 1 376 ? -1.603 -24.109 -2.41 1 98.5 376 HIS B CA 1
ATOM 6440 C C . HIS B 1 376 ? -0.721 -25.344 -2.393 1 98.5 376 HIS B C 1
ATOM 6442 O O . HIS B 1 376 ? -0.597 -26.016 -1.361 1 98.5 376 HIS B O 1
ATOM 6448 N N . GLY B 1 377 ? -0.158 -25.672 -3.551 1 97.69 377 GLY B N 1
ATOM 6449 C CA . GLY B 1 377 ? 0.811 -26.75 -3.596 1 97.69 377 GLY B CA 1
ATOM 6450 C C . GLY B 1 377 ? 2.086 -26.438 -2.834 1 97.69 377 GLY B C 1
ATOM 6451 O O . GLY B 1 377 ? 2.68 -25.375 -3.012 1 97.69 377 GLY B O 1
ATOM 6452 N N . LEU B 1 378 ? 2.533 -27.359 -2.033 1 97.75 378 LEU B N 1
ATOM 6453 C CA . LEU B 1 378 ? 3.701 -27.109 -1.193 1 97.75 378 LEU B CA 1
ATOM 6454 C C . LEU B 1 378 ? 4.988 -27.328 -1.979 1 97.75 378 LEU B C 1
ATOM 6456 O O . LEU B 1 378 ? 6.07 -26.953 -1.525 1 97.75 378 LEU B O 1
ATOM 6460 N N . ASP B 1 379 ? 4.859 -27.859 -3.199 1 97.06 379 ASP B N 1
ATOM 6461 C CA . ASP B 1 379 ? 5.992 -27.969 -4.109 1 97.06 379 ASP B CA 1
A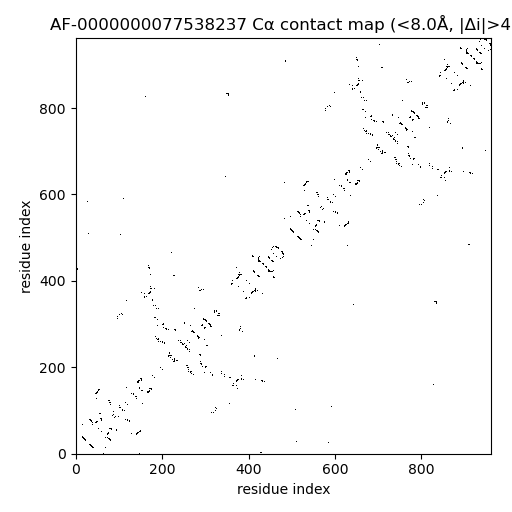TOM 6462 C C . ASP B 1 379 ? 5.855 -27 -5.281 1 97.06 379 ASP B C 1
ATOM 6464 O O . ASP B 1 379 ? 6.266 -27.312 -6.402 1 97.06 379 ASP B O 1
ATOM 6468 N N . ASP B 1 380 ? 5.164 -25.938 -5.016 1 97.44 380 ASP B N 1
ATOM 6469 C CA . ASP B 1 380 ? 5.055 -24.875 -6.008 1 97.44 380 ASP B CA 1
ATOM 6470 C C . ASP B 1 380 ? 6.43 -24.344 -6.398 1 97.44 380 ASP B C 1
ATOM 6472 O O . ASP B 1 380 ? 7.211 -23.938 -5.539 1 97.44 380 ASP B O 1
ATOM 6476 N N . ILE B 1 381 ? 6.66 -24.266 -7.688 1 96.94 381 ILE B N 1
ATOM 6477 C CA . ILE B 1 381 ? 8 -23.984 -8.18 1 96.94 381 ILE B CA 1
ATOM 6478 C C . ILE B 1 381 ? 8.172 -22.469 -8.359 1 96.94 381 ILE B C 1
ATOM 6480 O O . ILE B 1 381 ? 9.273 -21.984 -8.641 1 96.94 381 ILE B O 1
ATOM 6484 N N . GLN B 1 382 ? 7.051 -21.719 -8.188 1 95.25 382 GLN B N 1
ATOM 6485 C CA . GLN B 1 382 ? 7.082 -20.312 -8.57 1 95.25 382 GLN B CA 1
ATOM 6486 C C . GLN B 1 382 ? 6.598 -19.422 -7.43 1 95.25 382 GLN B C 1
ATOM 6488 O O . GLN B 1 382 ? 7.109 -18.328 -7.234 1 95.25 382 GLN B O 1
ATOM 6493 N N . ILE B 1 383 ? 5.512 -19.844 -6.781 1 96.94 383 ILE B N 1
ATOM 6494 C CA . ILE B 1 383 ? 4.91 -19.047 -5.719 1 96.94 383 ILE B CA 1
ATOM 6495 C C . ILE B 1 383 ? 5.109 -19.75 -4.375 1 96.94 383 ILE B C 1
ATOM 6497 O O . ILE B 1 383 ? 4.664 -20.875 -4.184 1 96.94 383 ILE B O 1
ATOM 6501 N N . HIS B 1 384 ? 5.691 -19.062 -3.469 1 92.56 384 HIS B N 1
ATOM 6502 C CA . HIS B 1 384 ? 6.039 -19.609 -2.162 1 92.56 384 HIS B CA 1
ATOM 6503 C C . HIS B 1 384 ? 4.801 -19.797 -1.298 1 92.56 384 HIS B C 1
ATOM 6505 O O . HIS B 1 384 ? 4.129 -18.828 -0.939 1 92.56 384 HIS B O 1
ATOM 6511 N N . ALA B 1 385 ? 4.559 -21.016 -0.885 1 95.94 385 ALA B N 1
ATOM 6512 C CA . ALA B 1 385 ? 3.35 -21.312 -0.124 1 95.94 385 ALA B CA 1
ATOM 6513 C C . ALA B 1 385 ? 3.326 -20.547 1.195 1 95.94 385 ALA B C 1
ATOM 6515 O O . ALA B 1 385 ? 2.254 -20.25 1.729 1 95.94 385 ALA B O 1
ATOM 6516 N N . GLY B 1 386 ? 4.539 -20.219 1.691 1 97.19 386 GLY B N 1
ATOM 6517 C CA . GLY B 1 386 ? 4.629 -19.469 2.93 1 97.19 386 GLY B CA 1
ATOM 6518 C C . GLY B 1 386 ? 3.898 -18.141 2.871 1 97.19 386 GLY B C 1
ATOM 6519 O O . GLY B 1 386 ? 3.381 -17.672 3.885 1 97.19 386 GLY B O 1
ATOM 6520 N N . GLY B 1 387 ? 3.887 -17.484 1.724 1 98.06 387 GLY B N 1
ATOM 6521 C CA . GLY B 1 387 ? 3.17 -16.219 1.564 1 98.06 387 GLY B CA 1
ATOM 6522 C C . GLY B 1 387 ? 1.668 -16.375 1.724 1 98.06 387 GLY B C 1
ATOM 6523 O O . GLY B 1 387 ? 1.017 -15.508 2.322 1 98.06 387 GLY B O 1
ATOM 6524 N N . THR B 1 388 ? 1.091 -17.438 1.192 1 98.56 388 THR B N 1
ATOM 6525 C CA . THR B 1 388 ? -0.336 -17.703 1.337 1 98.56 388 THR B CA 1
ATOM 6526 C C . THR B 1 388 ? -0.684 -18.016 2.791 1 98.56 388 THR B C 1
ATOM 6528 O O . THR B 1 388 ? -1.693 -17.531 3.309 1 98.56 388 THR B O 1
ATOM 6531 N N . GLU B 1 389 ? 0.166 -18.797 3.418 1 98.31 389 GLU B N 1
ATOM 6532 C CA . GLU B 1 389 ? -0.036 -19.125 4.828 1 98.31 389 GLU B CA 1
ATOM 6533 C C . GLU B 1 389 ? -0.013 -17.859 5.691 1 98.31 389 GLU B C 1
ATOM 6535 O O . GLU B 1 389 ? -0.877 -17.672 6.551 1 98.31 389 GLU B O 1
ATOM 6540 N N . GLU B 1 390 ? 0.977 -17.047 5.453 1 98.44 390 GLU B N 1
ATOM 6541 C CA . GLU B 1 390 ? 1.079 -15.789 6.188 1 98.44 390 GLU B CA 1
ATOM 6542 C C . GLU B 1 390 ? -0.192 -14.961 6.035 1 98.44 390 GLU B C 1
ATOM 6544 O O . GLU B 1 390 ? -0.698 -14.406 7.016 1 98.44 390 GLU B O 1
ATOM 6549 N N . TYR B 1 391 ? -0.674 -14.844 4.824 1 98.69 391 TYR B N 1
ATOM 6550 C CA . TYR B 1 391 ? -1.88 -14.062 4.574 1 98.69 391 TYR B CA 1
ATOM 6551 C C . TYR B 1 391 ? -3.07 -14.641 5.328 1 98.69 391 TYR B C 1
ATOM 6553 O O . TYR B 1 391 ? -3.83 -13.906 5.961 1 98.69 391 TYR B O 1
ATOM 6561 N N . TYR B 1 392 ? -3.24 -15.914 5.258 1 98.88 392 TYR B N 1
ATOM 6562 C CA . TYR B 1 392 ? -4.344 -16.562 5.953 1 98.88 392 TYR B CA 1
ATOM 6563 C C . TYR B 1 392 ? -4.285 -16.281 7.449 1 98.88 392 TYR B C 1
ATOM 6565 O O . TYR B 1 392 ? -5.305 -15.961 8.07 1 98.88 392 TYR B O 1
ATOM 6573 N N . LYS B 1 393 ? -3.145 -16.391 8.023 1 98.81 393 LYS B N 1
ATOM 6574 C CA . LYS B 1 393 ? -2.979 -16.109 9.453 1 98.81 393 LYS B CA 1
ATOM 6575 C C . LYS B 1 393 ? -3.338 -14.664 9.773 1 98.81 393 LYS B C 1
ATOM 6577 O O . LYS B 1 393 ? -3.924 -14.383 10.82 1 98.81 393 LYS B O 1
ATOM 6582 N N . ARG B 1 394 ? -2.99 -13.75 8.898 1 98.69 394 ARG B N 1
ATOM 6583 C CA . ARG B 1 394 ? -3.352 -12.352 9.109 1 98.69 394 ARG B CA 1
ATOM 6584 C C . ARG B 1 394 ? -4.863 -12.164 9.062 1 98.69 394 ARG B C 1
ATOM 6586 O O . ARG B 1 394 ? -5.418 -11.352 9.805 1 98.69 394 ARG B O 1
ATOM 6593 N N . VAL B 1 395 ? -5.527 -12.875 8.148 1 98.88 395 VAL B N 1
ATOM 6594 C CA . VAL B 1 395 ? -6.98 -12.812 8.078 1 98.88 395 VAL B CA 1
ATOM 6595 C C . VAL B 1 395 ? -7.59 -13.312 9.383 1 98.88 395 VAL B C 1
ATOM 6597 O O . VAL B 1 395 ? -8.492 -12.688 9.938 1 98.88 395 VAL B O 1
ATOM 6600 N N . LEU B 1 396 ? -7.047 -14.406 9.953 1 98.69 396 LEU B N 1
ATOM 6601 C CA . LEU B 1 396 ? -7.547 -14.969 11.203 1 98.69 396 LEU B CA 1
ATOM 6602 C C . LEU B 1 396 ? -7.309 -14.016 12.367 1 98.69 396 LEU B C 1
ATOM 6604 O O . LEU B 1 396 ? -8.109 -13.953 13.297 1 98.69 396 LEU B O 1
ATOM 6608 N N . ALA B 1 397 ? -6.246 -13.281 12.297 1 98.25 397 ALA B N 1
ATOM 6609 C CA . ALA B 1 397 ? -5.945 -12.32 13.352 1 98.25 397 ALA B CA 1
ATOM 6610 C C . ALA B 1 397 ? -6.965 -11.18 13.359 1 98.25 397 ALA B C 1
ATOM 6612 O O . ALA B 1 397 ? -7.297 -10.648 14.422 1 98.25 397 ALA B O 1
ATOM 6613 N N . VAL B 1 398 ? -7.477 -10.867 12.211 1 97.62 398 VAL B N 1
ATOM 6614 C CA . VAL B 1 398 ? -8.469 -9.805 12.094 1 97.62 398 VAL B CA 1
ATOM 6615 C C . VAL B 1 398 ? -9.852 -10.344 12.453 1 97.62 398 VAL B C 1
ATOM 6617 O O . VAL B 1 398 ? -10.617 -9.68 13.164 1 97.62 398 VAL B O 1
ATOM 6620 N N . ASP B 1 399 ? -10.125 -11.516 11.969 1 97.94 399 ASP B N 1
ATOM 6621 C CA . ASP B 1 399 ? -11.398 -12.172 12.227 1 97.94 399 ASP B CA 1
ATOM 6622 C C . ASP B 1 399 ? -11.203 -13.641 12.609 1 97.94 399 ASP B C 1
ATOM 6624 O O . ASP B 1 399 ? -11.078 -14.5 11.734 1 97.94 399 ASP B O 1
ATOM 6628 N N . PRO B 1 400 ? -11.273 -13.969 13.805 1 97.12 400 PRO B N 1
ATOM 6629 C CA . PRO B 1 400 ? -11.086 -15.352 14.242 1 97.12 400 PRO B CA 1
ATOM 6630 C C . PRO B 1 400 ? -12.141 -16.297 13.672 1 97.12 400 PRO B C 1
ATOM 6632 O O . PRO B 1 400 ? -11.938 -17.516 13.656 1 97.12 400 PRO B O 1
ATOM 6635 N N . ASN B 1 401 ? -13.242 -15.742 13.164 1 97.44 401 ASN B N 1
ATOM 6636 C CA . ASN B 1 401 ? -14.305 -16.562 12.602 1 97.44 401 ASN B CA 1
ATOM 6637 C C . ASN B 1 401 ? -14.156 -16.734 11.094 1 97.44 401 ASN B C 1
ATOM 6639 O O . ASN B 1 401 ? -15.047 -17.25 10.43 1 97.44 401 ASN B O 1
ATOM 6643 N N . ALA B 1 402 ? -13.047 -16.344 10.562 1 98.5 402 ALA B N 1
ATOM 6644 C CA . ALA B 1 402 ? -12.859 -16.359 9.109 1 98.5 402 ALA B CA 1
ATOM 6645 C C . ALA B 1 402 ? -12.961 -17.781 8.562 1 98.5 402 ALA B C 1
ATOM 6647 O O . ALA B 1 402 ? -13.281 -17.984 7.387 1 98.5 402 ALA B O 1
ATOM 6648 N N . THR B 1 403 ? -12.773 -18.812 9.344 1 97.44 403 THR B N 1
ATOM 6649 C CA . THR B 1 403 ? -12.859 -20.188 8.883 1 97.44 403 THR B CA 1
ATOM 6650 C C . THR B 1 403 ? -14.273 -20.516 8.422 1 97.44 403 THR B C 1
ATOM 6652 O O . THR B 1 403 ? -14.492 -21.531 7.746 1 97.44 403 THR B O 1
ATOM 6655 N N . GLU B 1 404 ? -15.219 -19.703 8.742 1 98.06 404 GLU B N 1
ATOM 6656 C CA . GLU B 1 404 ? -16.609 -19.906 8.344 1 98.06 404 GLU B CA 1
ATOM 6657 C C . GLU B 1 404 ? -16.828 -19.516 6.891 1 98.06 404 GLU B C 1
ATOM 6659 O O . GLU B 1 404 ? -17.828 -19.906 6.285 1 98.06 404 GLU B O 1
ATOM 6664 N N . TYR B 1 405 ? -15.891 -18.719 6.367 1 98.75 405 TYR B N 1
ATOM 6665 C CA . TYR B 1 405 ? -16.125 -18.266 5 1 98.75 405 TYR B CA 1
ATOM 6666 C C . TYR B 1 405 ? -14.852 -18.328 4.172 1 98.75 405 TYR B C 1
ATOM 6668 O O . TYR B 1 405 ? -14.883 -18.125 2.955 1 98.75 405 TYR B O 1
ATOM 6676 N N . PHE B 1 406 ? -13.734 -18.625 4.695 1 98.88 406 PHE B N 1
ATOM 6677 C CA . PHE B 1 406 ? -12.438 -18.766 4.043 1 98.88 406 PHE B CA 1
ATOM 6678 C C . PHE B 1 406 ? -11.742 -20.047 4.473 1 98.88 406 PHE B C 1
ATOM 6680 O O . PHE B 1 406 ? -11.266 -20.156 5.605 1 98.88 406 PHE B O 1
ATOM 6687 N N . ARG B 1 407 ? -11.68 -21.016 3.553 1 98.75 407 ARG B N 1
ATOM 6688 C CA . ARG B 1 407 ? -11.016 -22.281 3.838 1 98.75 407 ARG B CA 1
ATOM 6689 C C . ARG B 1 407 ? -9.727 -22.406 3.031 1 98.75 407 ARG B C 1
ATOM 6691 O O . ARG B 1 407 ? -9.719 -22.172 1.82 1 98.75 407 ARG B O 1
ATOM 6698 N N . PHE B 1 408 ? -8.641 -22.719 3.695 1 98.81 408 PHE B N 1
ATOM 6699 C CA . PHE B 1 408 ? -7.301 -22.812 3.129 1 98.81 408 PHE B CA 1
ATOM 6700 C C . PHE B 1 408 ? -6.734 -24.219 3.285 1 98.81 408 PHE B C 1
ATOM 6702 O O . PHE B 1 408 ? -6.746 -24.781 4.383 1 98.81 408 PHE B O 1
ATOM 6709 N N . PHE B 1 409 ? -6.254 -24.781 2.203 1 98.38 409 PHE B N 1
ATOM 6710 C CA . PHE B 1 409 ? -5.68 -26.125 2.191 1 98.38 409 PHE B CA 1
ATOM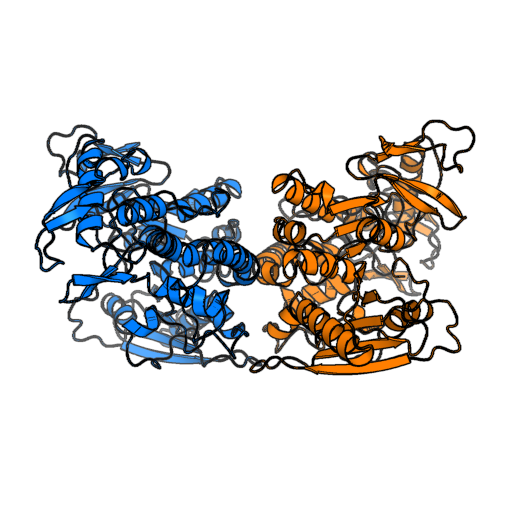 6711 C C . PHE B 1 409 ? -4.262 -26.094 1.637 1 98.38 409 PHE B C 1
ATOM 6713 O O . PHE B 1 409 ? -4.027 -25.594 0.538 1 98.38 409 PHE B O 1
ATOM 6720 N N . GLN B 1 410 ? -3.346 -26.625 2.389 1 97.56 410 GLN B N 1
ATOM 6721 C CA . GLN B 1 410 ? -2.012 -26.906 1.867 1 97.56 410 GLN B CA 1
ATOM 6722 C C . GLN B 1 410 ? -1.946 -28.312 1.254 1 97.56 410 GLN B C 1
ATOM 6724 O O . GLN B 1 410 ? -2.479 -29.266 1.818 1 97.56 410 GLN B O 1
ATOM 6729 N N . VAL B 1 411 ? -1.312 -28.375 0.104 1 97.56 411 VAL B N 1
ATOM 6730 C CA . VAL B 1 411 ? -1.355 -29.625 -0.646 1 97.56 411 VAL B CA 1
ATOM 6731 C C . VAL B 1 411 ? 0.061 -30.172 -0.831 1 97.56 411 VAL B C 1
ATOM 6733 O O . VAL B 1 411 ? 0.743 -29.828 -1.798 1 97.56 411 VAL B O 1
ATOM 6736 N N . PRO B 1 412 ? 0.477 -31.141 -0.028 1 96.69 412 PRO B N 1
ATOM 6737 C CA . PRO B 1 412 ? 1.838 -31.672 -0.112 1 96.69 412 PRO B CA 1
ATOM 6738 C C . PRO B 1 412 ? 2.139 -32.312 -1.468 1 96.69 412 PRO B C 1
ATOM 6740 O O . PRO B 1 412 ? 1.298 -33.031 -2.02 1 96.69 412 PRO B O 1
ATOM 6743 N N . GLY B 1 413 ? 3.275 -32 -2.004 1 96.38 413 GLY B N 1
ATOM 6744 C CA . GLY B 1 413 ? 3.789 -32.688 -3.18 1 96.38 413 GLY B CA 1
ATOM 6745 C C . GLY B 1 413 ? 3.24 -32.156 -4.48 1 96.38 413 GLY B C 1
ATOM 6746 O O . GLY B 1 413 ? 3.709 -32.5 -5.562 1 96.38 413 GLY B O 1
ATOM 6747 N N . VAL B 1 414 ? 2.254 -31.266 -4.395 1 96.69 414 VAL B N 1
ATOM 6748 C CA . VAL B 1 414 ? 1.692 -30.672 -5.605 1 96.69 414 VAL B CA 1
ATOM 6749 C C . VAL B 1 414 ? 2.447 -29.391 -5.953 1 96.69 414 VAL B C 1
ATOM 6751 O O . VAL B 1 414 ? 2.83 -28.625 -5.066 1 96.69 414 VAL B O 1
ATOM 6754 N N . GLY B 1 415 ? 2.662 -29.234 -7.289 1 96.06 415 GLY B N 1
ATOM 6755 C CA . GLY B 1 415 ? 3.396 -28.078 -7.793 1 96.06 415 GLY B CA 1
ATOM 6756 C C . GLY B 1 415 ? 2.52 -26.859 -8.008 1 96.06 415 GLY B C 1
ATOM 6757 O O . GLY B 1 415 ? 1.573 -26.625 -7.254 1 96.06 415 GLY B O 1
ATOM 6758 N N . HIS B 1 416 ? 2.924 -26.016 -8.914 1 96.19 416 HIS B N 1
ATOM 6759 C CA . HIS B 1 416 ? 2.193 -24.797 -9.258 1 96.19 416 HIS B CA 1
ATOM 6760 C C . HIS B 1 416 ? 0.942 -25.109 -10.062 1 96.19 416 HIS B C 1
ATOM 6762 O O . HIS B 1 416 ? 1.029 -25.406 -11.258 1 96.19 416 HIS B O 1
ATOM 6768 N N . CYS B 1 417 ? -0.179 -25.047 -9.453 1 94.31 417 CYS B N 1
ATOM 6769 C CA . CYS B 1 417 ? -1.515 -25.188 -10.023 1 94.31 417 CYS B CA 1
ATOM 6770 C C . CYS B 1 417 ? -1.748 -26.609 -10.531 1 94.31 417 CYS B C 1
ATOM 6772 O O . CYS B 1 417 ? -2.881 -26.984 -10.836 1 94.31 417 CYS B O 1
ATOM 6774 N N . SER B 1 418 ? -0.643 -27.359 -10.641 1 92 418 SER B N 1
ATOM 6775 C CA . SER B 1 418 ? -0.714 -28.75 -11.055 1 92 418 SER B CA 1
ATOM 6776 C C . SER B 1 418 ? 0.634 -29.453 -10.891 1 92 418 SER B C 1
ATOM 6778 O O . SER B 1 418 ? 1.583 -28.859 -10.367 1 92 418 SER B O 1
ATOM 6780 N N . GLY B 1 419 ? 0.583 -30.656 -11.203 1 90.62 419 GLY B N 1
ATOM 6781 C CA . GLY B 1 419 ? 1.826 -31.406 -11.234 1 90.62 419 GLY B CA 1
ATOM 6782 C C . GLY B 1 419 ? 2.324 -31.812 -9.859 1 90.62 419 GLY B C 1
ATOM 6783 O O . GLY B 1 419 ? 1.594 -31.688 -8.875 1 90.62 419 GLY B O 1
ATOM 6784 N N . GLY B 1 420 ? 3.553 -32.438 -9.898 1 93.31 420 GLY B N 1
ATOM 6785 C CA . GLY B 1 420 ? 4.125 -32.969 -8.68 1 93.31 420 GLY B CA 1
ATOM 6786 C C . GLY B 1 420 ? 3.672 -34.375 -8.375 1 93.31 420 GLY B C 1
ATOM 6787 O O . GLY B 1 420 ? 2.861 -34.969 -9.117 1 93.31 420 GLY B O 1
ATOM 6788 N N . ALA B 1 421 ? 4.219 -34.875 -7.324 1 95.25 421 ALA B N 1
ATOM 6789 C CA . ALA B 1 421 ? 3.959 -36.281 -6.992 1 95.25 421 ALA B CA 1
ATOM 6790 C C . ALA B 1 421 ? 2.775 -36.406 -6.035 1 95.25 421 ALA B C 1
ATOM 6792 O O . ALA B 1 421 ? 2.285 -37.5 -5.785 1 95.25 421 ALA B O 1
ATOM 6793 N N . GLY B 1 422 ? 2.355 -35.281 -5.547 1 95.81 422 GLY B N 1
ATOM 6794 C CA . GLY B 1 422 ? 1.286 -35.281 -4.562 1 95.81 422 GLY B CA 1
ATOM 6795 C C . GLY B 1 422 ? -0.092 -35.438 -5.18 1 95.81 422 GLY B C 1
ATOM 6796 O O . GLY B 1 422 ? -0.218 -35.656 -6.387 1 95.81 422 GLY B O 1
ATOM 6797 N N . ALA B 1 423 ? -1.107 -35.375 -4.285 1 95.94 423 ALA B N 1
ATOM 6798 C CA . ALA B 1 423 ? -2.488 -35.594 -4.711 1 95.94 423 ALA B CA 1
ATOM 6799 C C . ALA B 1 423 ? -3.154 -34.25 -5.066 1 95.94 423 ALA B C 1
ATOM 6801 O O . ALA B 1 423 ? -3.406 -33.438 -4.188 1 95.94 423 ALA B O 1
ATOM 6802 N N . TYR B 1 424 ? -3.471 -34.094 -6.34 1 96.38 424 TYR B N 1
ATOM 6803 C CA . TYR B 1 424 ? -4.043 -32.875 -6.875 1 96.38 424 TYR B CA 1
ATOM 6804 C C . TYR B 1 424 ? -5.516 -32.75 -6.504 1 96.38 424 TYR B C 1
ATOM 6806 O O . TYR B 1 424 ? -6.289 -33.688 -6.672 1 96.38 424 TYR B O 1
ATOM 6814 N N . PRO B 1 425 ? -5.93 -31.562 -5.984 1 95.56 425 PRO B N 1
ATOM 6815 C CA . PRO B 1 425 ? -7.324 -31.375 -5.578 1 95.56 425 PRO B CA 1
ATOM 6816 C C . PRO B 1 425 ? -8.234 -30.969 -6.742 1 95.56 425 PRO B C 1
ATOM 6818 O O . PRO B 1 425 ? -8.805 -29.875 -6.73 1 95.56 425 PRO B O 1
ATOM 6821 N N . GLY B 1 426 ? -8.516 -31.859 -7.586 1 92.56 426 GLY B N 1
ATOM 6822 C CA . GLY B 1 426 ? -9.234 -31.594 -8.828 1 92.56 426 GLY B CA 1
ATOM 6823 C C . GLY B 1 426 ? -10.703 -31.297 -8.609 1 92.56 426 GLY B C 1
ATOM 6824 O O . GLY B 1 426 ? -11.367 -30.766 -9.5 1 92.56 426 GLY B O 1
ATOM 6825 N N . GLU B 1 427 ? -11.258 -31.625 -7.438 1 92.19 427 GLU B N 1
ATOM 6826 C CA . GLU B 1 427 ? -12.688 -31.453 -7.199 1 92.19 427 GLU B CA 1
ATOM 6827 C C . GLU B 1 427 ? -12.953 -30.266 -6.277 1 92.19 427 GLU B C 1
ATOM 6829 O O . GLU B 1 427 ? -14.016 -30.188 -5.66 1 92.19 427 GLU B O 1
ATOM 6834 N N . SER B 1 428 ? -12.016 -29.391 -6.191 1 96.12 428 SER B N 1
ATOM 6835 C CA . SER B 1 428 ? -12.133 -28.25 -5.277 1 96.12 428 SER B CA 1
ATOM 6836 C C . SER B 1 428 ? -13.328 -27.375 -5.645 1 96.12 428 SER B C 1
ATOM 6838 O O . SER B 1 428 ? -14.008 -26.844 -4.762 1 96.12 428 SER B O 1
ATOM 6840 N N . LEU B 1 429 ? -13.609 -27.156 -6.93 1 96.06 429 LEU B N 1
ATOM 6841 C CA . LEU B 1 429 ? -14.742 -26.328 -7.34 1 96.06 429 LEU B CA 1
ATOM 6842 C C . LEU B 1 429 ? -16.062 -26.969 -6.895 1 96.06 429 LEU B C 1
ATOM 6844 O O . LEU B 1 429 ? -16.953 -26.266 -6.414 1 96.06 429 LEU B O 1
ATOM 6848 N N . GLN B 1 430 ? -16.141 -28.281 -7.094 1 95.06 430 GLN B N 1
ATOM 6849 C CA . GLN B 1 430 ? -17.344 -28.969 -6.633 1 95.06 430 GLN B CA 1
ATOM 6850 C C . GLN B 1 430 ? -17.531 -28.797 -5.129 1 95.06 430 GLN B C 1
ATOM 6852 O O . GLN B 1 430 ? -18.656 -28.562 -4.656 1 95.06 430 GLN B O 1
ATOM 6857 N N . SER B 1 431 ? -16.453 -28.938 -4.383 1 96.81 431 SER B N 1
ATOM 6858 C CA . SER B 1 431 ? -16.516 -28.75 -2.938 1 96.81 431 SER B CA 1
ATOM 6859 C C . SER B 1 431 ? -17 -27.344 -2.584 1 96.81 431 SER B C 1
ATOM 6861 O O . SER B 1 431 ? -17.797 -27.156 -1.66 1 96.81 431 SER B O 1
ATOM 6863 N N . LEU B 1 432 ? -16.516 -26.359 -3.328 1 98.25 432 LEU B N 1
ATOM 6864 C CA . LEU B 1 432 ? -16.953 -24.984 -3.121 1 98.25 432 LEU B CA 1
ATOM 6865 C C . LEU B 1 432 ? -18.438 -24.828 -3.426 1 98.25 432 LEU B C 1
ATOM 6867 O O . LEU B 1 432 ? -19.156 -24.172 -2.674 1 98.25 432 LEU B O 1
ATOM 6871 N N . MET B 1 433 ? -18.922 -25.391 -4.465 1 97.69 433 MET B N 1
ATOM 6872 C CA . MET B 1 433 ? -20.328 -25.312 -4.84 1 97.69 433 MET B CA 1
ATOM 6873 C C . MET B 1 433 ? -21.219 -25.938 -3.773 1 97.69 433 MET B C 1
ATOM 6875 O O . MET B 1 433 ? -22.266 -25.406 -3.43 1 97.69 433 MET B O 1
ATOM 6879 N N . ASP B 1 434 ? -20.75 -27.094 -3.268 1 98.06 434 ASP B N 1
ATOM 6880 C CA . ASP B 1 434 ? -21.516 -27.734 -2.195 1 98.06 434 ASP B CA 1
ATOM 6881 C C . ASP B 1 434 ? -21.578 -26.844 -0.96 1 98.06 434 ASP B C 1
ATOM 6883 O O . ASP B 1 434 ? -22.609 -26.812 -0.274 1 98.06 434 ASP B O 1
ATOM 6887 N N . TRP B 1 435 ? -20.484 -26.234 -0.701 1 98.69 435 TRP B N 1
ATOM 6888 C CA . TRP B 1 435 ? -20.438 -25.312 0.429 1 98.69 435 TRP B CA 1
ATOM 6889 C C . TRP B 1 435 ? -21.406 -24.141 0.228 1 98.69 435 TRP B C 1
ATOM 6891 O O . TRP B 1 435 ? -22.188 -23.828 1.121 1 98.69 435 TRP B O 1
ATOM 6901 N N . VAL B 1 436 ? -21.438 -23.516 -0.958 1 98.62 436 VAL B N 1
ATOM 6902 C CA . VAL B 1 436 ? -22.25 -22.344 -1.266 1 98.62 436 VAL B CA 1
ATOM 6903 C C . VAL B 1 436 ? -23.719 -22.734 -1.359 1 98.62 436 VAL B C 1
ATOM 6905 O O . VAL B 1 436 ? -24.578 -22.078 -0.778 1 98.62 436 VAL B O 1
ATOM 6908 N N . GLU B 1 437 ? -24.016 -23.812 -2.059 1 98.38 437 GLU B N 1
ATOM 6909 C CA . GLU B 1 437 ? -25.391 -24.125 -2.432 1 98.38 437 GLU B CA 1
ATOM 6910 C C . GLU B 1 437 ? -26.062 -24.984 -1.369 1 98.38 437 GLU B C 1
ATOM 6912 O O . GLU B 1 437 ? -27.281 -24.922 -1.193 1 98.38 437 GLU B O 1
ATOM 6917 N N . LYS B 1 438 ? -25.219 -25.766 -0.644 1 98.19 438 LYS B N 1
ATOM 6918 C CA . LYS B 1 438 ? -25.812 -26.734 0.281 1 98.19 438 LYS B CA 1
ATOM 6919 C C . LYS B 1 438 ? -25.328 -26.5 1.707 1 98.19 438 LYS B C 1
ATOM 6921 O O . LYS B 1 438 ? -25.688 -27.234 2.621 1 98.19 438 LYS B O 1
ATOM 6926 N N . ASP B 1 439 ? -24.422 -25.578 1.923 1 97.62 439 ASP B N 1
ATOM 6927 C CA . ASP B 1 439 ? -23.859 -25.234 3.223 1 97.62 439 ASP B CA 1
ATOM 6928 C C . ASP B 1 439 ? -23.031 -26.391 3.789 1 97.62 439 ASP B C 1
ATOM 6930 O O . ASP B 1 439 ? -23.016 -26.609 5.004 1 97.62 439 ASP B O 1
ATOM 6934 N N . THR B 1 440 ? -22.453 -27.172 2.908 1 97.62 440 THR B N 1
ATOM 6935 C CA . THR B 1 440 ? -21.547 -28.234 3.299 1 97.62 440 THR B CA 1
ATOM 6936 C C . THR B 1 440 ? -20.094 -27.766 3.191 1 97.62 440 THR B C 1
ATOM 6938 O O . THR B 1 440 ? -19.438 -27.984 2.168 1 97.62 440 THR B O 1
ATOM 6941 N N . ALA B 1 441 ? -19.625 -27.219 4.223 1 97.5 441 ALA B N 1
ATOM 6942 C CA . ALA B 1 441 ? -18.25 -26.703 4.238 1 97.5 441 ALA B CA 1
ATOM 6943 C C . ALA B 1 441 ? -17.234 -27.828 4.23 1 97.5 441 ALA B C 1
ATOM 6945 O O . ALA B 1 441 ? -17.328 -28.766 5.031 1 97.5 441 ALA B O 1
ATOM 6946 N N . PRO B 1 442 ? -16.281 -27.75 3.387 1 97.25 442 PRO B N 1
ATOM 6947 C CA . PRO B 1 442 ? -15.273 -28.812 3.383 1 97.25 442 PRO B CA 1
ATOM 6948 C C . PRO B 1 442 ? -14.297 -28.703 4.555 1 97.25 442 PRO B C 1
ATOM 6950 O O . PRO B 1 442 ? -13.664 -27.672 4.746 1 97.25 442 PRO B O 1
ATOM 6953 N N . ASN B 1 443 ? -14.133 -29.766 5.305 1 96.19 443 ASN B N 1
ATOM 6954 C CA . ASN B 1 443 ? -13.078 -29.891 6.309 1 96.19 443 ASN B CA 1
ATOM 6955 C C . ASN B 1 443 ? -11.883 -30.672 5.77 1 96.19 443 ASN B C 1
ATOM 6957 O O . ASN B 1 443 ? -10.789 -30.609 6.336 1 96.19 443 ASN B O 1
ATOM 6961 N N . THR B 1 444 ? -12.203 -31.406 4.793 1 96.44 444 THR B N 1
ATOM 6962 C CA . THR B 1 444 ? -11.219 -32.188 4.062 1 96.44 444 THR B CA 1
ATOM 6963 C C . THR B 1 444 ? -11.508 -32.156 2.564 1 96.44 444 THR B C 1
ATOM 6965 O O . THR B 1 444 ? -12.664 -32.25 2.146 1 96.44 444 THR B O 1
ATOM 6968 N N . LEU B 1 445 ? -10.508 -31.891 1.804 1 96.56 445 LEU B N 1
ATOM 6969 C CA . LEU B 1 445 ? -10.555 -32.188 0.373 1 96.56 445 LEU B CA 1
ATOM 6970 C C . LEU B 1 445 ? -9.883 -33.5 0.056 1 96.56 445 LEU B C 1
ATOM 6972 O O . LEU B 1 445 ? -9.125 -34.031 0.872 1 96.56 445 LEU B O 1
ATOM 6976 N N . TYR B 1 446 ? -10.234 -34.062 -1.039 1 94.69 446 TYR B N 1
ATOM 6977 C CA . TYR B 1 446 ? -9.531 -35.219 -1.518 1 94.69 446 TYR B CA 1
ATOM 6978 C C . TYR B 1 446 ? -8.867 -34.969 -2.865 1 94.69 446 TYR B C 1
ATOM 6980 O O . TYR B 1 446 ? -9.484 -34.406 -3.766 1 94.69 446 TYR B O 1
ATOM 6988 N N . GLY B 1 447 ? -7.602 -35.25 -2.867 1 95.62 447 GLY B N 1
ATOM 6989 C CA . GLY B 1 447 ? -6.848 -35.188 -4.109 1 95.62 447 GLY B CA 1
ATOM 6990 C C . GLY B 1 447 ? -6.488 -36.531 -4.68 1 95.62 447 GLY B C 1
ATOM 6991 O O . GLY B 1 447 ? -6.746 -37.562 -4.055 1 95.62 447 GLY B O 1
ATOM 6992 N N . ARG B 1 448 ? -5.977 -36.469 -5.902 1 95.19 448 ARG B N 1
ATOM 6993 C CA . ARG B 1 448 ? -5.504 -37.688 -6.547 1 95.19 448 ARG B CA 1
ATOM 6994 C C . ARG B 1 448 ? -4.133 -37.469 -7.176 1 95.19 448 ARG B C 1
ATOM 6996 O O . ARG B 1 448 ? -3.865 -36.438 -7.762 1 95.19 448 ARG B O 1
ATOM 7003 N N . THR B 1 449 ? -3.283 -38.469 -6.941 1 94.75 449 THR B N 1
ATOM 7004 C CA . THR B 1 449 ? -1.988 -38.469 -7.613 1 94.75 449 THR B CA 1
ATOM 7005 C C . THR B 1 449 ? -2.146 -38.781 -9.094 1 94.75 449 THR B C 1
ATOM 7007 O O . THR B 1 449 ? -3.232 -39.156 -9.539 1 94.75 449 THR B O 1
ATOM 7010 N N . ALA B 1 450 ? -1.104 -38.656 -9.836 1 92.31 450 ALA B N 1
ATOM 7011 C CA . ALA B 1 450 ? -1.137 -38.969 -11.258 1 92.31 450 ALA B CA 1
ATOM 7012 C C . ALA B 1 450 ? -1.5 -40.438 -11.484 1 92.31 450 ALA B C 1
ATOM 7014 O O . ALA B 1 450 ? -2.135 -40.781 -12.484 1 92.31 450 ALA B O 1
ATOM 7015 N N . SER B 1 451 ? -1.168 -41.312 -10.5 1 92.12 451 SER B N 1
ATOM 7016 C CA . SER B 1 451 ? -1.459 -42.719 -10.609 1 92.12 451 SER B CA 1
ATOM 7017 C C . SER B 1 451 ? -2.844 -43.062 -10.062 1 92.12 451 SER B C 1
ATOM 7019 O O . SER B 1 451 ? -3.238 -44.219 -10.008 1 92.12 451 SER B O 1
ATOM 7021 N N . GLY B 1 452 ? -3.504 -42.062 -9.539 1 92.12 452 GLY B N 1
ATOM 7022 C CA . GLY B 1 452 ? -4.895 -42.25 -9.156 1 92.12 452 GLY B CA 1
ATOM 7023 C C . GLY B 1 452 ? -5.078 -42.5 -7.676 1 92.12 452 GLY B C 1
ATOM 7024 O O . GLY B 1 452 ? -6.195 -42.75 -7.215 1 92.12 452 GLY B O 1
ATOM 7025 N N . LYS B 1 453 ? -4.023 -42.406 -6.938 1 93.69 453 LYS B N 1
ATOM 7026 C CA . LYS B 1 453 ? -4.133 -42.625 -5.5 1 93.69 453 LYS B CA 1
ATOM 7027 C C . LYS B 1 453 ? -4.77 -41.438 -4.801 1 93.69 453 LYS B C 1
ATOM 7029 O O . LYS B 1 453 ? -4.34 -40.312 -4.996 1 93.69 453 LYS B O 1
ATOM 7034 N N . GLU B 1 454 ? -5.734 -41.75 -4.09 1 94.81 454 GLU B N 1
ATOM 7035 C CA . GLU B 1 454 ? -6.445 -40.688 -3.377 1 94.81 454 GLU B CA 1
ATOM 7036 C C . GLU B 1 454 ? -5.781 -40.375 -2.039 1 94.81 454 GLU B C 1
ATOM 7038 O O . GLU B 1 454 ? -5.316 -41.281 -1.348 1 94.81 454 GLU B O 1
ATOM 7043 N N . ARG B 1 455 ? -5.66 -39.125 -1.656 1 95.62 455 ARG B N 1
ATOM 7044 C CA . ARG B 1 455 ? -5.16 -38.656 -0.371 1 95.62 455 ARG B CA 1
ATOM 7045 C C . ARG B 1 455 ? -6.07 -37.562 0.206 1 95.62 455 ARG B C 1
ATOM 7047 O O . ARG B 1 455 ? -6.578 -36.719 -0.528 1 95.62 455 ARG B O 1
ATOM 7054 N N . PRO B 1 456 ? -6.301 -37.625 1.506 1 96.31 456 PRO B N 1
ATOM 7055 C CA . PRO B 1 456 ? -6.957 -36.469 2.109 1 96.31 456 PRO B CA 1
ATOM 7056 C C . PRO B 1 456 ? -6.066 -35.219 2.137 1 96.31 456 PRO B C 1
ATOM 7058 O O . PRO B 1 456 ? -4.844 -35.344 2.256 1 96.31 456 PRO B O 1
ATOM 7061 N N . LEU B 1 457 ? -6.648 -34.094 1.919 1 97.81 457 LEU B N 1
ATOM 7062 C CA . LEU B 1 457 ? -6.059 -32.781 2.109 1 97.81 457 LEU B CA 1
ATOM 7063 C C . LEU B 1 457 ? -6.746 -32.031 3.246 1 97.81 457 LEU B C 1
ATOM 7065 O O . LEU B 1 457 ? -7.961 -31.828 3.209 1 97.81 457 LEU B O 1
ATOM 7069 N N . CYS B 1 458 ? -5.953 -31.609 4.223 1 97.56 458 CYS B N 1
ATOM 7070 C CA . CYS B 1 458 ? -6.516 -31.203 5.504 1 97.56 458 CYS B CA 1
ATOM 7071 C C . CYS B 1 458 ? -6.719 -29.688 5.555 1 97.56 458 CYS B C 1
ATOM 7073 O O . CYS B 1 458 ? -5.895 -28.938 5.047 1 97.56 458 CYS B O 1
ATOM 7075 N N . LEU B 1 459 ? -7.766 -29.359 6.141 1 98 459 LEU B N 1
ATOM 7076 C CA . LEU B 1 459 ? -8 -27.953 6.422 1 98 459 LEU B CA 1
ATOM 7077 C C . LEU B 1 459 ? -6.902 -27.391 7.32 1 98 459 LEU B C 1
ATOM 7079 O O . LEU B 1 459 ? -6.613 -27.953 8.383 1 98 459 LEU B O 1
ATOM 7083 N N . TYR B 1 460 ? -6.246 -26.375 6.895 1 97.12 460 TYR B N 1
ATOM 7084 C CA . TYR B 1 460 ? -5.234 -25.719 7.715 1 97.12 460 TYR B CA 1
ATOM 7085 C C . TYR B 1 460 ? -5.816 -25.281 9.055 1 97.12 460 TYR B C 1
ATOM 7087 O O . TYR B 1 460 ? -6.922 -24.75 9.117 1 97.12 460 TYR B O 1
ATOM 7095 N N . PRO B 1 461 ? -5.152 -25.484 10.164 1 96.62 461 PRO B N 1
ATOM 7096 C CA . PRO B 1 461 ? -3.719 -25.734 10.297 1 96.62 461 PRO B CA 1
ATOM 7097 C C . PRO B 1 461 ? -3.398 -27.234 10.43 1 96.62 461 PRO B C 1
ATOM 7099 O O . PRO B 1 461 ? -2.262 -27.594 10.742 1 96.62 461 PRO B O 1
ATOM 7102 N N . LYS B 1 462 ? -4.434 -28.094 10.188 1 96.44 462 LYS B N 1
ATOM 7103 C CA . LYS B 1 462 ? -4.168 -29.516 10.258 1 96.44 462 LYS B CA 1
ATOM 7104 C C . LYS B 1 462 ? -3.275 -29.984 9.109 1 96.44 462 LYS B C 1
ATOM 7106 O O . LYS B 1 462 ? -3.258 -29.359 8.047 1 96.44 462 LYS B O 1
ATOM 7111 N N . LYS B 1 463 ? -2.559 -31.062 9.367 1 94.5 463 LYS B N 1
ATOM 7112 C CA . LYS B 1 463 ? -1.657 -31.641 8.375 1 94.5 463 LYS B CA 1
ATOM 7113 C C . LYS B 1 463 ? -2.006 -33.094 8.109 1 94.5 463 LYS B C 1
ATOM 7115 O O . LYS B 1 463 ? -2.604 -33.781 8.961 1 94.5 463 LYS B O 1
ATOM 7120 N N . VAL B 1 464 ? -1.677 -33.5 6.914 1 94.25 464 VAL B N 1
ATOM 7121 C CA . VAL B 1 464 ? -1.852 -34.906 6.559 1 94.25 464 VAL B CA 1
ATOM 7122 C C . VAL B 1 464 ? -0.758 -35.75 7.215 1 94.25 464 VAL B C 1
ATOM 7124 O O . VAL B 1 464 ? 0.427 -35.438 7.125 1 94.25 464 VAL B O 1
ATOM 7127 N N . ILE B 1 465 ? -1.197 -36.844 7.883 1 93.81 465 ILE B N 1
ATOM 7128 C CA . ILE B 1 465 ? -0.238 -37.719 8.516 1 93.81 465 ILE B CA 1
ATOM 7129 C C . ILE B 1 465 ? -0.539 -39.188 8.117 1 93.81 465 ILE B C 1
ATOM 7131 O O . ILE B 1 465 ? -1.702 -39.562 8.047 1 93.81 465 ILE B O 1
ATOM 7135 N N . TYR B 1 466 ? 0.496 -39.906 7.777 1 95 466 TYR B N 1
ATOM 7136 C CA . TYR B 1 466 ? 0.366 -41.344 7.629 1 95 466 TYR B CA 1
ATOM 7137 C C . TYR B 1 466 ? 0.115 -42 8.977 1 95 466 TYR B C 1
ATOM 7139 O O . TYR B 1 466 ? 0.87 -41.812 9.93 1 95 466 TYR B O 1
ATOM 7147 N N . ASN B 1 467 ? -0.957 -42.75 8.992 1 93.94 467 ASN B N 1
ATOM 7148 C CA . ASN B 1 467 ? -1.356 -43.281 10.289 1 93.94 467 ASN B CA 1
ATOM 7149 C C . ASN B 1 467 ? -0.938 -44.75 10.445 1 93.94 467 ASN B C 1
ATOM 7151 O O . ASN B 1 467 ? -1.435 -45.438 11.328 1 93.94 467 ASN B O 1
ATOM 7155 N N . GLY B 1 468 ? -0.136 -45.281 9.57 1 90.88 468 GLY B N 1
ATOM 7156 C CA . GLY B 1 468 ? 0.37 -46.656 9.695 1 90.88 468 GLY B CA 1
ATOM 7157 C C . GLY B 1 468 ? -0.515 -47.688 9.023 1 90.88 468 GLY B C 1
ATOM 7158 O O . GLY B 1 468 ? -0.396 -48.875 9.289 1 90.88 468 GLY B O 1
ATOM 7159 N N . GLY B 1 469 ? -1.338 -47.281 8.188 1 89 469 GLY B N 1
ATOM 7160 C CA . GLY B 1 469 ? -2.172 -48.219 7.461 1 89 469 GLY B CA 1
ATOM 7161 C C . GLY B 1 469 ? -1.371 -49.219 6.656 1 89 469 GLY B C 1
ATOM 7162 O O . GLY B 1 469 ? -0.229 -48.969 6.277 1 89 469 GLY B O 1
ATOM 7163 N N . LYS B 1 470 ? -1.974 -50.375 6.438 1 90.25 470 LYS B N 1
ATOM 7164 C CA . LYS B 1 470 ? -1.288 -51.5 5.797 1 90.25 470 LYS B CA 1
ATOM 7165 C C . LYS B 1 470 ? -0.886 -51.156 4.367 1 90.25 470 LYS B C 1
ATOM 7167 O O . LYS B 1 470 ? 0.214 -51.5 3.926 1 90.25 470 LYS B O 1
ATOM 7172 N N . ASN B 1 471 ? -1.804 -50.469 3.688 1 94 471 ASN B N 1
ATOM 7173 C CA . ASN B 1 471 ? -1.528 -50.031 2.322 1 94 471 ASN B CA 1
ATOM 7174 C C . ASN B 1 471 ? -1.417 -48.5 2.23 1 94 471 ASN B C 1
ATOM 7176 O O . ASN B 1 471 ? -2.426 -47.812 2.293 1 94 471 ASN B O 1
ATOM 7180 N N . PRO B 1 472 ? -0.259 -48.031 2.008 1 93.25 472 PRO B N 1
ATOM 7181 C CA . PRO B 1 472 ? -0.067 -46.594 1.972 1 93.25 472 PRO B CA 1
ATOM 7182 C C . PRO B 1 472 ? -0.794 -45.938 0.805 1 93.25 472 PRO B C 1
ATOM 7184 O O . PRO B 1 472 ? -0.906 -44.688 0.76 1 93.25 472 PRO B O 1
ATOM 7187 N N . ASP B 1 473 ? -1.27 -46.688 -0.105 1 93.31 473 ASP B N 1
ATOM 7188 C CA . ASP B 1 473 ? -1.952 -46.125 -1.264 1 93.31 473 ASP B CA 1
ATOM 7189 C C . ASP B 1 473 ? -3.416 -45.844 -0.947 1 93.31 473 ASP B C 1
ATOM 7191 O O . ASP B 1 473 ? -4.094 -45.125 -1.708 1 93.31 473 ASP B O 1
ATOM 7195 N N . ASP B 1 474 ? -3.844 -46.344 0.166 1 94.06 474 ASP B N 1
ATOM 7196 C CA . ASP B 1 474 ? -5.234 -46.156 0.568 1 94.06 474 ASP B CA 1
ATOM 7197 C C . ASP B 1 474 ? -5.418 -44.812 1.294 1 94.06 474 ASP B C 1
ATOM 7199 O O . ASP B 1 474 ? -4.629 -44.469 2.176 1 94.06 474 ASP B O 1
ATOM 7203 N N . ALA B 1 475 ? -6.496 -44.188 0.94 1 94.69 475 ALA B N 1
ATOM 7204 C CA . ALA B 1 475 ? -6.801 -42.906 1.589 1 94.69 475 ALA B CA 1
ATOM 7205 C C . ALA B 1 475 ? -6.988 -43.094 3.092 1 94.69 475 ALA B C 1
ATOM 7207 O O . ALA B 1 475 ? -6.664 -42.188 3.877 1 94.69 475 ALA B O 1
ATOM 7208 N N . SER B 1 476 ? -7.438 -44.25 3.5 1 94.75 476 SER B N 1
ATOM 7209 C CA . SER B 1 476 ? -7.715 -44.531 4.906 1 94.75 476 SER B CA 1
ATOM 7210 C C . SER B 1 476 ? -6.426 -44.656 5.711 1 94.75 476 SER B C 1
ATOM 7212 O O . SER B 1 476 ? -6.457 -44.625 6.941 1 94.75 476 SER B O 1
ATOM 7214 N N . SER B 1 477 ? -5.352 -44.719 5 1 95.88 477 SER B N 1
ATOM 7215 C CA . SER B 1 477 ? -4.059 -44.844 5.676 1 95.88 477 SER B CA 1
ATOM 7216 C C . SER B 1 477 ? -3.553 -43.469 6.109 1 95.88 477 SER B C 1
ATOM 7218 O O . SER B 1 477 ? -2.426 -43.344 6.594 1 95.88 477 SER B O 1
ATOM 7220 N N . TYR B 1 478 ? -4.328 -42.469 5.969 1 95.94 478 TYR B N 1
ATOM 7221 C CA . TYR B 1 478 ? -3.941 -41.094 6.301 1 95.94 478 TYR B CA 1
ATOM 7222 C C . TYR B 1 478 ? -5.012 -40.406 7.148 1 95.94 478 TYR B C 1
ATOM 7224 O O . TYR B 1 478 ? -6.199 -40.719 7.016 1 95.94 478 TYR B O 1
ATOM 7232 N N . ASN B 1 479 ? -4.547 -39.5 8.055 1 94.25 479 ASN B N 1
ATOM 7233 C CA . ASN B 1 479 ? -5.438 -38.688 8.883 1 94.25 479 ASN B CA 1
ATOM 7234 C C . ASN B 1 479 ? -5.008 -37.219 8.898 1 94.25 479 ASN B C 1
ATOM 7236 O O . ASN B 1 479 ? -3.85 -36.906 8.625 1 94.25 479 ASN B O 1
ATOM 7240 N N . CYS B 1 480 ? -6.02 -36.438 9.078 1 95.5 480 CYS B N 1
ATOM 7241 C CA . CYS B 1 480 ? -5.742 -35 9.344 1 95.5 480 CYS B CA 1
ATOM 7242 C C . CYS B 1 480 ? -5.594 -34.75 10.844 1 95.5 480 CYS B C 1
ATOM 7244 O O . CYS B 1 480 ? -6.5 -35.062 11.617 1 95.5 480 CYS B O 1
ATOM 7246 N N . VAL B 1 481 ? -4.484 -34.25 11.234 1 91.5 481 VAL B N 1
ATOM 7247 C CA . VAL B 1 481 ? -4.273 -34 12.656 1 91.5 481 VAL B CA 1
ATOM 7248 C C . VAL B 1 481 ? -3.721 -32.594 12.859 1 91.5 481 VAL B C 1
ATOM 7250 O O . VAL B 1 481 ? -3.027 -32.062 11.992 1 91.5 481 VAL B O 1
#

Organism: Fusarium solani (NCBI:txid169388)

Nearest PDB structures (foldseek):
  6qg9-assembly9_I  TM=7.602E-01  e=5.501E-32  Piscinibacter sakaiensis
  8ekg-assembly6_F  TM=7.494E-01  e=8.988E-32  Piscinibacter sakaiensis
  6qz1-assembly1_A  TM=7.555E-01  e=2.551E-31  Piscinibacter sakaiensis
  6jtt-assembly1_A  TM=7.549E-01  e=1.996E-31  Piscinibacter sakaiensis
  6jtt-assembly3_C  TM=7.379E-01  e=5.011E-31  Piscinibacter sakaiensis

Secondary structure (DSSP, 8-state):
--SS--TTS---S--EEEEEEEE--TT--PPPEEEEEEEESS---SEEEEE--BTTB-S--HHHHHGGGGGT-EEEEE-TTT--TTSS-HHHHHH--TTTSEEETTEE-HHHHHIIIIIHHHHHHHHHHHHHHHHHSS--SEEEEEEETHHHHHHHHHHHH-TTS-SEEEEES---SHHHHGGGGGHHHHHHHHHHTT-PPPHHHHHHHHHHHHHHHGGGGS--SSS-S-GGG----GGGGTT-EEE-TTSTTSEEE--HHHHHHHHHHHH-EE-TT--EEE----TTS--SSTT-TT-EEE-TTS-EEE---HHHHHHIIIIII--TT--GGG--HHHHHHHHHHHHHHHIIIII------HHHHHTT-EEEEEEETT-SSS-HHHHHHHHHHHHHH-TTGGGTEEEEEETTB-SSS-BSS-B-TTHHHHHHHHHHH----SEEEEE-TT--EEEEEBTT--EEE---S-TTSGGGEEE-/--SS--TTS---S--EEEEEEEE--TT--PPPEEEEEEEESS---SEEEEE--BTTB-S--HHHHHGGGGGT-EEEEE-TTT--S-SS-HHHHHH--TTTSEEETTEE-HHHHHIIIIIHHHHHHHHHHHHHHHHHSS--SEEEEEEETHHHHHHHHHHHH-TTS-SEEEEES---SHHHHGGGGGHHHHHHHHHHTT-PPPHHHHHHHHHHHHHHHGGGGS--SSS-S-GGG----GGGGTT-EEE-TTSTTSEEE--HHHHHHHHHHHH-EE-TT--EEE----TTS--SSTT-TT-EEE-TTS-EEE---HHHHHHIIIIII--TT--GGG--HHHHHHHHHHHHHHHIIIII------HHHHHTT-EEEEEEETT-SSS-HHHHHHHHHHHHHH-TTGGGTEEEEEETTB-SSS-BSS-B-TTHHHHHHHHHHH----SEEEEE-TT--EEEEEBTT--EEE---S-TTSGGGEEE-

Radius of gyration: 30.83 Å; Cα contacts (8 Å, |Δi|>4): 2370; chains: 2; bounding box: 67×97×73 Å

InterPro domains:
  IPR011118 Tannase/feruloyl esterase [PF07519] (17-481)
  IPR011118 Tannase/feruloyl esterase [PTHR33938] (10-481)
  IPR029058 Alpha/Beta hydrolase fold [G3DSA:3.40.50.1820] (96-439)
  IPR029058 Alpha/Beta hydrolase fold [SSF53474] (103-438)

Sequence (962 aa):
MRNSFPVDRNLTGLSYCNVTVTTRHPGYAEGAISTGVYLPLKGWNERMLGIGGSGFVAGNLRPDVLAPIASGWATVSSSAGVSVGTMANRTTEVQNSDAWALRSTGNVDLEALADFGYRALGDAAAIGKAVVESFYGQPPRYRYWNGCSTGGRQALMLAQRYPDAYHGLLGGCPAINWARFLSTDIVPQLVMRDVAGGHVPAPCEFRAITAAALEECDGLDGVVDGYVTDPEACKFNASSVLGKTIDCPDLPAGTTTISKAAVAAAEAAWAGYHTVNGEWRYYGVSRTTNITGGGSLANTICQANGTCNLAPFGIASNWVKNFLVKDLEADPMTLTLSEFDRLWQVSVQEWVSFMATDDPDLRPFDRAGAKLLVWHGLDDIQIHAGGTEEYYKRVLAVDPNATEYFRFFQVPGVGHCSGGAGAYPGESLQSLMDWVEKDTAPNTLYGRTASGKERPLCLYPKKVIYNGGKNPDDASSYNCVMRNSFPVDRNLTGLSYCNVTVTTRHPGYAEGAISTGVYLPLKGWNERMLGIGGSGFVAGNLRPDVLAPIASGWATVSSSAGVSVGTMANRTTEVQNSDAWALRSTGNVDLEALADFGYRALGDAAAIGKAVVESFYGQPPRYRYWNGCSTGGRQALMLAQRYPDAYHGLLGGCPAINWARFLSTDIVPQLVMRDVAGGHVPAPCEFRAITAAALEECDGLDGVVDGYVTDPEACKFNASSVLGKTIDCPDLPAGTTTISKAAVAAAEAAWAGYHTVNGEWRYYGVSRTTNITGGGSLANTICQANGTCNLAPFGIASNWVKNFLVKDLEADPMTLTLSEFDRLWQVSVQEWVSFMATDDPDLRPFDRAGAKLLVWHGLDDIQIHAGGTEEYYKRVLAVDPNATEYFRFFQVPGVGHCSGGAGAYPGESLQSLMDWVEKDTAPNTLYGRTASGKERPLCLYPKKVIYNGGKNPDDASSYNCV